Protein 2QV6 (pdb70)

InterPro domains:
  IPR007839 GTP cyclohydrolase III [MF_00608] (4-248)
  IPR007839 GTP cyclohydrolase III [PF05165] (5-250)
  IPR007839 GTP cyclohydrolase III [PIRSF009265] (1-251)
  IPR007839 GTP cyclohydrolase III [PTHR42202] (1-250)
  IPR029787 Nucleotide cyclase [G3DSA:3.30.70.1230] (1-128)
  IPR043128 Reverse transcriptase/Diguanylate cyclase domain [G3DSA:3.30.70.270] (129-250)

Nearest PDB structures (foldseek):
  2qv6-assembly1_B  TM=1.003E+00  e=2.745E-55  Methanocaldococcus jannaschii
  1ybt-assembly1_B  TM=7.458E-01  e=9.371E-05  Mycobacterium tuberculosis CDC1551
  4wp3-assembly1_A  TM=7.088E-01  e=7.006E-04  Mycobacterium avium
  3uvj-assembly2_C  TM=7.092E-01  e=9.393E-03  Homo sapiens
  6pwk-assembly1_B  TM=6.031E-01  e=1.218E-02  Vibrio cholerae O1 str. 2010EL-1786

B-factor: mean 32.41, std 8.49, range [12.43, 73.06]

CATH classification: 3.30.70.1230 (+1 more: 3.30.70.270)

Organism: Methanocaldococcus jannaschii (strain ATCC 43067 / DSM 2661 / JAL-1 / JCM 10045 / NBRC 100440) (NCBI:txid243232)

Radius of gyration: 28.52 Å; Cα contacts (8 Å, |Δi|>4): 2354; chains: 4; bounding box: 78×65×77 Å

Secondary structure (DSSP, 8-state):
-EEEEEEEETTHHHHHHSSS---HHHHHHHHHHHHHHHHHHHHTTT-EEE-TTSSEEEEE-TT--HHHHHHHHHHHHHHSSS-EEEEEEEESSHHHHHHHHHHHHHHH--TT-TT----EEESS---SS--EEEEEEEETTHIIIIITTS-HHHHHHHHHHHHHHHHHHHHTTT---EEEETTEEEEE-TT--HHHHHHHHHHHHHHH---EEEEEEEESSHHHHHHHHHHHHHHHHTT-SSSSEEEEE----/-EEEEEEEETTHHHHHHSSS---HHHHHHHHHHHHHHHHHHHHTTT-EEE-TTSSEEEEE-TT--HHHHHHHHHHHHHHSSS-EEEEEEEESSHHHHHHHHHHHHHHH--TT-TT----EEESS---SS--EEEEEEEETTHIIIIITTS-HHHHHHHHHHHHHHHHHHHHTTT---EEEETTEEEEE-TT--HHHHHHHHHHHHHHH---EEEEEEEESSHHHHHHHHHHHHHHHHTT-SSSSEEEEE-/-EEEEEEEETTHHHHTTSSS---HHHHHHHHHHHHHHHHHHHHTTT-EEE-TTSSEEEEE-TT--HHHHHHHHHHHHHHSSS-EEEEEEEESSHHHHHHHHHHHHHHH--TT-TT----EEESS---SS--EEEEEEEETTHIIIIITTS-HHHHHHHHHHHHHHHHHHHHTTT---EEEETTEEEEE-TT--HHHHHHHHHHHHHHH---EEEEEEEESSHHHHHHHHHHHHHHHHTTSSSSSEEEEETT-/-EEEEEEEETTHHHHTTSSS---HHHHHHHHHHHHHHHHHHHHTTT-EEE-TTSSEEEEE-TT--HHHHHHHHHHHHHHSSS-EEEEEEEESSHHHHHHHHHHHHHHH--TT-TT----EEESS---SS--EEEEEEEETTHIIIIITTS-HHHHHHHHHHHHHHHHHHHHTTT---EEEETTEEEEE-TT--HHHHHHHHHHHHHHHS--EEEEEEEESSHHHHHHHHHHHHHHHHTTSSSSSEEEEE----

Solvent-accessible surface area: 34282 Å² total; per-residue (Å²): 69,0,2,0,0,1,0,9,3,5,27,18,28,52,48,25,46,81,120,92,41,30,9,10,7,1,16,2,0,4,16,3,15,1,3,0,0,0,1,3,4,0,0,5,43,70,2,4,0,3,12,5,6,9,28,8,2,2,0,0,0,4,58,5,70,72,113,16,0,123,34,4,9,50,0,0,103,4,10,12,30,19,21,0,0,0,0,0,0,1,10,126,22,0,36,71,0,0,85,67,0,6,76,21,4,44,151,108,19,38,12,84,51,124,129,13,106,43,12,43,43,36,37,76,90,56,16,124,121,22,87,0,10,0,0,12,0,4,6,35,93,20,18,39,65,25,15,38,110,50,9,10,0,32,1,7,15,45,3,13,69,0,11,27,14,0,0,75,22,0,42,129,69,49,1,1,0,3,12,7,6,11,13,33,0,1,0,1,0,4,69,12,47,38,120,34,0,74,73,0,15,96,91,0,69,145,124,75,154,20,98,4,14,0,0,4,0,31,5,114,14,0,15,28,0,7,54,31,0,16,81,0,7,58,73,15,120,48,185,120,36,156,84,45,0,11,46,42,142,33,124,127,181,70,0,2,0,0,1,0,9,2,3,32,17,26,51,46,26,46,79,115,89,46,32,7,9,5,1,15,5,1,5,12,3,23,0,1,0,0,0,0,2,2,0,1,6,41,67,2,4,0,2,18,5,6,9,26,12,1,2,0,1,0,3,68,6,71,60,111,20,0,128,37,4,9,43,0,0,93,5,11,11,33,13,14,0,0,0,0,0,0,4,10,124,31,0,38,74,0,0,70,46,0,7,73,23,4,44,151,110,21,37,10,85,50,123,128,14,102,47,11,44,43,35,38,66,104,64,17,144,133,16,88,0,9,0,0,11,0,6,6,42,96,20,21,38,71,25,14,36,106,46,8,8,0,35,2,8,12,44,2,11,68,0,12,25,16,0,1,61,35,0,33,148,69,51,0,0,0,4,14,5,6,12,13,31,0,0,0,1,0,2,70,11,47,46,112,35,0,59,71,0,15,97,100,2,70,166,130,68,186,21,97,4,11,0,0,4,0,34,3,164,20,0,14,28,0,2,51,32,0,11,78,0,6,51,70,15,114,45,173,114,48,146,93,45,1,8,44,48,156,112,62,0,1,0,0,1,0,9,4,9,35,16,30,45,47,24,42,83,118,87,46,26,11,10,5,1,15,4,0,5,13,2,15,1,2,0,0,1,0,2,3,0,0,4,42,62,2,4,0,2,12,6,5,8,28,8,1,1,0,0,0,4,68,5,70,70,101,10,0,102,31,2,4,52,0,1,85,5,12,14,32,17,27,0,0,0,0,0,0,1,5,124,31,0,39,78,0,0,83,60,0,7,77,20,4,40,150,113,20,40,12,86,53,112,131,12,138,47,12,44,42,35,35,75,94,49,21,145,129,7,95,0,8,0,0,10,0,6,8,38,96,20,21,39,78,25,16,34,106,47,8,11,0,35,2,6,15,51,3,15,65,3,12,15,16,1,0,89,18,1,44,150,78,52,0,0,0,4,12,7,4,9,13,32,0,0,0,0,0,2,71,12,48,36,116,35,0,65,62,1,12,77,84,5,65,152,141,72,182,27,96,5,14,0,0,2,0,37,5,136,19,0,16,26,0,4,54,31,0,13,77,0,6,54,72,16,104,48,162,143,33,144,79,46,0,10,47,24,99,88,124,131,87,0,2,0,0,2,0,8,3,9,31,18,30,51,48,24,44,84,116,92,44,26,7,9,4,1,14,3,0,4,15,2,21,2,5,1,0,0,0,3,2,0,2,3,38,56,2,4,0,3,13,4,5,9,26,7,2,1,0,0,0,3,69,6,64,67,122,17,0,109,34,3,7,40,0,0,92,6,12,12,31,18,22,0,0,0,0,0,0,3,11,120,22,0,36,66,0,0,82,70,0,6,72,19,4,40,153,110,23,39,11,86,52,130,134,12,135,44,12,43,42,42,37,70,93,48,20,140,136,22,87,0,11,0,0,12,0,4,8,40,94,20,23,39,77,29,16,33,113,49,8,13,1,32,2,9,12,51,4,15,51,3,17,19,10,0,0,87,37,0,54,175,70,42,0,0,0,5,13,9,5,11,14,32,0,0,0,0,0,2,70,12,51,40,116,35,1,68,68,0,12,88,89,0,66,155,116,72,163,25,88,3,13,0,0,4,0,37,4,142,20,0,17,29,0,3,53,29,0,10,75,0,6,52,65,16,107,44,174,119,36,142,82,41,0,6,45,46,138,47,112,93,219

Structure (mmCIF, N/CA/C/O backbone):
data_2QV6
#
_entry.id   2QV6
#
_cell.length_a   100.203
_cell.length_b   129.578
_cell.length_c   90.876
_cell.angle_alpha   90.00
_cell.angle_beta   90.00
_cell.angle_gamma   90.00
#
_symmetry.space_group_name_H-M   'P 21 21 2'
#
loop_
_entity.id
_entity.type
_entity.pdbx_description
1 polymer 'GTP cyclohydrolase III'
2 non-polymer 'POTASSIUM ION'
3 non-polymer 'CALCIUM ION'
4 non-polymer 'SODIUM ION'
5 non-polymer "GUANOSINE-5'-TRIPHOSPHATE"
6 water water
#
loop_
_atom_site.group_PDB
_atom_site.id
_atom_site.type_symbol
_atom_site.label_atom_id
_atom_site.label_alt_id
_atom_site.label_comp_id
_atom_site.label_asym_id
_atom_site.label_entity_id
_atom_site.label_seq_id
_atom_site.pdbx_PDB_ins_code
_atom_site.Cartn_x
_atom_site.Cartn_y
_atom_site.Cartn_z
_atom_site.occupancy
_atom_site.B_iso_or_equiv
_atom_site.auth_seq_id
_atom_site.auth_comp_id
_atom_site.auth_asym_id
_atom_site.auth_atom_id
_atom_site.pdbx_PDB_model_num
ATOM 1 N N . MET A 1 1 ? 12.456 60.637 9.453 1.00 40.85 1 MET A N 1
ATOM 2 C CA . MET A 1 1 ? 13.335 59.442 9.512 1.00 40.31 1 MET A CA 1
ATOM 3 C C . MET A 1 1 ? 12.775 58.316 10.392 1.00 38.62 1 MET A C 1
ATOM 4 O O . MET A 1 1 ? 11.741 58.484 11.034 1.00 38.16 1 MET A O 1
ATOM 9 N N . ILE A 1 2 ? 13.471 57.176 10.392 1.00 36.55 2 ILE A N 1
ATOM 10 C CA . ILE A 1 2 ? 12.946 55.920 10.931 1.00 35.13 2 ILE A CA 1
ATOM 11 C C . ILE A 1 2 ? 13.506 55.616 12.326 1.00 34.07 2 ILE A C 1
ATOM 12 O O . ILE A 1 2 ? 14.711 55.690 12.559 1.00 34.13 2 ILE A O 1
ATOM 17 N N . GLN A 1 3 ? 12.599 55.290 13.244 1.00 32.79 3 GLN A N 1
ATOM 18 C CA . GLN A 1 3 ? 12.921 54.828 14.592 1.00 31.74 3 GLN A CA 1
ATOM 19 C C . GLN A 1 3 ? 12.802 53.303 14.633 1.00 30.53 3 GLN A C 1
ATOM 20 O O . GLN A 1 3 ? 11.829 52.749 14.151 1.00 30.91 3 GLN A O 1
ATOM 26 N N . ILE A 1 4 ? 13.796 52.649 15.220 1.00 29.71 4 ILE A N 1
ATOM 27 C CA . ILE A 1 4 ? 13.882 51.187 15.262 1.00 28.88 4 ILE A CA 1
ATOM 28 C C . ILE A 1 4 ? 14.199 50.770 16.685 1.00 28.11 4 ILE A C 1
ATOM 29 O O . ILE A 1 4 ? 14.945 51.463 17.353 1.00 27.83 4 ILE A O 1
ATOM 34 N N . THR A 1 5 ? 13.610 49.667 17.153 1.00 26.16 5 THR A N 1
ATOM 35 C CA . THR A 1 5 ? 13.836 49.168 18.504 1.00 25.35 5 THR A CA 1
ATOM 36 C C . THR A 1 5 ? 14.462 47.777 18.373 1.00 24.65 5 THR A C 1
ATOM 37 O O . THR A 1 5 ? 13.966 46.965 17.650 1.00 24.22 5 THR A O 1
ATOM 41 N N . VAL A 1 6 ? 15.558 47.526 19.062 1.00 24.12 6 VAL A N 1
ATOM 42 C CA . VAL A 1 6 ? 16.173 46.208 19.058 1.00 23.36 6 VAL A CA 1
ATOM 43 C C . VAL A 1 6 ? 15.783 45.594 20.385 1.00 23.91 6 VAL A C 1
ATOM 44 O O . VAL A 1 6 ? 15.818 46.293 21.418 1.00 23.47 6 VAL A O 1
ATOM 48 N N . ILE A 1 7 ? 15.366 44.319 20.348 1.00 22.81 7 ILE A N 1
ATOM 49 C CA . ILE A 1 7 ? 14.806 43.586 21.482 1.00 22.84 7 ILE A CA 1
ATOM 50 C C . ILE A 1 7 ? 15.586 42.272 21.668 1.00 22.39 7 ILE A C 1
ATOM 51 O O . ILE A 1 7 ? 15.807 41.572 20.716 1.00 20.83 7 ILE A O 1
ATOM 56 N N . GLN A 1 8 ? 16.042 41.989 22.879 1.00 22.26 8 GLN A N 1
ATOM 57 C CA . GLN A 1 8 ? 16.903 40.835 23.109 1.00 22.56 8 GLN A CA 1
ATOM 58 C C . GLN A 1 8 ? 16.430 40.107 24.361 1.00 22.78 8 GLN A C 1
ATOM 59 O O . GLN A 1 8 ? 16.079 40.743 25.357 1.00 23.41 8 GLN A O 1
ATOM 65 N N . ILE A 1 9 ? 16.401 38.784 24.336 1.00 23.20 9 ILE A N 1
ATOM 66 C CA . ILE A 1 9 ? 16.094 38.075 25.551 1.00 23.49 9 ILE A CA 1
ATOM 67 C C . ILE A 1 9 ? 17.369 38.066 26.386 1.00 24.31 9 ILE A C 1
ATOM 68 O O . ILE A 1 9 ? 18.450 37.653 25.899 1.00 24.49 9 ILE A O 1
ATOM 73 N N . ASP A 1 10 ? 17.235 38.509 27.641 1.00 25.47 10 ASP A N 1
ATOM 74 C CA . ASP A 1 10 ? 18.334 38.552 28.608 1.00 25.50 10 ASP A CA 1
ATOM 75 C C . ASP A 1 10 ? 18.843 37.130 28.987 1.00 26.37 10 ASP A C 1
ATOM 76 O O . ASP A 1 10 ? 18.064 36.237 29.321 1.00 27.27 10 ASP A O 1
ATOM 81 N N . ASN A 1 11 ? 20.153 36.934 28.933 1.00 26.72 11 ASN A N 1
ATOM 82 C CA . ASN A 1 11 ? 20.786 35.740 29.476 1.00 27.37 11 ASN A CA 1
ATOM 83 C C . ASN A 1 11 ? 20.051 34.434 29.133 1.00 27.13 11 ASN A C 1
ATOM 84 O O . ASN A 1 11 ? 20.003 33.493 29.935 1.00 27.67 11 ASN A O 1
ATOM 89 N N . TYR A 1 12 ? 19.574 34.365 27.899 1.00 27.15 12 TYR A N 1
ATOM 90 C CA . TYR A 1 12 ? 18.767 33.222 27.384 1.00 27.18 12 TYR A CA 1
ATOM 91 C C . TYR A 1 12 ? 19.500 31.901 27.202 1.00 27.27 12 TYR A C 1
ATOM 92 O O . TYR A 1 12 ? 18.941 30.828 27.474 1.00 28.06 12 TYR A O 1
ATOM 101 N N . GLY A 1 13 ? 20.731 31.940 26.702 1.00 27.79 13 GLY A N 1
ATOM 102 C CA . GLY A 1 13 ? 21.490 30.689 26.495 1.00 27.72 13 GLY A CA 1
ATOM 103 C C . GLY A 1 13 ? 21.686 29.801 27.722 1.00 28.01 13 GLY A C 1
ATOM 104 O O . GLY A 1 13 ? 21.466 28.582 27.657 1.00 28.13 13 GLY A O 1
ATOM 105 N N . PRO A 1 14 ? 22.187 30.361 28.834 1.00 27.95 14 PRO A N 1
ATOM 106 C CA . PRO A 1 14 ? 22.219 29.578 30.067 1.00 28.25 14 PRO A CA 1
ATOM 107 C C . PRO A 1 14 ? 20.867 29.037 30.526 1.00 29.05 14 PRO A C 1
ATOM 108 O O . PRO A 1 14 ? 20.799 27.893 30.972 1.00 28.84 14 PRO A O 1
ATOM 112 N N .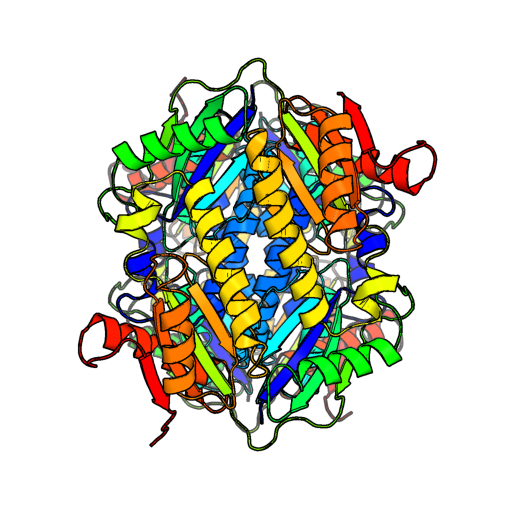 TRP A 1 15 ? 19.799 29.826 30.405 1.00 29.38 15 TRP A N 1
ATOM 113 C CA . TRP A 1 15 ? 18.450 29.349 30.754 1.00 29.25 15 TRP A CA 1
ATOM 114 C C . TRP A 1 15 ? 18.019 28.108 29.969 1.00 29.36 15 TRP A C 1
ATOM 115 O O . TRP A 1 15 ? 17.342 27.231 30.503 1.00 28.81 15 TRP A O 1
ATOM 126 N N . THR A 1 16 ? 18.393 28.022 28.701 1.00 29.69 16 THR A N 1
ATOM 127 C CA . THR A 1 16 ? 17.841 26.985 27.850 1.00 30.11 16 THR A CA 1
ATOM 128 C C . THR A 1 16 ? 18.464 25.629 28.173 1.00 30.18 16 THR A C 1
ATOM 129 O O . THR A 1 16 ? 17.872 24.585 27.906 1.00 30.06 16 THR A O 1
ATOM 133 N N . VAL A 1 17 ? 19.647 25.632 28.767 1.00 30.77 17 VAL A N 1
ATOM 134 C CA . VAL A 1 17 ? 20.343 24.363 29.063 1.00 31.58 17 VAL A CA 1
ATOM 135 C C . VAL A 1 17 ? 20.545 24.114 30.557 1.00 32.87 17 VAL A C 1
ATOM 136 O O . VAL A 1 17 ? 21.042 23.063 30.930 1.00 33.53 17 VAL A O 1
ATOM 140 N N . THR A 1 18 ? 20.115 25.059 31.397 1.00 34.17 18 THR A N 1
ATOM 141 C CA . THR A 1 18 ? 20.284 24.982 32.851 1.00 35.06 18 THR A CA 1
ATOM 142 C C . THR A 1 18 ? 18.936 24.852 33.576 1.00 35.24 18 THR A C 1
ATOM 143 O O . THR A 1 18 ? 18.030 25.678 33.358 1.00 35.20 18 THR A O 1
ATOM 147 N N . PRO A 1 19 ? 18.796 23.837 34.461 1.00 35.37 19 PRO A N 1
ATOM 148 C CA . PRO A 1 19 ? 19.698 22.737 34.861 1.00 35.59 19 PRO A CA 1
ATOM 149 C C . PRO A 1 19 ? 19.882 21.579 33.871 1.00 35.87 19 PRO A C 1
ATOM 150 O O . PRO A 1 19 ? 20.874 20.851 33.966 1.00 36.38 19 PRO A O 1
ATOM 154 N N . ASN A 1 20 ? 18.920 21.385 32.969 1.00 35.91 20 ASN A N 1
ATOM 155 C CA . ASN A 1 20 ? 19.082 20.510 31.816 1.00 35.88 20 ASN A CA 1
ATOM 156 C C . ASN A 1 20 ? 18.584 21.156 30.553 1.00 34.62 20 ASN A C 1
ATOM 157 O O . ASN A 1 20 ? 17.857 22.154 30.600 1.00 35.08 20 ASN A O 1
ATOM 162 N N . PRO A 1 21 ? 18.911 20.529 29.411 1.00 33.31 21 PRO A N 1
ATOM 163 C CA . PRO A 1 21 ? 18.228 20.862 28.170 1.00 32.27 21 PRO A CA 1
ATOM 164 C C . PRO A 1 21 ? 16.696 20.645 28.220 1.00 30.74 21 PRO A C 1
ATOM 165 O O . PRO A 1 21 ? 16.176 19.953 29.090 1.00 30.00 21 PRO A O 1
ATOM 169 N N . ARG A 1 22 ? 16.014 21.308 27.302 1.00 29.25 22 ARG A N 1
ATOM 170 C CA . ARG A 1 22 ? 14.562 21.402 27.265 1.00 28.28 22 ARG A CA 1
ATOM 171 C C . ARG A 1 22 ? 13.993 20.951 25.946 1.00 26.96 22 ARG A C 1
ATOM 172 O O . ARG A 1 22 ? 14.541 21.264 24.904 1.00 26.34 22 ARG A O 1
ATOM 180 N N . ARG A 1 23 ? 12.860 20.263 25.984 1.00 26.75 23 ARG A N 1
ATOM 181 C CA . ARG A 1 23 ? 12.193 19.829 24.757 1.00 26.41 23 ARG A CA 1
ATOM 182 C C . ARG A 1 23 ? 12.113 20.907 23.717 1.00 24.87 23 ARG A C 1
ATOM 183 O O . ARG A 1 23 ? 11.528 21.965 23.987 1.00 22.70 23 ARG A O 1
ATOM 191 N N . GLU A 1 24 ? 12.603 20.593 22.524 1.00 23.33 24 GLU A N 1
ATOM 192 C CA . GLU A 1 24 ? 12.649 21.555 21.435 1.00 23.75 24 GLU A CA 1
ATOM 193 C C . GLU A 1 24 ? 11.282 22.066 21.023 1.00 23.31 24 GLU A C 1
ATOM 194 O O . GLU A 1 24 ? 11.150 23.253 20.712 1.00 23.58 24 GLU A O 1
ATOM 200 N N . SER A 1 25 ? 10.281 21.188 21.052 1.00 23.42 25 SER A N 1
ATOM 201 C CA . SER A 1 25 ? 8.914 21.537 20.691 1.00 23.53 25 SER A CA 1
ATOM 202 C C . SER A 1 25 ? 8.321 22.564 21.629 1.00 23.38 25 SER A C 1
ATOM 203 O O . SER A 1 25 ? 7.611 23.441 21.163 1.00 24.87 25 SER A O 1
ATOM 206 N N . ASP A 1 26 ? 8.629 22.482 22.930 1.00 23.43 26 ASP A N 1
ATOM 207 C CA . ASP A 1 26 ? 8.297 23.571 23.908 1.00 22.64 26 ASP A CA 1
ATOM 208 C C . ASP A 1 26 ? 9.025 24.883 23.637 1.00 22.22 26 ASP A C 1
ATOM 209 O O . ASP A 1 26 ? 8.431 25.971 23.769 1.00 22.16 26 ASP A O 1
ATOM 214 N N . LEU A 1 27 ? 10.308 24.817 23.287 1.00 22.03 27 LEU A N 1
ATOM 215 C CA . LEU A 1 27 ? 11.044 26.089 22.973 1.00 22.22 27 LEU A CA 1
ATOM 216 C C . LEU A 1 27 ? 10.557 26.770 21.706 1.00 21.73 27 LEU A C 1
ATOM 217 O O . LEU A 1 27 ? 10.627 27.988 21.604 1.00 21.49 27 LEU A O 1
ATOM 222 N N . GLN A 1 28 ? 10.126 25.992 20.717 1.00 21.17 28 GLN A N 1
ATOM 223 C CA . GLN A 1 28 ? 9.506 26.565 19.521 1.00 21.16 28 GLN A CA 1
ATOM 224 C C . GLN A 1 28 ? 8.196 27.304 19.810 1.00 21.88 28 GLN A C 1
ATOM 225 O O . GLN A 1 28 ? 7.965 28.411 19.260 1.00 22.31 28 GLN A O 1
ATOM 231 N N . ALA A 1 29 ? 7.350 26.699 20.655 1.00 21.84 29 ALA A N 1
ATOM 232 C CA . ALA A 1 29 ? 6.099 27.285 21.104 1.00 21.69 29 ALA A CA 1
ATOM 233 C C . ALA A 1 29 ? 6.353 28.534 21.938 1.00 22.34 29 ALA A C 1
ATOM 234 O O . ALA A 1 29 ? 5.708 29.545 21.702 1.00 22.02 29 ALA A O 1
ATOM 236 N N . LEU A 1 30 ? 7.288 28.449 22.885 1.00 22.01 30 LEU A N 1
ATOM 237 C CA . LEU A 1 30 ? 7.653 29.572 23.724 1.00 22.71 30 LEU A CA 1
ATOM 238 C C . LEU A 1 30 ? 8.082 30.750 22.872 1.00 22.84 30 LEU A C 1
ATOM 239 O O . LEU A 1 30 ? 7.606 31.855 23.091 1.00 23.74 30 LEU A O 1
ATOM 244 N N . GLN A 1 31 ? 8.965 30.488 21.897 1.00 23.47 31 GLN A N 1
ATOM 245 C CA . GLN A 1 31 ? 9.535 31.513 20.991 1.00 23.58 31 GLN A CA 1
ATOM 246 C C . GLN A 1 31 ? 8.550 32.175 20.024 1.00 23.19 31 GLN A C 1
ATOM 247 O O . GLN A 1 31 ? 8.567 33.409 19.848 1.00 22.58 31 GLN A O 1
ATOM 253 N N . SER A 1 32 ? 7.674 31.378 19.430 1.00 23.20 32 SER A N 1
ATOM 254 C CA . SER A 1 32 ? 6.604 31.872 18.555 1.00 23.86 32 SER A CA 1
ATOM 255 C C . SER A 1 32 ? 5.561 32.657 19.317 1.00 24.33 32 SER A C 1
ATOM 256 O O . SER A 1 32 ? 5.040 33.651 18.828 1.00 24.55 32 SER A O 1
ATOM 259 N N . ARG A 1 33 ? 5.243 32.197 20.516 1.00 24.87 33 ARG A N 1
ATOM 260 C CA . ARG A 1 33 ? 4.305 32.903 21.389 1.00 26.31 33 ARG A CA 1
ATOM 261 C C . ARG A 1 33 ? 4.811 34.296 21.763 1.00 24.95 33 ARG A C 1
ATOM 262 O O . ARG A 1 33 ? 4.044 35.263 21.729 1.00 25.61 33 ARG A O 1
ATOM 270 N N . LEU A 1 34 ? 6.097 34.403 22.094 1.00 23.33 34 LEU A N 1
ATOM 271 C CA . LEU A 1 34 ? 6.732 35.720 22.346 1.00 22.29 34 LEU A CA 1
ATOM 272 C C . LEU A 1 34 ? 6.612 36.647 21.169 1.00 21.40 34 LEU A C 1
ATOM 273 O O . LEU A 1 34 ? 6.253 37.822 21.323 1.00 22.12 34 LEU A O 1
ATOM 278 N N . TYR A 1 35 ? 6.965 36.137 20.002 1.00 20.29 35 TYR A N 1
ATOM 279 C CA . TYR A 1 35 ? 6.855 36.871 18.737 1.00 19.99 35 TYR A CA 1
ATOM 280 C C . TYR A 1 35 ? 5.434 37.338 18.449 1.00 20.26 35 TYR A C 1
ATOM 281 O O . TYR A 1 35 ? 5.226 38.495 18.015 1.00 19.40 35 TYR A O 1
ATOM 290 N N . ALA A 1 36 ? 4.466 36.444 18.670 1.00 19.89 36 ALA A N 1
ATOM 291 C CA . ALA A 1 36 ? 3.044 36.735 18.413 1.00 19.99 36 ALA A CA 1
ATOM 292 C C . ALA A 1 36 ? 2.553 37.832 19.333 1.00 19.81 36 ALA A C 1
ATOM 293 O O . ALA A 1 36 ? 1.980 38.805 18.871 1.00 20.45 36 ALA A O 1
ATOM 295 N N . ASP A 1 37 ? 2.849 37.715 20.624 1.00 20.60 37 ASP A N 1
ATOM 296 C CA . ASP A 1 37 ? 2.539 38.763 21.620 1.00 20.86 37 ASP A CA 1
ATOM 297 C C . ASP A 1 37 ? 3.145 40.129 21.294 1.00 21.95 37 ASP A C 1
ATOM 298 O O . ASP A 1 37 ? 2.453 41.146 21.342 1.00 21.58 37 ASP A O 1
ATOM 303 N N . LEU A 1 38 ? 4.439 40.147 20.976 1.00 22.17 38 LEU A N 1
ATOM 304 C CA . LEU A 1 38 ? 5.127 41.395 20.600 1.00 21.86 38 LEU A CA 1
ATOM 305 C C . LEU A 1 38 ? 4.476 42.139 19.410 1.00 22.26 38 LEU A C 1
ATOM 306 O O . LEU A 1 38 ? 4.367 43.380 19.442 1.00 22.90 38 LEU A O 1
ATOM 311 N N . ASN A 1 39 ? 4.062 41.410 18.369 1.00 22.14 39 ASN A N 1
ATOM 312 C CA . ASN A 1 39 ? 3.269 41.998 17.278 1.00 22.42 39 ASN A CA 1
ATOM 313 C C . ASN A 1 39 ? 1.861 42.449 17.677 1.00 22.96 39 ASN A C 1
ATOM 314 O O . ASN A 1 39 ? 1.385 43.438 17.157 1.00 20.83 39 ASN A O 1
ATOM 319 N N . LEU A 1 40 ? 1.179 41.728 18.572 1.00 24.34 40 LEU A N 1
ATOM 320 C CA . LEU A 1 40 ? -0.114 42.230 19.045 1.00 25.48 40 LEU A CA 1
ATOM 321 C C . LEU A 1 40 ? 0.038 43.536 19.846 1.00 26.45 40 LEU A C 1
ATOM 322 O O . LEU A 1 40 ? -0.719 44.485 19.598 1.00 26.87 40 LEU A O 1
ATOM 327 N N . MET A 1 41 ? 1.014 43.582 20.771 1.00 26.86 41 MET A N 1
ATOM 328 C CA . MET A 1 41 ? 1.171 44.707 21.725 1.00 27.22 41 MET A CA 1
ATOM 329 C C . MET A 1 41 ? 1.807 45.943 21.096 1.00 27.08 41 MET A C 1
ATOM 330 O O . MET A 1 41 ? 1.330 47.070 21.316 1.00 26.90 41 MET A O 1
ATOM 335 N N . PHE A 1 42 ? 2.876 45.748 20.319 1.00 26.66 42 PHE A N 1
ATOM 336 C CA . PHE A 1 42 ? 3.399 46.832 19.450 1.00 26.52 42 PHE A CA 1
ATOM 337 C C . PHE A 1 42 ? 2.429 47.172 18.329 1.00 26.37 42 PHE A C 1
ATOM 338 O O . PHE A 1 42 ? 2.339 48.315 17.951 1.00 25.94 42 PHE A O 1
ATOM 346 N N . GLY A 1 43 ? 1.720 46.167 17.807 1.00 26.45 43 GLY A N 1
ATOM 347 C CA . GLY A 1 43 ? 0.688 46.368 16.812 1.00 26.73 43 GLY A CA 1
ATOM 348 C C . GLY A 1 43 ? -0.439 47.216 17.327 1.00 27.23 43 GLY A C 1
ATOM 349 O O . GLY A 1 43 ? -1.007 47.983 16.578 1.00 27.62 43 GLY A O 1
ATOM 350 N N . ALA A 1 44 ? -0.753 47.074 18.614 1.00 27.63 44 ALA A N 1
ATOM 351 C CA . ALA A 1 44 ? -1.741 47.914 19.284 1.00 28.58 44 ALA A CA 1
ATOM 352 C C . ALA A 1 44 ? -1.420 49.368 19.169 1.00 28.71 44 ALA A C 1
ATOM 353 O O . ALA A 1 44 ? -2.329 50.167 19.264 1.00 30.04 44 ALA A O 1
ATOM 355 N N . HIS A 1 45 ? -0.146 49.724 19.026 1.00 29.45 45 HIS A N 1
ATOM 356 C CA . HIS A 1 45 ? 0.247 51.136 18.893 1.00 29.93 45 HIS A CA 1
ATOM 357 C C . HIS A 1 45 ? 0.832 51.425 17.531 1.00 29.87 45 HIS A C 1
ATOM 358 O O . HIS A 1 45 ? 1.655 52.319 17.412 1.00 30.64 45 HIS A O 1
ATOM 365 N N . LYS A 1 46 ? 0.413 50.655 16.525 1.00 29.80 46 LYS A N 1
ATOM 366 C CA . LYS A 1 46 ? 0.807 50.829 15.123 1.00 29.60 46 LYS A CA 1
ATOM 367 C C . LYS A 1 46 ? 2.281 50.509 14.770 1.00 28.67 46 LYS A C 1
ATOM 368 O O . LYS A 1 46 ? 2.809 51.016 13.777 1.00 28.28 46 LYS A O 1
ATOM 374 N N . GLY A 1 47 ? 2.925 49.662 15.566 1.00 27.24 47 GLY A N 1
ATOM 375 C CA . GLY A 1 47 ? 4.216 49.105 15.203 1.00 25.89 47 GLY A CA 1
ATOM 376 C C . GLY A 1 47 ? 4.171 47.768 14.467 1.00 25.52 47 GLY A C 1
ATOM 377 O O . GLY A 1 47 ? 3.102 47.188 14.212 1.00 24.86 47 GLY A O 1
ATOM 378 N N . LEU A 1 48 ? 5.359 47.283 14.121 1.00 24.80 48 LEU A N 1
ATOM 379 C CA . LEU A 1 48 ? 5.512 45.996 13.448 1.00 24.57 48 LEU A CA 1
ATOM 380 C C . LEU A 1 48 ? 6.866 45.433 13.849 1.00 23.90 48 LEU A C 1
ATOM 381 O O . LEU A 1 48 ? 7.853 46.172 13.873 1.00 23.63 48 LEU A O 1
ATOM 386 N N . VAL A 1 49 ? 6.891 44.129 14.141 1.00 22.55 49 VAL A N 1
ATOM 387 C CA . VAL A 1 49 ? 8.046 43.406 14.653 1.00 21.19 49 VAL A CA 1
ATOM 388 C C . VAL A 1 49 ? 8.340 42.266 13.660 1.00 21.41 49 VAL A C 1
ATOM 389 O O . VAL A 1 49 ? 7.421 41.625 13.175 1.00 20.28 49 VAL A O 1
ATOM 393 N N . PHE A 1 50 ? 9.621 42.046 13.362 1.00 21.44 50 PHE A N 1
ATOM 394 C CA . PHE A 1 50 ? 10.085 40.907 12.544 1.00 21.49 50 PHE A CA 1
ATOM 395 C C . PHE A 1 50 ? 10.872 39.972 13.407 1.00 21.43 50 PHE A C 1
ATOM 396 O O . PHE A 1 50 ? 11.542 40.407 14.329 1.00 22.03 50 PHE A O 1
ATOM 404 N N . TYR A 1 51 ? 10.800 38.673 13.126 1.00 21.21 51 TYR A N 1
ATOM 405 C CA . TYR A 1 51 ? 11.281 37.700 14.086 1.00 20.73 51 TYR A CA 1
ATOM 406 C C . TYR A 1 51 ? 12.802 37.582 14.169 1.00 20.64 51 TYR A C 1
ATOM 407 O O . TYR A 1 51 ? 13.335 37.292 15.254 1.00 20.40 51 TYR A O 1
ATOM 416 N N . THR A 1 52 ? 13.480 37.755 13.028 1.00 20.33 52 THR A N 1
ATOM 417 C CA . THR A 1 52 ? 14.907 37.886 12.962 1.00 19.65 52 THR A CA 1
ATOM 418 C C . THR A 1 52 ? 15.561 36.555 13.380 1.00 21.42 52 THR A C 1
ATOM 419 O O . THR A 1 52 ? 15.470 35.593 12.617 1.00 20.30 52 THR A O 1
ATOM 423 N N . ARG A 1 53 ? 16.155 36.494 14.580 1.00 21.66 53 ARG A N 1
ATOM 424 C CA . ARG A 1 53 ? 16.749 35.272 15.112 1.00 22.14 53 ARG A CA 1
ATOM 425 C C . ARG A 1 53 ? 15.994 34.661 16.296 1.00 22.49 53 ARG A C 1
ATOM 426 O O . ARG A 1 53 ? 16.445 33.666 16.854 1.00 22.12 53 ARG A O 1
ATOM 434 N N . PHE A 1 54 ? 14.863 35.268 16.667 1.00 22.50 54 PHE A N 1
ATOM 435 C CA . PHE A 1 54 ? 14.004 34.830 17.791 1.00 22.79 54 PHE A CA 1
ATOM 436 C C . PHE A 1 54 ? 14.467 35.235 19.189 1.00 22.14 54 PHE A C 1
ATOM 437 O O . PHE A 1 54 ? 13.688 35.851 19.925 1.00 23.19 54 PHE A O 1
ATOM 445 N N . ASP A 1 55 ? 15.729 34.974 19.528 1.00 21.53 55 ASP A N 1
ATOM 446 C CA . ASP A 1 55 ? 16.302 35.487 20.751 1.00 21.01 55 ASP A CA 1
ATOM 447 C C . ASP A 1 55 ? 16.692 36.957 20.617 1.00 20.72 55 ASP A C 1
ATOM 448 O O . ASP A 1 55 ? 16.927 37.577 21.629 1.00 20.41 55 ASP A O 1
ATOM 453 N N . ASN A 1 56 ? 16.777 37.466 19.382 1.00 21.20 56 ASN A N 1
ATOM 454 C CA . ASN A 1 56 ? 16.965 38.920 19.070 1.00 21.60 56 ASN A CA 1
ATOM 455 C C . ASN A 1 56 ? 15.961 39.322 18.003 1.00 21.77 56 ASN A C 1
ATOM 456 O O . ASN A 1 56 ? 15.845 38.619 17.011 1.00 22.95 56 ASN A O 1
ATOM 461 N N . LEU A 1 57 ? 15.265 40.460 18.151 1.00 22.14 57 LEU A N 1
ATOM 462 C CA . LEU A 1 57 ? 14.246 40.893 17.204 1.00 21.31 57 LEU A CA 1
ATOM 463 C C . LEU A 1 57 ? 14.371 42.401 16.853 1.00 22.27 57 LEU A C 1
ATOM 464 O O . LEU A 1 57 ? 14.938 43.195 17.630 1.00 20.84 57 LEU A O 1
ATOM 469 N N . ILE A 1 58 ? 13.865 42.772 15.669 1.00 22.15 58 ILE A N 1
ATOM 470 C CA . ILE A 1 58 ? 13.870 44.176 15.199 1.00 21.88 58 ILE A CA 1
ATOM 471 C C . ILE A 1 58 ? 12.424 44.608 14.954 1.00 21.85 58 ILE A C 1
ATOM 472 O O . ILE A 1 58 ? 11.611 43.838 14.419 1.00 21.40 58 ILE A O 1
ATOM 477 N N . ALA A 1 59 ? 12.123 45.851 15.364 1.00 21.70 59 ALA A N 1
ATOM 478 C CA . ALA A 1 59 ? 10.792 46.406 15.373 1.00 21.31 59 ALA A CA 1
ATOM 479 C C . ALA A 1 59 ? 10.870 47.845 14.829 1.00 22.78 59 ALA A C 1
ATOM 480 O O . ALA A 1 59 ? 11.826 48.537 15.114 1.00 21.03 59 ALA A O 1
ATOM 482 N N . ILE A 1 60 ? 9.897 48.264 14.023 1.00 24.32 60 ILE A N 1
ATOM 483 C CA . ILE A 1 60 ? 9.797 49.671 13.592 1.00 26.15 60 ILE A CA 1
ATOM 484 C C . ILE A 1 60 ? 8.782 50.290 14.518 1.00 27.15 60 ILE A C 1
ATOM 485 O O . ILE A 1 60 ? 7.658 49.801 14.601 1.00 27.69 60 ILE A O 1
ATOM 490 N N . THR A 1 61 ? 9.174 51.353 15.221 1.00 28.96 61 THR A N 1
ATOM 491 C CA . THR A 1 61 ? 8.367 51.886 16.312 1.00 29.55 61 THR A CA 1
ATOM 492 C C . THR A 1 61 ? 8.122 53.398 16.207 1.00 30.96 61 THR A C 1
ATOM 493 O O . THR A 1 61 ? 7.894 54.069 17.208 1.00 31.12 61 THR A O 1
ATOM 497 N N . ASN A 1 62 ? 8.116 53.933 14.996 1.00 31.77 62 ASN A N 1
ATOM 498 C CA . ASN A 1 62 ? 7.823 55.343 14.823 1.00 32.30 62 ASN A CA 1
ATOM 499 C C . ASN A 1 62 ? 6.539 55.712 15.546 1.00 32.50 62 ASN A C 1
ATOM 500 O O . ASN A 1 62 ? 5.479 55.154 15.248 1.00 33.83 62 ASN A O 1
ATOM 505 N N . GLY A 1 63 ? 6.636 56.633 16.501 1.00 32.35 63 GLY A N 1
ATOM 506 C CA . GLY A 1 63 ? 5.471 57.147 17.206 1.00 32.14 63 GLY A CA 1
ATOM 507 C C . GLY A 1 63 ? 5.137 56.414 18.497 1.00 32.31 63 GLY A C 1
ATOM 508 O O . GLY A 1 63 ? 4.191 56.797 19.182 1.00 31.95 63 GLY A O 1
ATOM 509 N N . ILE A 1 64 ? 5.903 55.374 18.835 1.00 31.81 64 ILE A N 1
ATOM 510 C CA . ILE A 1 64 ? 5.750 54.684 20.110 1.00 31.57 64 ILE A CA 1
ATOM 511 C C . ILE A 1 64 ? 6.806 55.152 21.108 1.00 32.87 64 ILE A C 1
ATOM 512 O O . ILE A 1 64 ? 8.007 55.085 20.835 1.00 33.87 64 ILE A O 1
ATOM 517 N N . ASP A 1 65 ? 6.359 55.611 22.279 1.00 33.93 65 ASP A N 1
ATOM 518 C CA . ASP A 1 65 ? 7.237 56.303 23.226 1.00 34.65 65 ASP A CA 1
ATOM 519 C C . ASP A 1 65 ? 7.896 55.343 24.200 1.00 34.98 65 ASP A C 1
ATOM 520 O O . ASP A 1 65 ? 7.663 54.125 24.143 1.00 34.68 65 ASP A O 1
ATOM 525 N N . LEU A 1 66 ? 8.721 55.902 25.085 1.00 35.08 66 LEU A N 1
ATOM 526 C CA . LEU A 1 66 ? 9.506 55.125 26.043 1.00 35.41 66 LEU A CA 1
ATOM 527 C C . LEU A 1 66 ? 8.629 54.460 27.101 1.00 34.91 66 LEU A C 1
ATOM 528 O O . LEU A 1 66 ? 8.881 53.334 27.503 1.00 34.35 66 LEU A O 1
ATOM 533 N N . ILE A 1 67 ? 7.589 55.157 27.541 1.00 35.10 67 ILE A N 1
ATOM 534 C CA . ILE A 1 67 ? 6.693 54.618 28.565 1.00 35.24 67 ILE A CA 1
ATOM 535 C C . ILE A 1 67 ? 5.898 53.411 28.052 1.00 34.52 67 ILE A C 1
ATOM 536 O O . ILE A 1 67 ? 5.689 52.448 28.790 1.00 34.61 67 ILE A O 1
ATOM 541 N N . THR A 1 68 ? 5.454 53.469 26.804 1.00 33.24 68 THR A N 1
ATOM 542 C CA . THR A 1 68 ? 4.779 52.331 26.170 1.00 32.43 68 THR A CA 1
ATOM 543 C C . THR A 1 68 ? 5.704 51.107 26.027 1.00 31.85 68 THR A C 1
ATOM 544 O O . THR A 1 68 ? 5.277 49.962 26.241 1.00 32.10 68 THR A O 1
ATOM 548 N N . HIS A 1 69 ? 6.957 51.351 25.647 1.00 31.43 69 HIS A N 1
ATOM 549 C CA . HIS A 1 69 ? 7.988 50.300 25.599 1.00 30.74 69 HIS A CA 1
ATOM 550 C C . HIS A 1 69 ? 8.172 49.639 26.968 1.00 31.27 69 HIS A C 1
ATOM 551 O O . HIS A 1 69 ? 8.293 48.411 27.077 1.00 31.19 69 HIS A O 1
ATOM 558 N N . LYS A 1 70 ? 8.220 50.462 28.016 1.00 31.65 70 LYS A N 1
ATOM 559 C CA . LYS A 1 70 ? 8.346 49.970 29.390 1.00 32.10 70 LYS A CA 1
ATOM 560 C C . LYS A 1 70 ? 7.171 49.084 29.816 1.00 31.09 70 LYS A C 1
ATOM 561 O O . LYS A 1 70 ? 7.361 48.059 30.462 1.00 30.03 70 LYS A O 1
ATOM 567 N N . ARG A 1 71 ? 5.961 49.458 29.427 1.00 30.53 71 ARG A N 1
ATOM 568 C CA . ARG A 1 71 ? 4.792 48.659 29.784 1.00 31.03 71 ARG A CA 1
ATOM 569 C C . ARG A 1 71 ? 4.726 47.328 29.022 1.00 30.12 71 ARG A C 1
ATOM 570 O O . ARG A 1 71 ? 4.281 46.320 29.576 1.00 29.58 71 ARG A O 1
ATOM 578 N N . ILE A 1 72 ? 5.186 47.304 27.771 1.00 29.70 72 ILE A N 1
ATOM 579 C CA . ILE A 1 72 ? 5.334 46.031 27.033 1.00 28.32 72 ILE A CA 1
ATOM 580 C C . ILE A 1 72 ? 6.406 45.131 27.682 1.00 28.48 72 ILE A C 1
ATOM 581 O O . ILE A 1 72 ? 6.206 43.918 27.798 1.00 27.66 72 ILE A O 1
ATOM 586 N N . GLN A 1 73 ? 7.524 45.727 28.098 1.00 28.13 73 GLN A N 1
ATOM 587 C CA . GLN A 1 73 ? 8.575 45.014 28.816 1.00 28.43 73 GLN A CA 1
ATOM 588 C C . GLN A 1 73 ? 8.059 44.399 30.111 1.00 28.56 73 GLN A C 1
ATOM 589 O O . GLN A 1 73 ? 8.412 43.273 30.466 1.00 28.15 73 GLN A O 1
ATOM 595 N N . GLU A 1 74 ? 7.223 45.157 30.823 1.00 28.69 74 GLU A N 1
ATOM 596 C CA . GLU A 1 74 ? 6.640 44.702 32.079 1.00 28.72 74 GLU A CA 1
ATOM 597 C C . GLU A 1 74 ? 5.643 43.566 31.863 1.00 27.59 74 GLU A C 1
ATOM 598 O O . GLU A 1 74 ? 5.560 42.641 32.680 1.00 28.21 74 GLU A O 1
ATOM 604 N N . SER A 1 75 ? 4.892 43.621 30.771 1.00 26.75 75 SER A N 1
ATOM 605 C CA . SER A 1 75 ? 3.975 42.515 30.437 1.00 26.18 75 SER A CA 1
ATOM 606 C C . SER A 1 75 ? 4.730 41.214 30.191 1.00 25.71 75 SER A C 1
ATOM 607 O O . SER A 1 75 ? 4.308 40.176 30.680 1.00 26.10 75 SER A O 1
ATOM 610 N N . ILE A 1 76 ? 5.848 41.268 29.464 1.00 25.70 76 ILE A N 1
ATOM 611 C CA . ILE A 1 76 ? 6.682 40.051 29.215 1.00 25.37 76 ILE A CA 1
ATOM 612 C C . ILE A 1 76 ? 7.256 39.458 30.517 1.00 25.47 76 ILE A C 1
ATOM 613 O O . ILE A 1 76 ? 7.241 38.224 30.728 1.00 25.45 76 ILE A O 1
ATOM 618 N N . ARG A 1 77 ? 7.760 40.332 31.389 1.00 25.50 77 ARG A N 1
ATOM 619 C CA . ARG A 1 77 ? 8.275 39.914 32.701 1.00 25.59 77 ARG A CA 1
ATOM 620 C C . ARG A 1 77 ? 7.271 39.127 33.573 1.00 24.86 77 ARG A C 1
ATOM 621 O O . ARG A 1 77 ? 7.680 38.234 34.310 1.00 23.89 77 ARG A O 1
ATOM 629 N N . ASN A 1 78 ? 5.976 39.463 33.481 1.00 24.27 78 ASN A N 1
ATOM 630 C CA . ASN A 1 78 ? 4.923 38.877 34.321 1.00 23.34 78 ASN A CA 1
ATOM 631 C C . ASN A 1 78 ? 4.384 37.570 33.813 1.00 23.60 78 ASN A C 1
ATOM 632 O O . ASN A 1 78 ? 3.642 36.889 34.540 1.00 23.09 78 ASN A O 1
ATOM 637 N N . ARG A 1 79 ? 4.679 37.251 32.556 1.00 23.53 79 ARG A N 1
ATOM 638 C CA . ARG A 1 79 ? 4.057 36.076 31.924 1.00 23.95 79 ARG A CA 1
ATOM 639 C C . ARG A 1 79 ? 5.052 35.129 31.324 1.00 24.21 79 ARG A C 1
ATOM 640 O O . ARG A 1 79 ? 4.647 34.087 30.830 1.00 24.95 79 ARG A O 1
ATOM 648 N N . TYR A 1 80 ? 6.336 35.472 31.332 1.00 24.50 80 TYR A N 1
ATOM 649 C CA . TYR A 1 80 ? 7.363 34.597 30.707 1.00 24.87 80 TYR A CA 1
ATOM 650 C C . TYR A 1 80 ? 8.417 34.169 31.714 1.00 24.43 80 TYR A C 1
ATOM 651 O O . TYR A 1 80 ? 8.603 34.843 32.722 1.00 23.17 80 TYR A O 1
ATOM 660 N N . PRO A 1 81 ? 9.126 33.059 31.433 1.00 23.87 81 PRO A N 1
ATOM 661 C CA . PRO A 1 81 ? 10.231 32.674 32.273 1.00 24.04 81 PRO A CA 1
ATOM 662 C C . PRO A 1 81 ? 11.532 33.481 32.105 1.00 24.31 81 PRO A C 1
ATOM 663 O O . PRO A 1 81 ? 12.562 33.027 32.598 1.00 24.50 81 PRO A O 1
ATOM 667 N N . PHE A 1 82 ? 11.498 34.653 31.450 1.00 23.72 82 PHE A N 1
ATOM 668 C CA . PHE A 1 82 ? 12.707 35.417 31.189 1.00 23.08 82 PHE A CA 1
ATOM 669 C C . PHE A 1 82 ? 12.351 36.898 31.081 1.00 22.90 82 PHE A C 1
ATOM 670 O O . PHE A 1 82 ? 11.168 37.270 31.149 1.00 22.63 82 PHE A O 1
ATOM 678 N N . THR A 1 83 ? 13.361 37.746 30.971 1.00 22.21 83 THR A N 1
ATOM 679 C CA . THR A 1 83 ? 13.111 39.172 30.695 1.00 21.53 83 THR A CA 1
ATOM 680 C C . THR A 1 83 ? 13.660 39.587 29.348 1.00 20.94 83 THR A C 1
ATOM 681 O O . THR A 1 83 ? 14.433 38.851 28.759 1.00 18.30 83 THR A O 1
ATOM 685 N N . VAL A 1 84 ? 13.289 40.802 28.891 1.00 20.66 84 VAL A N 1
ATOM 686 C CA . VAL A 1 84 ? 13.799 41.352 27.644 1.00 20.71 84 VAL A CA 1
ATOM 687 C C . VAL A 1 84 ? 14.352 42.790 27.842 1.00 22.35 84 VAL A C 1
ATOM 688 O O . VAL A 1 84 ? 13.822 43.575 28.656 1.00 21.47 84 VAL A O 1
ATOM 692 N N . SER A 1 85 ? 15.426 43.106 27.110 1.00 23.38 85 SER A N 1
ATOM 693 C CA . SER A 1 85 ? 16.030 44.446 27.096 1.00 24.30 85 SER A CA 1
ATOM 694 C C . SER A 1 85 ? 15.669 45.094 25.791 1.00 24.75 85 SER A C 1
ATOM 695 O O . SER A 1 85 ? 15.538 44.423 24.801 1.00 23.84 85 SER A O 1
ATOM 698 N N . MET A 1 86 ? 15.516 46.414 25.771 1.00 26.18 86 MET A N 1
ATOM 699 C CA . MET A 1 86 ? 15.124 47.104 24.551 1.00 27.27 86 MET A CA 1
ATOM 700 C C . MET A 1 86 ? 15.865 48.452 24.430 1.00 27.94 86 MET A C 1
ATOM 701 O O . MET A 1 86 ? 15.825 49.247 25.374 1.00 27.10 86 MET A O 1
ATOM 706 N N . VAL A 1 87 ? 16.534 48.678 23.293 1.00 28.27 87 VAL A N 1
ATOM 707 C CA . VAL A 1 87 ? 17.159 49.981 22.991 1.00 29.04 87 VAL A CA 1
ATOM 708 C C . VAL A 1 87 ? 16.596 50.560 21.693 1.00 29.60 87 VAL A C 1
ATOM 709 O O . VAL A 1 87 ? 16.397 49.849 20.705 1.00 29.25 87 VAL A O 1
ATOM 713 N N . ILE A 1 88 ? 16.324 51.864 21.726 1.00 30.58 88 ILE A N 1
ATOM 714 C CA . ILE A 1 88 ? 15.677 52.591 20.637 1.00 30.88 88 ILE A CA 1
ATOM 715 C C . ILE A 1 88 ? 16.694 53.544 19.993 1.00 31.90 88 ILE A C 1
ATOM 716 O O . ILE A 1 88 ? 17.521 54.119 20.688 1.00 31.94 88 ILE A O 1
ATOM 721 N N . ALA A 1 89 ? 16.642 53.681 18.672 1.00 32.77 89 ALA A N 1
ATOM 722 C CA . ALA A 1 89 ? 17.517 54.593 17.945 1.00 33.33 89 ALA A CA 1
ATOM 723 C C . ALA A 1 89 ? 16.792 55.061 16.688 1.00 34.10 89 ALA A C 1
ATOM 724 O O . ALA A 1 89 ? 16.027 54.298 16.093 1.00 33.72 89 ALA A O 1
ATOM 726 N N . SER A 1 90 ? 17.016 56.322 16.317 1.00 34.23 90 SER A N 1
ATOM 727 C CA . SER A 1 90 ? 16.529 56.888 15.067 1.00 35.27 90 SER A CA 1
ATOM 728 C C . SER A 1 90 ? 17.689 57.205 14.154 1.00 35.75 90 SER A C 1
ATOM 729 O O . SER A 1 90 ? 18.798 57.431 14.626 1.00 36.04 90 SER A O 1
ATOM 732 N N . ALA A 1 91 ? 17.431 57.223 12.850 1.00 36.35 91 ALA A N 1
ATOM 733 C CA . ALA A 1 91 ? 18.457 57.506 11.845 1.00 36.31 91 ALA A CA 1
ATOM 734 C C . ALA A 1 91 ? 17.774 57.587 10.514 1.00 36.89 91 ALA A C 1
ATOM 735 O O . ALA A 1 91 ? 16.626 57.168 10.373 1.00 37.95 91 ALA A O 1
ATOM 737 N N . GLU A 1 92 ? 18.482 58.073 9.509 1.00 37.04 92 GLU A N 1
ATOM 738 C CA . GLU A 1 92 ? 17.867 58.251 8.193 1.00 37.38 92 GLU A CA 1
ATOM 739 C C . GLU A 1 92 ? 17.617 56.935 7.452 1.00 36.10 92 GLU A C 1
ATOM 740 O O . GLU A 1 92 ? 16.692 56.845 6.658 1.00 35.63 92 GLU A O 1
ATOM 746 N N . THR A 1 93 ? 18.441 55.930 7.710 1.00 34.74 93 THR A N 1
ATOM 747 C CA . THR A 1 93 ? 18.281 54.632 7.078 1.00 34.27 93 THR A CA 1
ATOM 748 C C . THR A 1 93 ? 18.029 53.564 8.168 1.00 33.78 93 THR A C 1
ATOM 749 O O . THR A 1 93 ? 18.489 53.707 9.307 1.00 33.20 93 THR A O 1
ATOM 753 N N . PRO A 1 94 ? 17.279 52.505 7.833 1.00 33.46 94 PRO A N 1
ATOM 754 C CA . PRO A 1 94 ? 17.124 51.406 8.773 1.00 33.77 94 PRO A CA 1
ATOM 755 C C . PRO A 1 94 ? 18.437 50.802 9.326 1.00 33.57 94 PRO A C 1
ATOM 756 O O . PRO A 1 94 ? 18.513 50.457 10.495 1.00 33.39 94 PRO A O 1
ATOM 760 N N . TYR A 1 95 ? 19.443 50.652 8.483 1.00 34.01 95 TYR A N 1
ATOM 761 C CA . TYR A 1 95 ? 20.668 49.981 8.889 1.00 34.02 95 TYR A CA 1
ATOM 762 C C . TYR A 1 95 ? 21.404 50.852 9.897 1.00 34.70 95 TYR A C 1
ATOM 763 O O . TYR A 1 95 ? 21.873 50.348 10.910 1.00 34.37 95 TYR A O 1
ATOM 772 N N . GLU A 1 96 ? 21.478 52.163 9.634 1.00 35.61 96 GLU A N 1
ATOM 773 C CA . GLU A 1 96 ? 22.052 53.128 10.597 1.00 36.73 96 GLU A CA 1
ATOM 774 C C . GLU A 1 96 ? 21.351 53.018 11.953 1.00 35.84 96 GLU A C 1
ATOM 775 O O . GLU A 1 96 ? 22.006 52.892 12.985 1.00 35.80 96 GLU A O 1
ATOM 781 N N . ALA A 1 97 ? 20.018 53.063 11.918 1.00 35.27 97 ALA A N 1
ATOM 782 C CA . ALA A 1 97 ? 19.167 52.996 13.115 1.00 34.80 97 ALA A CA 1
ATOM 783 C C . ALA A 1 97 ? 19.441 51.781 14.030 1.00 34.72 97 ALA A C 1
ATOM 784 O O . ALA A 1 97 ? 19.627 51.938 15.236 1.00 34.59 97 ALA A O 1
ATOM 786 N N . GLN A 1 98 ? 19.460 50.578 13.464 1.00 34.09 98 GLN A N 1
ATOM 787 C CA . GLN A 1 98 ? 19.663 49.372 14.285 1.00 34.10 98 GLN A CA 1
ATOM 788 C C . GLN A 1 98 ? 21.086 49.224 14.777 1.00 33.62 98 GLN A C 1
ATOM 789 O O . GLN A 1 98 ? 21.314 48.642 15.834 1.00 33.38 98 GLN A O 1
ATOM 795 N N . LYS A 1 99 ? 22.034 49.759 14.015 1.00 33.87 99 LYS A N 1
ATOM 796 C CA . LYS A 1 99 ? 23.452 49.715 14.379 1.00 33.81 99 LYS A CA 1
ATOM 797 C C . LYS A 1 99 ? 23.689 50.565 15.621 1.00 33.21 99 LYS A C 1
ATOM 798 O O . LYS A 1 99 ? 24.342 50.116 16.551 1.00 33.08 99 LYS A O 1
ATOM 804 N N . LEU A 1 100 ? 23.146 51.786 15.638 1.00 32.96 100 LEU A N 1
ATOM 805 C CA . LEU A 1 100 ? 23.199 52.630 16.832 1.00 32.47 100 LEU A CA 1
ATOM 806 C C . LEU A 1 100 ? 22.510 51.967 18.033 1.00 32.24 100 LEU A C 1
ATOM 807 O O . LEU A 1 100 ? 23.084 51.926 19.123 1.00 32.64 100 LEU A O 1
ATOM 812 N N . ALA A 1 101 ? 21.274 51.471 17.846 1.00 31.43 101 ALA A N 1
ATOM 813 C CA . ALA A 1 101 ? 20.539 50.776 18.929 1.00 30.68 101 ALA A CA 1
ATOM 814 C C . ALA A 1 101 ? 21.378 49.636 19.508 1.00 29.88 101 ALA A C 1
ATOM 815 O O . ALA A 1 101 ? 21.489 49.482 20.723 1.00 30.14 101 ALA A O 1
ATOM 817 N N . THR A 1 102 ? 21.984 48.841 18.645 1.00 30.02 102 THR A N 1
ATOM 818 C CA . THR A 1 102 ? 22.744 47.685 19.123 1.00 29.87 102 THR A CA 1
ATOM 819 C C . THR A 1 102 ? 23.987 48.161 19.882 1.00 31.02 102 THR A C 1
ATOM 820 O O . THR A 1 102 ? 24.425 47.519 20.840 1.00 31.80 102 THR A O 1
ATOM 824 N N . GLU A 1 103 ? 24.563 49.290 19.471 1.00 31.35 103 GLU A N 1
ATOM 825 C CA . GLU A 1 103 ? 25.807 49.757 20.106 1.00 31.62 103 GLU A CA 1
ATOM 826 C C . GLU A 1 103 ? 25.583 50.135 21.547 1.00 30.91 103 GLU A C 1
ATOM 827 O O . GLU A 1 103 ? 26.390 49.804 22.403 1.00 30.71 103 GLU A O 1
ATOM 833 N N . THR A 1 104 ? 24.484 50.836 21.807 1.00 30.25 104 THR A N 1
ATOM 834 C CA . THR A 1 104 ? 24.114 51.207 23.156 1.00 29.88 104 THR A CA 1
ATOM 835 C C . THR A 1 104 ? 23.780 49.976 24.012 1.00 29.98 104 THR A C 1
ATOM 836 O O . THR A 1 104 ? 24.124 49.896 25.193 1.00 29.71 104 THR A O 1
ATOM 840 N N . LEU A 1 105 ? 23.120 49.002 23.409 1.00 29.48 105 LEU A N 1
ATOM 841 C CA . LEU A 1 105 ? 22.791 47.784 24.148 1.00 29.76 105 LEU A CA 1
ATOM 842 C C . LEU A 1 105 ? 24.088 47.140 24.651 1.00 30.27 105 LEU A C 1
ATOM 843 O O . LEU A 1 105 ? 24.201 46.766 25.831 1.00 30.52 105 LEU A O 1
ATOM 848 N N . GLN A 1 106 ? 25.086 47.071 23.771 1.00 31.35 106 GLN A N 1
ATOM 849 C CA . GLN A 1 106 ? 26.324 46.335 24.064 1.00 32.38 106 GLN A CA 1
ATOM 850 C C . GLN A 1 106 ? 27.181 47.070 25.103 1.00 33.11 106 GLN A C 1
ATOM 851 O O . GLN A 1 106 ? 27.910 46.463 25.867 1.00 32.84 106 GLN A O 1
ATOM 857 N N . GLU A 1 107 ? 27.041 48.385 25.126 1.00 34.57 107 GLU A N 1
ATOM 858 C CA . GLU A 1 107 ? 27.651 49.247 26.117 1.00 35.93 107 GLU A CA 1
ATOM 859 C C . GLU A 1 107 ? 27.192 48.869 27.537 1.00 35.42 107 GLU A C 1
ATOM 860 O O . GLU A 1 107 ? 27.957 48.985 28.476 1.00 35.70 107 GLU A O 1
ATOM 866 N N . TYR A 1 108 ? 25.943 48.423 27.679 1.00 35.09 108 TYR A N 1
ATOM 867 C CA . TYR A 1 108 ? 25.388 47.972 28.966 1.00 34.27 108 TYR A CA 1
ATOM 868 C C . TYR A 1 108 ? 25.880 46.606 29.390 1.00 33.71 108 TYR A C 1
ATOM 869 O O . TYR A 1 108 ? 25.858 46.280 30.578 1.00 34.13 108 TYR A O 1
ATOM 878 N N . GLY A 1 109 ? 26.303 45.783 28.447 1.00 32.86 109 GLY A N 1
ATOM 879 C CA . GLY A 1 109 ? 26.818 44.469 28.822 1.00 31.81 109 GLY A CA 1
ATOM 880 C C . GLY A 1 109 ? 26.436 43.341 27.885 1.00 31.81 109 GLY A C 1
ATOM 881 O O . GLY A 1 109 ? 25.669 43.509 26.937 1.00 31.13 109 GLY A O 1
ATOM 882 N N . SER A 1 110 ? 26.996 42.171 28.183 1.00 31.27 110 SER A N 1
ATOM 883 C CA . SER A 1 110 ? 26.831 40.984 27.383 1.00 31.14 110 SER A CA 1
ATOM 884 C C . SER A 1 110 ? 25.398 40.435 27.385 1.00 30.75 110 SER A C 1
ATOM 885 O O . SER A 1 110 ? 24.731 40.410 28.403 1.00 30.62 110 SER A O 1
ATOM 888 N N . ALA A 1 111 ? 24.974 39.948 26.226 1.00 31.26 111 ALA A N 1
ATOM 889 C CA . ALA A 1 111 ? 23.734 39.193 26.062 1.00 31.23 111 ALA A CA 1
ATOM 890 C C . ALA A 1 111 ? 23.690 37.958 26.954 1.00 31.83 111 ALA A C 1
ATOM 891 O O . ALA A 1 111 ? 22.622 37.326 27.098 1.00 32.16 111 ALA A O 1
ATOM 893 N N . GLN A 1 112 ? 24.835 37.600 27.542 1.00 32.57 112 GLN A N 1
ATOM 894 C CA . GLN A 1 112 ? 24.874 36.561 28.568 1.00 33.53 112 GLN A CA 1
ATOM 895 C C . GLN A 1 112 ? 25.485 37.020 29.906 1.00 35.32 112 GLN A C 1
ATOM 896 O O . GLN A 1 112 ? 26.367 36.378 30.451 1.00 35.92 112 GLN A O 1
ATOM 902 N N . ASP A 1 113 ? 24.990 38.135 30.425 1.00 37.22 113 ASP A N 1
ATOM 903 C CA . ASP A 1 113 ? 25.366 38.636 31.745 1.00 38.62 113 ASP A CA 1
ATOM 904 C C . ASP A 1 113 ? 24.095 38.645 32.616 1.00 39.11 113 ASP A C 1
ATOM 905 O O . ASP A 1 113 ? 23.217 39.482 32.409 1.00 39.02 113 ASP A O 1
ATOM 910 N N . GLU A 1 114 ? 23.994 37.721 33.577 1.00 40.06 114 GLU A N 1
ATOM 911 C CA . GLU A 1 114 ? 22.812 37.647 34.472 1.00 41.18 114 GLU A CA 1
ATOM 912 C C . GLU A 1 114 ? 22.543 38.948 35.228 1.00 41.24 114 GLU A C 1
ATOM 913 O O . GLU A 1 114 ? 21.422 39.206 35.630 1.00 41.75 114 GLU A O 1
ATOM 919 N N . ASN A 1 115 ? 23.563 39.766 35.428 1.00 41.44 115 ASN A N 1
ATOM 920 C CA . ASN A 1 115 ? 23.353 41.072 36.051 1.00 41.80 115 ASN A CA 1
ATOM 921 C C . ASN A 1 115 ? 22.795 42.083 35.091 1.00 41.03 115 ASN A C 1
ATOM 922 O O . ASN A 1 115 ? 22.241 43.092 35.521 1.00 41.46 115 ASN A O 1
ATOM 927 N N . ARG A 1 116 ? 22.951 41.835 33.792 1.00 39.98 116 ARG A N 1
ATOM 928 C CA . ARG A 1 116 ? 22.395 42.730 32.783 1.00 38.97 116 ARG A CA 1
ATOM 929 C C . ARG A 1 116 ? 20.991 42.307 32.405 1.00 38.24 116 ARG A C 1
ATOM 930 O O . ARG A 1 116 ? 20.815 41.427 31.543 1.00 38.30 116 ARG A O 1
ATOM 938 N N . LYS A 1 117 ? 19.997 42.906 33.061 1.00 37.39 117 LYS A N 1
ATOM 939 C CA . LYS A 1 117 ? 18.621 42.677 32.669 1.00 37.21 117 LYS A CA 1
ATOM 940 C C . LYS A 1 117 ? 17.721 43.879 32.595 1.00 36.29 117 LYS A C 1
ATOM 941 O O . LYS A 1 117 ? 17.868 44.826 33.335 1.00 36.30 117 LYS A O 1
ATOM 947 N N . GLU A 1 118 ? 16.798 43.799 31.643 1.00 35.61 118 GLU A N 1
ATOM 948 C CA . GLU A 1 118 ? 15.817 44.813 31.348 1.00 34.84 118 GLU A CA 1
ATOM 949 C C . GLU A 1 118 ? 16.417 46.179 31.135 1.00 34.51 118 GLU A C 1
ATOM 950 O O . GLU A 1 118 ? 15.937 47.174 31.671 1.00 34.44 118 GLU A O 1
ATOM 956 N N . VAL A 1 119 ? 17.432 46.227 30.280 1.00 33.80 119 VAL A N 1
ATOM 957 C CA . VAL A 1 119 ? 17.887 47.498 29.730 1.00 33.68 119 VAL A CA 1
ATOM 958 C C . VAL A 1 119 ? 16.718 48.108 28.969 1.00 33.85 119 VAL A C 1
ATOM 959 O O . VAL A 1 119 ? 15.901 47.397 28.374 1.00 33.01 119 VAL A O 1
ATOM 963 N N . LEU A 1 120 ? 16.605 49.426 29.048 1.00 33.47 120 LEU A N 1
ATOM 964 C CA . LEU A 1 120 ? 15.646 50.151 28.262 1.00 33.97 120 LEU A CA 1
ATOM 965 C C . LEU A 1 120 ? 16.221 51.544 28.120 1.00 34.41 120 LEU A C 1
ATOM 966 O O . LEU A 1 120 ? 16.369 52.238 29.114 1.00 34.43 120 LEU A O 1
ATOM 971 N N . ASP A 1 121 ? 16.604 51.922 26.905 1.00 35.16 121 ASP A N 1
ATOM 972 C CA . ASP A 1 121 ? 17.292 53.202 26.681 1.00 36.42 121 ASP A CA 1
ATOM 973 C C . ASP A 1 121 ? 17.034 53.771 25.292 1.00 36.84 121 ASP A C 1
ATOM 974 O O . ASP A 1 121 ? 16.506 53.097 24.427 1.00 37.33 121 ASP A O 1
ATOM 979 N N . VAL A 1 122 ? 17.378 55.033 25.090 1.00 37.57 122 VAL A N 1
ATOM 980 C CA . VAL A 1 122 ? 17.337 55.626 23.770 1.00 38.14 122 VAL A CA 1
ATOM 981 C C . VAL A 1 122 ? 18.770 56.036 23.422 1.00 39.04 122 VAL A C 1
ATOM 982 O O . VAL A 1 122 ? 19.451 56.645 24.239 1.00 38.93 122 VAL A O 1
ATOM 986 N N . ALA A 1 123 ? 19.228 55.660 22.226 1.00 39.92 123 ALA A N 1
ATOM 987 C CA . ALA A 1 123 ? 20.611 55.871 21.823 1.00 40.47 123 ALA A CA 1
ATOM 988 C C . ALA A 1 123 ? 20.805 57.330 21.469 1.00 41.35 123 ALA A C 1
ATOM 989 O O . ALA A 1 123 ? 21.715 57.964 21.974 1.00 42.22 123 ALA A O 1
ATOM 991 N N . ASN A 1 124 ? 19.948 57.871 20.621 1.00 42.34 124 ASN A N 1
ATOM 992 C CA . ASN A 1 124 ? 20.014 59.286 20.283 1.00 43.18 124 ASN A CA 1
ATOM 993 C C 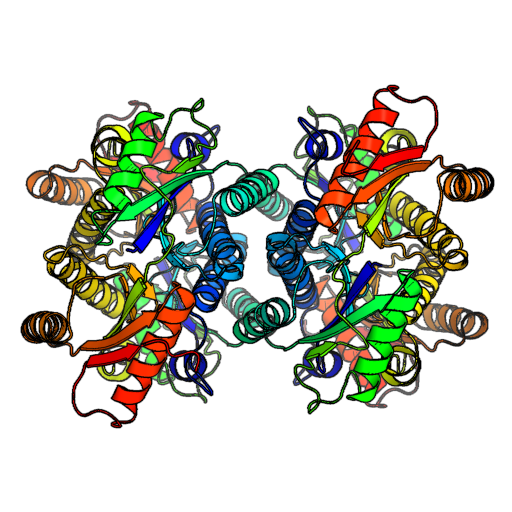. ASN A 1 124 ? 18.715 59.987 20.653 1.00 44.01 124 ASN A C 1
ATOM 994 O O . ASN A 1 124 ? 18.677 60.708 21.648 1.00 44.13 124 ASN A O 1
ATOM 999 N N . GLU A 1 125 ? 17.650 59.748 19.897 1.00 45.04 125 GLU A N 1
ATOM 1000 C CA . GLU A 1 125 ? 16.373 60.409 20.144 1.00 46.48 125 GLU A CA 1
ATOM 1001 C C . GLU A 1 125 ? 15.214 59.617 19.574 1.00 46.61 125 GLU A C 1
ATOM 1002 O O . GLU A 1 125 ? 15.404 58.756 18.729 1.00 46.25 125 GLU A O 1
ATOM 1008 N N . LEU A 1 126 ? 14.015 59.924 20.057 1.00 47.16 126 LEU A N 1
ATOM 1009 C CA . LEU A 1 126 ? 12.783 59.418 19.475 1.00 47.66 126 LEU A CA 1
ATOM 1010 C C . LEU A 1 126 ? 12.354 60.330 18.309 1.00 48.63 126 LEU A C 1
ATOM 1011 O O . LEU A 1 126 ? 12.412 61.549 18.425 1.00 49.23 126 LEU A O 1
ATOM 1016 N N . VAL A 1 127 ? 11.926 59.729 17.199 1.00 49.64 127 VAL A N 1
ATOM 1017 C CA . VAL A 1 127 ? 11.440 60.445 16.011 1.00 50.39 127 VAL A CA 1
ATOM 1018 C C . VAL A 1 127 ? 10.126 61.191 16.287 1.00 51.37 127 VAL A C 1
ATOM 1019 O O . VAL A 1 127 ? 9.070 60.559 16.398 1.00 51.77 127 VAL A O 1
ATOM 1023 N N . VAL A 1 128 ? 10.177 62.523 16.381 1.00 52.38 128 VAL A N 1
ATOM 1024 C CA . VAL A 1 128 ? 8.939 63.332 16.519 1.00 53.02 128 VAL A CA 1
ATOM 1025 C C . VAL A 1 128 ? 8.150 63.384 15.190 1.00 53.23 128 VAL A C 1
ATOM 1026 O O . VAL A 1 128 ? 6.992 62.960 15.136 1.00 53.81 128 VAL A O 1
ATOM 1030 N N . ASP A 1 129 ? 8.781 63.861 14.123 1.00 53.20 129 ASP A N 1
ATOM 1031 C CA . ASP A 1 129 ? 8.118 63.964 12.820 1.00 53.39 129 ASP A CA 1
ATOM 1032 C C . ASP A 1 129 ? 9.012 63.357 11.743 1.00 52.19 129 ASP A C 1
ATOM 1033 O O . ASP A 1 129 ? 9.897 64.040 11.196 1.00 52.75 129 ASP A O 1
ATOM 1038 N N . GLY A 1 130 ? 8.791 62.072 11.459 1.00 49.82 130 GLY A N 1
ATOM 1039 C CA . GLY A 1 130 ? 9.588 61.348 10.474 1.00 47.72 130 GLY A CA 1
ATOM 1040 C C . GLY A 1 130 ? 8.688 60.487 9.637 1.00 45.67 130 GLY A C 1
ATOM 1041 O O . GLY A 1 130 ? 7.507 60.780 9.509 1.00 45.06 130 GLY A O 1
ATOM 1042 N N . TYR A 1 131 ? 9.243 59.430 9.057 1.00 43.36 131 TYR A N 1
ATOM 1043 C CA . TYR A 1 131 ? 8.440 58.496 8.284 1.00 41.41 131 TYR A CA 1
ATOM 1044 C C . TYR A 1 131 ? 9.111 57.139 8.132 1.00 39.25 131 TYR A C 1
ATOM 1045 O O . TYR A 1 131 ? 10.310 56.998 8.346 1.00 38.16 131 TYR A O 1
ATOM 1054 N N . VAL A 1 132 ? 8.302 56.148 7.764 1.00 37.21 132 VAL A N 1
ATOM 1055 C CA . VAL A 1 132 ? 8.810 54.839 7.376 1.00 35.64 132 VAL A CA 1
ATOM 1056 C C . VAL A 1 132 ? 8.396 54.532 5.920 1.00 33.83 132 VAL A C 1
ATOM 1057 O O . VAL A 1 132 ? 7.308 54.883 5.484 1.00 32.87 132 VAL A O 1
ATOM 1061 N N . GLN A 1 133 ? 9.330 53.960 5.163 1.00 31.85 133 GLN A N 1
ATOM 1062 C CA . GLN A 1 133 ? 9.064 53.439 3.848 1.00 31.17 133 GLN A CA 1
ATOM 1063 C C . GLN A 1 133 ? 9.224 51.916 3.897 1.00 30.39 133 GLN A C 1
ATOM 1064 O O . GLN A 1 133 ? 10.264 51.418 4.308 1.00 29.72 133 GLN A O 1
ATOM 1070 N N . ILE A 1 134 ? 8.196 51.185 3.489 1.00 30.40 134 ILE A N 1
ATOM 1071 C CA . ILE A 1 134 ? 8.257 49.726 3.479 1.00 30.27 134 ILE A CA 1
ATOM 1072 C C . ILE A 1 134 ? 7.932 49.248 2.091 1.00 29.57 134 ILE A C 1
ATOM 1073 O O . ILE A 1 134 ? 6.945 49.696 1.526 1.00 31.12 134 ILE A O 1
ATOM 1078 N N . ALA A 1 135 ? 8.757 48.349 1.543 1.00 28.20 135 ALA A N 1
ATOM 1079 C CA . ALA A 1 135 ? 8.467 47.679 0.278 1.00 26.86 135 ALA A CA 1
ATOM 1080 C C . ALA A 1 135 ? 8.062 46.232 0.586 1.00 26.66 135 ALA A C 1
ATOM 1081 O O . ALA A 1 135 ? 8.765 45.532 1.282 1.00 27.17 135 ALA A O 1
ATOM 1083 N N . HIS A 1 136 ? 6.907 45.813 0.078 1.00 26.18 136 HIS A N 1
ATOM 1084 C CA . HIS A 1 136 ? 6.387 44.474 0.298 1.00 25.37 136 HIS A CA 1
ATOM 1085 C C . HIS A 1 136 ? 6.652 43.713 -1.004 1.00 24.72 136 HIS A C 1
ATOM 1086 O O . HIS A 1 136 ? 5.986 43.930 -2.007 1.00 24.34 136 HIS A O 1
ATOM 1093 N N . ILE A 1 137 ? 7.663 42.854 -0.980 1.00 24.45 137 ILE A N 1
ATOM 1094 C CA . ILE A 1 137 ? 8.152 42.150 -2.147 1.00 24.22 137 ILE A CA 1
ATOM 1095 C C . ILE A 1 137 ? 7.526 40.740 -2.150 1.00 25.72 137 ILE A C 1
ATOM 1096 O O . ILE A 1 137 ? 7.370 40.145 -1.076 1.00 25.41 137 ILE A O 1
ATOM 1101 N N . ASP A 1 138 ? 7.195 40.234 -3.349 1.00 26.29 138 ASP A N 1
ATOM 1102 C CA . ASP A 1 138 ? 6.435 39.005 -3.534 1.00 27.13 138 ASP A CA 1
ATOM 1103 C C . ASP A 1 138 ? 6.875 38.360 -4.869 1.00 27.35 138 ASP A C 1
ATOM 1104 O O . ASP A 1 138 ? 7.281 39.046 -5.781 1.00 28.45 138 ASP A O 1
ATOM 1109 N N . ILE A 1 139 ? 6.802 37.049 -4.971 1.00 28.16 139 ILE A N 1
ATOM 1110 C CA . ILE A 1 139 ? 7.120 36.335 -6.196 1.00 29.00 139 ILE A CA 1
ATOM 1111 C C . ILE A 1 139 ? 5.857 36.199 -7.087 1.00 30.19 139 ILE A C 1
ATOM 1112 O O . ILE A 1 139 ? 4.737 36.018 -6.584 1.00 31.92 139 ILE A O 1
ATOM 1117 N N . ASN A 1 140 ? 6.015 36.362 -8.400 1.00 30.70 140 ASN A N 1
ATOM 1118 C CA . ASN A 1 140 ? 4.893 36.254 -9.337 1.00 31.09 140 ASN A CA 1
ATOM 1119 C C . ASN A 1 140 ? 4.622 34.787 -9.572 1.00 30.68 140 ASN A C 1
ATOM 1120 O O . ASN A 1 140 ? 5.516 34.047 -9.912 1.00 31.14 140 ASN A O 1
ATOM 1125 N N . ASN A 1 141 ? 3.387 34.375 -9.353 1.00 30.85 141 ASN A N 1
ATOM 1126 C CA . ASN A 1 141 ? 2.959 33.009 -9.581 1.00 30.38 141 ASN A CA 1
ATOM 1127 C C . ASN A 1 141 ? 3.817 31.946 -8.909 1.00 30.08 141 ASN A C 1
ATOM 1128 O O . ASN A 1 141 ? 4.235 30.982 -9.558 1.00 31.04 141 ASN A O 1
ATOM 1133 N N . ILE A 1 142 ? 4.023 32.069 -7.600 1.00 29.34 142 ILE A N 1
ATOM 1134 C CA . ILE A 1 142 ? 4.675 30.989 -6.832 1.00 29.07 142 ILE A CA 1
ATOM 1135 C C . ILE A 1 142 ? 3.904 29.657 -6.900 1.00 28.38 142 ILE A C 1
ATOM 1136 O O . ILE A 1 142 ? 4.514 28.589 -6.890 1.00 28.50 142 ILE A O 1
ATOM 1141 N N . THR A 1 143 ? 2.581 29.712 -6.986 1.00 28.96 143 THR A N 1
ATOM 1142 C CA . THR A 1 143 ? 1.771 28.485 -6.848 1.00 29.47 143 THR A CA 1
ATOM 1143 C C . THR A 1 143 ? 1.894 27.617 -8.101 1.00 30.18 143 THR A C 1
ATOM 1144 O O . THR A 1 143 ? 2.069 26.379 -8.023 1.00 30.10 143 THR A O 1
ATOM 1148 N N . GLY A 1 144 ? 1.815 28.271 -9.257 1.00 31.28 144 GLY A N 1
ATOM 1149 C CA . GLY A 1 144 ? 1.888 27.569 -10.547 1.00 32.28 144 GLY A CA 1
ATOM 1150 C C . GLY A 1 144 ? 3.286 27.175 -10.969 1.00 32.49 144 GLY A C 1
ATOM 1151 O O . GLY A 1 144 ? 3.459 26.205 -11.693 1.00 33.18 144 GLY A O 1
ATOM 1152 N N . THR A 1 145 ? 4.280 27.939 -10.530 1.00 32.61 145 THR A N 1
ATOM 1153 C CA . THR A 1 145 ? 5.652 27.683 -10.902 1.00 32.76 145 THR A CA 1
ATOM 1154 C C . THR A 1 145 ? 6.433 26.824 -9.894 1.00 32.78 145 THR A C 1
ATOM 1155 O O . THR A 1 145 ? 7.378 26.151 -10.308 1.00 32.90 145 THR A O 1
ATOM 1159 N N . LEU A 1 146 ? 6.069 26.833 -8.598 1.00 32.60 146 LEU A N 1
ATOM 1160 C CA . LEU A 1 146 ? 6.799 26.015 -7.567 1.00 32.04 146 LEU A CA 1
ATOM 1161 C C . LEU A 1 146 ? 5.901 25.182 -6.619 1.00 31.97 146 LEU A C 1
ATOM 1162 O O . LEU A 1 146 ? 6.083 23.958 -6.527 1.00 31.59 146 LEU A O 1
ATOM 1167 N N . THR A 1 147 ? 4.946 25.821 -5.925 1.00 31.34 147 THR A N 1
ATOM 1168 C CA . THR A 1 147 ? 4.204 25.141 -4.837 1.00 30.86 147 THR A CA 1
ATOM 1169 C C . THR A 1 147 ? 3.488 23.908 -5.331 1.00 31.19 147 THR A C 1
ATOM 1170 O O . THR A 1 147 ? 3.502 22.870 -4.670 1.00 31.16 147 THR A O 1
ATOM 1174 N N . ASP A 1 148 ? 2.830 24.037 -6.477 1.00 31.36 148 ASP A N 1
ATOM 1175 C CA . ASP A 1 148 ? 2.040 22.923 -7.029 1.00 32.31 148 ASP A CA 1
ATOM 1176 C C . ASP A 1 148 ? 2.872 21.954 -7.903 1.00 32.50 148 ASP A C 1
ATOM 1177 O O . ASP A 1 148 ? 2.334 20.949 -8.325 1.00 32.94 148 ASP A O 1
ATOM 1182 N N . ILE A 1 149 ? 4.144 22.250 -8.191 1.00 32.81 149 ILE A N 1
ATOM 1183 C CA . ILE A 1 149 ? 4.917 21.419 -9.131 1.00 32.97 149 ILE A CA 1
ATOM 1184 C C . ILE A 1 149 ? 6.166 20.715 -8.529 1.00 32.18 149 ILE A C 1
ATOM 1185 O O . ILE A 1 149 ? 6.400 19.530 -8.828 1.00 31.92 149 ILE A O 1
ATOM 1190 N N . VAL A 1 150 ? 6.932 21.391 -7.663 1.00 31.05 150 VAL A N 1
ATOM 1191 C CA . VAL A 1 150 ? 8.086 20.748 -6.970 1.00 30.29 150 VAL A CA 1
ATOM 1192 C C . VAL A 1 150 ? 7.820 20.466 -5.476 1.00 30.08 150 VAL A C 1
ATOM 1193 O O . VAL A 1 150 ? 6.802 20.892 -4.944 1.00 30.30 150 VAL A O 1
ATOM 1197 N N . SER A 1 151 ? 8.726 19.737 -4.808 1.00 29.68 151 SER A N 1
ATOM 1198 C CA . SER A 1 151 ? 8.505 19.301 -3.409 1.00 29.05 151 SER A CA 1
ATOM 1199 C C . SER A 1 151 ? 8.443 20.477 -2.434 1.00 28.35 151 SER A C 1
ATOM 1200 O O . SER A 1 151 ? 8.991 21.549 -2.700 1.00 28.57 151 SER A O 1
ATOM 1203 N N . ALA A 1 152 ? 7.752 20.266 -1.323 1.00 27.47 152 ALA A N 1
ATOM 1204 C CA . ALA A 1 152 ? 7.747 21.198 -0.201 1.00 26.79 152 ALA A CA 1
ATOM 1205 C C . ALA A 1 152 ? 9.128 21.774 0.160 1.00 26.54 152 ALA A C 1
ATOM 1206 O O . ALA A 1 152 ? 9.297 23.011 0.337 1.00 26.17 152 ALA A O 1
ATOM 1208 N N . TYR A 1 153 ? 10.120 20.898 0.259 1.00 26.01 153 TYR A N 1
ATOM 1209 C CA . TYR A 1 153 ? 11.486 21.310 0.592 1.00 25.50 153 TYR A CA 1
ATOM 1210 C C . TYR A 1 153 ? 12.214 22.075 -0.528 1.00 25.35 153 TYR A C 1
ATOM 1211 O O . TYR A 1 153 ? 13.021 22.963 -0.242 1.00 24.86 153 TYR A O 1
ATOM 1220 N N . ASP A 1 154 ? 11.949 21.745 -1.791 1.00 25.13 154 ASP A N 1
ATOM 1221 C CA . ASP A 1 154 ? 12.583 22.456 -2.895 1.00 24.96 154 ASP A CA 1
ATOM 1222 C C . ASP A 1 154 ? 12.037 23.896 -3.010 1.00 25.11 154 ASP A C 1
ATOM 1223 O O . ASP A 1 154 ? 12.802 24.841 -3.262 1.00 24.14 154 ASP A O 1
ATOM 1228 N N . THR A 1 155 ? 10.737 24.073 -2.795 1.00 25.26 155 THR A N 1
ATOM 1229 C CA . THR A 1 155 ? 10.180 25.453 -2.791 1.00 25.21 155 THR A CA 1
ATOM 1230 C C . THR A 1 155 ? 10.826 26.220 -1.654 1.00 25.48 155 THR A C 1
ATOM 1231 O O . THR A 1 155 ? 11.255 27.340 -1.840 1.00 26.04 155 THR A O 1
ATOM 1235 N N . TYR A 1 156 ? 10.936 25.602 -0.483 1.00 25.94 156 TYR A N 1
ATOM 1236 C CA . TYR A 1 156 ? 11.559 26.259 0.695 1.00 26.02 156 TYR A CA 1
ATOM 1237 C C . TYR A 1 156 ? 13.035 26.627 0.451 1.00 26.76 156 TYR A C 1
ATOM 1238 O O . TYR A 1 156 ? 13.510 27.710 0.809 1.00 25.49 156 TYR A O 1
ATOM 1247 N N . LEU A 1 157 ? 13.761 25.728 -0.195 1.00 27.87 157 LEU A N 1
ATOM 1248 C CA . LEU A 1 157 ? 15.137 26.013 -0.609 1.00 29.19 157 LEU A CA 1
ATOM 1249 C C . LEU A 1 157 ? 15.239 27.208 -1.545 1.00 28.99 157 LEU A C 1
ATOM 1250 O O . LEU A 1 157 ? 16.033 28.140 -1.327 1.00 29.09 157 LEU A O 1
ATOM 1255 N N . ASN A 1 158 ? 14.427 27.182 -2.587 1.00 29.63 158 ASN A N 1
ATOM 1256 C CA . ASN A 1 158 ? 14.403 28.254 -3.571 1.00 30.51 158 ASN A CA 1
ATOM 1257 C C . ASN A 1 158 ? 14.067 29.596 -2.970 1.00 30.10 158 ASN A C 1
ATOM 1258 O O . ASN A 1 158 ? 14.692 30.582 -3.322 1.00 31.14 158 ASN A O 1
ATOM 1263 N N . VAL A 1 159 ? 13.095 29.641 -2.062 1.00 29.71 159 VAL A N 1
ATOM 1264 C CA . VAL A 1 159 ? 12.693 30.909 -1.424 1.00 29.46 159 VAL A CA 1
ATOM 1265 C C . VAL A 1 159 ? 13.800 31.431 -0.501 1.00 29.21 159 VAL A C 1
ATOM 1266 O O . VAL A 1 159 ? 14.019 32.628 -0.399 1.00 28.87 159 VAL A O 1
ATOM 1270 N N . ASN A 1 160 ? 14.511 30.527 0.166 1.00 29.47 160 ASN A N 1
ATOM 1271 C CA . ASN A 1 160 ? 15.683 30.930 0.957 1.00 29.84 160 ASN A CA 1
ATOM 1272 C C . ASN A 1 160 ? 16.892 31.471 0.151 1.00 30.08 160 ASN A C 1
ATOM 1273 O O . ASN A 1 160 ? 17.581 32.402 0.612 1.00 29.17 160 ASN A O 1
ATOM 1278 N N . LYS A 1 161 ? 17.126 30.925 -1.050 1.00 30.47 161 LYS A N 1
ATOM 1279 C CA . LYS A 1 161 ? 18.079 31.520 -2.008 1.00 30.71 161 LYS A CA 1
ATOM 1280 C C . LYS A 1 161 ? 17.723 32.951 -2.426 1.00 30.41 161 LYS A C 1
ATOM 1281 O O . LYS A 1 161 ? 18.594 33.831 -2.423 1.00 30.42 161 LYS A O 1
ATOM 1287 N N . VAL A 1 162 ? 16.476 33.193 -2.808 1.00 29.67 162 VAL A N 1
ATOM 1288 C CA . VAL A 1 162 ? 16.066 34.576 -3.189 1.00 29.75 162 VAL A CA 1
ATOM 1289 C C . VAL A 1 162 ? 16.216 35.531 -1.995 1.00 29.69 162 VAL A C 1
ATOM 1290 O O . VAL A 1 162 ? 16.627 36.709 -2.137 1.00 29.73 162 VAL A O 1
ATOM 1294 N N . LYS A 1 163 ? 15.867 35.026 -0.813 1.00 29.27 163 LYS A N 1
ATOM 1295 C CA . LYS A 1 163 ? 15.935 35.809 0.426 1.00 29.22 163 LYS A CA 1
ATOM 1296 C C . LYS A 1 163 ? 17.313 36.350 0.726 1.00 28.89 163 LYS A C 1
ATOM 1297 O O . LYS A 1 163 ? 17.467 37.508 1.111 1.00 27.21 163 LYS A O 1
ATOM 1303 N N . LEU A 1 164 ? 18.314 35.487 0.597 1.00 28.85 164 LEU A N 1
ATOM 1304 C CA . LEU A 1 164 ? 19.685 35.884 0.871 1.00 29.12 164 LEU A CA 1
ATOM 1305 C C . LEU A 1 164 ? 20.241 36.808 -0.201 1.00 28.81 164 LEU A C 1
ATOM 1306 O O . LEU A 1 164 ? 20.945 37.762 0.116 1.00 29.31 164 LEU A O 1
ATOM 1311 N N . ALA A 1 165 ? 19.923 36.540 -1.462 1.00 28.41 165 ALA A N 1
ATOM 1312 C CA . ALA A 1 165 ? 20.298 37.425 -2.574 1.00 28.18 165 ALA A CA 1
ATOM 1313 C C . ALA A 1 165 ? 19.743 38.848 -2.369 1.00 28.19 165 ALA A C 1
ATOM 1314 O O . ALA A 1 165 ? 20.461 39.837 -2.504 1.00 28.54 165 ALA A O 1
ATOM 1316 N N . LEU A 1 166 ? 18.481 38.933 -1.973 1.00 28.47 166 LEU A N 1
ATOM 1317 C CA . LEU A 1 166 ? 17.845 40.216 -1.664 1.00 29.23 166 LEU A CA 1
ATOM 1318 C C . LEU A 1 166 ? 18.482 40.939 -0.474 1.00 29.60 166 LEU A C 1
ATOM 1319 O O . LEU A 1 166 ? 18.575 42.169 -0.490 1.00 30.46 166 LEU A O 1
ATOM 1324 N N . MET A 1 167 ? 18.913 40.194 0.547 1.00 30.65 167 MET A N 1
ATOM 1325 C CA . MET A 1 167 ? 19.576 40.770 1.736 1.00 31.42 167 MET A CA 1
ATOM 1326 C C . MET A 1 167 ? 20.900 41.423 1.390 1.00 31.87 167 MET A C 1
ATOM 1327 O O . MET A 1 167 ? 21.165 42.552 1.818 1.00 30.72 167 MET A O 1
ATOM 1332 N N . GLU A 1 168 ? 21.725 40.705 0.629 1.00 32.58 168 GLU A N 1
ATOM 1333 C CA . GLU A 1 168 ? 23.008 41.240 0.146 1.00 33.54 168 GLU A CA 1
ATOM 1334 C C . GLU A 1 168 ? 22.831 42.456 -0.772 1.00 33.36 168 GLU A C 1
ATOM 1335 O O . GLU A 1 168 ? 23.471 43.479 -0.551 1.00 33.62 168 GLU A O 1
ATOM 1341 N N . GLU A 1 169 ? 21.936 42.365 -1.757 1.00 33.41 169 GLU A N 1
ATOM 1342 C CA . GLU A 1 169 ? 21.578 43.521 -2.613 1.00 33.60 169 GLU A CA 1
ATOM 1343 C C . GLU A 1 169 ? 21.104 44.765 -1.870 1.00 33.55 169 GLU A C 1
ATOM 1344 O O . GLU A 1 169 ? 21.492 45.890 -2.204 1.00 33.56 169 GLU A O 1
ATOM 1350 N N . LEU A 1 170 ? 20.200 44.578 -0.921 1.00 33.16 170 LEU A N 1
ATOM 1351 C CA . LEU A 1 170 ? 19.565 45.709 -0.264 1.00 33.26 170 LEU A CA 1
ATOM 1352 C C . LEU A 1 170 ? 20.499 46.377 0.730 1.00 33.60 170 LEU A C 1
ATOM 1353 O O . LEU A 1 170 ? 20.390 47.580 0.984 1.00 33.14 170 LEU A O 1
ATOM 1358 N N . LEU A 1 171 ? 21.423 45.608 1.288 1.00 34.14 171 LEU A N 1
ATOM 1359 C CA . LEU A 1 171 ? 22.369 46.137 2.276 1.00 35.22 171 LEU A CA 1
ATOM 1360 C C . LEU A 1 171 ? 23.245 47.264 1.723 1.00 35.76 171 LEU A C 1
ATOM 1361 O O . LEU A 1 171 ? 23.702 48.111 2.470 1.00 36.31 171 LEU A O 1
ATOM 1366 N N . LYS A 1 172 ? 23.469 47.257 0.411 1.00 36.67 172 LYS A N 1
ATOM 1367 C CA . LYS A 1 172 ? 24.178 48.332 -0.306 1.00 37.37 172 LYS A CA 1
ATOM 1368 C C . LYS A 1 172 ? 23.462 49.679 -0.233 1.00 36.98 172 LYS A C 1
ATOM 1369 O O . LYS A 1 172 ? 24.093 50.722 -0.404 1.00 36.57 172 LYS A O 1
ATOM 1375 N N . TYR A 1 173 ? 22.150 49.642 0.017 1.00 36.22 173 TYR A N 1
ATOM 1376 C CA . TYR A 1 173 ? 21.344 50.842 0.187 1.00 35.89 173 TYR A CA 1
ATOM 1377 C C . TYR A 1 173 ? 20.988 51.143 1.642 1.00 35.43 173 TYR A C 1
ATOM 1378 O O . TYR A 1 173 ? 20.170 52.026 1.907 1.00 35.51 173 TYR A O 1
ATOM 1387 N N . ASN A 1 174 ? 21.632 50.439 2.577 1.00 34.86 174 ASN A N 1
ATOM 1388 C CA . ASN A 1 174 ? 21.300 50.494 4.008 1.00 34.21 174 ASN A CA 1
ATOM 1389 C C . ASN A 1 174 ? 19.845 50.094 4.331 1.00 32.58 174 ASN A C 1
ATOM 1390 O O . ASN A 1 174 ? 19.242 50.589 5.285 1.00 31.84 174 ASN A O 1
ATOM 1395 N N . ALA A 1 175 ? 19.310 49.177 3.527 1.00 30.57 175 ALA A N 1
ATOM 1396 C CA . ALA A 1 175 ? 17.941 48.715 3.663 1.00 29.18 175 ALA A CA 1
ATOM 1397 C C . ALA A 1 175 ? 17.978 47.292 4.254 1.00 28.86 175 ALA A C 1
ATOM 1398 O O . ALA A 1 175 ? 18.924 46.549 4.002 1.00 28.16 175 ALA A O 1
ATOM 1400 N N . LEU A 1 176 ? 16.952 46.932 5.034 1.00 28.03 176 LEU A N 1
ATOM 1401 C CA . LEU A 1 176 ? 16.875 45.647 5.744 1.00 27.05 176 LEU A CA 1
ATOM 1402 C C . LEU A 1 176 ? 15.898 44.773 4.988 1.00 27.10 176 LEU A C 1
ATOM 1403 O O . LEU A 1 176 ? 15.140 45.271 4.152 1.00 28.00 176 LEU A O 1
ATOM 1408 N N . LEU A 1 177 ? 15.920 43.472 5.262 1.00 26.14 177 LEU A N 1
ATOM 1409 C CA . LEU A 1 177 ? 15.097 42.504 4.525 1.00 25.66 177 LEU A CA 1
ATOM 1410 C C . LEU A 1 177 ? 14.687 41.355 5.456 1.00 24.64 177 LEU A C 1
ATOM 1411 O O . LEU A 1 177 ? 15.552 40.773 6.129 1.00 24.46 177 LEU A O 1
ATOM 1416 N N . PHE A 1 178 ? 13.380 41.063 5.504 1.00 24.20 178 PHE A N 1
ATOM 1417 C CA . PHE A 1 178 ? 12.810 40.060 6.430 1.00 23.12 178 PHE A CA 1
ATOM 1418 C C . PHE A 1 178 ? 11.777 39.156 5.754 1.00 22.64 178 PHE A C 1
ATOM 1419 O O . PHE A 1 178 ? 10.903 39.630 5.052 1.00 23.11 178 PHE A O 1
ATOM 1427 N N . PHE A 1 179 ? 11.854 37.847 5.984 1.00 21.97 179 PHE A N 1
ATOM 1428 C CA . PHE A 1 179 ? 10.814 36.934 5.498 1.00 21.45 179 PHE A CA 1
ATOM 1429 C C . PHE A 1 179 ? 9.532 37.064 6.333 1.00 21.19 179 PHE A C 1
ATOM 1430 O O . PHE A 1 179 ? 9.607 37.151 7.552 1.00 22.23 179 PHE A O 1
ATOM 1438 N N . ILE A 1 180 ? 8.360 37.089 5.697 1.00 21.07 180 ILE A N 1
ATOM 1439 C CA . ILE A 1 180 ? 7.086 37.157 6.436 1.00 21.14 180 ILE A CA 1
ATOM 1440 C C . ILE A 1 180 ? 6.108 36.004 6.141 1.00 22.20 180 ILE A C 1
ATOM 1441 O O . ILE A 1 180 ? 4.992 35.962 6.655 1.00 22.19 180 ILE A O 1
ATOM 1446 N N . GLY A 1 181 ? 6.591 34.996 5.417 1.00 22.91 181 GLY A N 1
ATOM 1447 C CA . GLY A 1 181 ? 5.834 33.797 5.133 1.00 23.18 181 GLY A CA 1
ATOM 1448 C C . GLY A 1 181 ? 5.491 33.748 3.665 1.00 24.18 181 GLY A C 1
ATOM 1449 O O . GLY A 1 181 ? 5.405 34.803 2.974 1.00 24.82 181 GLY A O 1
ATOM 1450 N N . GLY A 1 182 ? 5.290 32.536 3.184 1.00 23.51 182 GLY A N 1
ATOM 1451 C CA . GLY A 1 182 ? 4.893 32.295 1.825 1.00 23.76 182 GLY A CA 1
ATOM 1452 C C . GLY A 1 182 ? 6.020 32.514 0.843 1.00 23.26 182 GLY A C 1
ATOM 1453 O O . GLY A 1 182 ? 7.029 31.829 0.872 1.00 22.54 182 GLY A O 1
ATOM 1454 N N . ASP A 1 183 ? 5.810 33.469 -0.058 1.00 23.04 183 ASP A N 1
ATOM 1455 C CA . ASP A 1 183 ? 6.835 33.942 -0.952 1.00 22.43 183 ASP A CA 1
ATOM 1456 C C . ASP A 1 183 ? 6.976 35.446 -0.701 1.00 22.99 183 ASP A C 1
ATOM 1457 O O . ASP A 1 183 ? 7.249 36.188 -1.620 1.00 24.53 183 ASP A O 1
ATOM 1462 N N . ASN A 1 184 ? 6.792 35.869 0.549 1.00 23.43 184 ASN A N 1
ATOM 1463 C CA . ASN A 1 184 ? 6.671 37.281 0.909 1.00 23.00 184 ASN A CA 1
ATOM 1464 C C . ASN A 1 184 ? 7.829 37.756 1.760 1.00 23.18 184 ASN A C 1
ATOM 1465 O O . ASN A 1 184 ? 8.312 37.040 2.617 1.00 22.79 184 ASN A O 1
ATOM 1470 N N . PHE A 1 185 ? 8.251 38.999 1.531 1.00 23.82 185 PHE A N 1
ATOM 1471 C CA . PHE A 1 185 ? 9.412 39.598 2.165 1.00 24.49 185 PHE A CA 1
ATOM 1472 C C . PHE A 1 185 ? 9.027 41.042 2.427 1.00 25.33 185 PHE A C 1
ATOM 1473 O O . PHE A 1 185 ? 8.290 41.612 1.644 1.00 26.05 185 PHE A O 1
ATOM 1481 N N . MET A 1 186 ? 9.496 41.637 3.520 1.00 26.19 186 MET A N 1
ATOM 1482 C CA . MET A 1 186 ? 9.339 43.093 3.693 1.00 27.18 186 MET A CA 1
ATOM 1483 C C . MET A 1 186 ? 10.700 43.748 3.881 1.00 27.40 186 MET A C 1
ATOM 1484 O O . MET A 1 186 ? 11.562 43.220 4.572 1.00 27.43 186 MET A O 1
ATOM 1489 N N . ALA A 1 187 ? 10.866 44.926 3.276 1.00 28.11 187 ALA A N 1
ATOM 1490 C CA . ALA A 1 187 ? 12.115 45.660 3.310 1.00 28.38 187 ALA A CA 1
ATOM 1491 C C . ALA A 1 187 ? 11.856 47.078 3.777 1.00 29.70 187 ALA A C 1
ATOM 1492 O O . ALA A 1 187 ? 11.380 47.898 2.969 1.00 29.23 187 ALA A O 1
ATOM 1494 N N . PRO A 1 188 ? 12.168 47.376 5.065 1.00 30.56 188 PRO A N 1
ATOM 1495 C CA . PRO A 1 188 ? 12.319 48.762 5.477 1.00 31.14 188 PRO A CA 1
ATOM 1496 C C . PRO A 1 188 ? 13.458 49.348 4.635 1.00 31.42 188 PRO A C 1
ATOM 1497 O O . PRO A 1 188 ? 14.539 48.736 4.555 1.00 30.97 188 PRO A O 1
ATOM 1501 N N . SER A 1 189 ? 13.184 50.472 3.965 1.00 31.84 189 SER A N 1
ATOM 1502 C CA . SER A 1 189 ? 14.018 50.944 2.854 1.00 31.88 189 SER A CA 1
ATOM 1503 C C . SER A 1 189 ? 13.977 52.453 2.594 1.00 32.77 189 SER A C 1
ATOM 1504 O O . SER A 1 189 ? 14.117 52.877 1.439 1.00 32.54 189 SER A O 1
ATOM 1507 N N . ASN A 1 190 ? 13.832 53.256 3.656 1.00 33.58 190 ASN A N 1
ATOM 1508 C CA . ASN A 1 190 ? 13.877 54.720 3.536 1.00 33.99 190 ASN A CA 1
ATOM 1509 C C . ASN A 1 190 ? 15.075 55.118 2.682 1.00 34.64 190 ASN A C 1
ATOM 1510 O O . ASN A 1 190 ? 16.213 54.708 2.972 1.00 34.17 190 ASN A O 1
ATOM 1515 N N . GLY A 1 191 ? 14.804 55.906 1.639 1.00 35.50 191 GLY A N 1
ATOM 1516 C CA . GLY A 1 191 ? 15.834 56.400 0.729 1.00 35.85 191 GLY A CA 1
ATOM 1517 C C . GLY A 1 191 ? 15.906 55.712 -0.631 1.00 36.26 191 GLY A C 1
ATOM 1518 O O . GLY A 1 191 ? 16.457 56.266 -1.563 1.00 37.11 191 GLY A O 1
ATOM 1519 N N . MET A 1 192 ? 15.384 54.500 -0.767 1.00 36.35 192 MET A N 1
ATOM 1520 C CA . MET A 1 192 ? 15.450 53.830 -2.047 1.00 35.92 192 MET A CA 1
ATOM 1521 C C . MET A 1 192 ? 14.334 54.364 -2.922 1.00 36.34 192 MET A C 1
ATOM 1522 O O . MET A 1 192 ? 13.333 54.860 -2.417 1.00 36.64 192 MET A O 1
ATOM 1527 N N . SER A 1 193 ? 14.529 54.270 -4.234 1.00 36.66 193 SER A N 1
ATOM 1528 C CA . SER A 1 193 ? 13.550 54.702 -5.226 1.00 36.78 193 SER A CA 1
ATOM 1529 C C . SER A 1 193 ? 13.092 53.475 -5.985 1.00 36.56 193 SER A C 1
ATOM 1530 O O . SER A 1 193 ? 13.741 52.444 -5.902 1.00 36.57 193 SER A O 1
ATOM 1533 N N . GLU A 1 194 ? 12.012 53.596 -6.755 1.00 36.60 194 GLU A N 1
ATOM 1534 C CA . GLU A 1 194 ? 11.484 52.483 -7.566 1.00 37.04 194 GLU A CA 1
ATOM 1535 C C . GLU A 1 194 ? 12.483 51.915 -8.564 1.00 36.86 194 GLU A C 1
ATOM 1536 O O . GLU A 1 194 ? 12.436 50.743 -8.908 1.00 36.35 194 GLU A O 1
ATOM 1542 N N . GLU A 1 195 ? 13.349 52.786 -9.072 1.00 37.05 195 GLU A N 1
ATOM 1543 C CA . GLU A 1 195 ? 14.331 52.417 -10.076 1.00 37.18 195 GLU A CA 1
ATOM 1544 C C . GLU A 1 195 ? 15.405 51.531 -9.431 1.00 35.92 195 GLU A C 1
ATOM 1545 O O . GLU A 1 195 ? 15.904 50.610 -10.075 1.00 35.79 195 GLU A O 1
ATOM 1551 N N . ASP A 1 196 ? 15.705 51.785 -8.147 1.00 34.75 196 ASP A N 1
ATOM 1552 C CA . ASP A 1 196 ? 16.597 50.924 -7.340 1.00 33.78 196 ASP A CA 1
ATOM 1553 C C . ASP A 1 196 ? 16.110 49.472 -7.236 1.00 33.37 196 ASP A C 1
ATOM 1554 O O . ASP A 1 196 ? 16.898 48.543 -7.395 1.00 31.86 196 ASP A O 1
ATOM 1559 N N . PHE A 1 197 ? 14.820 49.286 -6.979 1.00 33.17 197 PHE A N 1
ATOM 1560 C CA . PHE A 1 197 ? 14.252 47.933 -6.899 1.00 33.12 197 PHE A CA 1
ATOM 1561 C C . PHE A 1 197 ? 14.229 47.232 -8.257 1.00 33.33 197 PHE A C 1
ATOM 1562 O O . PHE A 1 197 ? 14.500 46.022 -8.353 1.00 33.19 197 PHE A O 1
ATOM 1570 N N . LEU A 1 198 ? 13.874 47.978 -9.301 1.00 33.39 198 LEU A N 1
ATOM 1571 C CA . LEU A 1 198 ? 13.823 47.440 -10.679 1.00 33.76 198 LEU A CA 1
ATOM 1572 C C . LEU A 1 198 ? 15.193 46.915 -11.146 1.00 34.39 198 LEU A C 1
ATOM 1573 O O . LEU A 1 198 ? 15.276 45.877 -11.817 1.00 34.16 198 LEU A O 1
ATOM 1578 N N . ASP A 1 199 ? 16.252 47.637 -10.787 1.00 34.82 199 ASP A N 1
ATOM 1579 C CA . ASP A 1 199 ? 17.622 47.125 -10.888 1.00 35.59 199 ASP A CA 1
ATOM 1580 C C . ASP A 1 199 ? 17.882 45.809 -10.154 1.00 34.81 199 ASP A C 1
ATOM 1581 O O . ASP A 1 199 ? 18.392 44.861 -10.743 1.00 34.45 199 ASP A O 1
ATOM 1586 N N . ILE A 1 200 ? 17.583 45.778 -8.855 1.00 34.17 200 ILE A N 1
ATOM 1587 C CA . ILE A 1 200 ? 17.792 44.568 -8.045 1.00 33.09 200 ILE A CA 1
ATOM 1588 C C . ILE A 1 200 ? 17.028 43.398 -8.643 1.00 32.70 200 ILE A C 1
ATOM 1589 O O . ILE A 1 200 ? 17.591 42.318 -8.771 1.00 31.40 200 ILE A O 1
ATOM 1594 N N . PHE A 1 201 ? 15.783 43.631 -9.062 1.00 32.44 201 PHE A N 1
ATOM 1595 C CA . PHE A 1 201 ? 14.918 42.553 -9.609 1.00 32.80 201 PHE A CA 1
ATOM 1596 C C . PHE A 1 201 ? 15.392 41.977 -10.967 1.00 32.55 201 PHE A C 1
ATOM 1597 O O . PHE A 1 201 ? 15.199 40.777 -11.284 1.00 31.43 201 PHE A O 1
ATOM 1605 N N . ASN A 1 202 ? 15.982 42.846 -11.787 1.00 32.25 202 ASN A N 1
ATOM 1606 C CA . ASN A 1 202 ? 16.621 42.405 -13.014 1.00 32.78 202 ASN A CA 1
ATOM 1607 C C . ASN A 1 202 ? 17.729 41.383 -12.693 1.00 32.42 202 ASN A C 1
ATOM 1608 O O . ASN A 1 202 ? 17.755 40.269 -13.243 1.00 32.06 202 ASN A O 1
ATOM 1613 N N . ARG A 1 203 ? 18.618 41.749 -11.775 1.00 32.28 203 ARG A N 1
ATOM 1614 C CA . ARG A 1 203 ? 19.681 40.828 -11.327 1.00 32.59 203 ARG A CA 1
ATOM 1615 C C . ARG A 1 203 ? 19.188 39.518 -10.709 1.00 32.39 203 ARG A C 1
ATOM 1616 O O . ARG A 1 203 ? 19.843 38.494 -10.881 1.00 32.37 203 ARG A O 1
ATOM 1624 N N . ILE A 1 204 ? 18.057 39.545 -9.997 1.00 32.00 204 ILE A N 1
ATOM 1625 C CA . ILE A 1 204 ? 17.527 38.345 -9.337 1.00 31.54 204 ILE A CA 1
ATOM 1626 C C . ILE A 1 204 ? 16.897 37.450 -10.379 1.00 31.55 204 ILE A C 1
ATOM 1627 O O . ILE A 1 204 ? 17.042 36.233 -10.349 1.00 31.31 204 ILE A O 1
ATOM 1632 N N . ASN A 1 205 ? 16.201 38.061 -11.325 1.00 31.58 205 ASN A N 1
ATOM 1633 C CA . ASN A 1 205 ? 15.622 37.322 -12.434 1.00 32.29 205 ASN A CA 1
ATOM 1634 C C . ASN A 1 205 ? 16.668 36.640 -13.343 1.00 32.48 205 ASN A C 1
ATOM 1635 O O . ASN A 1 205 ? 16.484 35.478 -13.740 1.00 32.64 205 ASN A O 1
ATOM 1640 N N . LYS A 1 206 ? 17.759 37.350 -13.655 1.00 32.35 206 LYS A N 1
ATOM 1641 C CA . LYS A 1 206 ? 18.847 36.783 -14.456 1.00 33.22 206 LYS A CA 1
ATOM 1642 C C . LYS A 1 206 ? 19.507 35.580 -13.770 1.00 33.86 206 LYS A C 1
ATOM 1643 O O . LYS A 1 206 ? 19.752 34.555 -14.416 1.00 34.16 206 LYS A O 1
ATOM 1649 N N . LYS A 1 207 ? 19.786 35.710 -12.474 1.00 34.72 207 LYS A N 1
ATOM 1650 C CA . LYS A 1 207 ? 20.387 34.621 -11.697 1.00 35.34 207 LYS A CA 1
ATOM 1651 C C . LYS A 1 207 ? 19.441 33.445 -11.447 1.00 35.72 207 LYS A C 1
ATOM 1652 O O . LYS A 1 207 ? 19.805 32.279 -11.682 1.00 34.91 207 LYS A O 1
ATOM 1658 N N . TYR A 1 208 ? 18.232 33.733 -10.957 1.00 36.07 208 TYR A N 1
ATOM 1659 C CA . TYR A 1 208 ? 17.355 32.659 -10.455 1.00 36.52 208 TYR A CA 1
ATOM 1660 C C . TYR A 1 208 ? 16.124 32.384 -11.288 1.00 36.77 208 TYR A C 1
ATOM 1661 O O . TYR A 1 208 ? 15.409 31.442 -10.995 1.00 36.80 208 TYR A O 1
ATOM 1670 N N . LYS A 1 209 ? 15.875 33.194 -12.312 1.00 36.62 209 LYS A N 1
ATOM 1671 C CA . LYS A 1 209 ? 14.701 33.028 -13.177 1.00 36.99 209 LYS A CA 1
ATOM 1672 C C . LYS A 1 209 ? 13.372 33.102 -12.390 1.00 36.56 209 LYS A C 1
ATOM 1673 O O . LYS A 1 209 ? 12.403 32.430 -12.729 1.00 37.01 209 LYS A O 1
ATOM 1679 N N . ILE A 1 210 ? 13.351 33.959 -11.368 1.00 35.97 210 ILE A N 1
ATOM 1680 C CA . ILE A 1 210 ? 12.192 34.235 -10.525 1.00 35.46 210 ILE A CA 1
ATOM 1681 C C . ILE A 1 210 ? 11.775 35.681 -10.715 1.00 35.30 210 ILE A C 1
ATOM 1682 O O . ILE A 1 210 ? 12.608 36.572 -10.637 1.00 35.45 210 ILE A O 1
ATOM 1687 N N . GLU A 1 211 ? 10.490 35.918 -10.960 1.00 34.89 211 GLU A N 1
ATOM 1688 C CA . GLU A 1 211 ? 9.975 37.278 -11.179 1.00 34.62 211 GLU A CA 1
ATOM 1689 C C . GLU A 1 211 ? 9.370 37.925 -9.911 1.00 33.02 211 GLU A C 1
ATOM 1690 O O . GLU A 1 211 ? 8.519 37.343 -9.265 1.00 32.46 211 GLU A O 1
ATOM 1696 N N . LEU A 1 212 ? 9.805 39.140 -9.579 1.00 31.55 212 LEU A N 1
ATOM 1697 C CA . LEU A 1 212 ? 9.428 39.787 -8.318 1.00 30.62 212 LEU A CA 1
ATOM 1698 C C . LEU A 1 212 ? 8.597 41.050 -8.581 1.00 30.85 212 LEU A C 1
ATOM 1699 O O . LEU A 1 212 ? 8.764 41.705 -9.602 1.00 30.62 212 LEU A O 1
ATOM 1704 N N . LYS A 1 213 ? 7.700 41.377 -7.652 1.00 30.83 213 LYS A N 1
ATOM 1705 C CA . LYS A 1 213 ? 6.975 42.647 -7.695 1.00 30.93 213 LYS A CA 1
ATOM 1706 C C . LYS A 1 213 ? 6.965 43.259 -6.301 1.00 30.03 213 LYS A C 1
ATOM 1707 O O . LYS A 1 213 ? 7.254 42.587 -5.324 1.00 29.48 213 LYS A O 1
ATOM 1713 N N . ALA A 1 214 ? 6.677 44.552 -6.199 1.00 29.84 214 ALA A N 1
ATOM 1714 C CA . ALA A 1 214 ? 6.664 45.181 -4.907 1.00 29.39 214 ALA A CA 1
ATOM 1715 C C . ALA A 1 214 ? 5.727 46.371 -4.864 1.00 29.75 214 ALA A C 1
ATOM 1716 O O . ALA A 1 214 ? 5.651 47.125 -5.821 1.00 29.59 214 ALA A O 1
ATOM 1718 N N . GLY A 1 215 ? 4.986 46.490 -3.760 1.00 29.49 215 GLY A N 1
ATOM 1719 C CA . GLY A 1 215 ? 4.281 47.703 -3.398 1.00 29.32 215 GLY A CA 1
ATOM 1720 C C . GLY A 1 215 ? 5.158 48.468 -2.428 1.00 29.64 215 GLY A C 1
ATOM 1721 O O . GLY A 1 215 ? 5.754 47.886 -1.526 1.00 29.11 215 GLY A O 1
ATOM 1722 N N . ILE A 1 216 ? 5.246 49.783 -2.615 1.00 29.94 216 ILE A N 1
ATOM 1723 C CA . ILE A 1 216 ? 6.041 50.613 -1.740 1.00 29.94 216 ILE A CA 1
ATOM 1724 C C . ILE A 1 216 ? 5.070 51.579 -1.074 1.00 30.64 216 ILE A C 1
ATOM 1725 O O . ILE A 1 216 ? 4.407 52.382 -1.739 1.00 30.84 216 ILE A O 1
ATOM 1730 N N . GLY A 1 217 ? 4.946 51.474 0.242 1.00 30.94 217 GLY A N 1
ATOM 1731 C CA . GLY A 1 217 ? 4.130 52.424 0.999 1.00 30.38 217 GLY A CA 1
ATOM 1732 C C . GLY A 1 217 ? 5.022 53.285 1.834 1.00 30.25 217 GLY A C 1
ATOM 1733 O O . GLY A 1 217 ? 6.009 52.800 2.354 1.00 30.00 217 GLY A O 1
ATOM 1734 N N . ILE A 1 218 ? 4.669 54.573 1.925 1.00 30.89 218 ILE A N 1
ATOM 1735 C CA . ILE A 1 218 ? 5.350 55.586 2.735 1.00 31.17 218 ILE A CA 1
ATOM 1736 C C . ILE A 1 218 ? 4.309 56.197 3.681 1.00 31.53 218 ILE A C 1
ATOM 1737 O O . ILE A 1 218 ? 3.278 56.692 3.237 1.00 31.01 218 ILE A O 1
ATOM 1742 N N . GLY A 1 219 ? 4.549 56.118 4.981 1.00 32.13 219 GLY A N 1
ATOM 1743 C CA . GLY A 1 219 ? 3.629 56.707 5.950 1.00 33.16 219 GLY A CA 1
ATOM 1744 C C . GLY A 1 219 ? 4.285 57.126 7.255 1.00 33.77 219 GLY A C 1
ATOM 1745 O O . GLY A 1 219 ? 5.484 56.930 7.452 1.00 34.40 219 GLY A O 1
ATOM 1746 N N . ARG A 1 220 ? 3.484 57.669 8.165 1.00 34.30 220 ARG A N 1
ATOM 1747 C CA . ARG A 1 220 ? 3.980 58.110 9.457 1.00 34.93 220 ARG A CA 1
ATOM 1748 C C . ARG A 1 220 ? 4.382 56.973 10.427 1.00 33.88 220 ARG A C 1
ATOM 1749 O O . ARG A 1 220 ? 5.276 57.166 11.276 1.00 33.63 220 ARG A O 1
ATOM 1757 N N . THR A 1 221 ? 3.723 55.816 10.313 1.00 32.39 221 THR A N 1
ATOM 1758 C CA . THR A 1 221 ? 3.971 54.660 11.191 1.00 30.68 221 THR A CA 1
ATOM 1759 C C . THR A 1 221 ? 4.217 53.401 10.340 1.00 30.02 221 THR A C 1
ATOM 1760 O O . THR A 1 221 ? 3.874 53.361 9.163 1.00 29.21 221 THR A O 1
ATOM 1764 N N . ALA A 1 222 ? 4.845 52.388 10.934 1.00 29.64 222 ALA A N 1
ATOM 1765 C CA . ALA A 1 222 ? 4.972 51.070 10.285 1.00 29.37 222 ALA A CA 1
ATOM 1766 C C . ALA A 1 222 ? 3.629 50.556 9.753 1.00 29.01 222 ALA A C 1
ATOM 1767 O O . ALA A 1 222 ? 3.553 50.116 8.620 1.00 29.49 222 ALA A O 1
ATOM 1769 N N . GLU A 1 223 ? 2.565 50.651 10.551 1.00 29.73 223 GLU A N 1
ATOM 1770 C CA . GLU A 1 223 ? 1.219 50.192 10.142 1.00 29.49 223 GLU A CA 1
ATOM 1771 C C . GLU A 1 223 ? 0.712 50.868 8.871 1.00 29.39 223 GLU A C 1
ATOM 1772 O O . GLU A 1 223 ? 0.223 50.212 7.968 1.00 28.53 223 GLU A O 1
ATOM 1778 N N . ASP A 1 224 ? 0.837 52.195 8.814 1.00 29.84 224 ASP A N 1
ATOM 1779 C CA . ASP A 1 224 ? 0.387 52.983 7.669 1.00 29.63 224 ASP A CA 1
ATOM 1780 C C . ASP A 1 224 ? 1.188 52.610 6.436 1.00 29.27 224 ASP A C 1
ATOM 1781 O O . ASP A 1 224 ? 0.618 52.395 5.361 1.00 29.16 224 ASP A O 1
ATOM 1786 N N . ALA A 1 225 ? 2.513 52.540 6.609 1.00 28.95 225 ALA A N 1
ATOM 1787 C CA . ALA A 1 225 ? 3.447 52.184 5.522 1.00 28.84 225 ALA A CA 1
ATOM 1788 C C . ALA A 1 225 ? 3.119 50.833 4.909 1.00 28.96 225 ALA A C 1
ATOM 1789 O O . ALA A 1 225 ? 3.086 50.712 3.689 1.00 29.33 225 ALA A O 1
ATOM 1791 N N . SER A 1 226 ? 2.878 49.820 5.752 1.00 28.42 226 SER A N 1
ATOM 1792 C CA . SER A 1 226 ? 2.701 48.450 5.259 1.00 28.98 226 SER A CA 1
ATOM 1793 C C . SER A 1 226 ? 1.315 48.219 4.669 1.00 28.64 226 SER A C 1
ATOM 1794 O O . SER A 1 226 ? 1.130 47.360 3.814 1.00 28.36 226 SER A O 1
ATOM 1797 N N . ASN A 1 227 ? 0.333 48.969 5.163 1.00 29.62 227 ASN A N 1
ATOM 1798 C CA . ASN A 1 227 ? -1.006 48.949 4.600 1.00 29.75 227 ASN A CA 1
ATOM 1799 C C . ASN A 1 227 ? -1.018 49.521 3.186 1.00 29.60 227 ASN A C 1
ATOM 1800 O O . ASN A 1 227 ? -1.655 48.962 2.301 1.00 29.36 227 ASN A O 1
ATOM 1805 N N . LEU A 1 228 ? -0.336 50.650 2.994 1.00 29.76 228 LEU A N 1
ATOM 1806 C CA . LEU A 1 228 ? -0.172 51.254 1.668 1.00 29.91 228 LEU A CA 1
ATOM 1807 C C . LEU A 1 228 ? 0.630 50.342 0.718 1.00 29.97 228 LEU A C 1
ATOM 1808 O O . LEU A 1 228 ? 0.326 50.243 -0.467 1.00 30.27 228 LEU A O 1
ATOM 1813 N N . ALA A 1 229 ? 1.631 49.648 1.248 1.00 30.37 229 ALA A N 1
ATOM 1814 C CA . ALA A 1 229 ? 2.395 48.671 0.466 1.00 29.89 229 ALA A CA 1
ATOM 1815 C C . ALA A 1 229 ? 1.521 47.525 0.005 1.00 30.00 229 ALA A C 1
ATOM 1816 O O . ALA A 1 229 ? 1.738 46.993 -1.065 1.00 30.53 229 ALA A O 1
ATOM 1818 N N . ASP A 1 230 ? 0.544 47.121 0.809 1.00 30.71 230 ASP A N 1
ATOM 1819 C CA . ASP A 1 230 ? -0.387 46.040 0.428 1.00 31.52 230 ASP A CA 1
ATOM 1820 C C . ASP A 1 230 ? -1.323 46.447 -0.716 1.00 31.82 230 ASP A C 1
ATOM 1821 O O . ASP A 1 230 ? -1.608 45.663 -1.622 1.00 32.05 230 ASP A O 1
ATOM 1826 N N . ILE A 1 231 ? -1.826 47.669 -0.655 1.00 32.49 231 ILE A N 1
ATOM 1827 C CA . ILE A 1 231 ? -2.639 48.194 -1.752 1.00 32.92 231 ILE A CA 1
ATOM 1828 C C . ILE A 1 231 ? -1.865 48.219 -3.071 1.00 32.85 231 ILE A C 1
ATOM 1829 O O . ILE A 1 231 ? -2.413 47.858 -4.096 1.00 32.92 231 ILE A O 1
ATOM 1834 N N . GLY A 1 232 ? -0.598 48.632 -3.038 1.00 33.42 232 GLY A N 1
ATOM 1835 C CA . GLY A 1 232 ? 0.264 48.637 -4.231 1.00 33.44 232 GLY A CA 1
ATOM 1836 C C . GLY A 1 232 ? 0.367 47.280 -4.897 1.00 34.21 232 GLY A C 1
ATOM 1837 O O . GLY A 1 232 ? 0.298 47.141 -6.121 1.00 34.29 232 GLY A O 1
ATOM 1838 N N . LEU A 1 233 ? 0.511 46.259 -4.076 1.00 34.44 233 LEU A N 1
ATOM 1839 C CA . LEU A 1 233 ? 0.597 44.898 -4.578 1.00 34.83 233 LEU A CA 1
ATOM 1840 C C . LEU A 1 233 ? -0.709 44.496 -5.251 1.00 35.62 233 LEU A C 1
ATOM 1841 O O . LEU A 1 233 ? -0.684 43.772 -6.230 1.00 36.14 233 LEU A O 1
ATOM 1846 N N . GLU A 1 234 ? -1.849 44.984 -4.754 1.00 37.71 234 GLU A N 1
ATOM 1847 C CA . GLU A 1 234 ? -3.172 44.681 -5.375 1.00 39.06 234 GLU A CA 1
ATOM 1848 C C . GLU A 1 234 ? -3.366 45.412 -6.697 1.00 39.45 234 GLU A C 1
ATOM 1849 O O . GLU A 1 234 ? -3.905 44.846 -7.637 1.00 39.89 234 GLU A O 1
ATOM 1855 N N . LYS A 1 235 ? -2.942 46.669 -6.743 1.00 40.24 235 LYS A N 1
ATOM 1856 C CA . LYS A 1 235 ? -2.910 47.459 -7.968 1.00 41.23 235 LYS A CA 1
ATOM 1857 C C . LYS A 1 235 ? -2.116 46.790 -9.070 1.00 41.64 235 LYS A C 1
ATOM 1858 O O . LYS A 1 235 ? -2.526 46.812 -10.234 1.00 41.85 235 LYS A O 1
ATOM 1864 N N . ILE A 1 236 ? -0.971 46.219 -8.710 1.00 41.96 236 ILE A N 1
ATOM 1865 C CA . ILE A 1 236 ? -0.140 45.530 -9.678 1.00 42.33 236 ILE A CA 1
ATOM 1866 C C . ILE A 1 236 ? -0.901 44.308 -10.131 1.00 43.55 236 ILE A C 1
ATOM 1867 O O . ILE A 1 236 ? -1.017 44.074 -11.317 1.00 43.15 236 ILE A O 1
ATOM 1872 N N . ARG A 1 237 ? -1.466 43.560 -9.195 1.00 45.33 237 ARG A N 1
ATOM 1873 C CA . ARG A 1 237 ? -2.259 42.390 -9.556 1.00 47.05 237 ARG A CA 1
ATOM 1874 C C . ARG A 1 237 ? -3.439 42.705 -10.476 1.00 48.78 237 ARG A C 1
ATOM 1875 O O . ARG A 1 237 ? -3.732 41.927 -11.386 1.00 49.38 237 ARG A O 1
ATOM 1883 N N . GLY A 1 238 ? -4.116 43.829 -10.244 1.00 50.40 238 GLY A N 1
ATOM 1884 C CA . GLY A 1 238 ? -5.316 44.191 -11.025 1.00 51.53 238 GLY A CA 1
ATOM 1885 C C . GLY A 1 238 ? -4.987 44.980 -12.275 1.00 52.62 238 GLY A C 1
ATOM 1886 O O . GLY A 1 238 ? -5.810 45.740 -12.786 1.00 52.88 238 GLY A O 1
ATOM 1887 N N . LYS A 1 239 ? -3.755 44.796 -12.735 1.00 53.93 239 LYS A N 1
ATOM 1888 C CA . LYS A 1 239 ? -3.176 45.467 -13.892 1.00 54.98 239 LYS A CA 1
ATOM 1889 C C . LYS A 1 239 ? -3.629 46.910 -14.122 1.00 55.18 239 LYS A C 1
ATOM 1890 O O . LYS A 1 239 ? -3.791 47.334 -15.260 1.00 55.28 239 LYS A O 1
ATOM 1896 N N . LEU A 1 240 ? -3.796 47.669 -13.040 1.00 55.68 240 LEU A N 1
ATOM 1897 C CA . LEU A 1 240 ? -4.026 49.117 -13.161 1.00 55.86 240 LEU A CA 1
ATOM 1898 C C . LEU A 1 240 ? -2.748 49.947 -12.918 1.00 55.79 240 LEU A C 1
ATOM 1899 O O . LEU A 1 240 ? -2.814 51.166 -12.752 1.00 55.45 240 LEU A O 1
ATOM 1904 N N . VAL A 1 241 ? -1.598 49.261 -12.902 1.00 55.90 241 VAL A N 1
ATOM 1905 C CA . VAL A 1 241 ? -0.268 49.869 -13.115 1.00 55.70 241 VAL A CA 1
ATOM 1906 C C . VAL A 1 241 ? 0.546 49.007 -14.124 1.00 55.66 241 VAL A C 1
ATOM 1907 O O . VAL A 1 241 ? 0.397 47.771 -14.190 1.00 55.39 241 VAL A O 1
ATOM 1911 N N . ASP A 1 242 ? 1.389 49.678 -14.908 1.00 55.58 242 ASP A N 1
ATOM 1912 C CA . ASP A 1 242 ? 2.161 49.048 -15.998 1.00 55.67 242 ASP A CA 1
ATOM 1913 C C . ASP A 1 242 ? 3.285 48.116 -15.549 1.00 54.62 242 ASP A C 1
ATOM 1914 O O . ASP A 1 242 ? 3.585 47.124 -16.220 1.00 54.99 242 ASP A O 1
ATOM 1919 N N . LYS A 1 243 ? 3.897 48.452 -14.418 1.00 53.13 243 LYS A N 1
ATOM 1920 C CA . LYS A 1 243 ? 5.170 47.868 -14.006 1.00 51.90 243 LYS A CA 1
ATOM 1921 C C . LYS A 1 243 ? 5.031 46.991 -12.752 1.00 49.97 243 LYS A C 1
ATOM 1922 O O . LYS A 1 243 ? 3.965 46.899 -12.145 1.00 49.61 243 LYS A O 1
ATOM 1928 N N . ASN A 1 244 ? 6.129 46.351 -12.382 1.00 47.82 244 ASN A N 1
ATOM 1929 C CA . ASN A 1 244 ? 6.155 45.481 -11.234 1.00 46.33 244 ASN A CA 1
ATOM 1930 C C . ASN A 1 244 ? 6.508 46.172 -9.920 1.00 44.72 244 ASN A C 1
ATOM 1931 O O . ASN A 1 244 ? 6.755 45.496 -8.933 1.00 43.57 244 ASN A O 1
ATOM 1936 N N . VAL A 1 245 ? 6.508 47.507 -9.910 1.00 43.14 245 VAL A N 1
ATOM 1937 C CA . VAL A 1 245 ? 6.617 48.289 -8.683 1.00 42.50 245 VAL A CA 1
ATOM 1938 C C . VAL A 1 245 ? 5.586 49.403 -8.672 1.00 42.38 245 VAL A C 1
ATOM 1939 O O . VAL A 1 245 ? 5.216 49.927 -9.709 1.00 42.21 245 VAL A O 1
ATOM 1943 N N . CYS A 1 246 ? 5.151 49.781 -7.483 1.00 42.37 246 CYS A N 1
ATOM 1944 C CA . CYS A 1 246 ? 4.114 50.781 -7.323 1.00 42.67 246 CYS A CA 1
ATOM 1945 C C . CYS A 1 246 ? 4.325 51.447 -5.979 1.00 42.66 246 CYS A C 1
ATOM 1946 O O . CYS A 1 246 ? 4.460 50.749 -4.995 1.00 42.94 246 CYS A O 1
ATOM 1949 N N . THR A 1 247 ? 4.377 52.779 -5.938 1.00 42.91 247 THR A N 1
ATOM 1950 C CA . THR A 1 247 ? 4.543 53.525 -4.687 1.00 43.25 247 THR A CA 1
ATOM 1951 C C . THR A 1 247 ? 3.277 54.265 -4.284 1.00 43.86 247 THR A C 1
ATOM 1952 O O . THR A 1 247 ? 2.695 54.950 -5.101 1.00 43.87 247 THR A O 1
ATOM 1956 N N . LEU A 1 248 ? 2.875 54.138 -3.019 1.00 44.98 248 LEU A N 1
ATOM 1957 C CA . LEU A 1 248 ? 1.756 54.911 -2.451 1.00 45.74 248 LEU A CA 1
ATOM 1958 C C . LEU A 1 248 ? 2.184 55.675 -1.193 1.00 46.99 248 LEU A C 1
ATOM 1959 O O . LEU A 1 248 ? 2.859 55.130 -0.322 1.00 46.66 248 LEU A O 1
ATOM 1964 N N . LYS A 1 249 ? 1.785 56.944 -1.134 1.00 48.81 249 LYS A N 1
ATOM 1965 C CA . LYS A 1 249 ? 2.081 57.840 -0.024 1.00 50.75 249 LYS A CA 1
ATOM 1966 C C . LYS A 1 249 ? 0.830 58.108 0.778 1.00 51.93 249 LYS A C 1
ATOM 1967 O O . LYS A 1 249 ? -0.263 58.191 0.232 1.00 51.73 249 LYS A O 1
ATOM 1973 N N . GLN A 1 250 ? 1.004 58.278 2.078 1.00 53.90 250 GLN A N 1
ATOM 1974 C CA . GLN A 1 250 ? -0.097 58.637 2.957 1.00 55.61 250 GLN A CA 1
ATOM 1975 C C . GLN A 1 250 ? -0.449 60.115 2.772 1.00 57.41 250 GLN A C 1
ATOM 1976 O O . GLN A 1 250 ? 0.430 60.969 2.829 1.00 57.15 250 GLN A O 1
ATOM 1982 N N . ASP A 1 251 ? -1.722 60.423 2.531 1.00 60.02 251 ASP A N 1
ATOM 1983 C CA . ASP A 1 251 ? -2.150 61.831 2.539 1.00 62.28 251 ASP A CA 1
ATOM 1984 C C . ASP A 1 251 ? -3.555 62.084 3.128 1.00 63.81 251 ASP A C 1
ATOM 1985 O O . ASP A 1 251 ? -4.154 63.154 2.923 1.00 64.31 251 ASP A O 1
ATOM 1990 N N . ASP A 1 252 ? -4.042 61.125 3.913 1.00 65.62 252 ASP A N 1
ATOM 1991 C CA . ASP A 1 252 ? -5.279 61.290 4.685 1.00 67.02 252 ASP A CA 1
ATOM 1992 C C . ASP A 1 252 ? -5.070 62.254 5.873 1.00 67.95 252 ASP A C 1
ATOM 1993 O O . ASP A 1 252 ? -5.507 61.990 7.001 1.00 68.24 252 ASP A O 1
ATOM 1998 N N . PHE A 1 253 ? -4.419 63.384 5.614 1.00 68.85 253 PHE A N 1
ATOM 1999 C CA . PHE A 1 253 ? -4.019 64.280 6.694 1.00 69.63 253 PHE A CA 1
ATOM 2000 C C . PHE A 1 253 ? -4.986 65.463 6.824 1.00 69.79 253 PHE A C 1
ATOM 2001 O O . PHE A 1 253 ? -5.482 65.748 7.920 1.00 70.00 253 PHE A O 1
ATOM 2009 N N . MET B 1 1 ? -16.715 59.611 36.776 1.00 38.07 1 MET B N 1
ATOM 2010 C CA . MET B 1 1 ? -17.372 59.015 35.582 1.00 38.03 1 MET B CA 1
ATOM 2011 C C . MET B 1 1 ? -16.580 57.812 35.118 1.00 36.66 1 MET B C 1
ATOM 2012 O O . MET B 1 1 ? -15.408 57.944 34.786 1.00 36.58 1 MET B O 1
ATOM 2017 N N . ILE B 1 2 ? -17.227 56.644 35.133 1.00 35.27 2 ILE B N 1
ATOM 2018 C CA . ILE B 1 2 ? -16.657 55.398 34.594 1.00 33.42 2 ILE B CA 1
ATOM 2019 C C . ILE B 1 2 ? -17.180 55.173 33.162 1.00 32.22 2 ILE B C 1
ATOM 2020 O O . ILE B 1 2 ? -18.333 55.460 32.863 1.00 32.31 2 ILE B O 1
ATOM 2025 N N . GLN B 1 3 ? -16.287 54.726 32.277 1.00 30.94 3 GLN B N 1
ATOM 2026 C CA . GLN B 1 3 ? -16.598 54.365 30.887 1.00 29.65 3 GLN B CA 1
ATOM 2027 C C . GLN B 1 3 ? -16.471 52.855 30.759 1.00 28.80 3 GLN B C 1
ATOM 2028 O O . GLN B 1 3 ? -15.435 52.316 31.109 1.00 27.87 3 GLN B O 1
ATOM 2034 N N . ILE B 1 4 ? -17.521 52.212 30.254 1.00 27.76 4 ILE B N 1
ATOM 2035 C CA . ILE B 1 4 ? -17.602 50.750 30.142 1.00 27.99 4 ILE B CA 1
ATOM 2036 C C . ILE B 1 4 ? -17.856 50.378 28.686 1.00 27.18 4 ILE B C 1
ATOM 2037 O O . ILE B 1 4 ? -18.571 51.092 27.987 1.00 27.88 4 ILE B O 1
ATOM 2042 N N . THR B 1 5 ? -17.266 49.271 28.240 1.00 26.42 5 THR B N 1
ATOM 2043 C CA . THR B 1 5 ? -17.460 48.753 26.914 1.00 25.25 5 THR B CA 1
ATOM 2044 C C . THR B 1 5 ? -18.032 47.330 27.068 1.00 25.34 5 THR B C 1
ATOM 2045 O O . THR B 1 5 ? -17.427 46.491 27.701 1.00 23.68 5 THR B O 1
ATOM 2049 N N . VAL B 1 6 ? -19.188 47.071 26.475 1.00 25.21 6 VAL B N 1
ATOM 2050 C CA . VAL B 1 6 ? -19.737 45.713 26.426 1.00 25.33 6 VAL B CA 1
ATOM 2051 C C . VAL B 1 6 ? -19.252 45.121 25.110 1.00 25.65 6 VAL B C 1
ATOM 2052 O O . VAL B 1 6 ? -19.323 45.802 24.097 1.00 25.08 6 VAL B O 1
ATOM 2056 N N . ILE B 1 7 ? -18.754 43.864 25.130 1.00 25.75 7 ILE B N 1
ATOM 2057 C CA . ILE B 1 7 ? -18.262 43.154 23.941 1.00 25.56 7 ILE B CA 1
ATOM 2058 C C . ILE B 1 7 ? -19.090 41.867 23.749 1.00 25.55 7 ILE B C 1
ATOM 2059 O O . ILE B 1 7 ? -19.290 41.141 24.710 1.00 24.89 7 ILE B O 1
ATOM 2064 N N . GLN B 1 8 ? -19.575 41.603 22.532 1.00 24.80 8 GLN B N 1
ATOM 2065 C CA . GLN B 1 8 ? -20.370 40.391 22.257 1.00 24.67 8 GLN B CA 1
ATOM 2066 C C . GLN B 1 8 ? -19.880 39.641 21.001 1.00 24.33 8 GLN B C 1
ATOM 2067 O O . GLN B 1 8 ? -19.668 40.234 19.946 1.00 24.86 8 GLN B O 1
ATOM 2073 N N . ILE B 1 9 ? -19.709 38.327 21.094 1.00 23.68 9 ILE B N 1
ATOM 2074 C CA . ILE B 1 9 ? -19.430 37.563 19.882 1.00 22.72 9 ILE B CA 1
ATOM 2075 C C . ILE B 1 9 ? -20.727 37.534 19.062 1.00 23.35 9 ILE B C 1
ATOM 2076 O O . ILE B 1 9 ? -21.764 37.012 19.542 1.00 25.17 9 ILE B O 1
ATOM 2081 N N . ASP B 1 10 ? -20.674 38.088 17.841 1.00 23.97 10 ASP B N 1
ATOM 2082 C CA . ASP B 1 10 ? -21.820 38.158 16.902 1.00 23.53 10 ASP B CA 1
ATOM 2083 C C . ASP B 1 10 ? -22.293 36.759 16.499 1.00 24.37 10 ASP B C 1
ATOM 2084 O O . ASP B 1 10 ? -21.473 35.903 16.188 1.00 24.23 10 ASP B O 1
ATOM 2089 N N . ASN B 1 11 ? -23.596 36.535 16.518 1.00 24.72 11 ASN B N 1
ATOM 2090 C CA . ASN B 1 11 ? -24.182 35.315 15.978 1.00 26.25 11 ASN B CA 1
ATOM 2091 C C . ASN B 1 11 ? -23.381 34.051 16.360 1.00 25.63 11 ASN B C 1
ATOM 2092 O O . ASN B 1 11 ? -23.179 33.165 15.538 1.00 26.97 11 ASN B O 1
ATOM 2097 N N . TYR B 1 12 ? -22.973 33.965 17.621 1.00 25.69 12 TYR B N 1
ATOM 2098 C CA . TYR B 1 12 ? -22.102 32.888 18.116 1.00 25.54 12 TYR B CA 1
ATOM 2099 C C . TYR B 1 12 ? -22.791 31.538 18.224 1.00 25.41 12 TYR B C 1
ATOM 2100 O O . TYR B 1 12 ? -22.195 30.468 17.941 1.00 25.73 12 TYR B O 1
ATOM 2109 N N . GLY B 1 13 ? -24.047 31.580 18.650 1.00 25.98 13 GLY B N 1
ATOM 2110 C CA . GLY B 1 13 ? -24.867 30.379 18.871 1.00 26.06 13 GLY B CA 1
ATOM 2111 C C . GLY B 1 13 ? -25.040 29.469 17.662 1.00 26.42 13 GLY B C 1
ATOM 2112 O O . GLY B 1 13 ? -24.796 28.261 17.738 1.00 27.03 13 GLY B O 1
ATOM 2113 N N . PRO B 1 14 ? -25.495 30.027 16.538 1.00 26.46 14 PRO B N 1
ATOM 2114 C CA . PRO B 1 14 ? -25.489 29.294 15.297 1.00 26.48 14 PRO B CA 1
ATOM 2115 C C . PRO B 1 14 ? -24.113 28.786 14.832 1.00 27.12 14 PRO B C 1
ATOM 2116 O O . PRO B 1 14 ? -24.044 27.698 14.270 1.00 26.88 14 PRO B O 1
ATOM 2120 N N . TRP B 1 15 ? -23.031 29.542 15.058 1.00 27.08 15 TRP B N 1
ATOM 2121 C CA . TRP B 1 15 ? -21.708 29.088 14.647 1.00 27.39 15 TRP B CA 1
ATOM 2122 C C . TRP B 1 15 ? -21.242 27.849 15.440 1.00 27.84 15 TRP B C 1
ATOM 2123 O O . TRP B 1 15 ? -20.592 26.983 14.874 1.00 28.32 15 TRP B O 1
ATOM 2134 N N . THR B 1 16 ? -21.579 27.741 16.727 1.00 28.26 16 THR B N 1
ATOM 2135 C CA . THR B 1 16 ? -21.039 26.653 17.554 1.00 28.25 16 THR B CA 1
ATOM 2136 C C . THR B 1 16 ? -21.629 25.296 17.184 1.00 28.58 16 THR B C 1
ATOM 2137 O O . THR B 1 16 ? -20.994 24.270 17.434 1.00 29.09 16 THR B O 1
ATOM 2141 N N . VAL B 1 17 ? -22.828 25.296 16.599 1.00 28.78 17 VAL B N 1
ATOM 2142 C CA . VAL B 1 17 ? -23.537 24.042 16.264 1.00 29.81 17 VAL B CA 1
ATOM 2143 C C . VAL B 1 17 ? -23.807 23.800 14.763 1.00 31.02 17 VAL B C 1
ATOM 2144 O O . VAL B 1 17 ? -24.424 22.778 14.415 1.00 31.65 17 VAL B O 1
ATOM 2148 N N . THR B 1 18 ? -23.336 24.709 13.899 1.00 31.97 18 THR B N 1
ATOM 2149 C CA . THR B 1 18 ? -23.435 24.555 12.443 1.00 33.12 18 THR B CA 1
ATOM 2150 C C . THR B 1 18 ? -22.084 24.454 11.725 1.00 33.48 18 THR B C 1
ATOM 2151 O O . THR B 1 18 ? -21.161 25.242 11.992 1.00 33.33 18 THR B O 1
ATOM 2155 N N . PRO B 1 19 ? -21.970 23.499 10.781 1.00 33.96 19 PRO B N 1
ATOM 2156 C CA . PRO B 1 19 ? -22.943 22.462 10.404 1.00 34.01 19 PRO B CA 1
ATOM 2157 C C . PRO B 1 19 ? -23.069 21.328 11.404 1.00 34.51 19 PRO B C 1
ATOM 2158 O O . PRO B 1 19 ? -24.032 20.541 11.304 1.00 34.50 19 PRO B O 1
ATOM 2162 N N . ASN B 1 20 ? -22.088 21.221 12.316 1.00 34.42 20 ASN B N 1
ATOM 2163 C CA . ASN B 1 20 ? -22.121 20.272 13.438 1.00 34.37 20 ASN B CA 1
ATOM 2164 C C . ASN B 1 20 ? -21.709 20.912 14.757 1.00 33.18 20 ASN B C 1
ATOM 2165 O O . ASN B 1 20 ? -20.973 21.897 14.787 1.00 32.32 20 ASN B O 1
ATOM 2170 N N . PRO B 1 21 ? -22.120 20.280 15.864 1.00 32.26 21 PRO B N 1
ATOM 2171 C CA . PRO B 1 21 ? -21.516 20.561 17.165 1.00 31.71 21 PRO B CA 1
ATOM 2172 C C . PRO B 1 21 ? -19.985 20.408 17.135 1.00 30.53 21 PRO B C 1
ATOM 2173 O O . PRO B 1 21 ? -19.461 19.555 16.411 1.00 30.87 21 PRO B O 1
ATOM 2177 N N . ARG B 1 22 ? -19.300 21.242 17.908 1.00 28.89 22 ARG B N 1
ATOM 2178 C CA . ARG B 1 22 ? -17.844 21.285 17.955 1.00 27.87 22 ARG B CA 1
ATOM 2179 C C . ARG B 1 22 ? -17.262 20.763 19.269 1.00 27.08 22 ARG B C 1
ATOM 2180 O O . ARG B 1 22 ? -17.827 20.951 20.333 1.00 27.06 22 ARG B O 1
ATOM 2188 N N . ARG B 1 23 ? -16.101 20.138 19.187 1.00 26.85 23 ARG B N 1
ATOM 2189 C CA . ARG B 1 23 ? -15.439 19.557 20.345 1.00 26.50 23 ARG B CA 1
ATOM 2190 C C . ARG B 1 23 ? -15.242 20.556 21.493 1.00 25.11 23 ARG B C 1
ATOM 2191 O O . ARG B 1 23 ? -14.696 21.644 21.269 1.00 25.32 23 ARG B O 1
ATOM 2199 N N . GLU B 1 24 ? -15.648 20.192 22.703 1.00 22.87 24 GLU B N 1
ATOM 2200 C CA . GLU B 1 24 ? -15.718 21.164 23.799 1.00 22.79 24 GLU B CA 1
ATOM 2201 C C . GLU B 1 24 ? -14.347 21.723 24.249 1.00 22.44 24 GLU B C 1
ATOM 2202 O O . GLU B 1 24 ? -14.221 22.922 24.511 1.00 21.25 24 GLU B O 1
ATOM 2208 N N . SER B 1 25 ? -13.324 20.866 24.309 1.00 22.65 25 SER B N 1
ATOM 2209 C CA . SER B 1 25 ? -11.952 21.297 24.643 1.00 21.94 25 SER B CA 1
ATOM 2210 C C . SER B 1 25 ? -11.459 22.400 23.719 1.00 22.53 25 SER B C 1
ATOM 2211 O O . SER B 1 25 ? -10.822 23.368 24.179 1.00 22.17 25 SER B O 1
ATOM 2214 N N . ASP B 1 26 ? -11.808 22.310 22.431 1.00 22.39 26 ASP B N 1
ATOM 2215 C CA . ASP B 1 26 ? -11.486 23.383 21.466 1.00 21.26 26 ASP B CA 1
ATOM 2216 C C . ASP B 1 26 ? -12.203 24.713 21.749 1.00 21.29 26 ASP B C 1
ATOM 2217 O O . ASP B 1 26 ? -11.609 25.792 21.627 1.00 21.87 26 ASP B O 1
ATOM 2222 N N . LEU B 1 27 ? -13.474 24.645 22.117 1.00 21.49 27 LEU B N 1
ATOM 2223 C CA . LEU B 1 27 ? -14.246 25.860 22.437 1.00 21.44 27 LEU B CA 1
ATOM 2224 C C . LEU B 1 27 ? -13.779 26.557 23.704 1.00 21.70 27 LEU B C 1
ATOM 2225 O O . LEU B 1 27 ? -13.832 27.791 23.790 1.00 22.00 27 LEU B O 1
ATOM 2230 N N . GLN B 1 28 ? -13.370 25.773 24.697 1.00 20.94 28 GLN B N 1
ATOM 2231 C CA . GLN B 1 28 ? -12.728 26.302 25.871 1.00 21.21 28 GLN B CA 1
ATOM 2232 C C . GLN B 1 28 ? -11.415 27.007 25.528 1.00 22.02 28 GLN B C 1
ATOM 2233 O O . GLN B 1 28 ? -11.191 28.099 26.020 1.00 22.06 28 GLN B O 1
ATOM 2239 N N . ALA B 1 29 ? -10.549 26.415 24.695 1.00 22.27 29 ALA B N 1
ATOM 2240 C CA . ALA B 1 29 ? -9.297 27.100 24.274 1.00 22.34 29 ALA B CA 1
ATOM 2241 C C . ALA B 1 29 ? -9.552 28.387 23.493 1.00 23.12 29 ALA B C 1
ATOM 2242 O O . ALA B 1 29 ? -8.865 29.439 23.702 1.00 22.99 29 ALA B O 1
ATOM 2244 N N . LEU B 1 30 ? -10.544 28.326 22.609 1.00 22.83 30 LEU B N 1
ATOM 2245 C CA . LEU B 1 30 ? -10.903 29.466 21.762 1.00 22.59 30 LEU B CA 1
ATOM 2246 C C . LEU B 1 30 ? -11.383 30.665 22.580 1.00 22.48 30 LEU B C 1
ATOM 2247 O O . LEU B 1 30 ? -10.969 31.794 22.348 1.00 21.98 30 LEU B O 1
ATOM 2252 N N . GLN B 1 31 ? -12.249 30.393 23.541 1.00 22.85 31 GLN B N 1
ATOM 2253 C CA . GLN B 1 31 ? -12.852 31.431 24.347 1.00 22.73 31 GLN B CA 1
ATOM 2254 C C . GLN B 1 31 ? -11.848 32.045 25.329 1.00 22.80 31 GLN B C 1
ATOM 2255 O O . GLN B 1 31 ? -11.869 33.281 25.582 1.00 22.51 31 GLN B O 1
ATOM 2261 N N . SER B 1 32 ? -10.960 31.208 25.866 1.00 22.19 32 SER B N 1
ATOM 2262 C CA . SER B 1 32 ? -9.928 31.671 26.787 1.00 22.29 32 SER B CA 1
ATOM 2263 C C . SER B 1 32 ? -8.858 32.474 26.081 1.00 21.87 32 SER B C 1
ATOM 2264 O O . SER B 1 32 ? -8.387 33.481 26.618 1.00 21.42 32 SER B O 1
ATOM 2267 N N . ARG B 1 33 ? -8.502 32.053 24.876 1.00 21.32 33 ARG B N 1
ATOM 2268 C CA . ARG B 1 33 ? -7.558 32.790 24.040 1.00 22.47 33 ARG B CA 1
ATOM 2269 C C . ARG B 1 33 ? -8.095 34.179 23.692 1.00 21.26 33 ARG B C 1
ATOM 2270 O O . ARG B 1 33 ? -7.353 35.134 23.705 1.00 20.85 33 ARG B O 1
ATOM 2278 N N . LEU B 1 34 ? -9.383 34.256 23.387 1.00 20.70 34 LEU B N 1
ATOM 2279 C CA . LEU B 1 34 ? -10.022 35.538 23.081 1.00 20.77 34 LEU B CA 1
ATOM 2280 C C . LEU B 1 34 ? -10.008 36.447 24.273 1.00 20.46 34 LEU B C 1
ATOM 2281 O O . LEU B 1 34 ? -9.714 37.648 24.134 1.00 22.18 34 LEU B O 1
ATOM 2286 N N . TYR B 1 35 ? -10.355 35.909 25.436 1.00 20.16 35 TYR B N 1
ATOM 2287 C CA . TYR B 1 35 ? -10.301 36.653 26.704 1.00 20.31 35 TYR B CA 1
ATOM 2288 C C . TYR B 1 35 ? -8.886 37.193 26.963 1.00 20.41 35 TYR B C 1
ATOM 2289 O O . TYR B 1 35 ? -8.703 38.372 27.270 1.00 19.55 35 TYR B O 1
ATOM 2298 N N . ALA B 1 36 ? -7.895 36.308 26.842 1.00 19.94 36 ALA B N 1
ATOM 2299 C CA . ALA B 1 36 ? -6.476 36.654 26.995 1.00 20.47 36 ALA B CA 1
ATOM 2300 C C . ALA B 1 36 ? -6.031 37.741 26.031 1.00 20.68 36 ALA B C 1
ATOM 2301 O O . ALA B 1 36 ? -5.459 38.734 26.472 1.00 21.80 36 ALA B O 1
ATOM 2303 N N . ASP B 1 37 ? -6.327 37.602 24.733 1.00 21.22 37 ASP B N 1
ATOM 2304 C CA . ASP B 1 37 ? -5.938 38.633 23.756 1.00 21.79 37 ASP B CA 1
ATOM 2305 C C . ASP B 1 37 ? -6.536 39.991 24.127 1.00 21.95 37 ASP B C 1
ATOM 2306 O O . ASP B 1 37 ? -5.848 40.992 24.071 1.00 23.00 37 ASP B O 1
ATOM 2311 N N . LEU B 1 38 ? -7.811 40.001 24.486 1.00 22.04 38 LEU B N 1
ATOM 2312 C CA . LEU B 1 38 ? -8.529 41.239 24.807 1.00 22.79 38 LEU B CA 1
ATOM 2313 C C . LEU B 1 38 ? -7.904 41.994 25.982 1.00 23.23 38 LEU B C 1
ATOM 2314 O O . LEU B 1 38 ? -7.848 43.223 25.970 1.00 24.09 38 LEU B O 1
ATOM 2319 N N . ASN B 1 39 ? -7.466 41.265 27.009 1.00 24.15 39 ASN B N 1
ATOM 2320 C CA . ASN B 1 39 ? -6.709 41.855 28.140 1.00 24.59 39 ASN B CA 1
ATOM 2321 C C . ASN B 1 39 ? -5.320 42.378 27.765 1.00 24.77 39 ASN B C 1
ATOM 2322 O O . ASN B 1 39 ? -4.938 43.415 28.266 1.00 23.76 39 ASN B O 1
ATOM 2327 N N . LEU B 1 40 ? -4.562 41.667 26.920 1.00 25.24 40 LEU B N 1
ATOM 2328 C CA . LEU B 1 40 ? -3.282 42.201 26.400 1.00 25.34 40 LEU B CA 1
ATOM 2329 C C . LEU B 1 40 ? -3.479 43.468 25.558 1.00 25.95 40 LEU B C 1
ATOM 2330 O O . LEU B 1 40 ? -2.733 44.461 25.726 1.00 25.53 40 LEU B O 1
ATOM 2335 N N . MET B 1 41 ? -4.463 43.432 24.662 1.00 26.29 41 MET B N 1
ATOM 2336 C CA . MET B 1 41 ? -4.700 44.554 23.726 1.00 27.66 41 MET B CA 1
ATOM 2337 C C . MET B 1 41 ? -5.336 45.792 24.350 1.00 27.77 41 MET B C 1
ATOM 2338 O O . MET B 1 41 ? -4.865 46.910 24.104 1.00 28.35 41 MET B O 1
ATOM 2343 N N . PHE B 1 42 ? -6.399 45.615 25.142 1.00 28.27 42 PHE B N 1
ATOM 2344 C CA . PHE B 1 42 ? -6.958 46.732 25.944 1.00 28.05 42 PHE B CA 1
ATOM 2345 C C . PHE B 1 42 ? -5.996 47.101 27.066 1.00 27.93 42 PHE B C 1
ATOM 2346 O O . PHE B 1 42 ? -5.905 48.256 27.448 1.00 27.14 42 PHE B O 1
ATOM 2354 N N . GLY B 1 43 ? -5.273 46.109 27.585 1.00 27.65 43 GLY B N 1
ATOM 2355 C CA . GLY B 1 43 ? -4.256 46.323 28.613 1.00 27.90 43 GLY B CA 1
ATOM 2356 C C . GLY B 1 43 ? -3.127 47.211 28.147 1.00 28.28 43 GLY B C 1
ATOM 2357 O O . GLY B 1 43 ? -2.611 47.994 28.920 1.00 27.84 43 GLY B O 1
ATOM 2358 N N . ALA B 1 44 ? -2.763 47.079 26.870 1.00 29.01 44 ALA B N 1
ATOM 2359 C CA . ALA B 1 44 ? -1.750 47.902 26.232 1.00 29.82 44 ALA B CA 1
ATOM 2360 C C . ALA B 1 44 ? -2.135 49.375 26.230 1.00 30.22 44 ALA B C 1
ATOM 2361 O O . ALA B 1 44 ? -1.271 50.229 25.977 1.00 30.76 44 ALA B O 1
ATOM 2363 N N . HIS B 1 45 ? -3.417 49.662 26.473 1.00 30.65 45 HIS B N 1
ATOM 2364 C CA . HIS B 1 45 ? -3.942 51.027 26.550 1.00 30.79 45 HIS B CA 1
ATOM 2365 C C . HIS B 1 45 ? -4.475 51.347 27.958 1.00 31.06 45 HIS B C 1
ATOM 2366 O O . HIS B 1 45 ? -5.218 52.289 28.136 1.00 31.09 45 HIS B O 1
ATOM 2373 N N . LYS B 1 46 ? -4.087 50.550 28.950 1.00 31.10 46 LYS B N 1
ATOM 2374 C CA . LYS B 1 46 ? -4.484 50.738 30.350 1.00 31.18 46 LYS B CA 1
ATOM 2375 C C . LYS B 1 46 ? -5.958 50.456 30.705 1.00 30.57 46 LYS B C 1
ATOM 2376 O O . LYS B 1 46 ? -6.473 50.995 31.692 1.00 31.35 46 LYS B O 1
ATOM 2382 N N . GLY B 1 47 ? -6.616 49.589 29.933 1.00 29.26 47 GLY B N 1
ATOM 2383 C CA . GLY B 1 47 ? -7.916 49.049 30.286 1.00 27.51 47 GLY B CA 1
ATOM 2384 C C . GLY B 1 47 ? -7.820 47.705 30.979 1.00 26.74 47 GLY B C 1
ATOM 2385 O O . GLY B 1 47 ? -6.729 47.192 31.221 1.00 26.74 47 GLY B O 1
ATOM 2386 N N . LEU B 1 48 ? -8.978 47.131 31.309 1.00 25.88 48 LEU B N 1
ATOM 2387 C CA . LEU B 1 48 ? -9.046 45.798 31.947 1.00 25.19 48 LEU B CA 1
ATOM 2388 C C . LEU B 1 48 ? -10.329 45.122 31.511 1.00 24.14 48 LEU B C 1
ATOM 2389 O O . LEU B 1 48 ? -11.324 45.782 31.368 1.00 23.26 48 LEU B O 1
ATOM 2394 N N . VAL B 1 49 ? -10.301 43.803 31.310 1.00 23.30 49 VAL B N 1
ATOM 2395 C CA . VAL B 1 49 ? -11.469 43.070 30.828 1.00 22.02 49 VAL B CA 1
ATOM 2396 C C . VAL B 1 49 ? -11.743 41.892 31.778 1.00 23.01 49 VAL B C 1
ATOM 2397 O O . VAL B 1 49 ? -10.796 41.228 32.287 1.00 22.38 49 VAL B O 1
ATOM 2401 N N . PHE B 1 50 ? -13.042 41.643 32.005 1.00 23.10 50 PHE B N 1
ATOM 2402 C CA . PHE B 1 50 ? -13.530 40.553 32.849 1.00 22.99 50 PHE B CA 1
ATOM 2403 C C . PHE B 1 50 ? -14.279 39.545 31.994 1.00 23.49 50 PHE B C 1
ATOM 2404 O O . PHE B 1 50 ? -14.999 39.931 31.108 1.00 23.86 50 PHE B O 1
ATOM 2412 N N . TYR B 1 51 ? -14.101 38.246 32.236 1.00 23.94 51 TYR B N 1
ATOM 2413 C CA . TYR B 1 51 ? -14.621 37.252 31.302 1.00 24.70 51 TYR B CA 1
ATOM 2414 C C . TYR B 1 51 ? -16.158 37.180 31.240 1.00 25.16 51 TYR B C 1
ATOM 2415 O O . TYR B 1 51 ? -16.707 36.926 30.170 1.00 26.03 51 TYR B O 1
ATOM 2424 N N . THR B 1 52 ? -16.837 37.397 32.377 1.00 25.83 52 THR B N 1
ATOM 2425 C CA . THR B 1 52 ? -18.293 37.499 32.445 1.00 24.94 52 THR B CA 1
ATOM 2426 C C . THR B 1 52 ? -18.989 36.208 32.017 1.00 25.69 52 THR B C 1
ATOM 2427 O O . THR B 1 52 ? -19.045 35.278 32.829 1.00 25.33 52 THR B O 1
ATOM 2431 N N . ARG B 1 53 ? -19.484 36.117 30.773 1.00 25.17 53 ARG B N 1
ATOM 2432 C CA . ARG B 1 53 ? -20.061 34.849 30.262 1.00 25.49 53 ARG B CA 1
ATOM 2433 C C . ARG B 1 53 ? -19.326 34.267 29.062 1.00 25.17 53 ARG B C 1
ATOM 2434 O O . ARG B 1 53 ? -19.828 33.304 28.460 1.00 26.49 53 ARG B O 1
ATOM 2442 N N . PHE B 1 54 ? -18.174 34.860 28.717 1.00 25.49 54 PHE B N 1
ATOM 2443 C CA . PHE B 1 54 ? -17.281 34.428 27.631 1.00 25.33 54 PHE B CA 1
ATOM 2444 C C . PHE B 1 54 ? -17.762 34.834 26.214 1.00 25.15 54 PHE B C 1
ATOM 2445 O O . PHE B 1 54 ? -16.986 35.393 25.455 1.00 25.82 54 PHE B O 1
ATOM 2453 N N . ASP B 1 55 ? -19.017 34.541 25.870 1.00 24.39 55 ASP B N 1
ATOM 2454 C CA . ASP B 1 55 ? -19.632 35.041 24.656 1.00 24.00 55 ASP B CA 1
ATOM 2455 C C . ASP B 1 55 ? -20.050 36.498 24.800 1.00 23.73 55 ASP B C 1
ATOM 2456 O O . ASP B 1 55 ? -20.457 37.091 23.829 1.00 23.14 55 ASP B O 1
ATOM 2461 N N . ASN B 1 56 ? -19.982 37.024 26.024 1.00 24.14 56 ASN B N 1
ATOM 2462 C CA . ASN B 1 56 ? -20.359 38.393 26.388 1.00 24.20 56 ASN B CA 1
ATOM 2463 C C . ASN B 1 56 ? -19.405 38.900 27.462 1.00 24.14 56 ASN B C 1
ATOM 2464 O O . ASN B 1 56 ? -19.402 38.377 28.537 1.00 24.66 56 ASN B O 1
ATOM 2469 N N . LEU B 1 57 ? -18.626 39.938 27.204 1.00 24.86 57 LEU B N 1
ATOM 2470 C CA . LEU B 1 57 ? -17.609 40.407 28.153 1.00 24.41 57 LEU B CA 1
ATOM 2471 C C . LEU B 1 57 ? -17.842 41.881 28.500 1.00 25.43 57 LEU B C 1
ATOM 2472 O O . LEU B 1 57 ? -18.457 42.622 27.722 1.00 26.23 57 LEU B O 1
ATOM 2477 N N . ILE B 1 58 ? -17.362 42.292 29.677 1.00 26.44 58 ILE B N 1
ATOM 2478 C CA . ILE B 1 58 ? -17.453 43.683 30.159 1.00 25.95 58 ILE B CA 1
ATOM 2479 C C . ILE B 1 58 ? -16.043 44.236 30.440 1.00 26.05 58 ILE B C 1
ATOM 2480 O O . ILE B 1 58 ? -15.274 43.578 31.099 1.00 26.29 58 ILE B O 1
ATOM 2485 N N . ALA B 1 59 ? -15.740 45.449 29.944 1.00 25.30 59 ALA B N 1
ATOM 2486 C CA . ALA B 1 59 ? -14.409 46.077 30.018 1.00 25.13 59 ALA B CA 1
ATOM 2487 C C . ALA B 1 59 ? -14.523 47.507 30.600 1.00 25.73 59 ALA B C 1
ATOM 2488 O O . ALA B 1 59 ? -15.526 48.159 30.359 1.00 23.99 59 ALA B O 1
ATOM 2490 N N . ILE B 1 60 ? -13.515 47.956 31.362 1.00 26.68 60 ILE B N 1
ATOM 2491 C CA . ILE B 1 60 ? -13.423 49.346 31.838 1.00 27.67 60 ILE B CA 1
ATOM 2492 C C . ILE B 1 60 ? -12.417 50.069 30.952 1.00 28.73 60 ILE B C 1
ATOM 2493 O O . ILE B 1 60 ? -11.243 49.714 30.926 1.00 29.09 60 ILE B O 1
ATOM 2498 N N . THR B 1 61 ? -12.862 51.093 30.235 1.00 30.15 61 THR B N 1
ATOM 2499 C CA . THR B 1 61 ? -12.050 51.636 29.153 1.00 31.07 61 THR B CA 1
ATOM 2500 C C . THR B 1 61 ? -11.802 53.149 29.228 1.00 31.72 61 THR B C 1
ATOM 2501 O O . THR B 1 61 ? -11.538 53.768 28.211 1.00 32.39 61 THR B O 1
ATOM 2505 N N . ASN B 1 62 ? -11.855 53.735 30.427 1.00 32.61 62 ASN B N 1
ATOM 2506 C CA . ASN B 1 62 ? -11.500 55.146 30.604 1.00 33.01 62 ASN B CA 1
ATOM 2507 C C . ASN B 1 62 ? -10.201 55.466 29.882 1.00 33.48 62 ASN B C 1
ATOM 2508 O O . ASN B 1 62 ? -9.161 54.814 30.102 1.00 33.19 62 ASN B O 1
ATOM 2513 N N . GLY B 1 63 ? -10.281 56.472 29.026 1.00 33.69 63 GLY B N 1
ATOM 2514 C CA . GLY B 1 63 ? -9.147 56.946 28.274 1.00 34.38 63 GLY B CA 1
ATOM 2515 C C . GLY B 1 63 ? -8.912 56.255 26.945 1.00 34.87 63 GLY B C 1
ATOM 2516 O O . GLY B 1 63 ? -8.001 56.640 26.230 1.00 35.72 63 GLY B O 1
ATOM 2517 N N . ILE B 1 64 ? -9.706 55.236 26.604 1.00 35.37 64 ILE B N 1
ATOM 2518 C CA . ILE B 1 64 ? -9.518 54.499 25.337 1.00 34.87 64 ILE B CA 1
ATOM 2519 C C . ILE B 1 64 ? -10.563 54.943 24.321 1.00 35.55 64 ILE B C 1
ATOM 2520 O O . ILE B 1 64 ? -11.748 54.635 24.456 1.00 35.25 64 ILE B O 1
ATOM 2525 N N . ASP B 1 65 ? -10.099 55.654 23.288 1.00 36.40 65 ASP B N 1
ATOM 2526 C CA . ASP B 1 65 ? -10.987 56.305 22.323 1.00 36.45 65 ASP B CA 1
ATOM 2527 C C . ASP B 1 65 ? -11.553 55.304 21.305 1.00 36.62 65 ASP B C 1
ATOM 2528 O O . ASP B 1 65 ? -11.308 54.093 21.388 1.00 37.02 65 ASP B O 1
ATOM 2533 N N . LEU B 1 66 ? -12.340 55.814 20.370 1.00 36.30 66 LEU B N 1
ATOM 2534 C CA . LEU B 1 66 ? -13.152 54.965 19.511 1.00 36.19 66 LEU B CA 1
ATOM 2535 C C . LEU B 1 66 ? -12.300 54.317 18.446 1.00 35.40 66 LEU B C 1
ATOM 2536 O O . LEU B 1 66 ? -12.576 53.193 18.019 1.00 34.92 66 LEU B O 1
ATOM 2541 N N . ILE B 1 67 ? -11.275 55.042 18.010 1.00 34.80 67 ILE B N 1
ATOM 2542 C CA . ILE B 1 67 ? -10.394 54.546 16.971 1.00 34.69 67 ILE B CA 1
ATOM 2543 C C . ILE B 1 67 ? -9.614 53.350 17.496 1.00 33.69 67 ILE B C 1
ATOM 2544 O O . ILE B 1 67 ? -9.447 52.373 16.787 1.00 33.38 67 ILE B O 1
ATOM 2549 N N . THR B 1 68 ? -9.119 53.434 18.722 1.00 32.76 68 THR B N 1
ATOM 2550 C CA . THR B 1 68 ? -8.411 52.308 19.335 1.00 32.37 68 THR B CA 1
ATOM 2551 C C . THR B 1 68 ? -9.323 51.084 19.487 1.00 31.82 68 THR B C 1
ATOM 2552 O O . THR B 1 68 ? -8.879 49.957 19.288 1.00 32.03 68 THR B O 1
ATOM 2556 N N . HIS B 1 69 ? -10.595 51.312 19.816 1.00 31.44 69 HIS B N 1
ATOM 2557 C CA . HIS B 1 69 ? -11.604 50.241 19.868 1.00 30.71 69 HIS B CA 1
ATOM 2558 C C . HIS B 1 69 ? -11.761 49.592 18.500 1.00 30.97 69 HIS B C 1
ATOM 2559 O O . HIS B 1 69 ? -11.760 48.362 18.376 1.00 30.15 69 HIS B O 1
ATOM 2566 N N . LYS B 1 70 ? -11.903 50.419 17.462 1.00 31.53 70 LYS B N 1
ATOM 2567 C CA . LYS B 1 70 ? -12.084 49.894 16.100 1.00 32.10 70 LYS B CA 1
ATOM 2568 C C . LYS B 1 70 ? -10.922 48.978 15.668 1.00 31.27 70 LYS B C 1
ATOM 2569 O O . LYS B 1 70 ? -11.149 47.945 15.052 1.00 30.81 70 LYS B O 1
ATOM 2575 N N . ARG B 1 71 ? -9.689 49.359 16.014 1.00 30.52 71 ARG B N 1
ATOM 2576 C CA . ARG B 1 71 ? -8.508 48.596 15.610 1.00 30.65 71 ARG B CA 1
ATOM 2577 C C . ARG B 1 71 ? -8.362 47.248 16.337 1.00 29.83 71 ARG B C 1
ATOM 2578 O O . ARG B 1 71 ? -7.800 46.298 15.781 1.00 28.97 71 ARG B O 1
ATOM 2586 N N . ILE B 1 72 ? -8.850 47.185 17.577 1.00 29.30 72 ILE B N 1
ATOM 2587 C CA . ILE B 1 72 ? -8.906 45.946 18.361 1.00 28.46 72 ILE B CA 1
ATOM 2588 C C . ILE B 1 72 ? -9.946 45.006 17.745 1.00 28.23 72 ILE B C 1
ATOM 2589 O O . ILE B 1 72 ? -9.691 43.829 17.579 1.00 28.30 72 ILE B O 1
ATOM 2594 N N . GLN B 1 73 ? -11.100 45.552 17.376 1.00 27.72 73 GLN B N 1
ATOM 2595 C CA . GLN B 1 73 ? -12.138 44.804 16.680 1.00 27.72 73 GLN B CA 1
ATOM 2596 C C . GLN B 1 73 ? -11.646 44.166 15.366 1.00 27.50 73 GLN B C 1
ATOM 2597 O O . GLN B 1 73 ? -11.964 43.027 15.027 1.00 26.18 73 GLN B O 1
ATOM 2603 N N . GLU B 1 74 ? -10.876 44.943 14.624 1.00 28.23 74 GLU B N 1
ATOM 2604 C CA . GLU B 1 74 ? -10.223 44.521 13.390 1.00 28.32 74 GLU B CA 1
ATOM 2605 C C . GLU B 1 74 ? -9.206 43.428 13.597 1.00 27.32 74 GLU B C 1
ATOM 2606 O O . GLU B 1 74 ? -9.064 42.556 12.749 1.00 27.58 74 GLU B O 1
ATOM 2612 N N . SER B 1 75 ? -8.471 43.483 14.701 1.00 26.48 75 SER B N 1
ATOM 2613 C CA . SER B 1 75 ? -7.499 42.449 15.014 1.00 25.70 75 SER B CA 1
ATOM 2614 C C . SER B 1 75 ? -8.200 41.136 15.275 1.00 25.76 75 SER B C 1
ATOM 2615 O O . SER B 1 75 ? -7.734 40.100 14.842 1.00 25.04 75 SER B O 1
ATOM 2618 N N . ILE B 1 76 ? -9.334 41.177 15.974 1.00 25.74 76 ILE B N 1
ATOM 2619 C CA . ILE B 1 76 ? -10.100 39.941 16.228 1.00 25.31 76 ILE B CA 1
ATOM 2620 C C . ILE B 1 76 ? -10.640 39.355 14.926 1.00 25.86 76 ILE B C 1
ATOM 2621 O O . ILE B 1 76 ? -10.504 38.175 14.685 1.00 26.59 76 ILE B O 1
ATOM 2626 N N . ARG B 1 77 ? -11.253 40.184 14.080 1.00 26.74 77 ARG B N 1
ATOM 2627 C CA . ARG B 1 77 ? -11.750 39.739 12.767 1.00 26.92 77 ARG B CA 1
ATOM 2628 C C . ARG B 1 77 ? -10.701 39.053 11.887 1.00 26.49 77 ARG B C 1
ATOM 2629 O O . ARG B 1 77 ? -11.011 38.065 11.192 1.00 26.59 77 ARG B O 1
ATOM 2637 N N . ASN B 1 78 ? -9.468 39.568 11.922 1.00 25.82 78 ASN B N 1
ATOM 2638 C CA . ASN B 1 78 ? -8.357 38.990 11.160 1.00 25.74 78 ASN B CA 1
ATOM 2639 C C . ASN B 1 78 ? -7.841 37.655 11.694 1.00 25.47 78 ASN B C 1
ATOM 2640 O O . ASN B 1 78 ? -7.127 36.971 10.962 1.00 25.24 78 ASN B O 1
ATOM 2645 N N . ARG B 1 79 ? -8.170 37.285 12.942 1.00 25.27 79 ARG B N 1
ATOM 2646 C CA . ARG B 1 79 ? -7.552 36.083 13.573 1.00 24.35 79 ARG B CA 1
ATOM 2647 C C . ARG B 1 79 ? -8.480 34.991 14.128 1.00 24.78 79 ARG B C 1
ATOM 2648 O O . ARG B 1 79 ? -7.992 33.929 14.521 1.00 24.41 79 ARG B O 1
ATOM 2656 N N . TYR B 1 80 ? -9.794 35.243 14.137 1.00 25.14 80 TYR B N 1
ATOM 2657 C CA . TYR B 1 80 ? -10.791 34.336 14.729 1.00 25.02 80 TYR B CA 1
ATOM 2658 C C . TYR B 1 80 ? -11.834 33.900 13.675 1.00 24.30 80 TYR B C 1
ATOM 2659 O O . TYR B 1 80 ? -11.981 34.571 12.658 1.00 24.31 80 TYR B O 1
ATOM 2668 N N . PRO B 1 81 ? -12.568 32.791 13.924 1.00 23.10 81 PRO B N 1
ATOM 2669 C CA . PRO B 1 81 ? -13.641 32.404 13.035 1.00 22.90 81 PRO B CA 1
ATOM 2670 C C . PRO B 1 81 ? -14.919 33.238 13.209 1.00 23.02 81 PRO B C 1
ATOM 2671 O O . PRO B 1 81 ? -15.972 32.847 12.712 1.00 22.39 81 PRO B O 1
ATOM 2675 N N . PHE B 1 82 ? -14.834 34.391 13.876 1.00 22.55 82 PHE B N 1
ATOM 2676 C CA . PHE B 1 82 ? -16.018 35.183 14.184 1.00 21.75 82 PHE B CA 1
ATOM 2677 C C . PHE B 1 82 ? -15.647 36.642 14.364 1.00 22.11 82 PHE B C 1
ATOM 2678 O O . PHE B 1 82 ? -14.489 37.000 14.250 1.00 21.76 82 PHE B O 1
ATOM 2686 N N . THR B 1 83 ? -16.658 37.475 14.554 1.00 22.34 83 THR B N 1
ATOM 2687 C CA . THR B 1 83 ? -16.448 38.913 14.760 1.00 22.62 83 THR B CA 1
ATOM 2688 C C . THR B 1 83 ? -17.058 39.339 16.097 1.00 22.02 83 THR B C 1
ATOM 2689 O O . THR B 1 83 ? -17.871 38.612 16.670 1.00 20.60 83 THR B O 1
ATOM 2693 N N . VAL B 1 84 ? -16.682 40.542 16.573 1.00 21.52 84 VAL B N 1
ATOM 2694 C CA . VAL B 1 84 ? -17.221 41.062 17.815 1.00 21.12 84 VAL B CA 1
ATOM 2695 C C . VAL B 1 84 ? -17.814 42.465 17.629 1.00 21.81 84 VAL B C 1
ATOM 2696 O O . VAL B 1 84 ? -17.326 43.270 16.825 1.00 20.14 84 VAL B O 1
ATOM 2700 N N . SER B 1 85 ? -18.916 42.710 18.321 1.00 22.97 85 SER B N 1
ATOM 2701 C CA . SER B 1 85 ? -19.517 44.051 18.386 1.00 24.10 85 SER B CA 1
ATOM 2702 C C . SER B 1 85 ? -19.145 44.656 19.727 1.00 25.55 85 SER B C 1
ATOM 2703 O O . SER B 1 85 ? -18.912 43.944 20.711 1.00 24.94 85 SER B O 1
ATOM 2706 N N . MET B 1 86 ? -19.080 45.984 19.770 1.00 27.32 86 MET B N 1
ATOM 2707 C CA . MET B 1 86 ? -18.672 46.685 20.956 1.00 28.37 86 MET B CA 1
ATOM 2708 C C . MET B 1 86 ? -19.470 47.985 21.047 1.00 29.03 86 MET B C 1
ATOM 2709 O O . MET B 1 86 ? -19.586 48.692 20.066 1.00 28.72 86 MET B O 1
ATOM 2714 N N . VAL B 1 87 ? -20.029 48.277 22.215 1.00 29.86 87 VAL B N 1
ATOM 2715 C CA . VAL B 1 87 ? -20.665 49.585 22.496 1.00 29.80 87 VAL B CA 1
ATOM 2716 C C . VAL B 1 87 ? -20.121 50.163 23.815 1.00 30.78 87 VAL B C 1
ATOM 2717 O O . VAL B 1 87 ? -19.945 49.433 24.800 1.00 30.59 87 VAL B O 1
ATOM 2721 N N . ILE B 1 88 ? -19.873 51.478 23.819 1.00 31.32 88 ILE B N 1
ATOM 2722 C CA . ILE B 1 88 ? -19.242 52.190 24.925 1.00 32.03 88 ILE B CA 1
ATOM 2723 C C . ILE B 1 88 ? -20.267 53.152 25.552 1.00 32.86 88 ILE B C 1
ATOM 2724 O O . ILE B 1 88 ? -21.066 53.753 24.831 1.00 32.32 88 ILE B O 1
ATOM 2729 N N . ALA B 1 89 ? -20.261 53.277 26.880 1.00 33.85 89 ALA B N 1
ATOM 2730 C CA . ALA B 1 89 ? -21.104 54.270 27.578 1.00 34.70 89 ALA B CA 1
ATOM 2731 C C . ALA B 1 89 ? -20.414 54.740 28.853 1.00 35.42 89 ALA B C 1
ATOM 2732 O O . ALA B 1 89 ? -19.575 54.040 29.402 1.00 34.92 89 ALA B O 1
ATOM 2734 N N . SER B 1 90 ? -20.768 55.944 29.305 1.00 36.47 90 SER B N 1
ATOM 2735 C CA . SER B 1 90 ? -20.328 56.433 30.602 1.00 37.41 90 SER B CA 1
ATOM 2736 C C . SER B 1 90 ? -21.485 56.834 31.512 1.00 38.07 90 SER B C 1
ATOM 2737 O O . SER B 1 90 ? -22.616 57.080 31.066 1.00 38.33 90 SER B O 1
ATOM 2740 N N . ALA B 1 91 ? -21.181 56.860 32.806 1.00 38.46 91 ALA B N 1
ATOM 2741 C CA . ALA B 1 91 ? -22.164 57.118 33.853 1.00 38.71 91 ALA B CA 1
ATOM 2742 C C . ALA B 1 91 ? -21.403 57.203 35.171 1.00 39.29 91 ALA B C 1
ATOM 2743 O O . ALA B 1 91 ? -20.171 57.024 35.201 1.00 39.83 91 ALA B O 1
ATOM 2745 N N . GLU B 1 92 ? -22.124 57.464 36.257 1.00 39.65 92 GLU B N 1
ATOM 2746 C CA . GLU B 1 92 ? -21.508 57.658 37.578 1.00 39.93 92 GLU B CA 1
ATOM 2747 C C . GLU B 1 92 ? -21.208 56.323 38.238 1.00 38.91 92 GLU B C 1
ATOM 2748 O O . GLU B 1 92 ? -20.237 56.186 38.982 1.00 38.44 92 GLU B O 1
ATOM 2754 N N . THR B 1 93 ? -22.084 55.358 37.961 1.00 37.88 93 THR B N 1
ATOM 2755 C CA . THR B 1 93 ? -22.032 54.030 38.535 1.00 37.20 93 THR B CA 1
ATOM 2756 C C . THR B 1 93 ? -21.730 52.990 37.427 1.00 36.58 93 THR B C 1
ATOM 2757 O O . THR B 1 93 ? -22.165 53.135 36.288 1.00 35.56 93 THR B O 1
ATOM 2761 N N . PRO B 1 94 ? -20.931 51.967 37.757 1.00 36.29 94 PRO B N 1
ATOM 2762 C CA . PRO B 1 94 ? -20.674 50.885 36.825 1.00 35.98 94 PRO B CA 1
ATOM 2763 C C . PRO B 1 94 ? -21.947 50.253 36.255 1.00 35.71 94 PRO B C 1
ATOM 2764 O O . PRO B 1 94 ? -22.005 49.938 35.069 1.00 34.74 94 PRO B O 1
ATOM 2768 N N . TYR B 1 95 ? -22.948 50.073 37.111 1.00 35.94 95 TYR B N 1
ATOM 2769 C CA . TYR B 1 95 ? -24.150 49.357 36.724 1.00 36.13 95 TYR B CA 1
ATOM 2770 C C . TYR B 1 95 ? -24.906 50.109 35.640 1.00 36.42 95 TYR B C 1
ATOM 2771 O O . TYR B 1 95 ? -25.415 49.505 34.703 1.00 36.71 95 TYR B O 1
ATOM 2780 N N . GLU B 1 96 ? -24.970 51.425 35.754 1.00 37.01 96 GLU B N 1
ATOM 2781 C CA . GLU B 1 96 ? -25.753 52.188 34.809 1.00 37.52 96 GLU B CA 1
ATOM 2782 C C . GLU B 1 96 ? -25.042 52.320 33.477 1.00 36.58 96 GLU B C 1
ATOM 2783 O O . GLU B 1 96 ? -25.695 52.316 32.447 1.00 36.30 96 GLU B O 1
ATOM 2789 N N . ALA B 1 97 ? -23.716 52.459 33.511 1.00 35.69 97 ALA B N 1
ATOM 2790 C CA . ALA B 1 97 ? -22.896 52.507 32.298 1.00 35.18 97 ALA B CA 1
ATOM 2791 C C . ALA B 1 97 ? -23.072 51.259 31.421 1.00 34.42 97 ALA B C 1
ATOM 2792 O O . ALA B 1 97 ? -23.229 51.374 30.217 1.00 34.20 97 ALA B O 1
ATOM 2794 N N . GLN B 1 98 ? -23.046 50.075 32.021 1.00 34.23 98 GLN B N 1
ATOM 2795 C CA . GLN B 1 98 ? -23.207 48.831 31.246 1.00 34.34 98 GLN B CA 1
ATOM 2796 C C . GLN B 1 98 ? -24.623 48.662 30.729 1.00 34.15 98 GLN B C 1
ATOM 2797 O O . GLN B 1 98 ? -24.827 48.085 29.658 1.00 33.69 98 GLN B O 1
ATOM 2803 N N . LYS B 1 99 ? -25.589 49.160 31.506 1.00 34.56 99 LYS B N 1
ATOM 2804 C CA . LYS B 1 99 ? -27.007 49.116 31.145 1.00 34.09 99 LYS B CA 1
ATOM 2805 C C . LYS B 1 99 ? -27.273 49.943 29.893 1.00 33.06 99 LYS B C 1
ATOM 2806 O O . LYS B 1 99 ? -27.888 49.459 28.954 1.00 32.50 99 LYS B O 1
ATOM 2812 N N . LEU B 1 100 ? -26.799 51.183 29.875 1.00 32.63 100 LEU B N 1
ATOM 2813 C CA . LEU B 1 100 ? -26.941 52.046 28.704 1.00 32.86 100 LEU B CA 1
ATOM 2814 C C . LEU B 1 100 ? -26.239 51.492 27.472 1.00 33.04 100 LEU B C 1
ATOM 2815 O O . LEU B 1 100 ? -26.761 51.616 26.367 1.00 33.46 100 LEU B O 1
ATOM 2820 N N . ALA B 1 101 ? -25.041 50.914 27.639 1.00 33.02 101 ALA B N 1
ATOM 2821 C CA . ALA B 1 101 ? -24.311 50.329 26.498 1.00 32.54 101 ALA B CA 1
ATOM 2822 C C . ALA B 1 101 ? -25.099 49.146 25.902 1.00 32.65 101 ALA B C 1
ATOM 2823 O O . ALA B 1 101 ? -25.200 48.979 24.685 1.00 32.39 101 ALA B O 1
ATOM 2825 N N . THR B 1 102 ? -25.674 48.331 26.774 1.00 32.82 102 THR B N 1
ATOM 2826 C CA . THR B 1 102 ? -26.402 47.150 26.319 1.00 33.25 102 THR B CA 1
ATOM 2827 C C . THR B 1 102 ? -27.653 47.511 25.511 1.00 33.99 102 THR B C 1
ATOM 2828 O O . THR B 1 102 ? -27.937 46.893 24.482 1.00 34.30 102 THR B O 1
ATOM 2832 N N . GLU B 1 103 ? -28.395 48.508 25.988 1.00 34.76 103 GLU B N 1
ATOM 2833 C CA . GLU B 1 103 ? -29.639 48.936 25.349 1.00 35.46 103 GLU B CA 1
ATOM 2834 C C . GLU B 1 103 ? -29.392 49.407 23.946 1.00 34.76 103 GLU B C 1
ATOM 2835 O O . GLU B 1 103 ? -30.156 49.084 23.053 1.00 35.53 103 GLU B O 1
ATOM 2841 N N . THR B 1 104 ? -28.328 50.186 23.773 1.00 33.87 104 THR B N 1
ATOM 2842 C CA . THR B 1 104 ? -27.871 50.624 22.464 1.00 33.41 104 THR B CA 1
ATOM 2843 C C . THR B 1 104 ? -27.426 49.491 21.548 1.00 33.10 104 THR B C 1
ATOM 2844 O O . THR B 1 104 ? -27.759 49.491 20.374 1.00 33.21 104 THR B O 1
ATOM 2848 N N . LEU B 1 105 ? -26.658 48.544 22.080 1.00 32.42 105 LEU B N 1
ATOM 2849 C CA . LEU B 1 105 ? -26.337 47.328 21.329 1.00 32.27 105 LEU B CA 1
ATOM 2850 C C . LEU B 1 105 ? -27.622 46.613 20.896 1.00 32.25 105 LEU B C 1
ATOM 2851 O O . LEU B 1 105 ? -27.742 46.157 19.760 1.00 31.68 105 LEU B O 1
ATOM 2856 N N . GLN B 1 106 ? -28.601 46.558 21.787 1.00 33.02 106 GLN B N 1
ATOM 2857 C CA . GLN B 1 106 ? -29.855 45.844 21.494 1.00 33.91 106 GLN B CA 1
ATOM 2858 C C . GLN B 1 106 ? -30.698 46.548 20.428 1.00 34.12 106 GLN B C 1
ATOM 2859 O O . GLN B 1 106 ? -31.473 45.917 19.711 1.00 33.99 106 GLN B O 1
ATOM 2865 N N . GLU B 1 107 ? -30.521 47.855 20.328 1.00 34.75 107 GLU B N 1
ATOM 2866 C CA . GLU B 1 107 ? -31.173 48.644 19.312 1.00 35.51 107 GLU B CA 1
ATOM 2867 C C . GLU B 1 107 ? -30.703 48.292 17.920 1.00 34.55 107 GLU B C 1
ATOM 2868 O O . GLU B 1 107 ? -31.464 48.410 16.972 1.00 34.55 107 GLU B O 1
ATOM 2874 N N . TYR B 1 108 ? -29.452 47.875 17.804 1.00 33.85 108 TYR B N 1
ATOM 2875 C CA . TYR B 1 108 ? -28.907 47.402 16.549 1.00 33.47 108 TYR B CA 1
ATOM 2876 C C . TYR B 1 108 ? -29.404 45.996 16.153 1.00 33.09 108 TYR B C 1
ATOM 2877 O O . TYR B 1 108 ? -29.379 45.633 14.977 1.00 33.52 108 TYR B O 1
ATOM 2886 N N . GLY B 1 109 ? -29.825 45.190 17.113 1.00 32.20 109 GLY B N 1
ATOM 2887 C CA . GLY B 1 109 ? -30.394 43.893 16.768 1.00 31.69 109 GLY B CA 1
ATOM 2888 C C . GLY B 1 109 ? -29.981 42.750 17.665 1.00 31.37 109 GLY B C 1
ATOM 2889 O O . GLY B 1 109 ? -29.276 42.920 18.655 1.00 31.26 109 GLY B O 1
ATOM 2890 N N . SER B 1 110 ? -30.440 41.567 17.293 1.00 30.85 110 SER B N 1
ATOM 2891 C CA . SER B 1 110 ? -30.270 40.389 18.112 1.00 30.68 110 SER B CA 1
ATOM 2892 C C . SER B 1 110 ? -28.819 39.897 18.153 1.00 30.34 110 SER B C 1
ATOM 2893 O O . SER B 1 110 ? -28.077 40.004 17.193 1.00 30.02 110 SER B O 1
ATOM 2896 N N . ALA B 1 111 ? -28.445 39.307 19.273 1.00 30.83 111 ALA B N 1
ATOM 2897 C CA . ALA B 1 111 ? -27.184 38.584 19.390 1.00 30.84 111 ALA B CA 1
ATOM 2898 C C . ALA B 1 111 ? -27.121 37.351 18.486 1.00 31.52 111 ALA B C 1
ATOM 2899 O O . ALA B 1 111 ? -26.065 36.715 18.365 1.00 31.32 111 ALA B O 1
ATOM 2901 N N . GLN B 1 112 ? -28.248 36.978 17.886 1.00 32.32 112 GLN B N 1
ATOM 2902 C CA . GLN B 1 112 ? -28.259 35.907 16.901 1.00 33.21 112 GLN B CA 1
ATOM 2903 C C . GLN B 1 112 ? -28.896 36.334 15.564 1.00 35.06 112 GLN B C 1
ATOM 2904 O O . GLN B 1 112 ? -29.701 35.612 14.986 1.00 36.19 112 GLN B O 1
ATOM 2910 N N . ASP B 1 113 ? -28.497 37.505 15.077 1.00 36.32 113 ASP B N 1
ATOM 2911 C CA . ASP B 1 113 ? -28.843 37.998 13.739 1.00 37.67 113 ASP B CA 1
ATOM 2912 C C . ASP B 1 113 ? -27.568 38.119 12.859 1.00 38.58 113 ASP B C 1
ATOM 2913 O O . ASP B 1 113 ? -26.663 38.911 13.164 1.00 38.26 113 ASP B O 1
ATOM 2918 N N . GLU B 1 114 ? -27.494 37.343 11.773 1.00 39.80 114 GLU B N 1
ATOM 2919 C CA . GLU B 1 114 ? -26.285 37.339 10.911 1.00 41.19 114 GLU B CA 1
ATOM 2920 C C . GLU B 1 114 ? -25.974 38.693 10.241 1.00 41.20 114 GLU B C 1
ATOM 2921 O O . GLU B 1 114 ? -24.831 38.968 9.920 1.00 41.32 114 GLU B O 1
ATOM 2927 N N . ASN B 1 115 ? -26.968 39.539 10.036 1.00 41.73 115 ASN B N 1
ATOM 2928 C CA . ASN B 1 115 ? -26.714 40.808 9.365 1.00 42.52 115 ASN B CA 1
ATOM 2929 C C . ASN B 1 115 ? -26.200 41.849 10.334 1.00 42.21 115 ASN B C 1
ATOM 2930 O O . ASN B 1 115 ? -25.850 42.961 9.915 1.00 43.16 115 ASN B O 1
ATOM 2935 N N . ARG B 1 116 ? -26.162 41.528 11.623 1.00 41.47 116 ARG B N 1
ATOM 2936 C CA . ARG B 1 116 ? -25.743 42.524 12.603 1.00 41.18 116 ARG B CA 1
ATOM 2937 C C . ARG B 1 116 ? -24.317 42.214 13.111 1.00 40.32 116 ARG B C 1
ATOM 2938 O O . ARG B 1 116 ? -24.103 41.631 14.164 1.00 40.34 116 ARG B O 1
ATOM 2946 N N . LYS B 1 117 ? -23.348 42.590 12.281 1.00 39.56 117 LYS B N 1
ATOM 2947 C CA . LYS B 1 117 ? -21.938 42.280 12.473 1.00 38.73 117 LYS B CA 1
ATOM 2948 C C . LYS B 1 117 ? -21.168 43.531 12.809 1.00 37.40 117 LYS B C 1
ATOM 2949 O O . LYS B 1 117 ? -21.375 44.558 12.201 1.00 37.08 117 LYS B O 1
ATOM 2955 N N . GLU B 1 118 ? -20.284 43.416 13.793 1.00 36.51 118 GLU B N 1
ATOM 2956 C CA . GLU B 1 118 ? -19.325 44.445 14.140 1.00 35.51 118 GLU B CA 1
ATOM 2957 C C . GLU B 1 118 ? -19.920 45.807 14.398 1.00 34.95 118 GLU B C 1
ATOM 2958 O O . GLU B 1 118 ? -19.448 46.806 13.852 1.00 35.16 118 GLU B O 1
ATOM 2964 N N . VAL B 1 119 ? -20.924 45.864 15.266 1.00 34.23 119 VAL B N 1
ATOM 2965 C CA . VAL B 1 119 ? -21.417 47.152 15.743 1.00 33.54 119 VAL B CA 1
ATOM 2966 C C . VAL B 1 119 ? -20.282 47.835 16.509 1.00 33.66 119 VAL B C 1
ATOM 2967 O O . VAL B 1 119 ? -19.538 47.203 17.249 1.00 33.11 119 VAL B O 1
ATOM 2971 N N . LEU B 1 120 ? -20.145 49.132 16.314 1.00 33.86 120 LEU B N 1
ATOM 2972 C CA . LEU B 1 120 ? -19.261 49.926 17.110 1.00 34.21 120 LEU B CA 1
ATOM 2973 C C . LEU B 1 120 ? -19.929 51.280 17.287 1.00 34.78 120 LEU B C 1
ATOM 2974 O O . LEU B 1 120 ? -20.086 52.016 16.325 1.00 35.17 120 LEU B O 1
ATOM 2979 N N . ASP B 1 121 ? -20.334 51.600 18.510 1.00 35.38 121 ASP B N 1
ATOM 2980 C CA . ASP B 1 121 ? -21.010 52.871 18.786 1.00 36.18 121 ASP B CA 1
ATOM 2981 C C . ASP B 1 121 ? -20.697 53.356 20.192 1.00 37.12 121 ASP B C 1
ATOM 2982 O O . ASP B 1 121 ? -20.162 52.606 21.014 1.00 36.89 121 ASP B O 1
ATOM 2987 N N . VAL B 1 122 ? -21.014 54.625 20.446 1.00 38.50 122 VAL B N 1
ATOM 2988 C CA . VAL B 1 122 ? -21.040 55.191 21.794 1.00 39.88 122 VAL B CA 1
ATOM 2989 C C . VAL B 1 122 ? -22.484 55.531 22.137 1.00 40.49 122 VAL B C 1
ATOM 2990 O O . VAL B 1 122 ? -23.186 56.109 21.316 1.00 41.04 122 VAL B O 1
ATOM 2994 N N . ALA B 1 123 ? -22.925 55.151 23.335 1.00 41.33 123 ALA B N 1
ATOM 2995 C CA . ALA B 1 123 ? -24.306 55.406 23.780 1.00 41.94 123 ALA B CA 1
ATOM 2996 C C . ALA B 1 123 ? -24.516 56.875 24.170 1.00 42.61 123 ALA B C 1
ATOM 2997 O O . ALA B 1 123 ? -25.518 57.465 23.803 1.00 43.19 123 ALA B O 1
ATOM 2999 N N . ASN B 1 124 ? -23.572 57.468 24.891 1.00 43.40 124 ASN B N 1
ATOM 3000 C CA . ASN B 1 124 ? -23.655 58.881 25.243 1.00 44.13 124 ASN B CA 1
ATOM 3001 C C . ASN B 1 124 ? -22.369 59.658 24.920 1.00 45.18 124 ASN B C 1
ATOM 3002 O O . ASN B 1 124 ? -22.358 60.447 23.979 1.00 45.66 124 ASN B O 1
ATOM 3007 N N . GLU B 1 125 ? -21.297 59.429 25.681 1.00 46.12 125 GLU B N 1
ATOM 3008 C CA . GLU B 1 125 ? -20.043 60.179 25.542 1.00 46.81 125 GLU B CA 1
ATOM 3009 C C . GLU B 1 125 ? -18.852 59.342 25.953 1.00 46.57 125 GLU B C 1
ATOM 3010 O O . GLU B 1 125 ? -18.982 58.432 26.751 1.00 46.25 125 GLU B O 1
ATOM 3016 N N . LEU B 1 126 ? -17.678 59.695 25.453 1.00 46.72 126 LEU B N 1
ATOM 3017 C CA . LEU B 1 126 ? -16.441 59.171 26.010 1.00 46.89 126 LEU B CA 1
ATOM 3018 C C . LEU B 1 126 ? -16.066 60.075 27.188 1.00 47.49 126 LEU B C 1
ATOM 3019 O O . LEU B 1 126 ? -16.254 61.286 27.099 1.00 47.61 126 LEU B O 1
ATOM 3024 N N . VAL B 1 127 ? -15.568 59.502 28.290 1.00 47.96 127 VAL B N 1
ATOM 3025 C CA . VAL B 1 127 ? -15.195 60.301 29.478 1.00 48.41 127 VAL B CA 1
ATOM 3026 C C . VAL B 1 127 ? -13.858 61.016 29.308 1.00 48.96 127 VAL B C 1
ATOM 3027 O O . VAL B 1 127 ? -12.831 60.371 29.103 1.00 49.56 127 VAL B O 1
ATOM 3031 N N . VAL B 1 128 ? -13.873 62.344 29.422 1.00 49.44 128 VAL B N 1
ATOM 3032 C CA . VAL B 1 128 ? -12.645 63.161 29.425 1.00 49.62 128 VAL B CA 1
ATOM 3033 C C . VAL B 1 128 ? -12.004 63.239 30.841 1.00 49.54 128 VAL B C 1
ATOM 3034 O O . VAL B 1 128 ? -10.877 62.798 31.050 1.00 49.39 128 VAL B O 1
ATOM 3038 N N . ASP B 1 129 ? -12.737 63.794 31.805 1.00 49.86 129 ASP B N 1
ATOM 3039 C CA . ASP B 1 129 ? -12.306 63.842 33.206 1.00 49.89 129 ASP B CA 1
ATOM 3040 C C . ASP B 1 129 ? -13.181 62.874 34.000 1.00 48.58 129 ASP B C 1
ATOM 3041 O O . ASP B 1 129 ? -14.307 63.203 34.398 1.00 49.03 129 ASP B O 1
ATOM 3046 N N . GLY B 1 130 ? -12.686 61.666 34.203 1.00 46.64 130 GLY B N 1
ATOM 3047 C CA . GLY B 1 130 ? -13.443 60.675 34.925 1.00 44.86 130 GLY B CA 1
ATOM 3048 C C . GLY B 1 130 ? -12.511 60.059 35.901 1.00 43.50 130 GLY B C 1
ATOM 3049 O O . GLY B 1 130 ? -11.359 60.461 36.000 1.00 43.24 130 GLY B O 1
ATOM 3050 N N . TYR B 1 131 ? -13.020 59.082 36.627 1.00 42.28 131 TYR B N 1
ATOM 3051 C CA . TYR B 1 131 ? -12.185 58.214 37.423 1.00 41.26 131 TYR B CA 1
ATOM 3052 C C . TYR B 1 131 ? -12.810 56.831 37.458 1.00 39.86 131 TYR B C 1
ATOM 3053 O O . TYR B 1 131 ? -13.986 56.660 37.129 1.00 39.10 131 TYR B O 1
ATOM 3062 N N . VAL B 1 132 ? -11.980 55.860 37.826 1.00 38.67 132 VAL B N 1
ATOM 3063 C CA . VAL B 1 132 ? -12.405 54.509 38.122 1.00 37.64 132 VAL B CA 1
ATOM 3064 C C . VAL B 1 132 ? -12.073 54.234 39.600 1.00 36.67 132 VAL B C 1
ATOM 3065 O O . VAL B 1 132 ? -11.026 54.650 40.102 1.00 36.08 132 VAL B O 1
ATOM 3069 N N . GLN B 1 133 ? -12.979 53.536 40.281 1.00 35.32 133 GLN B N 1
ATOM 3070 C CA . GLN B 1 133 ? -12.704 52.971 41.581 1.00 34.71 133 GLN B CA 1
ATOM 3071 C C . GLN B 1 133 ? -12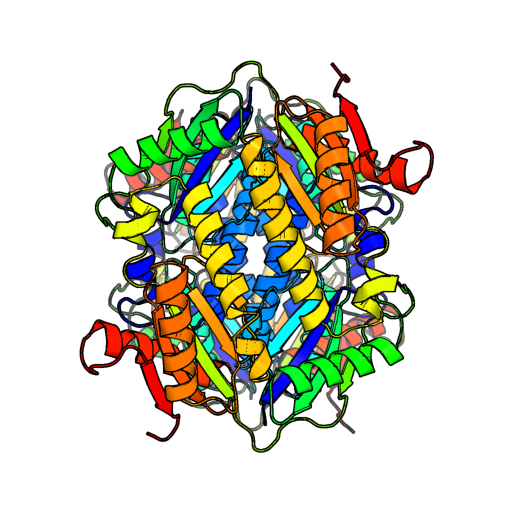.866 51.455 41.519 1.00 34.17 133 GLN B C 1
ATOM 3072 O O . GLN B 1 133 ? -13.913 50.942 41.109 1.00 33.05 133 GLN B O 1
ATOM 3078 N N . ILE B 1 134 ? -11.834 50.741 41.945 1.00 33.84 134 ILE B N 1
ATOM 3079 C CA . ILE B 1 134 ? -11.881 49.297 41.964 1.00 33.57 134 ILE B CA 1
ATOM 3080 C C . ILE B 1 134 ? -11.505 48.871 43.345 1.00 33.09 134 ILE B C 1
ATOM 3081 O O . ILE B 1 134 ? -10.490 49.325 43.862 1.00 33.33 134 ILE B O 1
ATOM 3086 N N . ALA B 1 135 ? -12.333 48.006 43.943 1.00 32.53 135 ALA B N 1
ATOM 3087 C CA . ALA B 1 135 ? -12.002 47.324 45.192 1.00 31.31 135 ALA B CA 1
ATOM 3088 C C . ALA B 1 135 ? -11.581 45.901 44.827 1.00 31.27 135 ALA B C 1
ATOM 3089 O O . ALA B 1 135 ? -12.275 45.216 44.091 1.00 30.16 135 ALA B O 1
ATOM 3091 N N . HIS B 1 136 ? -10.418 45.496 45.333 1.00 31.66 136 HIS B N 1
ATOM 3092 C CA . HIS B 1 136 ? -9.870 44.173 45.129 1.00 31.80 136 HIS B CA 1
ATOM 3093 C C . HIS B 1 136 ? -10.088 43.420 46.434 1.00 31.73 136 HIS B C 1
ATOM 3094 O O . HIS B 1 136 ? -9.389 43.647 47.411 1.00 32.41 136 HIS B O 1
ATOM 3101 N N . ILE B 1 137 ? -11.048 42.500 46.414 1.00 31.59 137 ILE B N 1
ATOM 3102 C CA . ILE B 1 137 ? -11.502 41.774 47.585 1.00 30.91 137 ILE B CA 1
ATOM 3103 C C . ILE B 1 137 ? -10.847 40.399 47.606 1.00 30.93 137 ILE B C 1
ATOM 3104 O O . ILE B 1 137 ? -10.717 39.753 46.569 1.00 30.88 137 ILE B O 1
ATOM 3109 N N . ASP B 1 138 ? -10.456 39.959 48.797 1.00 31.07 138 ASP B N 1
ATOM 3110 C CA . ASP B 1 138 ? -9.687 38.724 49.012 1.00 31.13 138 ASP B CA 1
ATOM 3111 C C . ASP B 1 138 ? -10.190 38.079 50.308 1.00 31.33 138 ASP B C 1
ATOM 3112 O O . ASP B 1 138 ? -10.629 38.777 51.213 1.00 31.78 138 ASP B O 1
ATOM 3117 N N . ILE B 1 139 ? -10.134 36.759 50.393 1.00 31.58 139 ILE B N 1
ATOM 3118 C CA . ILE B 1 139 ? -10.483 36.021 51.604 1.00 32.28 139 ILE B CA 1
ATOM 3119 C C . ILE B 1 139 ? -9.236 35.788 52.476 1.00 33.41 139 ILE B C 1
ATOM 3120 O O . ILE B 1 139 ? -8.213 35.277 51.990 1.00 34.10 139 ILE B O 1
ATOM 3125 N N . ASN B 1 140 ? -9.315 36.155 53.758 1.00 34.35 140 ASN B N 1
ATOM 3126 C CA . ASN B 1 140 ? -8.218 35.926 54.703 1.00 34.67 140 ASN B CA 1
ATOM 3127 C C . ASN B 1 140 ? -7.952 34.454 54.946 1.00 34.68 140 ASN B C 1
ATOM 3128 O O . ASN B 1 140 ? -8.826 33.739 55.367 1.00 34.70 140 ASN B O 1
ATOM 3133 N N . ASN B 1 141 ? -6.733 34.033 54.652 1.00 34.90 141 ASN B N 1
ATOM 3134 C CA . ASN B 1 141 ? -6.240 32.692 54.919 1.00 35.42 141 ASN B CA 1
ATOM 3135 C C . ASN B 1 141 ? -7.033 31.524 54.290 1.00 35.00 141 ASN B C 1
ATOM 3136 O O . ASN B 1 141 ? -7.380 30.548 54.980 1.00 36.11 141 ASN B O 1
ATOM 3141 N N . ILE B 1 142 ? -7.236 31.584 52.974 1.00 34.29 142 ILE B N 1
ATOM 3142 C CA . ILE B 1 142 ? -7.914 30.504 52.225 1.00 33.48 142 ILE B CA 1
ATOM 3143 C C . ILE B 1 142 ? -7.105 29.211 52.283 1.00 33.20 142 ILE B C 1
ATOM 3144 O O . ILE B 1 142 ? -7.671 28.118 52.308 1.00 32.51 142 ILE B O 1
ATOM 3149 N N . THR B 1 143 ? -5.785 29.337 52.349 1.00 33.42 143 THR B N 1
ATOM 3150 C CA . THR B 1 143 ? -4.906 28.173 52.223 1.00 33.83 143 THR B CA 1
ATOM 3151 C C . THR B 1 143 ? -5.016 27.278 53.453 1.00 34.02 143 THR B C 1
ATOM 3152 O O . THR B 1 143 ? -5.168 26.056 53.332 1.00 33.69 143 THR B O 1
ATOM 3156 N N . GLY B 1 144 ? -4.951 27.899 54.630 1.00 34.69 144 GLY B N 1
ATOM 3157 C CA . GLY B 1 144 ? -4.971 27.180 55.906 1.00 35.40 144 GLY B CA 1
ATOM 3158 C C . GLY B 1 144 ? -6.349 26.707 56.309 1.00 36.14 144 GLY B C 1
ATOM 3159 O O . GLY B 1 144 ? -6.492 25.634 56.919 1.00 36.85 144 GLY B O 1
ATOM 3160 N N . THR B 1 145 ? -7.362 27.491 55.944 1.00 35.92 145 THR B N 1
ATOM 3161 C CA . THR B 1 145 ? -8.748 27.160 56.245 1.00 36.31 145 THR B CA 1
ATOM 3162 C C . THR B 1 145 ? -9.458 26.242 55.208 1.00 36.55 145 THR B C 1
ATOM 3163 O O . THR B 1 145 ? -10.213 25.357 55.607 1.00 37.84 145 THR B O 1
ATOM 3167 N N . LEU B 1 146 ? -9.235 26.432 53.900 1.00 36.09 146 LEU B N 1
ATOM 3168 C CA . LEU B 1 146 ? -9.945 25.641 52.879 1.00 35.28 146 LEU B CA 1
ATOM 3169 C C . LEU B 1 146 ? -9.013 24.834 51.965 1.00 34.79 146 LEU B C 1
ATOM 3170 O O . LEU B 1 146 ? -9.187 23.623 51.864 1.00 34.73 146 LEU B O 1
ATOM 3175 N N . THR B 1 147 ? -8.027 25.470 51.322 1.00 34.15 147 THR B N 1
ATOM 3176 C CA . THR B 1 147 ? -7.307 24.828 50.188 1.00 33.10 147 THR B CA 1
ATOM 3177 C C . THR B 1 147 ? -6.596 23.556 50.639 1.00 33.13 147 THR B C 1
ATOM 3178 O O . THR B 1 147 ? -6.699 22.506 49.989 1.00 32.11 147 THR B O 1
ATOM 3182 N N . ASP B 1 148 ? -5.900 23.638 51.771 1.00 33.52 148 ASP B N 1
ATOM 3183 C CA . ASP B 1 148 ? -5.180 22.463 52.336 1.00 34.44 148 ASP B CA 1
ATOM 3184 C C . ASP B 1 148 ? -6.038 21.517 53.216 1.00 34.36 148 ASP B C 1
ATOM 3185 O O . ASP B 1 148 ? -5.549 20.492 53.637 1.00 34.80 148 ASP B O 1
ATOM 3190 N N . ILE B 1 149 ? -7.302 21.860 53.478 1.00 34.68 149 ILE B N 1
ATOM 3191 C CA . ILE B 1 149 ? -8.179 21.146 54.445 1.00 34.20 149 ILE B CA 1
ATOM 3192 C C . ILE B 1 149 ? -9.287 20.303 53.782 1.00 34.01 149 ILE B C 1
ATOM 3193 O O . ILE B 1 149 ? -9.459 19.119 54.102 1.00 33.50 149 ILE B O 1
ATOM 3198 N N . VAL B 1 150 ? -10.043 20.929 52.877 1.00 33.08 150 VAL B N 1
ATOM 3199 C CA . VAL B 1 150 ? -11.152 20.261 52.162 1.00 32.66 150 VAL B CA 1
ATOM 3200 C C . VAL B 1 150 ? -10.816 19.947 50.679 1.00 32.04 150 VAL B C 1
ATOM 3201 O O . VAL B 1 150 ? -9.778 20.364 50.159 1.00 31.26 150 VAL B O 1
ATOM 3205 N N . SER B 1 151 ? -11.703 19.194 50.026 1.00 31.39 151 SER B N 1
ATOM 3206 C CA . SER B 1 151 ? -11.517 18.773 48.638 1.00 30.67 151 SER B CA 1
ATOM 3207 C C . SER B 1 151 ? -11.493 19.975 47.709 1.00 30.11 151 SER B C 1
ATOM 3208 O O . SER B 1 151 ? -12.006 21.058 48.046 1.00 29.70 151 SER B O 1
ATOM 3211 N N . ALA B 1 152 ? -10.893 19.750 46.541 1.00 29.48 152 ALA B N 1
ATOM 3212 C CA . ALA B 1 152 ? -10.832 20.720 45.452 1.00 29.13 152 ALA B CA 1
ATOM 3213 C C . ALA B 1 152 ? -12.199 21.359 45.161 1.00 29.01 152 ALA B C 1
ATOM 3214 O O . ALA B 1 152 ? -12.353 22.595 45.111 1.00 27.18 152 ALA B O 1
ATOM 3216 N N . TYR B 1 153 ? -13.194 20.498 44.980 1.00 29.01 153 TYR B N 1
ATOM 3217 C CA . TYR B 1 153 ? -14.549 20.918 44.644 1.00 29.11 153 TYR B CA 1
ATOM 3218 C C . TYR B 1 153 ? -15.289 21.575 45.794 1.00 28.89 153 TYR B C 1
ATOM 3219 O O . TYR B 1 153 ? -16.157 22.420 45.572 1.00 29.41 153 TYR B O 1
ATOM 3228 N N . ASP B 1 154 ? -14.955 21.185 47.022 1.00 28.61 154 ASP B N 1
ATOM 3229 C CA . ASP B 1 154 ? -15.559 21.812 48.205 1.00 28.82 154 ASP B CA 1
ATOM 3230 C C . ASP B 1 154 ? -15.116 23.279 48.347 1.00 27.96 154 ASP B C 1
ATOM 3231 O O . ASP B 1 154 ? -15.923 24.159 48.600 1.00 27.61 154 ASP B O 1
ATOM 3236 N N . THR B 1 155 ? -13.843 23.546 48.113 1.00 28.51 155 THR B N 1
ATOM 3237 C CA . THR B 1 155 ? -13.343 24.937 48.147 1.00 27.86 155 THR B CA 1
ATOM 3238 C C . THR B 1 155 ? -13.972 25.765 47.014 1.00 28.36 155 THR B C 1
ATOM 3239 O O . THR B 1 155 ? -14.400 26.888 47.224 1.00 28.52 155 THR B O 1
ATOM 3243 N N . TYR B 1 156 ? -13.983 25.211 45.805 1.00 29.02 156 TYR B N 1
ATOM 3244 C CA . TYR B 1 156 ? -14.666 25.816 44.638 1.00 29.35 156 TYR B CA 1
ATOM 3245 C C . TYR B 1 156 ? -16.113 26.159 44.973 1.00 29.86 156 TYR B C 1
ATOM 3246 O O . TYR B 1 156 ? -16.565 27.276 44.698 1.00 29.57 156 TYR B O 1
ATOM 3255 N N . LEU B 1 157 ? -16.827 25.213 45.588 1.00 30.57 157 LEU B N 1
ATOM 3256 C CA . LEU B 1 157 ? -18.214 25.472 46.029 1.00 31.42 157 LEU B CA 1
ATOM 3257 C C . LEU B 1 157 ? -18.338 26.701 46.962 1.00 31.33 157 LEU B C 1
ATOM 3258 O O . LEU B 1 157 ? -19.145 27.597 46.723 1.00 31.14 157 LEU B O 1
ATOM 3263 N N . ASN B 1 158 ? -17.521 26.763 48.003 1.00 31.80 158 ASN B N 1
ATOM 3264 C CA . ASN B 1 158 ? -17.643 27.844 48.985 1.00 32.01 158 ASN B CA 1
ATOM 3265 C C . ASN B 1 158 ? -17.296 29.190 48.403 1.00 31.40 158 ASN B C 1
ATOM 3266 O O . ASN B 1 158 ? -17.924 30.184 48.754 1.00 31.54 158 ASN B O 1
ATOM 3271 N N . VAL B 1 159 ? -16.300 29.215 47.516 1.00 30.88 159 VAL B N 1
ATOM 3272 C CA . VAL B 1 159 ? -15.861 30.458 46.857 1.00 30.13 159 VAL B CA 1
ATOM 3273 C C . VAL B 1 159 ? -16.961 30.980 45.951 1.00 29.64 159 VAL B C 1
ATOM 3274 O O . VAL B 1 159 ? -17.202 32.179 45.897 1.00 29.15 159 VAL B O 1
ATOM 3278 N N . ASN B 1 160 ? -17.652 30.083 45.252 1.00 29.65 160 ASN B N 1
ATOM 3279 C CA . ASN B 1 160 ? -18.843 30.477 44.475 1.00 29.94 160 ASN B CA 1
ATOM 3280 C C . ASN B 1 160 ? -20.064 30.924 45.290 1.00 30.30 160 ASN B C 1
ATOM 3281 O O . ASN B 1 160 ? -20.777 31.829 44.841 1.00 29.55 160 ASN B O 1
ATOM 3286 N N . LYS B 1 161 ? -20.311 30.335 46.476 1.00 30.23 161 LYS B N 1
ATOM 3287 C CA . LYS B 1 161 ? -21.315 30.916 47.389 1.00 30.55 161 LYS B CA 1
ATOM 3288 C C . LYS B 1 161 ? -20.944 32.344 47.786 1.00 30.05 161 LYS B C 1
ATOM 3289 O O . LYS B 1 161 ? -21.786 33.245 47.716 1.00 30.63 161 LYS B O 1
ATOM 3295 N N . VAL B 1 162 ? -19.705 32.571 48.206 1.00 29.55 162 VAL B N 1
ATOM 3296 C CA . VAL B 1 162 ? -19.306 33.953 48.580 1.00 29.02 162 VAL B CA 1
ATOM 3297 C C . VAL B 1 162 ? -19.533 34.874 47.382 1.00 29.28 162 VAL B C 1
ATOM 3298 O O . VAL B 1 162 ? -20.066 35.972 47.557 1.00 29.48 162 VAL B O 1
ATOM 3302 N N . LYS B 1 163 ? -19.140 34.432 46.183 1.00 29.16 163 LYS B N 1
ATOM 3303 C CA . LYS B 1 163 ? -19.295 35.230 44.953 1.00 29.23 163 LYS B CA 1
ATOM 3304 C C . LYS B 1 163 ? -20.724 35.690 44.687 1.00 29.67 163 LYS B C 1
ATOM 3305 O O . LYS B 1 163 ? -20.943 36.874 44.349 1.00 28.66 163 LYS B O 1
ATOM 3311 N N . LEU B 1 164 ? -21.696 34.767 44.782 1.00 29.57 164 LEU B N 1
ATOM 3312 C CA . LEU B 1 164 ? -23.091 35.151 44.553 1.00 30.01 164 LEU B CA 1
ATOM 3313 C C . LEU B 1 164 ? -23.605 36.092 45.638 1.00 30.01 164 LEU B C 1
ATOM 3314 O O . LEU B 1 164 ? -24.279 37.086 45.332 1.00 31.02 164 LEU B O 1
ATOM 3319 N N . ALA B 1 165 ? -23.283 35.796 46.891 1.00 30.15 165 ALA B N 1
ATOM 3320 C CA . ALA B 1 165 ? -23.602 36.695 48.024 1.00 31.06 165 ALA B CA 1
ATOM 3321 C C . ALA B 1 165 ? -23.071 38.128 47.843 1.00 31.27 165 ALA B C 1
ATOM 3322 O O . ALA B 1 165 ? -23.770 39.090 48.113 1.00 31.98 165 ALA B O 1
ATOM 3324 N N . LEU B 1 166 ? -21.840 38.274 47.367 1.00 32.29 166 LEU B N 1
ATOM 3325 C CA . LEU B 1 166 ? -21.258 39.603 47.110 1.00 32.76 166 LEU B CA 1
ATOM 3326 C C . LEU B 1 166 ? -21.893 40.329 45.931 1.00 33.37 166 LEU B C 1
ATOM 3327 O O . LEU B 1 166 ? -22.109 41.540 45.988 1.00 33.66 166 LEU B O 1
ATOM 3332 N N . MET B 1 167 ? -22.162 39.609 44.844 1.00 34.24 167 MET B N 1
ATOM 3333 C CA . MET B 1 167 ? -22.864 40.193 43.694 1.00 34.75 167 MET B CA 1
ATOM 3334 C C . MET B 1 167 ? -24.176 40.862 44.094 1.00 35.24 167 MET B C 1
ATOM 3335 O O . MET B 1 167 ? -24.469 41.983 43.674 1.00 34.39 167 MET B O 1
ATOM 3340 N N . GLU B 1 168 ? -24.976 40.146 44.880 1.00 35.97 168 GLU B N 1
ATOM 3341 C CA . GLU B 1 168 ? -26.298 40.637 45.301 1.00 37.03 168 GLU B CA 1
ATOM 3342 C C . GLU B 1 168 ? -26.206 41.832 46.242 1.00 36.65 168 GLU B C 1
ATOM 3343 O O . GLU B 1 168 ? -26.882 42.842 46.035 1.00 37.16 168 GLU B O 1
ATOM 3349 N N . GLU B 1 169 ? -25.334 41.731 47.244 1.00 36.86 169 GLU B N 1
ATOM 3350 C CA . GLU B 1 169 ? -24.972 42.869 48.114 1.00 36.64 169 GLU B CA 1
ATOM 3351 C C . GLU B 1 169 ? -24.522 44.126 47.386 1.00 36.58 169 GLU B C 1
ATOM 3352 O O . GLU B 1 169 ? -25.026 45.218 47.652 1.00 37.04 169 GLU B O 1
ATOM 3358 N N . LEU B 1 170 ? -23.544 43.983 46.495 1.00 36.36 170 LEU B N 1
ATOM 3359 C CA . LEU B 1 170 ? -22.930 45.130 45.827 1.00 35.98 170 LEU B CA 1
ATOM 3360 C C . LEU B 1 170 ? -23.887 45.831 44.881 1.00 35.95 170 LEU B C 1
ATOM 3361 O O . LEU B 1 170 ? -23.771 47.032 44.621 1.00 34.95 170 LEU B O 1
ATOM 3366 N N . LEU B 1 171 ? -24.836 45.074 44.352 1.00 36.77 171 LEU B N 1
ATOM 3367 C CA . LEU B 1 171 ? -25.807 45.619 43.396 1.00 37.74 171 LEU B CA 1
ATOM 3368 C C . LEU B 1 171 ? -26.714 46.712 44.016 1.00 38.53 171 LEU B C 1
ATOM 3369 O O . LEU B 1 171 ? -27.223 47.590 43.316 1.00 37.95 171 LEU B O 1
ATOM 3374 N N . LYS B 1 172 ? -26.870 46.682 45.338 1.00 39.78 172 LYS B N 1
ATOM 3375 C CA . LYS B 1 172 ? -27.607 47.718 46.063 1.00 40.86 172 LYS B CA 1
ATOM 3376 C C . LYS B 1 172 ? -26.944 49.086 45.870 1.00 41.07 172 LYS B C 1
ATOM 3377 O O . LYS B 1 172 ? -27.629 50.112 45.857 1.00 41.25 172 LYS B O 1
ATOM 3383 N N . TYR B 1 173 ? -25.624 49.088 45.666 1.00 40.91 173 TYR B N 1
ATOM 3384 C CA . TYR B 1 173 ? -24.874 50.316 45.451 1.00 40.64 173 TYR B CA 1
ATOM 3385 C C . TYR B 1 173 ? -24.579 50.560 43.964 1.00 40.27 173 TYR B C 1
ATOM 3386 O O . TYR B 1 173 ? -23.830 51.486 43.628 1.00 40.27 173 TYR B O 1
ATOM 3395 N N . ASN B 1 174 ? -25.184 49.756 43.084 1.00 39.42 174 ASN B N 1
ATOM 3396 C CA . ASN B 1 174 ? -24.881 49.765 41.645 1.00 38.67 174 ASN B CA 1
ATOM 3397 C C . ASN B 1 174 ? -23.433 49.386 41.254 1.00 37.33 174 ASN B C 1
ATOM 3398 O O . ASN B 1 174 ? -22.896 49.890 40.268 1.00 37.51 174 ASN B O 1
ATOM 3403 N N . ALA B 1 175 ? -22.843 48.470 42.018 1.00 35.89 175 ALA B N 1
ATOM 3404 C CA . ALA B 1 175 ? -21.472 48.042 41.843 1.00 34.26 175 ALA B CA 1
ATOM 3405 C C . ALA B 1 175 ? -21.462 46.633 41.232 1.00 33.59 175 ALA B C 1
ATOM 3406 O O . ALA B 1 175 ? -22.430 45.867 41.406 1.00 33.03 175 ALA B O 1
ATOM 3408 N N . LEU B 1 176 ? -20.387 46.301 40.503 1.00 32.05 176 LEU B N 1
ATOM 3409 C CA . LEU B 1 176 ? -20.313 45.024 39.775 1.00 30.68 176 LEU B CA 1
ATOM 3410 C C . LEU B 1 176 ? -19.340 44.127 40.498 1.00 29.85 176 LEU B C 1
ATOM 3411 O O . LEU B 1 176 ? -18.572 44.609 41.309 1.00 30.20 176 LEU B O 1
ATOM 3416 N N . LEU B 1 177 ? -19.395 42.818 40.238 1.00 29.09 177 LEU B N 1
ATOM 3417 C CA . LEU B 1 177 ? -18.520 41.863 40.922 1.00 28.18 177 LEU B CA 1
ATOM 3418 C C . LEU B 1 177 ? -18.087 40.725 39.981 1.00 27.29 177 LEU B C 1
ATOM 3419 O O . LEU B 1 177 ? -18.920 40.074 39.341 1.00 26.47 177 LEU B O 1
ATOM 3424 N N . PHE B 1 178 ? -16.774 40.516 39.905 1.00 26.82 178 PHE B N 1
ATOM 3425 C CA . PHE B 1 178 ? -16.174 39.546 38.995 1.00 26.26 178 PHE B CA 1
ATOM 3426 C C . PHE B 1 178 ? -15.142 38.666 39.698 1.00 25.82 178 PHE B C 1
ATOM 3427 O O . PHE B 1 178 ? -14.304 39.157 40.421 1.00 26.18 178 PHE B O 1
ATOM 3435 N N . PHE B 1 179 ? -15.203 37.358 39.473 1.00 25.51 179 PHE B N 1
ATOM 3436 C CA . PHE B 1 179 ? -14.158 36.453 39.923 1.00 25.00 179 PHE B CA 1
ATOM 3437 C C . PHE B 1 179 ? -12.907 36.622 39.039 1.00 25.82 179 PHE B C 1
ATOM 3438 O O . PHE B 1 179 ? -13.010 36.763 37.812 1.00 26.20 179 PHE B O 1
ATOM 3446 N N . ILE B 1 180 ? -11.727 36.613 39.658 1.00 26.00 180 ILE B N 1
ATOM 3447 C CA . ILE B 1 180 ? -10.482 36.697 38.908 1.00 26.17 180 ILE B CA 1
ATOM 3448 C C . ILE B 1 180 ? -9.481 35.604 39.259 1.00 25.63 180 ILE B C 1
ATOM 3449 O O . ILE B 1 180 ? -8.343 35.644 38.808 1.00 24.59 180 ILE B O 1
ATOM 3454 N N . GLY B 1 181 ? -9.943 34.595 39.991 1.00 25.86 181 GLY B N 1
ATOM 3455 C CA . GLY B 1 181 ? -9.123 33.476 40.374 1.00 26.37 181 GLY B CA 1
ATOM 3456 C C . GLY B 1 181 ? -8.791 33.377 41.850 1.00 26.98 181 GLY B C 1
ATOM 3457 O O . GLY B 1 181 ? -8.757 34.360 42.582 1.00 27.28 181 GLY B O 1
ATOM 3458 N N . GLY B 1 182 ? -8.510 32.157 42.273 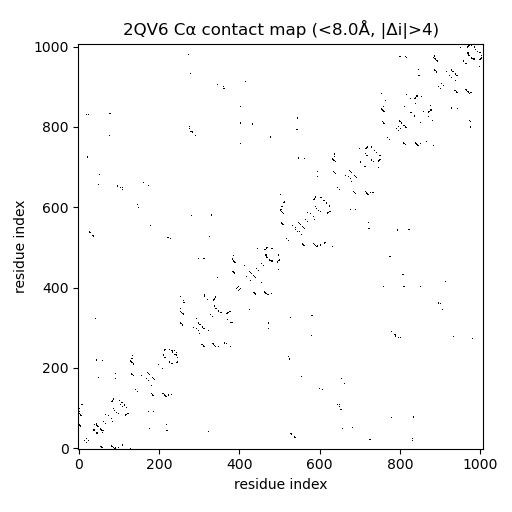1.00 27.30 182 GLY B N 1
ATOM 3459 C CA . GLY B 1 182 ? -8.176 31.877 43.642 1.00 28.12 182 GLY B CA 1
ATOM 3460 C C . GLY B 1 182 ? -9.330 32.125 44.591 1.00 28.41 182 GLY B C 1
ATOM 3461 O O . GLY B 1 182 ? -10.282 31.335 44.641 1.00 28.58 182 GLY B O 1
ATOM 3462 N N . ASP B 1 183 ? -9.176 33.194 45.381 1.00 27.76 183 ASP B N 1
ATOM 3463 C CA . ASP B 1 183 ? -10.166 33.651 46.344 1.00 27.67 183 ASP B CA 1
ATOM 3464 C C . ASP B 1 183 ? -10.329 35.163 46.175 1.00 26.91 183 ASP B C 1
ATOM 3465 O O . ASP B 1 183 ? -10.590 35.873 47.125 1.00 27.04 183 ASP B O 1
ATOM 3470 N N . ASN B 1 184 ? -10.198 35.611 44.927 1.00 27.16 184 ASN B N 1
ATOM 3471 C CA . ASN B 1 184 ? -10.082 37.010 44.555 1.00 26.19 184 ASN B CA 1
ATOM 3472 C C . ASN B 1 184 ? -11.227 37.480 43.679 1.00 26.20 184 ASN B C 1
ATOM 3473 O O . ASN B 1 184 ? -11.699 36.757 42.805 1.00 25.50 184 ASN B O 1
ATOM 3478 N N . PHE B 1 185 ? -11.639 38.722 43.911 1.00 26.21 185 PHE B N 1
ATOM 3479 C CA . PHE B 1 185 ? -12.766 39.346 43.230 1.00 26.99 185 PHE B CA 1
ATOM 3480 C C . PHE B 1 185 ? -12.417 40.798 42.984 1.00 27.44 185 PHE B C 1
ATOM 3481 O O . PHE B 1 185 ? -11.678 41.356 43.763 1.00 27.73 185 PHE B O 1
ATOM 3489 N N . MET B 1 186 ? -12.925 41.386 41.897 1.00 28.12 186 MET B N 1
ATOM 3490 C CA . MET B 1 186 ? -12.816 42.829 41.678 1.00 28.94 186 MET B CA 1
ATOM 3491 C C . MET B 1 186 ? -14.198 43.431 41.501 1.00 28.99 186 MET B C 1
ATOM 3492 O O . MET B 1 186 ? -15.041 42.869 40.817 1.00 28.97 186 MET B O 1
ATOM 3497 N N . ALA B 1 187 ? -14.400 44.609 42.091 1.00 30.37 187 ALA B N 1
ATOM 3498 C CA . ALA B 1 187 ? -15.660 45.340 42.033 1.00 30.37 187 ALA B CA 1
ATOM 3499 C C . ALA B 1 187 ? -15.429 46.802 41.635 1.00 31.65 187 ALA B C 1
ATOM 3500 O O . ALA B 1 187 ? -15.035 47.619 42.495 1.00 31.30 187 ALA B O 1
ATOM 3502 N N . PRO B 1 188 ? -15.686 47.144 40.349 1.00 32.44 188 PRO B N 1
ATOM 3503 C CA . PRO B 1 188 ? -15.787 48.541 39.968 1.00 33.29 188 PRO B CA 1
ATOM 3504 C C . PRO B 1 188 ? -16.915 49.096 40.811 1.00 33.65 188 PRO B C 1
ATOM 3505 O O . PRO B 1 188 ? -18.028 48.579 40.737 1.00 33.53 188 PRO B O 1
ATOM 3509 N N . SER B 1 189 ? -16.612 50.085 41.650 1.00 34.50 189 SER B N 1
ATOM 3510 C CA . SER B 1 189 ? -17.505 50.471 42.741 1.00 34.83 189 SER B CA 1
ATOM 3511 C C . SER B 1 189 ? -17.572 51.966 42.956 1.00 35.44 189 SER B C 1
ATOM 3512 O O . SER B 1 189 ? -17.670 52.405 44.084 1.00 36.18 189 SER B O 1
ATOM 3515 N N . ASN B 1 190 ? -17.541 52.744 41.875 1.00 36.38 190 ASN B N 1
ATOM 3516 C CA . ASN B 1 190 ? -17.613 54.209 41.977 1.00 36.35 190 ASN B CA 1
ATOM 3517 C C . ASN B 1 190 ? -18.820 54.573 42.845 1.00 37.05 190 ASN B C 1
ATOM 3518 O O . ASN B 1 190 ? -19.931 54.155 42.541 1.00 36.75 190 ASN B O 1
ATOM 3523 N N . GLY B 1 191 ? -18.589 55.330 43.919 1.00 37.84 191 GLY B N 1
ATOM 3524 C CA . GLY B 1 191 ? -19.654 55.739 44.845 1.00 38.46 191 GLY B CA 1
ATOM 3525 C C . GLY B 1 191 ? -19.471 55.201 46.255 1.00 39.04 191 GLY B C 1
ATOM 3526 O O . GLY B 1 191 ? -19.623 55.924 47.234 1.00 40.35 191 GLY B O 1
ATOM 3527 N N . MET B 1 192 ? -19.113 53.932 46.374 1.00 38.95 192 MET B N 1
ATOM 3528 C CA . MET B 1 192 ? -19.073 53.289 47.669 1.00 38.30 192 MET B CA 1
ATOM 3529 C C . MET B 1 192 ? -17.920 53.786 48.533 1.00 39.02 192 MET B C 1
ATOM 3530 O O . MET B 1 192 ? -16.878 54.171 48.015 1.00 39.30 192 MET B O 1
ATOM 3535 N N . SER B 1 193 ? -18.118 53.754 49.851 1.00 39.49 193 SER B N 1
ATOM 3536 C CA . SER B 1 193 ? -17.108 54.152 50.823 1.00 40.09 193 SER B CA 1
ATOM 3537 C C . SER B 1 193 ? -16.581 52.931 51.537 1.00 40.44 193 SER B C 1
ATOM 3538 O O . SER B 1 193 ? -17.118 51.840 51.397 1.00 40.51 193 SER B O 1
ATOM 3541 N N . GLU B 1 194 ? -15.532 53.131 52.323 1.00 41.37 194 GLU B N 1
ATOM 3542 C CA . GLU B 1 194 ? -14.934 52.053 53.096 1.00 42.14 194 GLU B CA 1
ATOM 3543 C C . GLU B 1 194 ? -15.931 51.407 54.044 1.00 42.74 194 GLU B C 1
ATOM 3544 O O . GLU B 1 194 ? -15.889 50.202 54.282 1.00 43.15 194 GLU B O 1
ATOM 3550 N N . GLU B 1 195 ? -16.816 52.225 54.605 1.00 43.71 195 GLU B N 1
ATOM 3551 C CA . GLU B 1 195 ? -17.766 51.772 55.616 1.00 43.87 195 GLU B CA 1
ATOM 3552 C C . GLU B 1 195 ? -18.844 50.914 54.979 1.00 42.98 195 GLU B C 1
ATOM 3553 O O . GLU B 1 195 ? -19.339 49.971 55.602 1.00 42.74 195 GLU B O 1
ATOM 3559 N N . ASP B 1 196 ? -19.176 51.240 53.729 1.00 42.32 196 ASP B N 1
ATOM 3560 C CA . ASP B 1 196 ? -20.071 50.418 52.894 1.00 41.68 196 ASP B CA 1
ATOM 3561 C C . ASP B 1 196 ? -19.590 48.987 52.756 1.00 41.01 196 ASP B C 1
ATOM 3562 O O . ASP B 1 196 ? -20.342 48.057 53.019 1.00 41.08 196 ASP B O 1
ATOM 3567 N N . PHE B 1 197 ? -18.333 48.810 52.367 1.00 40.25 197 PHE B N 1
ATOM 3568 C CA . PHE B 1 197 ? -17.743 47.482 52.333 1.00 39.42 197 PHE B CA 1
ATOM 3569 C C . PHE B 1 197 ? -17.699 46.854 53.720 1.00 39.35 197 PHE B C 1
ATOM 3570 O O . PHE B 1 197 ? -17.897 45.650 53.843 1.00 38.60 197 PHE B O 1
ATOM 3578 N N . LEU B 1 198 ? -17.420 47.646 54.765 1.00 39.57 198 LEU B N 1
ATOM 3579 C CA . LEU B 1 198 ? -17.341 47.088 56.147 1.00 39.69 198 LEU B CA 1
ATOM 3580 C C . LEU B 1 198 ? -18.691 46.475 56.593 1.00 39.87 198 LEU B C 1
ATOM 3581 O O . LEU B 1 198 ? -18.714 45.393 57.191 1.00 39.56 198 LEU B O 1
ATOM 3586 N N . ASP B 1 199 ? -19.802 47.138 56.261 1.00 40.32 199 ASP B N 1
ATOM 3587 C CA . ASP B 1 199 ? -21.149 46.549 56.440 1.00 40.95 199 ASP B CA 1
ATOM 3588 C C . ASP B 1 199 ? -21.402 45.241 55.647 1.00 40.41 199 ASP B C 1
ATOM 3589 O O . ASP B 1 199 ? -21.806 44.219 56.231 1.00 40.15 199 ASP B O 1
ATOM 3594 N N . ILE B 1 200 ? -21.157 45.277 54.330 1.00 39.61 200 ILE B N 1
ATOM 3595 C CA . ILE B 1 200 ? -21.233 44.077 53.489 1.00 38.44 200 ILE B CA 1
ATOM 3596 C C . ILE B 1 200 ? -20.404 42.980 54.098 1.00 37.59 200 ILE B C 1
ATOM 3597 O O . ILE B 1 200 ? -20.886 41.871 54.248 1.00 36.59 200 ILE B O 1
ATOM 3602 N N . PHE B 1 201 ? -19.173 43.295 54.489 1.00 37.20 201 PHE B N 1
ATOM 3603 C CA . PHE B 1 201 ? -18.246 42.262 54.986 1.00 37.39 201 PHE B CA 1
ATOM 3604 C C . PHE B 1 201 ? -18.694 41.591 56.301 1.00 37.14 201 PHE B C 1
ATOM 3605 O O . PHE B 1 201 ? -18.373 40.401 56.569 1.00 36.63 201 PHE B O 1
ATOM 3613 N N . ASN B 1 202 ? -19.412 42.359 57.117 1.00 36.84 202 ASN B N 1
ATOM 3614 C CA . ASN B 1 202 ? -19.978 41.871 58.378 1.00 36.87 202 ASN B CA 1
ATOM 3615 C C . ASN B 1 202 ? -21.068 40.810 58.159 1.00 36.19 202 ASN B C 1
ATOM 3616 O O . ASN B 1 202 ? -21.065 39.727 58.776 1.00 35.43 202 ASN B O 1
ATOM 3621 N N . ARG B 1 203 ? -21.974 41.121 57.242 1.00 36.19 203 ARG B N 1
ATOM 3622 C CA . ARG B 1 203 ? -23.013 40.186 56.809 1.00 36.29 203 ARG B CA 1
ATOM 3623 C C . ARG B 1 203 ? -22.475 38.865 56.245 1.00 36.39 203 ARG B C 1
ATOM 3624 O O . ARG B 1 203 ? -23.004 37.807 56.585 1.00 35.84 203 ARG B O 1
ATOM 3632 N N . ILE B 1 204 ? -21.442 38.934 55.393 1.00 36.38 204 ILE B N 1
ATOM 3633 C CA . ILE B 1 204 ? -20.838 37.734 54.771 1.00 36.16 204 ILE B CA 1
ATOM 3634 C C . ILE B 1 204 ? -20.178 36.852 55.815 1.00 36.05 204 ILE B C 1
ATOM 3635 O O . ILE B 1 204 ? -20.270 35.631 55.742 1.00 35.31 204 ILE B O 1
ATOM 3640 N N . ASN B 1 205 ? -19.490 37.480 56.771 1.00 36.32 205 ASN B N 1
ATOM 3641 C CA . ASN B 1 205 ? -18.906 36.765 57.917 1.00 36.90 205 ASN B CA 1
ATOM 3642 C C . ASN B 1 205 ? -19.966 36.109 58.821 1.00 36.79 205 ASN B C 1
ATOM 3643 O O . ASN B 1 205 ? -19.828 34.936 59.197 1.00 35.53 205 ASN B O 1
ATOM 3648 N N . LYS B 1 206 ? -21.026 36.847 59.151 1.00 37.07 206 LYS B N 1
ATOM 3649 C CA . LYS B 1 206 ? -22.102 36.271 59.970 1.00 37.88 206 LYS B CA 1
ATOM 3650 C C . LYS B 1 206 ? -22.776 35.068 59.313 1.00 38.33 206 LYS B C 1
ATOM 3651 O O . LYS B 1 206 ? -23.015 34.048 59.986 1.00 38.57 206 LYS B O 1
ATOM 3657 N N . LYS B 1 207 ? -23.054 35.173 58.010 1.00 38.97 207 LYS B N 1
ATOM 3658 C CA . LYS B 1 207 ? -23.675 34.067 57.242 1.00 39.64 207 LYS B CA 1
ATOM 3659 C C . LYS B 1 207 ? -22.725 32.906 56.923 1.00 39.63 207 LYS B C 1
ATOM 3660 O O . LYS B 1 207 ? -23.099 31.752 57.102 1.00 39.32 207 LYS B O 1
ATOM 3666 N N . TYR B 1 208 ? -21.498 33.194 56.474 1.00 39.78 208 TYR B N 1
ATOM 3667 C CA . TYR B 1 208 ? -20.592 32.124 55.986 1.00 39.67 208 TYR B CA 1
ATOM 3668 C C . TYR B 1 208 ? -19.334 31.841 56.798 1.00 39.90 208 TYR B C 1
ATOM 3669 O O . TYR B 1 208 ? -18.645 30.859 56.518 1.00 39.64 208 TYR B O 1
ATOM 3678 N N A LYS B 1 209 ? -19.032 32.677 57.790 0.40 39.63 209 LYS B N 1
ATOM 3679 N N B LYS B 1 209 ? -19.040 32.685 57.786 0.60 39.79 209 LYS B N 1
ATOM 3680 C CA A LYS B 1 209 ? -17.801 32.535 58.578 0.40 39.59 209 LYS B CA 1
ATOM 3681 C CA B LYS B 1 209 ? -17.818 32.561 58.585 0.60 39.90 209 LYS B CA 1
ATOM 3682 C C A LYS B 1 209 ? -16.547 32.682 57.700 0.40 39.45 209 LYS B C 1
ATOM 3683 C C B LYS B 1 209 ? -16.555 32.697 57.711 0.60 39.59 209 LYS B C 1
ATOM 3684 O O A LYS B 1 209 ? -15.506 32.097 57.989 0.40 39.40 209 LYS B O 1
ATOM 3685 O O B LYS B 1 209 ? -15.518 32.117 58.015 0.60 39.49 209 LYS B O 1
ATOM 3696 N N . ILE B 1 210 ? -16.662 33.470 56.630 1.00 39.52 210 ILE B N 1
ATOM 3697 C CA . ILE B 1 210 ? -15.522 33.822 55.768 1.00 39.35 210 ILE B CA 1
ATOM 3698 C C . ILE B 1 210 ? -15.197 35.260 56.082 1.00 39.50 210 ILE B C 1
ATOM 3699 O O . ILE B 1 210 ? -16.084 36.117 56.066 1.00 39.30 210 ILE B O 1
ATOM 3704 N N . GLU B 1 211 ? -13.920 35.525 56.342 1.00 39.50 211 GLU B N 1
ATOM 3705 C CA . GLU B 1 211 ? -13.452 36.871 56.626 1.00 39.54 211 GLU B CA 1
ATOM 3706 C C . GLU B 1 211 ? -12.791 37.512 55.404 1.00 37.90 211 GLU B C 1
ATOM 3707 O O . GLU B 1 211 ? -11.862 36.955 54.861 1.00 37.45 211 GLU B O 1
ATOM 3713 N N . LEU B 1 212 ? -13.253 38.690 55.001 1.00 36.36 212 LEU B N 1
ATOM 3714 C CA . LEU B 1 212 ? -12.797 39.324 53.771 1.00 35.67 212 LEU B CA 1
ATOM 3715 C C . LEU B 1 212 ? -11.995 40.595 54.062 1.00 35.48 212 LEU B C 1
ATOM 3716 O O . LEU B 1 212 ? -12.199 41.248 55.090 1.00 35.16 212 LEU B O 1
ATOM 3721 N N . LYS B 1 213 ? -11.099 40.939 53.137 1.00 34.92 213 LYS B N 1
ATOM 3722 C CA . LYS B 1 213 ? -10.395 42.233 53.146 1.00 34.71 213 LYS B CA 1
ATOM 3723 C C . LYS B 1 213 ? -10.377 42.792 51.746 1.00 34.19 213 LYS B C 1
ATOM 3724 O O . LYS B 1 213 ? -10.539 42.057 50.780 1.00 33.97 213 LYS B O 1
ATOM 3730 N N . ALA B 1 214 ? -10.168 44.092 51.630 1.00 33.73 214 ALA B N 1
ATOM 3731 C CA . ALA B 1 214 ? -10.195 44.733 50.342 1.00 33.61 214 ALA B CA 1
ATOM 3732 C C . ALA B 1 214 ? -9.281 45.959 50.289 1.00 33.67 214 ALA B C 1
ATOM 3733 O O . ALA B 1 214 ? -9.299 46.803 51.180 1.00 34.22 214 ALA B O 1
ATOM 3735 N N . GLY B 1 215 ? -8.476 46.038 49.237 1.00 33.61 215 GLY B N 1
ATOM 3736 C CA . GLY B 1 215 ? -7.766 47.263 48.888 1.00 33.64 215 GLY B CA 1
ATOM 3737 C C . GLY B 1 215 ? -8.625 47.971 47.873 1.00 33.80 215 GLY B C 1
ATOM 3738 O O . GLY B 1 215 ? -9.133 47.340 46.952 1.00 34.13 215 GLY B O 1
ATOM 3739 N N . ILE B 1 216 ? -8.799 49.271 48.054 1.00 34.01 216 ILE B N 1
ATOM 3740 C CA . ILE B 1 216 ? -9.621 50.092 47.186 1.00 34.32 216 ILE B CA 1
ATOM 3741 C C . ILE B 1 216 ? -8.724 51.143 46.530 1.00 34.79 216 ILE B C 1
ATOM 3742 O O . ILE B 1 216 ? -7.947 51.812 47.212 1.00 35.03 216 ILE B O 1
ATOM 3747 N N . GLY B 1 217 ? -8.834 51.287 45.212 1.00 34.84 217 GLY B N 1
ATOM 3748 C CA . GLY B 1 217 ? -7.960 52.162 44.458 1.00 34.84 217 GLY B CA 1
ATOM 3749 C C . GLY B 1 217 ? -8.773 53.091 43.601 1.00 35.19 217 GLY B C 1
ATOM 3750 O O . GLY B 1 217 ? -9.699 52.651 42.935 1.00 34.77 217 GLY B O 1
ATOM 3751 N N . ILE B 1 218 ? -8.410 54.374 43.618 1.00 35.74 218 ILE B N 1
ATOM 3752 C CA . ILE B 1 218 ? -9.055 55.396 42.805 1.00 36.24 218 ILE B CA 1
ATOM 3753 C C . ILE B 1 218 ? -8.061 56.073 41.869 1.00 36.83 218 ILE B C 1
ATOM 3754 O O . ILE B 1 218 ? -7.129 56.740 42.302 1.00 36.45 218 ILE B O 1
ATOM 3759 N N . GLY B 1 219 ? -8.281 55.911 40.572 1.00 37.74 219 GLY B N 1
ATOM 3760 C CA . GLY B 1 219 ? -7.383 56.463 39.561 1.00 38.00 219 GLY B CA 1
ATOM 3761 C C . GLY B 1 219 ? -8.103 56.825 38.277 1.00 38.35 219 GLY B C 1
ATOM 3762 O O . GLY B 1 219 ? -9.317 56.631 38.165 1.00 38.94 219 GLY B O 1
ATOM 3763 N N . ARG B 1 220 ? -7.350 57.316 37.294 1.00 38.63 220 ARG B N 1
ATOM 3764 C CA . ARG B 1 220 ? -7.946 57.832 36.068 1.00 39.50 220 ARG B CA 1
ATOM 3765 C C . ARG B 1 220 ? -8.189 56.758 35.006 1.00 38.38 220 ARG B C 1
ATOM 3766 O O . ARG B 1 220 ? -9.039 56.957 34.130 1.00 37.99 220 ARG B O 1
ATOM 3774 N N . THR B 1 221 ? -7.468 55.630 35.112 1.00 37.23 221 THR B N 1
ATOM 3775 C CA . THR B 1 221 ? -7.680 54.448 34.266 1.00 36.41 221 THR B CA 1
ATOM 3776 C C . THR B 1 221 ? -7.851 53.165 35.117 1.00 36.33 221 THR B C 1
ATOM 3777 O O . THR B 1 221 ? -7.504 53.127 36.309 1.00 36.46 221 THR B O 1
ATOM 3781 N N . ALA B 1 222 ? -8.386 52.117 34.494 1.00 35.73 222 ALA B N 1
ATOM 3782 C CA . ALA B 1 222 ? -8.558 50.823 35.159 1.00 35.35 222 ALA B CA 1
ATOM 3783 C C . ALA B 1 222 ? -7.222 50.327 35.685 1.00 34.81 222 ALA B C 1
ATOM 3784 O O . ALA B 1 222 ? -7.151 49.806 36.792 1.00 34.85 222 ALA B O 1
ATOM 3786 N N . GLU B 1 223 ? -6.161 50.518 34.904 1.00 34.92 223 GLU B N 1
ATOM 3787 C CA . GLU B 1 223 ? -4.830 50.060 35.309 1.00 34.99 223 GLU B CA 1
ATOM 3788 C C . GLU B 1 223 ? -4.322 50.775 36.561 1.00 34.82 223 GLU B C 1
ATOM 3789 O O . GLU B 1 223 ? -3.794 50.131 37.473 1.00 34.39 223 GLU B O 1
ATOM 3795 N N . ASP B 1 224 ? -4.484 52.097 36.601 1.00 34.58 224 ASP B N 1
ATOM 3796 C CA . ASP B 1 224 ? -4.081 52.882 37.769 1.00 34.32 224 ASP B CA 1
ATOM 3797 C C . ASP B 1 224 ? -4.845 52.433 39.021 1.00 34.08 224 ASP B C 1
ATOM 3798 O O . ASP B 1 224 ? -4.235 52.085 40.051 1.00 33.94 224 ASP B O 1
ATOM 3803 N N . ALA B 1 225 ? -6.180 52.418 38.897 1.00 33.63 225 ALA B N 1
ATOM 3804 C CA . ALA B 1 225 ? -7.114 51.976 39.956 1.00 32.51 225 ALA B CA 1
ATOM 3805 C C . ALA B 1 225 ? -6.776 50.604 40.535 1.00 32.04 225 ALA B C 1
ATOM 3806 O O . ALA B 1 225 ? -6.769 50.441 41.760 1.00 31.68 225 ALA B O 1
ATOM 3808 N N . SER B 1 226 ? -6.505 49.612 39.675 1.00 31.52 226 SER B N 1
ATOM 3809 C CA . SER B 1 226 ? -6.258 48.241 40.179 1.00 31.16 226 SER B CA 1
ATOM 3810 C C . SER B 1 226 ? -4.828 48.060 40.728 1.00 31.01 226 SER B C 1
ATOM 3811 O O . SER B 1 226 ? -4.603 47.240 41.621 1.00 30.68 226 SER B O 1
ATOM 3814 N N . ASN B 1 227 ? -3.865 48.821 40.213 1.00 31.32 227 ASN B N 1
ATOM 3815 C CA . ASN B 1 227 ? -2.535 48.814 40.797 1.00 32.06 227 ASN B CA 1
ATOM 3816 C C . ASN B 1 227 ? -2.539 49.405 42.208 1.00 32.39 227 ASN B C 1
ATOM 3817 O O . ASN B 1 227 ? -1.903 48.869 43.115 1.00 32.14 227 ASN B O 1
ATOM 3822 N N . LEU B 1 228 ? -3.259 50.504 42.406 1.00 33.09 228 LEU B N 1
ATOM 3823 C CA . LEU B 1 228 ? -3.406 51.059 43.760 1.00 33.42 228 LEU B CA 1
ATOM 3824 C C . LEU B 1 228 ? -4.195 50.109 44.694 1.00 33.61 228 LEU B C 1
ATOM 3825 O O . LEU B 1 228 ? -3.832 49.946 45.864 1.00 33.47 228 LEU B O 1
ATOM 3830 N N . ALA B 1 229 ? -5.230 49.444 44.176 1.00 33.41 229 ALA B N 1
ATOM 3831 C CA . ALA B 1 229 ? -5.968 48.461 44.976 1.00 33.81 229 ALA B CA 1
ATOM 3832 C C . ALA B 1 229 ? -5.053 47.332 45.448 1.00 34.07 229 ALA B C 1
ATOM 3833 O O . ALA B 1 229 ? -5.231 46.812 46.536 1.00 33.91 229 ALA B O 1
ATOM 3835 N N . ASP B 1 230 ? -4.088 46.949 44.611 1.00 35.13 230 ASP B N 1
ATOM 3836 C CA . ASP B 1 230 ? -3.087 45.907 44.942 1.00 35.68 230 ASP B CA 1
ATOM 3837 C C . ASP B 1 230 ? -2.128 46.340 46.054 1.00 36.05 230 ASP B C 1
ATOM 3838 O O . ASP B 1 230 ? -1.742 45.541 46.907 1.00 35.73 230 ASP B O 1
ATOM 3843 N N . ILE B 1 231 ? -1.712 47.600 46.018 1.00 36.43 231 ILE B N 1
ATOM 3844 C CA . ILE B 1 231 ? -0.894 48.155 47.092 1.00 37.29 231 ILE B CA 1
ATOM 3845 C C . ILE B 1 231 ? -1.691 48.160 48.395 1.00 37.68 231 ILE B C 1
ATOM 3846 O O . ILE B 1 231 ? -1.165 47.811 49.443 1.00 37.66 231 ILE B O 1
ATOM 3851 N N . GLY B 1 232 ? -2.971 48.524 48.305 1.00 38.74 232 GLY B N 1
ATOM 3852 C CA . GLY B 1 232 ? -3.889 48.489 49.441 1.00 39.27 232 GLY B CA 1
ATOM 3853 C C . GLY B 1 232 ? -3.920 47.133 50.115 1.00 39.79 232 GLY B C 1
ATOM 3854 O O . GLY B 1 232 ? -3.727 47.025 51.317 1.00 40.30 232 GLY B O 1
ATOM 3855 N N . LEU B 1 233 ? -4.146 46.081 49.348 1.00 40.60 233 LEU B N 1
ATOM 3856 C CA . LEU B 1 233 ? -4.140 44.739 49.931 1.00 41.50 233 LEU B CA 1
ATOM 3857 C C . LEU B 1 233 ? -2.838 44.452 50.678 1.00 42.63 233 LEU B C 1
ATOM 3858 O O . LEU B 1 233 ? -2.867 43.754 51.688 1.00 42.87 233 LEU B O 1
ATOM 3863 N N . GLU B 1 234 ? -1.707 44.978 50.191 1.00 44.43 234 GLU B N 1
ATOM 3864 C CA . GLU B 1 234 ? -0.387 44.677 50.797 1.00 45.69 234 GLU B CA 1
ATOM 3865 C C . GLU B 1 234 ? -0.151 45.423 52.089 1.00 46.08 234 GLU B C 1
ATOM 3866 O O . GLU B 1 234 ? 0.498 44.904 52.987 1.00 46.50 234 GLU B O 1
ATOM 3872 N N . LYS B 1 235 ? -0.667 46.640 52.181 1.00 46.66 235 LYS B N 1
ATOM 3873 C CA . LYS B 1 235 ? -0.674 47.346 53.444 1.00 47.45 235 LYS B CA 1
ATOM 3874 C C . LYS B 1 235 ? -1.388 46.536 54.528 1.00 47.66 235 LYS B C 1
ATOM 3875 O O . LYS B 1 235 ? -0.870 46.390 55.638 1.00 47.57 235 LYS B O 1
ATOM 3881 N N . ILE B 1 236 ? -2.555 45.990 54.195 1.00 47.70 236 ILE B N 1
ATOM 3882 C CA . ILE B 1 236 ? -3.320 45.192 55.142 1.00 48.02 236 ILE B CA 1
ATOM 3883 C C . ILE B 1 236 ? -2.521 43.960 55.550 1.00 48.87 236 ILE B C 1
ATOM 3884 O O . ILE B 1 236 ? -2.457 43.623 56.719 1.00 48.78 236 ILE B O 1
ATOM 3889 N N . ARG B 1 237 ? -1.891 43.295 54.595 1.00 50.17 237 ARG B N 1
ATOM 3890 C CA . ARG B 1 237 ? -1.139 42.097 54.911 1.00 51.57 237 ARG B CA 1
ATOM 3891 C C . ARG B 1 237 ? 0.058 42.427 55.773 1.00 52.98 237 ARG B C 1
ATOM 3892 O O . ARG B 1 237 ? 0.418 41.659 56.667 1.00 53.37 237 ARG B O 1
ATOM 3900 N N . GLY B 1 238 ? 0.680 43.570 55.498 1.00 54.65 238 GLY B N 1
ATOM 3901 C CA . GLY B 1 238 ? 1.863 44.004 56.238 1.00 55.95 238 GLY B CA 1
ATOM 3902 C C . GLY B 1 238 ? 1.551 44.640 57.582 1.00 57.21 238 GLY B C 1
ATOM 3903 O O . GLY B 1 238 ? 2.430 45.234 58.212 1.00 57.46 238 GLY B O 1
ATOM 3904 N N . LYS B 1 239 ? 0.285 44.559 57.993 1.00 58.62 239 LYS B N 1
ATOM 3905 C CA . LYS B 1 239 ? -0.171 44.992 59.312 1.00 59.50 239 LYS B CA 1
ATOM 3906 C C . LYS B 1 239 ? 0.123 46.469 59.575 1.00 60.03 239 LYS B C 1
ATOM 3907 O O . LYS B 1 239 ? 0.050 46.934 60.713 1.00 60.42 239 LYS B O 1
ATOM 3913 N N . LEU B 1 240 ? 0.412 47.216 58.513 1.00 60.64 240 LEU B N 1
ATOM 3914 C CA . LEU B 1 240 ? 0.698 48.644 58.629 1.00 60.99 240 LEU B CA 1
ATOM 3915 C C . LEU B 1 240 ? -0.543 49.503 58.314 1.00 61.21 240 LEU B C 1
ATOM 3916 O O . LEU B 1 240 ? -0.425 50.696 58.027 1.00 61.10 240 LEU B O 1
ATOM 3921 N N . VAL B 1 241 ? -1.722 48.872 58.372 1.00 61.51 241 VAL B N 1
ATOM 3922 C CA . VAL B 1 241 ? -3.014 49.566 58.551 1.00 61.41 241 VAL B CA 1
ATOM 3923 C C . VAL B 1 241 ? -3.868 48.777 59.568 1.00 61.64 241 VAL B C 1
ATOM 3924 O O . VAL B 1 241 ? -3.677 47.559 59.766 1.00 61.44 241 VAL B O 1
ATOM 3928 N N . ASP B 1 242 ? -4.799 49.485 60.208 1.00 61.74 242 ASP B N 1
ATOM 3929 C CA . ASP B 1 242 ? -5.548 48.953 61.356 1.00 61.89 242 ASP B CA 1
ATOM 3930 C C . ASP B 1 242 ? -6.603 47.934 60.975 1.00 60.99 242 ASP B C 1
ATOM 3931 O O . ASP B 1 242 ? -6.685 46.872 61.603 1.00 61.41 242 ASP B O 1
ATOM 3936 N N . LYS B 1 243 ? -7.411 48.269 59.962 1.00 59.66 243 LYS B N 1
ATOM 3937 C CA . LYS B 1 243 ? -8.603 47.490 59.631 1.00 58.55 243 LYS B CA 1
ATOM 3938 C C . LYS B 1 243 ? -8.438 46.619 58.367 1.00 56.95 243 LYS B C 1
ATOM 3939 O O . LYS B 1 243 ? -7.322 46.390 57.892 1.00 56.97 243 LYS B O 1
ATOM 3945 N N . ASN B 1 244 ? -9.551 46.106 57.853 1.00 54.94 244 ASN B N 1
ATOM 3946 C CA . ASN B 1 244 ? -9.530 45.211 56.707 1.00 53.29 244 ASN B CA 1
ATOM 3947 C C . ASN B 1 244 ? -9.888 45.885 55.377 1.00 51.67 244 ASN B C 1
ATOM 3948 O O . ASN B 1 244 ? -10.040 45.203 54.373 1.00 50.97 244 ASN B O 1
ATOM 3953 N N . VAL B 1 245 ? -10.027 47.208 55.383 1.00 49.94 245 VAL B N 1
ATOM 3954 C CA . VAL B 1 245 ? -10.186 47.989 54.163 1.00 49.29 245 VAL B CA 1
ATOM 3955 C C . VAL B 1 245 ? -9.195 49.134 54.186 1.00 48.72 245 VAL B C 1
ATOM 3956 O O . VAL B 1 245 ? -8.696 49.505 55.236 1.00 48.57 245 VAL B O 1
ATOM 3960 N N . CYS B 1 246 ? -8.924 49.699 53.017 1.00 48.38 246 CYS B N 1
ATOM 3961 C CA . CYS B 1 246 ? -7.747 50.538 52.825 1.00 48.00 246 CYS B CA 1
ATOM 3962 C C . CYS B 1 246 ? -7.817 51.188 51.452 1.00 47.08 246 CYS B C 1
ATOM 3963 O O . CYS B 1 246 ? -7.780 50.484 50.452 1.00 46.49 246 CYS B O 1
ATOM 3966 N N . THR B 1 247 ? -7.929 52.519 51.415 1.00 46.30 247 THR B N 1
ATOM 3967 C CA . THR B 1 247 ? -8.034 53.275 50.168 1.00 46.24 247 THR B CA 1
ATOM 3968 C C . THR B 1 247 ? -6.760 54.032 49.818 1.00 46.49 247 THR B C 1
ATOM 3969 O O . THR B 1 247 ? -6.182 54.690 50.666 1.00 46.21 247 THR B O 1
ATOM 3973 N N . LEU B 1 248 ? -6.339 53.936 48.558 1.00 47.06 248 LEU B N 1
ATOM 3974 C CA . LEU B 1 248 ? -5.275 54.778 48.003 1.00 47.48 248 LEU B CA 1
ATOM 3975 C C . LEU B 1 248 ? -5.776 55.477 46.740 1.00 47.94 248 LEU B C 1
ATOM 3976 O O . LEU B 1 248 ? -6.473 54.877 45.923 1.00 47.34 248 LEU B O 1
ATOM 3981 N N . LYS B 1 249 ? -5.437 56.756 46.611 1.00 48.81 249 LYS B N 1
ATOM 3982 C CA . LYS B 1 249 ? -5.843 57.576 45.477 1.00 49.94 249 LYS B CA 1
ATOM 3983 C C . LYS B 1 249 ? -4.611 57.982 44.676 1.00 50.74 249 LYS B C 1
ATOM 3984 O O . LYS B 1 249 ? -3.487 57.990 45.197 1.00 51.11 249 LYS B O 1
ATOM 3990 N N . GLN B 1 250 ? -4.821 58.351 43.419 1.00 51.26 250 GLN B N 1
ATOM 3991 C CA . GLN B 1 250 ? -3.707 58.612 42.507 1.00 51.69 250 GLN B CA 1
ATOM 3992 C C . GLN B 1 250 ? -3.004 59.937 42.820 1.00 51.69 250 GLN B C 1
ATOM 3993 O O . GLN B 1 250 ? -3.662 60.943 43.089 1.00 52.27 250 GLN B O 1
ATOM 3999 N N . MET C 1 1 ? 13.540 3.998 9.050 1.00 37.42 1 MET C N 1
ATOM 4000 C CA . MET C 1 1 ? 12.500 4.633 8.214 1.00 36.69 1 MET C CA 1
ATOM 4001 C C . MET C 1 1 ? 11.948 5.797 8.992 1.00 35.16 1 MET C C 1
ATOM 4002 O O . MET C 1 1 ? 11.567 5.644 10.156 1.00 35.05 1 MET C O 1
ATOM 4007 N N . ILE C 1 2 ? 11.943 6.961 8.347 1.00 32.90 2 ILE C N 1
ATOM 4008 C CA . ILE C 1 2 ? 11.441 8.179 8.928 1.00 31.12 2 ILE C CA 1
ATOM 4009 C C . ILE C 1 2 ? 10.067 8.444 8.290 1.00 30.13 2 ILE C C 1
ATOM 4010 O O . ILE C 1 2 ? 9.836 8.107 7.128 1.00 29.73 2 ILE C O 1
ATOM 4015 N N . GLN C 1 3 ? 9.157 9.004 9.089 1.00 28.91 3 GLN C N 1
ATOM 4016 C CA . GLN C 1 3 ? 7.819 9.387 8.691 1.00 28.00 3 GLN C CA 1
ATOM 4017 C C . GLN C 1 3 ? 7.726 10.903 8.747 1.00 27.67 3 GLN C C 1
ATOM 4018 O O . GLN C 1 3 ? 8.062 11.510 9.782 1.00 26.84 3 GLN C O 1
ATOM 4024 N N . ILE C 1 4 ? 7.299 11.492 7.631 1.00 26.73 4 ILE C N 1
ATOM 4025 C CA . ILE C 1 4 ? 7.174 12.940 7.505 1.00 27.00 4 ILE C CA 1
ATOM 4026 C C . ILE C 1 4 ? 5.734 13.254 7.127 1.00 26.28 4 ILE C C 1
ATOM 4027 O O . ILE C 1 4 ? 5.106 12.524 6.351 1.00 26.48 4 ILE C O 1
ATOM 4032 N N . THR C 1 5 ? 5.202 14.308 7.741 1.00 25.76 5 THR C N 1
ATOM 4033 C CA . THR C 1 5 ? 3.888 14.835 7.451 1.00 24.86 5 THR C CA 1
ATOM 4034 C C . THR C 1 5 ? 4.077 16.234 6.891 1.00 24.95 5 THR C C 1
ATOM 4035 O O . THR C 1 5 ? 4.746 17.033 7.496 1.00 25.69 5 THR C O 1
ATOM 4039 N N . VAL C 1 6 ? 3.502 16.525 5.728 1.00 25.13 6 VAL C N 1
ATOM 4040 C CA . VAL C 1 6 ? 3.564 17.874 5.128 1.00 24.63 6 VAL C CA 1
ATOM 4041 C C . VAL C 1 6 ? 2.234 18.521 5.448 1.00 23.92 6 VAL C C 1
ATOM 4042 O O . VAL C 1 6 ? 1.201 17.870 5.302 1.00 24.43 6 VAL C O 1
ATOM 4046 N N . ILE C 1 7 ? 2.244 19.797 5.886 1.00 23.67 7 ILE C N 1
ATOM 4047 C CA . ILE C 1 7 ? 1.034 20.490 6.322 1.00 22.54 7 ILE C CA 1
ATOM 4048 C C . ILE C 1 7 ? 0.826 21.757 5.473 1.00 23.65 7 ILE C C 1
ATOM 4049 O O . ILE C 1 7 ? 1.737 22.577 5.354 1.00 22.66 7 ILE C O 1
ATOM 4054 N N . GLN C 1 8 ? -0.348 21.923 4.870 1.00 23.64 8 GLN C N 1
ATOM 4055 C CA . GLN C 1 8 ? -0.575 23.123 4.070 1.00 24.13 8 GLN C CA 1
ATOM 4056 C C . GLN C 1 8 ? -1.851 23.843 4.464 1.00 23.47 8 GLN C C 1
ATOM 4057 O O . GLN C 1 8 ? -2.864 23.208 4.658 1.00 24.37 8 GLN C O 1
ATOM 4063 N N . ILE C 1 9 ? -1.811 25.171 4.574 1.00 23.11 9 ILE C N 1
ATOM 4064 C CA . ILE C 1 9 ? -3.033 25.953 4.745 1.00 22.55 9 ILE C CA 1
ATOM 4065 C C . ILE C 1 9 ? -3.793 25.995 3.414 1.00 23.40 9 ILE C C 1
ATOM 4066 O O . ILE C 1 9 ? -3.258 26.455 2.397 1.00 24.08 9 ILE C O 1
ATOM 4071 N N . ASP C 1 10 ? -5.037 25.502 3.420 1.00 24.40 10 ASP C N 1
ATOM 4072 C CA . ASP C 1 10 ? -5.894 25.482 2.224 1.00 24.34 10 ASP C CA 1
ATOM 4073 C C . ASP C 1 10 ? -6.246 26.911 1.768 1.00 25.16 10 ASP C C 1
ATOM 4074 O O . ASP C 1 10 ? -6.745 27.699 2.561 1.00 25.16 10 ASP C O 1
ATOM 4079 N N . ASN C 1 11 ? -5.998 27.220 0.497 1.00 25.96 11 ASN C N 1
ATOM 4080 C CA . ASN C 1 11 ? -6.466 28.458 -0.148 1.00 26.73 11 ASN C CA 1
ATOM 4081 C C . ASN C 1 11 ? -6.112 29.734 0.609 1.00 26.88 11 ASN C C 1
ATOM 4082 O O . ASN C 1 11 ? -6.912 30.689 0.681 1.00 28.42 11 ASN C O 1
ATOM 4087 N N . TYR C 1 12 ? -4.883 29.761 1.113 1.00 26.61 12 TYR C N 1
ATOM 4088 C CA . TYR C 1 12 ? -4.449 30.752 2.076 1.00 26.44 12 TYR C CA 1
ATOM 4089 C C . TYR C 1 12 ? -4.274 32.087 1.383 1.00 26.37 12 TYR C C 1
ATOM 4090 O O . TYR C 1 12 ? -4.783 33.081 1.849 1.00 27.39 12 TYR C O 1
ATOM 4099 N N . GLY C 1 13 ? -3.597 32.104 0.248 1.00 27.01 13 GLY C N 1
ATOM 4100 C CA . GLY C 1 13 ? -3.340 33.354 -0.503 1.00 26.95 13 GLY C CA 1
ATOM 4101 C C . GLY C 1 13 ? -4.538 34.255 -0.787 1.00 27.13 13 GLY C C 1
ATOM 4102 O O . GLY C 1 13 ? -4.465 35.466 -0.547 1.00 26.79 13 GLY C O 1
ATOM 4103 N N . PRO C 1 14 ? -5.628 33.700 -1.364 1.00 26.86 14 PRO C N 1
ATOM 4104 C CA . PRO C 1 14 ? -6.883 34.458 -1.512 1.00 26.99 14 PRO C CA 1
ATOM 4105 C C . PRO C 1 14 ? -7.547 34.948 -0.222 1.00 27.30 14 PRO C C 1
ATOM 4106 O O . PRO C 1 14 ? -8.170 36.007 -0.229 1.00 27.00 14 PRO C O 1
ATOM 4110 N N . TRP C 1 15 ? -7.411 34.218 0.876 1.00 27.48 15 TRP C N 1
ATOM 4111 C CA . TRP C 1 15 ? -8.021 34.630 2.137 1.00 27.35 15 TRP C CA 1
ATOM 4112 C C . TRP C 1 15 ? -7.362 35.892 2.712 1.00 27.93 15 TRP C C 1
ATOM 4113 O O . TRP C 1 15 ? -8.042 36.706 3.313 1.00 26.37 15 TRP C O 1
ATOM 4124 N N . THR C 1 16 ? -6.049 36.040 2.522 1.00 28.64 16 THR C N 1
ATOM 4125 C CA . THR C 1 16 ? -5.278 37.167 3.071 1.00 29.09 16 THR C CA 1
ATOM 4126 C C . THR C 1 16 ? -5.613 38.503 2.415 1.00 30.17 16 THR C C 1
ATOM 4127 O O . THR C 1 16 ? -5.220 39.549 2.935 1.00 30.94 16 THR C O 1
ATOM 4131 N N . VAL C 1 17 ? -6.298 38.468 1.270 1.00 31.37 17 VAL C N 1
ATOM 4132 C CA . VAL C 1 17 ? -6.667 39.683 0.506 1.00 31.90 17 VAL C CA 1
ATOM 4133 C C . VAL C 1 17 ? -8.173 39.814 0.184 1.00 33.38 17 VAL C C 1
ATOM 4134 O O . VAL C 1 17 ? -8.601 40.795 -0.438 1.00 33.49 17 VAL C O 1
ATOM 4138 N N . THR C 1 18 ? -8.968 38.832 0.610 1.00 34.27 18 THR C N 1
ATOM 4139 C CA . THR C 1 18 ? -10.429 38.815 0.386 1.00 35.19 18 THR C CA 1
ATOM 4140 C C . THR C 1 18 ? -11.213 38.947 1.695 1.00 35.74 18 THR C C 1
ATOM 4141 O O . THR C 1 18 ? -11.063 38.109 2.590 1.00 36.45 18 THR C O 1
ATOM 4145 N N . PRO C 1 19 ? -12.083 39.974 1.808 1.00 36.65 19 PRO C N 1
ATOM 4146 C CA . PRO C 1 19 ? -12.413 40.983 0.797 1.00 36.80 19 PRO C CA 1
ATOM 4147 C C . PRO C 1 19 ? -11.329 42.033 0.582 1.00 36.59 19 PRO C C 1
ATOM 4148 O O . PRO C 1 19 ? -11.314 42.653 -0.475 1.00 37.30 19 PRO C O 1
ATOM 4152 N N . ASN C 1 20 ? -10.462 42.250 1.575 1.00 36.40 20 ASN C N 1
ATOM 4153 C CA . ASN C 1 20 ? -9.319 43.183 1.460 1.00 36.09 20 ASN C CA 1
ATOM 4154 C C . ASN C 1 20 ? -8.051 42.630 2.110 1.00 34.65 20 ASN C C 1
ATOM 4155 O O . ASN C 1 20 ? -8.110 41.654 2.860 1.00 33.51 20 ASN C O 1
ATOM 4160 N N . PRO C 1 21 ? -6.907 43.288 1.853 1.00 33.33 21 PRO C N 1
ATOM 4161 C CA . PRO C 1 21 ? -5.671 42.963 2.594 1.00 32.59 21 PRO C CA 1
ATOM 4162 C C . PRO C 1 21 ? -5.799 43.211 4.106 1.00 31.28 21 PRO C C 1
ATOM 4163 O O . PRO C 1 21 ? -6.600 44.046 4.536 1.00 30.70 21 PRO C O 1
ATOM 4167 N N . ARG C 1 22 ? -4.997 42.488 4.885 1.00 30.03 22 ARG C N 1
ATOM 4168 C CA . ARG C 1 22 ? -5.089 42.476 6.339 1.00 28.63 22 ARG C CA 1
ATOM 4169 C C . ARG C 1 22 ? -3.820 43.016 6.967 1.00 27.88 22 ARG C C 1
ATOM 4170 O O . ARG C 1 22 ? -2.748 42.719 6.494 1.00 27.25 22 ARG C O 1
ATOM 4178 N N . ARG C 1 23 ? -3.943 43.787 8.047 1.00 27.40 23 ARG C N 1
ATOM 4179 C CA . ARG C 1 23 ? -2.786 44.279 8.804 1.00 27.48 23 ARG C CA 1
ATOM 4180 C C . ARG C 1 23 ? -1.756 43.168 8.998 1.00 26.56 23 ARG C C 1
ATOM 4181 O O . ARG C 1 23 ? -2.103 42.090 9.499 1.00 25.78 23 ARG C O 1
ATOM 4189 N N . GLU C 1 24 ? -0.505 43.448 8.637 1.00 24.70 24 GLU C N 1
ATOM 4190 C CA . GLU C 1 24 ? 0.560 42.446 8.679 1.00 23.98 24 GLU C CA 1
ATOM 4191 C C . GLU C 1 24 ? 0.908 41.954 10.089 1.00 22.77 24 GLU C C 1
ATOM 4192 O O . GLU C 1 24 ? 1.159 40.758 10.259 1.00 22.27 24 GLU C O 1
ATOM 4198 N N . SER C 1 25 ? 0.904 42.857 11.078 1.00 20.95 25 SER C N 1
ATOM 4199 C CA . SER C 1 25 ? 1.092 42.512 12.500 1.00 20.77 25 SER C CA 1
ATOM 4200 C C . SER C 1 25 ? 0.105 41.446 12.960 1.00 21.06 25 SER C C 1
ATOM 4201 O O . SER C 1 25 ? 0.494 40.519 13.687 1.00 21.99 25 SER C O 1
ATOM 4204 N N . ASP C 1 26 ? -1.147 41.534 12.502 1.00 20.81 26 ASP C N 1
ATOM 4205 C CA . ASP C 1 26 ? -2.137 40.415 12.713 1.00 20.14 26 ASP C CA 1
ATOM 4206 C C . ASP C 1 26 ? -1.772 39.082 12.054 1.00 20.85 26 ASP C C 1
ATOM 4207 O O . ASP C 1 26 ? -1.983 38.008 12.642 1.00 19.77 26 ASP C O 1
ATOM 4212 N N . LEU C 1 27 ? -1.274 39.151 10.826 1.00 21.33 27 LEU C N 1
ATOM 4213 C CA . LEU C 1 27 ? -0.910 37.958 10.065 1.00 21.52 27 LEU C CA 1
ATOM 4214 C C . LEU C 1 27 ? 0.290 37.262 10.673 1.00 20.93 27 LEU C C 1
ATOM 4215 O O . LEU C 1 27 ? 0.365 36.028 10.667 1.00 18.84 27 LEU C O 1
ATOM 4220 N N . GLN C 1 28 ? 1.210 38.044 11.240 1.00 19.71 28 GLN C N 1
ATOM 4221 C CA . GLN C 1 28 ? 2.364 37.485 11.945 1.00 20.40 28 GLN C CA 1
ATOM 4222 C C . GLN C 1 28 ? 1.993 36.761 13.231 1.00 21.43 28 GLN C C 1
ATOM 4223 O O . GLN C 1 28 ? 2.479 35.637 13.482 1.00 21.73 28 GLN C O 1
ATOM 4229 N N . ALA C 1 29 ? 1.099 37.369 14.008 1.00 21.30 29 ALA C N 1
ATOM 4230 C CA . ALA C 1 29 ? 0.547 36.757 15.238 1.00 21.80 29 ALA C CA 1
ATOM 4231 C C . ALA C 1 29 ? -0.263 35.480 14.910 1.00 22.47 29 ALA C C 1
ATOM 4232 O O . ALA C 1 29 ? -0.052 34.421 15.530 1.00 22.22 29 ALA C O 1
ATOM 4234 N N . LEU C 1 30 ? -1.119 35.547 13.892 1.00 22.34 30 LEU C N 1
ATOM 4235 C CA . LEU C 1 30 ? -1.848 34.364 13.445 1.00 22.72 30 LEU C CA 1
ATOM 4236 C C . LEU C 1 30 ? -0.933 33.204 13.015 1.00 22.37 30 LEU C C 1
ATOM 4237 O O . LEU C 1 30 ? -1.123 32.056 13.425 1.00 21.70 30 LEU C O 1
ATOM 4242 N N . GLN C 1 31 ? 0.051 33.503 12.181 1.00 22.25 31 GLN C N 1
ATOM 4243 C CA . GLN C 1 31 ? 0.952 32.449 11.648 1.00 22.52 31 GLN C CA 1
ATOM 4244 C C . GLN C 1 31 ? 1.807 31.768 12.713 1.00 22.61 31 GLN C C 1
ATOM 4245 O O . GLN C 1 31 ? 1.992 30.516 12.688 1.00 22.43 31 GLN C O 1
ATOM 4251 N N . SER C 1 32 ? 2.290 32.581 13.657 1.00 22.47 32 SER C N 1
ATOM 4252 C CA . SER C 1 32 ? 3.112 32.156 14.777 1.00 22.91 32 SER C CA 1
ATOM 4253 C C . SER C 1 32 ? 2.312 31.331 15.763 1.00 22.97 32 SER C C 1
ATOM 4254 O O . SER C 1 32 ? 2.802 30.288 16.223 1.00 21.79 32 SER C O 1
ATOM 4257 N N . ARG C 1 33 ? 1.084 31.751 16.050 1.00 22.63 33 ARG C N 1
ATOM 4258 C CA . ARG C 1 33 ? 0.203 30.939 16.908 1.00 23.90 33 ARG C CA 1
ATOM 4259 C C . ARG C 1 33 ? -0.126 29.599 16.318 1.00 22.57 33 ARG C C 1
ATOM 4260 O O . ARG C 1 33 ? -0.167 28.618 17.055 1.00 22.82 33 ARG C O 1
ATOM 4268 N N . LEU C 1 34 ? -0.428 29.541 15.026 1.00 21.81 34 LEU C N 1
ATOM 4269 C CA . LEU C 1 34 ? -0.646 28.227 14.368 1.00 21.45 34 LEU C CA 1
ATOM 4270 C C . LEU C 1 34 ? 0.583 27.354 14.548 1.00 21.27 34 LEU C C 1
ATOM 4271 O O . LEU C 1 34 ? 0.458 26.152 14.819 1.00 20.38 34 LEU C O 1
ATOM 4276 N N . TYR C 1 35 ? 1.774 27.946 14.397 1.00 20.55 35 TYR C N 1
ATOM 4277 C CA . TYR C 1 35 ? 3.024 27.180 14.491 1.00 21.21 35 TYR C CA 1
ATOM 4278 C C . TYR C 1 35 ? 3.243 26.650 15.902 1.00 21.06 35 TYR C C 1
ATOM 4279 O O . TYR C 1 35 ? 3.666 25.514 16.075 1.00 21.72 35 TYR C O 1
ATOM 4288 N N . ALA C 1 36 ? 2.989 27.493 16.894 1.00 20.87 36 ALA C N 1
ATOM 4289 C CA . ALA C 1 36 ? 3.087 27.116 18.305 1.00 20.62 36 ALA C CA 1
ATOM 4290 C C . ALA C 1 36 ? 2.095 26.006 18.674 1.00 21.46 36 ALA C C 1
ATOM 4291 O O . ALA C 1 36 ? 2.493 24.995 19.287 1.00 21.89 36 ALA C O 1
ATOM 4293 N N . ASP C 1 37 ? 0.821 26.151 18.273 1.00 21.48 37 ASP C N 1
ATOM 4294 C CA . ASP C 1 37 ? -0.195 25.092 18.510 1.00 21.59 37 ASP C CA 1
ATOM 4295 C C . ASP C 1 37 ? 0.133 23.740 17.888 1.00 21.61 37 ASP C C 1
ATOM 4296 O O . ASP C 1 37 ? -0.198 22.685 18.450 1.00 22.22 37 ASP C O 1
ATOM 4301 N N . LEU C 1 38 ? 0.700 23.749 16.697 1.00 21.53 38 LEU C N 1
ATOM 4302 C CA . LEU C 1 38 ? 1.085 22.493 16.023 1.00 21.62 38 LEU C CA 1
ATOM 4303 C C . LEU C 1 38 ? 2.194 21.732 16.790 1.00 21.57 38 LEU C C 1
ATOM 4304 O O . LEU C 1 38 ? 2.164 20.477 16.902 1.00 20.93 38 LEU C O 1
ATOM 4309 N N . ASN C 1 39 ? 3.158 22.471 17.330 1.00 20.84 39 ASN C N 1
ATOM 4310 C CA . ASN C 1 39 ? 4.198 21.882 18.183 1.00 21.44 39 ASN C CA 1
ATOM 4311 C C . ASN C 1 39 ? 3.700 21.346 19.527 1.00 21.59 39 ASN C C 1
ATOM 4312 O O . ASN C 1 39 ? 4.235 20.355 20.004 1.00 21.31 39 ASN C O 1
ATOM 4317 N N . LEU C 1 40 ? 2.696 21.983 20.136 1.00 22.29 40 LEU C N 1
ATOM 4318 C CA . LEU C 1 40 ? 2.126 21.508 21.403 1.00 22.91 40 LEU C CA 1
ATOM 4319 C C . LEU C 1 40 ? 1.347 20.232 21.167 1.00 24.00 40 LEU C C 1
ATOM 4320 O O . LEU C 1 40 ? 1.455 19.244 21.926 1.00 24.67 40 LEU C O 1
ATOM 4325 N N . MET C 1 41 ? 0.584 20.247 20.089 1.00 24.98 41 MET C N 1
ATOM 4326 C CA . MET C 1 41 ? -0.340 19.161 19.779 1.00 25.75 41 MET C CA 1
ATOM 4327 C C . MET C 1 41 ? 0.368 17.965 19.202 1.00 25.65 41 MET C C 1
ATOM 4328 O O . MET C 1 41 ? 0.176 16.872 19.706 1.00 26.31 41 MET C O 1
ATOM 4333 N N . PHE C 1 42 ? 1.165 18.149 18.153 1.00 25.20 42 PHE C N 1
ATOM 4334 C CA . PHE C 1 42 ? 2.100 17.085 17.719 1.00 25.63 42 PHE C CA 1
ATOM 4335 C C . PHE C 1 42 ? 3.142 16.750 18.837 1.00 25.08 42 PHE C C 1
ATOM 4336 O O . PHE C 1 42 ? 3.429 15.603 19.078 1.00 24.80 42 PHE C O 1
ATOM 4344 N N . GLY C 1 43 ? 3.649 17.747 19.566 1.00 24.75 43 GLY C N 1
ATOM 4345 C CA . GLY C 1 43 ? 4.549 17.494 20.694 1.00 24.42 43 GLY C CA 1
ATOM 4346 C C . GLY C 1 43 ? 3.968 16.634 21.800 1.00 24.44 43 GLY C C 1
ATOM 4347 O O . GLY C 1 43 ? 4.686 15.804 22.393 1.00 24.18 43 GLY C O 1
ATOM 4348 N N . ALA C 1 44 ? 2.679 16.808 22.063 1.00 23.50 44 ALA C N 1
ATOM 4349 C CA . ALA C 1 44 ? 1.959 15.980 23.016 1.00 24.12 44 ALA C CA 1
ATOM 4350 C C . ALA C 1 44 ? 2.023 14.519 22.651 1.00 24.49 44 ALA C C 1
ATOM 4351 O O . ALA C 1 44 ? 1.820 13.672 23.511 1.00 25.36 44 ALA C O 1
ATOM 4353 N N . HIS C 1 45 ? 2.281 14.214 21.389 1.00 25.47 45 HIS C N 1
ATOM 4354 C CA . HIS C 1 45 ? 2.434 12.821 20.923 1.00 25.46 45 HIS C CA 1
ATOM 4355 C C . HIS C 1 45 ? 3.832 12.487 20.447 1.00 25.87 45 HIS C C 1
ATOM 4356 O O . HIS C 1 45 ? 4.008 11.507 19.715 1.00 26.70 45 HIS C O 1
ATOM 4363 N N . LYS C 1 46 ? 4.810 13.304 20.860 1.00 25.57 46 LYS C N 1
ATOM 4364 C CA . LYS C 1 46 ? 6.241 13.131 20.580 1.00 25.54 46 LYS C CA 1
ATOM 4365 C C . LYS C 1 46 ? 6.675 13.403 19.146 1.00 24.98 46 LYS C C 1
ATOM 4366 O O . LYS C 1 46 ? 7.603 12.764 18.645 1.00 25.32 46 LYS C O 1
ATOM 4372 N N . GLY C 1 47 ? 6.022 14.365 18.494 1.00 23.37 47 GLY C N 1
ATOM 4373 C CA . GLY C 1 47 ? 6.424 14.831 17.180 1.00 22.06 47 GLY C CA 1
ATOM 4374 C C . GLY C 1 47 ? 7.096 16.190 17.294 1.00 21.66 47 GLY C C 1
ATOM 4375 O O . GLY C 1 47 ? 7.211 16.735 18.395 1.00 20.41 47 GLY C O 1
ATOM 4376 N N . LEU C 1 48 ? 7.533 16.712 16.154 1.00 21.38 48 LEU C N 1
ATOM 4377 C CA . LEU C 1 48 ? 8.223 18.014 16.080 1.00 21.67 48 LEU C CA 1
ATOM 4378 C C . LEU C 1 48 ? 7.893 18.680 14.756 1.00 21.15 48 LEU C C 1
ATOM 4379 O O . LEU C 1 48 ? 7.884 18.007 13.748 1.00 21.30 48 LEU C O 1
ATOM 4384 N N . VAL C 1 49 ? 7.761 20.019 14.748 1.00 20.23 49 VAL C N 1
ATOM 4385 C CA . VAL C 1 49 ? 7.291 20.779 13.586 1.00 18.21 49 VAL C CA 1
ATOM 4386 C C . VAL C 1 49 ? 8.256 21.983 13.338 1.00 18.58 49 VAL C C 1
ATOM 4387 O O . VAL C 1 49 ? 8.721 22.643 14.281 1.00 16.94 49 VAL C O 1
ATOM 4391 N N . PHE C 1 50 ? 8.587 22.206 12.067 1.00 17.96 50 PHE C N 1
ATOM 4392 C CA . PHE C 1 50 ? 9.489 23.265 11.676 1.00 18.48 50 PHE C CA 1
ATOM 4393 C C . PHE C 1 50 ? 8.701 24.291 10.929 1.00 18.74 50 PHE C C 1
ATOM 4394 O O . PHE C 1 50 ? 7.874 23.954 10.126 1.00 18.65 50 PHE C O 1
ATOM 4402 N N . TYR C 1 51 ? 8.948 25.568 11.179 1.00 19.82 51 TYR C N 1
ATOM 4403 C CA . TYR C 1 51 ? 8.064 26.565 10.588 1.00 20.27 51 TYR C CA 1
ATOM 4404 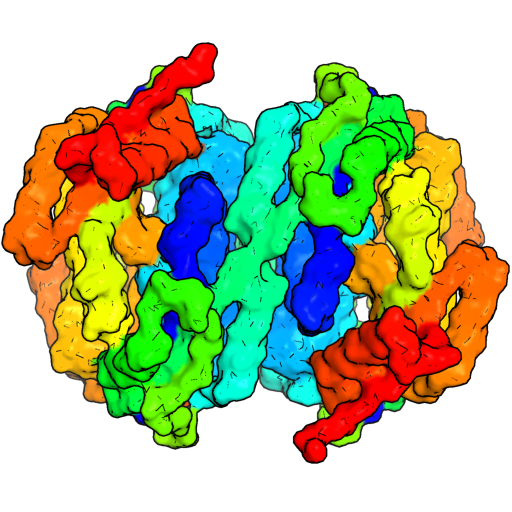C C . TYR C 1 51 ? 8.086 26.576 9.049 1.00 20.38 51 TYR C C 1
ATOM 4405 O O . TYR C 1 51 ? 7.030 26.809 8.418 1.00 20.30 51 TYR C O 1
ATOM 4414 N N . THR C 1 52 ? 9.264 26.310 8.455 1.00 20.83 52 THR C N 1
ATOM 4415 C CA . THR C 1 52 ? 9.435 26.183 6.993 1.00 20.98 52 THR C CA 1
ATOM 4416 C C . THR C 1 52 ? 9.037 27.485 6.248 1.00 22.43 52 THR C C 1
ATOM 4417 O O . THR C 1 52 ? 9.827 28.449 6.283 1.00 23.00 52 THR C O 1
ATOM 4421 N N . ARG C 1 53 ? 7.857 27.537 5.608 1.00 22.23 53 ARG C N 1
ATOM 4422 C CA . ARG C 1 53 ? 7.348 28.799 5.000 1.00 22.47 53 ARG C CA 1
ATOM 4423 C C . ARG C 1 53 ? 6.104 29.402 5.665 1.00 22.52 53 ARG C C 1
ATOM 4424 O O . ARG C 1 53 ? 5.536 30.398 5.156 1.00 22.70 53 ARG C O 1
ATOM 4432 N N . PHE C 1 54 ? 5.700 28.829 6.800 1.00 23.18 54 PHE C N 1
ATOM 4433 C CA . PHE C 1 54 ? 4.526 29.252 7.580 1.00 23.67 54 PHE C CA 1
ATOM 4434 C C . PHE C 1 54 ? 3.166 28.905 6.968 1.00 23.44 54 PHE C C 1
ATOM 4435 O O . PHE C 1 54 ? 2.321 28.413 7.681 1.00 24.31 54 PHE C O 1
ATOM 4443 N N . ASP C 1 55 ? 2.943 29.160 5.680 1.00 22.63 55 ASP C N 1
ATOM 4444 C CA . ASP C 1 55 ? 1.794 28.566 4.970 1.00 22.76 55 ASP C CA 1
ATOM 4445 C C . ASP C 1 55 ? 1.990 27.087 4.569 1.00 22.20 55 ASP C C 1
ATOM 4446 O O . ASP C 1 55 ? 1.016 26.438 4.208 1.00 22.78 55 ASP C O 1
ATOM 4451 N N . ASN C 1 56 ? 3.235 26.600 4.598 1.00 22.63 56 ASN C N 1
ATOM 4452 C CA . ASN C 1 56 ? 3.586 25.161 4.400 1.00 22.27 56 ASN C CA 1
ATOM 4453 C C . ASN C 1 56 ? 4.570 24.725 5.486 1.00 22.49 56 ASN C C 1
ATOM 4454 O O . ASN C 1 56 ? 5.585 25.377 5.665 1.00 21.72 56 ASN C O 1
ATOM 4459 N N . LEU C 1 57 ? 4.331 23.586 6.152 1.00 23.28 57 LEU C N 1
ATOM 4460 C CA . LEU C 1 57 ? 5.153 23.125 7.280 1.00 23.00 57 LEU C CA 1
ATOM 4461 C C . LEU C 1 57 ? 5.497 21.649 7.134 1.00 23.79 57 LEU C C 1
ATOM 4462 O O . LEU C 1 57 ? 4.730 20.890 6.531 1.00 23.58 57 LEU C O 1
ATOM 4467 N N . ILE C 1 58 ? 6.667 21.262 7.649 1.00 24.08 58 ILE C N 1
ATOM 4468 C CA . ILE C 1 58 ? 7.154 19.879 7.643 1.00 23.72 58 ILE C CA 1
ATOM 4469 C C . ILE C 1 58 ? 7.268 19.406 9.111 1.00 23.90 58 ILE C C 1
ATOM 4470 O O . ILE C 1 58 ? 7.823 20.107 9.950 1.00 24.27 58 ILE C O 1
ATOM 4475 N N . ALA C 1 59 ? 6.690 18.241 9.422 1.00 22.77 59 ALA C N 1
ATOM 4476 C CA . ALA C 1 59 ? 6.747 17.664 10.739 1.00 22.00 59 ALA C CA 1
ATOM 4477 C C . ALA C 1 59 ? 7.318 16.237 10.642 1.00 22.18 59 ALA C C 1
ATOM 4478 O O . ALA C 1 59 ? 7.074 15.551 9.659 1.00 21.08 59 ALA C O 1
ATOM 4480 N N . ILE C 1 60 ? 8.075 15.818 11.661 1.00 22.06 60 ILE C N 1
ATOM 4481 C CA . ILE C 1 60 ? 8.500 14.408 11.829 1.00 22.05 60 ILE C CA 1
ATOM 4482 C C . ILE C 1 60 ? 7.480 13.682 12.721 1.00 21.45 60 ILE C C 1
ATOM 4483 O O . ILE C 1 60 ? 7.250 14.085 13.856 1.00 20.05 60 ILE C O 1
ATOM 4488 N N . THR C 1 61 ? 6.866 12.605 12.225 1.00 22.07 61 THR C N 1
ATOM 4489 C CA . THR C 1 61 ? 5.673 12.065 12.895 1.00 22.51 61 THR C CA 1
ATOM 4490 C C . THR C 1 61 ? 5.648 10.571 13.174 1.00 23.81 61 THR C C 1
ATOM 4491 O O . THR C 1 61 ? 4.584 10.013 13.410 1.00 24.10 61 THR C O 1
ATOM 4495 N N . ASN C 1 62 ? 6.824 9.946 13.164 1.00 25.23 62 ASN C N 1
ATOM 4496 C CA . ASN C 1 62 ? 7.019 8.555 13.600 1.00 26.06 62 ASN C CA 1
ATOM 4497 C C . ASN C 1 62 ? 6.209 8.259 14.836 1.00 26.64 62 ASN C C 1
ATOM 4498 O O . ASN C 1 62 ? 6.377 8.908 15.859 1.00 26.55 62 ASN C O 1
ATOM 4503 N N . GLY C 1 63 ? 5.348 7.254 14.750 1.00 27.29 63 GLY C N 1
ATOM 4504 C CA . GLY C 1 63 ? 4.553 6.850 15.884 1.00 27.91 63 GLY C CA 1
ATOM 4505 C C . GLY C 1 63 ? 3.213 7.547 15.993 1.00 28.30 63 GLY C C 1
ATOM 4506 O O . GLY C 1 63 ? 2.438 7.205 16.865 1.00 29.20 63 GLY C O 1
ATOM 4507 N N . ILE C 1 64 ? 2.939 8.539 15.149 1.00 28.64 64 ILE C N 1
ATOM 4508 C CA . ILE C 1 64 ? 1.668 9.271 15.245 1.00 28.42 64 ILE C CA 1
ATOM 4509 C C . ILE C 1 64 ? 0.772 8.774 14.102 1.00 29.53 64 ILE C C 1
ATOM 4510 O O . ILE C 1 64 ? 1.112 8.935 12.919 1.00 29.29 64 ILE C O 1
ATOM 4515 N N . ASP C 1 65 ? -0.367 8.171 14.465 1.00 30.67 65 ASP C N 1
ATOM 4516 C CA . ASP C 1 65 ? -1.232 7.488 13.515 1.00 31.56 65 ASP C CA 1
ATOM 4517 C C . ASP C 1 65 ? -2.245 8.416 12.854 1.00 32.09 65 ASP C C 1
ATOM 4518 O O . ASP C 1 65 ? -2.223 9.628 13.069 1.00 31.99 65 ASP C O 1
ATOM 4523 N N . LEU C 1 66 ? -3.100 7.848 12.008 1.00 32.39 66 LEU C N 1
ATOM 4524 C CA . LEU C 1 66 ? -3.920 8.653 11.122 1.00 32.71 66 LEU C CA 1
ATOM 4525 C C . LEU C 1 66 ? -5.038 9.378 11.868 1.00 32.52 66 LEU C C 1
ATOM 4526 O O . LEU C 1 66 ? -5.295 10.540 11.613 1.00 32.55 66 LEU C O 1
ATOM 4531 N N . ILE C 1 67 ? -5.689 8.689 12.793 1.00 32.53 67 ILE C N 1
ATOM 4532 C CA . ILE C 1 67 ? -6.759 9.289 13.579 1.00 31.97 67 ILE C CA 1
ATOM 4533 C C . ILE C 1 67 ? -6.285 10.426 14.486 1.00 30.75 67 ILE C C 1
ATOM 4534 O O . ILE C 1 67 ? -7.033 11.353 14.702 1.00 30.53 67 ILE C O 1
ATOM 4539 N N . THR C 1 68 ? -5.066 10.366 15.015 1.00 29.82 68 THR C N 1
ATOM 4540 C CA . THR C 1 68 ? -4.501 11.516 15.771 1.00 28.91 68 THR C CA 1
ATOM 4541 C C . THR C 1 68 ? -4.287 12.736 14.875 1.00 28.36 68 THR C C 1
ATOM 4542 O O . THR C 1 68 ? -4.600 13.869 15.279 1.00 28.55 68 THR C O 1
ATOM 4546 N N . HIS C 1 69 ? -3.754 12.500 13.675 1.00 27.78 69 HIS C N 1
ATOM 4547 C CA . HIS C 1 69 ? -3.626 13.543 12.632 1.00 27.57 69 HIS C CA 1
ATOM 4548 C C . HIS C 1 69 ? -4.976 14.196 12.358 1.00 27.83 69 HIS C C 1
ATOM 4549 O O . HIS C 1 69 ? -5.077 15.419 12.253 1.00 27.62 69 HIS C O 1
ATOM 4556 N N . LYS C 1 70 ? -6.011 13.369 12.248 1.00 28.08 70 LYS C N 1
ATOM 4557 C CA . LYS C 1 70 ? -7.352 13.860 11.988 1.00 29.12 70 LYS C CA 1
ATOM 4558 C C . LYS C 1 70 ? -7.885 14.720 13.106 1.00 28.58 70 LYS C C 1
ATOM 4559 O O . LYS C 1 70 ? -8.554 15.728 12.859 1.00 29.07 70 LYS C O 1
ATOM 4565 N N A ARG C 1 71 ? -7.600 14.302 14.335 0.50 28.35 71 ARG C N 1
ATOM 4566 N N B ARG C 1 71 ? -7.597 14.328 14.337 0.50 28.09 71 ARG C N 1
ATOM 4567 C CA A ARG C 1 71 ? -7.995 15.022 15.546 0.50 28.42 71 ARG C CA 1
ATOM 4568 C CA B ARG C 1 71 ? -8.072 15.064 15.500 0.50 27.91 71 ARG C CA 1
ATOM 4569 C C A ARG C 1 71 ? -7.352 16.409 15.592 0.50 28.04 71 ARG C C 1
ATOM 4570 C C B ARG C 1 71 ? -7.334 16.407 15.674 0.50 27.80 71 ARG C C 1
ATOM 4571 O O A ARG C 1 71 ? -8.007 17.401 15.894 0.50 28.21 71 ARG C O 1
ATOM 4572 O O B ARG C 1 71 ? -7.920 17.379 16.143 0.50 28.03 71 ARG C O 1
ATOM 4587 N N . ILE C 1 72 ? -6.062 16.464 15.287 1.00 27.75 72 ILE C N 1
ATOM 4588 C CA . ILE C 1 72 ? -5.317 17.742 15.226 1.00 27.52 72 ILE C CA 1
ATOM 4589 C C . ILE C 1 72 ? -5.875 18.685 14.138 1.00 26.96 72 ILE C C 1
ATOM 4590 O O . ILE C 1 72 ? -6.003 19.909 14.346 1.00 27.02 72 ILE C O 1
ATOM 4595 N N . GLN C 1 73 ? -6.212 18.112 12.987 1.00 26.67 73 GLN C N 1
ATOM 4596 C CA . GLN C 1 73 ? -6.816 18.853 11.884 1.00 26.36 73 GLN C CA 1
ATOM 4597 C C . GLN C 1 73 ? -8.180 19.455 12.242 1.00 26.13 73 GLN C C 1
ATOM 4598 O O . GLN C 1 73 ? -8.500 20.583 11.860 1.00 25.29 73 GLN C O 1
ATOM 4604 N N . GLU C 1 74 ? -8.984 18.673 12.957 1.00 26.18 74 GLU C N 1
ATOM 4605 C CA . GLU C 1 74 ? -10.266 19.101 13.510 1.00 26.01 74 GLU C CA 1
ATOM 4606 C C . GLU C 1 74 ? -10.117 20.273 14.480 1.00 24.93 74 GLU C C 1
ATOM 4607 O O . GLU C 1 74 ? -10.844 21.273 14.400 1.00 23.05 74 GLU C O 1
ATOM 4613 N N . SER C 1 75 ? -9.136 20.187 15.374 1.00 24.66 75 SER C N 1
ATOM 4614 C CA . SER C 1 75 ? -8.882 21.278 16.339 1.00 24.00 75 SER C CA 1
ATOM 4615 C C . SER C 1 75 ? -8.571 22.635 15.682 1.00 24.01 75 SER C C 1
ATOM 4616 O O . SER C 1 75 ? -9.063 23.655 16.130 1.00 23.53 75 SER C O 1
ATOM 4619 N N . ILE C 1 76 ? -7.796 22.636 14.605 1.00 24.64 76 ILE C N 1
ATOM 4620 C CA . ILE C 1 76 ? -7.484 23.862 13.838 1.00 24.90 76 ILE C CA 1
ATOM 4621 C C . ILE C 1 76 ? -8.721 24.451 13.151 1.00 25.14 76 ILE C C 1
ATOM 4622 O O . ILE C 1 76 ? -8.926 25.647 13.160 1.00 25.45 76 ILE C O 1
ATOM 4627 N N . ARG C 1 77 ? -9.524 23.593 12.540 1.00 25.79 77 ARG C N 1
ATOM 4628 C CA . ARG C 1 77 ? -10.782 23.983 11.933 1.00 26.24 77 ARG C CA 1
ATOM 4629 C C . ARG C 1 77 ? -11.732 24.622 12.913 1.00 25.50 77 ARG C C 1
ATOM 4630 O O . ARG C 1 77 ? -12.402 25.606 12.583 1.00 25.73 77 ARG C O 1
ATOM 4638 N N . ASN C 1 78 ? -11.813 24.053 14.115 1.00 24.41 78 ASN C N 1
ATOM 4639 C CA . ASN C 1 78 ? -12.670 24.613 15.150 1.00 23.73 78 ASN C CA 1
ATOM 4640 C C . ASN C 1 78 ? -12.200 25.987 15.665 1.00 23.54 78 ASN C C 1
ATOM 4641 O O . ASN C 1 78 ? -12.989 26.681 16.291 1.00 24.61 78 ASN C O 1
ATOM 4646 N N . ARG C 1 79 ? -10.957 26.393 15.425 1.00 23.39 79 ARG C N 1
ATOM 4647 C CA . ARG C 1 79 ? -10.364 27.596 16.125 1.00 22.79 79 ARG C CA 1
ATOM 4648 C C . ARG C 1 79 ? -9.684 28.679 15.262 1.00 22.66 79 ARG C C 1
ATOM 4649 O O . ARG C 1 79 ? -9.288 29.739 15.777 1.00 22.09 79 ARG C O 1
ATOM 4657 N N . TYR C 1 80 ? -9.549 28.437 13.962 1.00 22.61 80 TYR C N 1
ATOM 4658 C CA . TYR C 1 80 ? -8.837 29.356 13.048 1.00 21.92 80 TYR C CA 1
ATOM 4659 C C . TYR C 1 80 ? -9.772 29.748 11.919 1.00 22.32 80 TYR C C 1
ATOM 4660 O O . TYR C 1 80 ? -10.717 29.013 11.641 1.00 20.84 80 TYR C O 1
ATOM 4669 N N . PRO C 1 81 ? -9.485 30.879 11.228 1.00 22.19 81 PRO C N 1
ATOM 4670 C CA . PRO C 1 81 ? -10.268 31.322 10.075 1.00 22.57 81 PRO C CA 1
ATOM 4671 C C . PRO C 1 81 ? -10.015 30.537 8.784 1.00 23.12 81 PRO C C 1
ATOM 4672 O O . PRO C 1 81 ? -10.498 30.961 7.732 1.00 22.73 81 PRO C O 1
ATOM 4676 N N . PHE C 1 82 ? -9.294 29.402 8.867 1.00 22.43 82 PHE C N 1
ATOM 4677 C CA . PHE C 1 82 ? -8.934 28.607 7.711 1.00 22.32 82 PHE C CA 1
ATOM 4678 C C . PHE C 1 82 ? -8.843 27.101 8.076 1.00 21.86 82 PHE C C 1
ATOM 4679 O O . PHE C 1 82 ? -9.016 26.726 9.235 1.00 21.20 82 PHE C O 1
ATOM 4687 N N . THR C 1 83 ? -8.606 26.262 7.081 1.00 21.88 83 THR C N 1
ATOM 4688 C CA . THR C 1 83 ? -8.386 24.818 7.309 1.00 21.69 83 THR C CA 1
ATOM 4689 C C . THR C 1 83 ? -6.979 24.433 6.836 1.00 21.74 83 THR C C 1
ATOM 4690 O O . THR C 1 83 ? -6.305 25.228 6.197 1.00 21.01 83 THR C O 1
ATOM 4694 N N . VAL C 1 84 ? -6.526 23.216 7.168 1.00 20.78 84 VAL C N 1
ATOM 4695 C CA . VAL C 1 84 ? -5.223 22.712 6.716 1.00 20.77 84 VAL C CA 1
ATOM 4696 C C . VAL C 1 84 ? -5.380 21.282 6.129 1.00 21.46 84 VAL C C 1
ATOM 4697 O O . VAL C 1 84 ? -6.244 20.536 6.535 1.00 19.62 84 VAL C O 1
ATOM 4701 N N . SER C 1 85 ? -4.541 20.962 5.151 1.00 22.79 85 SER C N 1
ATOM 4702 C CA . SER C 1 85 ? -4.436 19.621 4.591 1.00 24.03 85 SER C CA 1
ATOM 4703 C C . SER C 1 85 ? -3.133 19.039 5.083 1.00 24.54 85 SER C C 1
ATOM 4704 O O . SER C 1 85 ? -2.171 19.777 5.312 1.00 24.98 85 SER C O 1
ATOM 4707 N N . MET C 1 86 ? -3.107 17.723 5.293 1.00 24.70 86 MET C N 1
ATOM 4708 C CA . MET C 1 86 ? -1.900 17.031 5.728 1.00 25.75 86 MET C CA 1
ATOM 4709 C C . MET C 1 86 ? -1.757 15.702 4.966 1.00 25.83 86 MET C C 1
ATOM 4710 O O . MET C 1 86 ? -2.721 14.964 4.854 1.00 25.79 86 MET C O 1
ATOM 4715 N N . VAL C 1 87 ? -0.570 15.425 4.432 1.00 26.55 87 VAL C N 1
ATOM 4716 C CA . VAL C 1 87 ? -0.262 14.100 3.844 1.00 26.81 87 VAL C CA 1
ATOM 4717 C C . VAL C 1 87 ? 0.988 13.510 4.497 1.00 27.60 87 VAL C C 1
ATOM 4718 O O . VAL C 1 87 ? 1.987 14.204 4.676 1.00 27.73 87 VAL C O 1
ATOM 4722 N N . ILE C 1 88 ? 0.917 12.215 4.818 1.00 28.43 88 ILE C N 1
ATOM 4723 C CA . ILE C 1 88 ? 1.987 11.454 5.455 1.00 29.14 88 ILE C CA 1
ATOM 4724 C C . ILE C 1 88 ? 2.711 10.479 4.486 1.00 30.28 88 ILE C C 1
ATOM 4725 O O . ILE C 1 88 ? 2.071 9.820 3.668 1.00 30.28 88 ILE C O 1
ATOM 4730 N N . ALA C 1 89 ? 4.037 10.403 4.573 1.00 31.37 89 ALA C N 1
ATOM 4731 C CA . ALA C 1 89 ? 4.829 9.433 3.800 1.00 32.18 89 ALA C CA 1
ATOM 4732 C C . ALA C 1 89 ? 6.025 8.954 4.614 1.00 33.13 89 ALA C C 1
ATOM 4733 O O . ALA C 1 89 ? 6.563 9.704 5.437 1.00 33.71 89 ALA C O 1
ATOM 4735 N N . SER C 1 90 ? 6.440 7.710 4.373 1.00 33.93 90 SER C N 1
ATOM 4736 C CA . SER C 1 90 ? 7.682 7.148 4.921 1.00 34.66 90 SER C CA 1
ATOM 4737 C C . SER C 1 90 ? 8.728 6.922 3.834 1.00 34.68 90 SER C C 1
ATOM 4738 O O . SER C 1 90 ? 8.401 6.799 2.660 1.00 34.97 90 SER C O 1
ATOM 4741 N N . ALA C 1 91 ? 9.990 6.860 4.238 1.00 34.90 91 ALA C N 1
ATOM 4742 C CA . ALA C 1 91 ? 11.099 6.590 3.319 1.00 34.97 91 ALA C CA 1
ATOM 4743 C C . ALA C 1 91 ? 12.368 6.421 4.119 1.00 35.28 91 ALA C C 1
ATOM 4744 O O . ALA C 1 91 ? 12.386 6.674 5.314 1.00 34.60 91 ALA C O 1
ATOM 4746 N N . GLU C 1 92 ? 13.423 5.981 3.437 1.00 35.95 92 GLU C N 1
ATOM 4747 C CA . GLU C 1 92 ? 14.729 5.758 4.056 1.00 36.50 92 GLU C CA 1
ATOM 4748 C C . GLU C 1 92 ? 15.364 7.069 4.459 1.00 35.28 92 GLU C C 1
ATOM 4749 O O . GLU C 1 92 ? 16.030 7.119 5.489 1.00 34.58 92 GLU C O 1
ATOM 4755 N N . THR C 1 93 ? 15.196 8.098 3.618 1.00 34.72 93 THR C N 1
ATOM 4756 C CA . THR C 1 93 ? 15.748 9.433 3.884 1.00 34.02 93 THR C CA 1
ATOM 4757 C C . THR C 1 93 ? 14.645 10.499 4.028 1.00 33.91 93 THR C C 1
ATOM 4758 O O . THR C 1 93 ? 13.573 10.368 3.441 1.00 34.20 93 THR C O 1
ATOM 4762 N N . PRO C 1 94 ? 14.915 11.554 4.828 1.00 33.40 94 PRO C N 1
ATOM 4763 C CA . PRO C 1 94 ? 14.009 12.684 4.972 1.00 33.03 94 PRO C CA 1
ATOM 4764 C C . PRO C 1 94 ? 13.579 13.307 3.653 1.00 32.77 94 PRO C C 1
ATOM 4765 O O . PRO C 1 94 ? 12.408 13.598 3.484 1.00 32.98 94 PRO C O 1
ATOM 4769 N N . TYR C 1 95 ? 14.521 13.554 2.744 1.00 33.43 95 TYR C N 1
ATOM 4770 C CA . TYR C 1 95 ? 14.193 14.238 1.489 1.00 33.46 95 TYR C CA 1
ATOM 4771 C C . TYR C 1 95 ? 13.184 13.462 0.708 1.00 34.01 95 TYR C C 1
ATOM 4772 O O . TYR C 1 95 ? 12.237 14.031 0.195 1.00 33.73 95 TYR C O 1
ATOM 4781 N N . GLU C 1 96 ? 13.403 12.158 0.599 1.00 34.75 96 GLU C N 1
ATOM 4782 C CA . GLU C 1 96 ? 12.504 11.300 -0.165 1.00 35.69 96 GLU C CA 1
ATOM 4783 C C . GLU C 1 96 ? 11.103 11.280 0.454 1.00 34.79 96 GLU C C 1
ATOM 4784 O O . GLU C 1 96 ? 10.101 11.343 -0.269 1.00 35.65 96 GLU C O 1
ATOM 4790 N N . ALA C 1 97 ? 11.039 11.212 1.784 1.00 33.60 97 ALA C N 1
ATOM 4791 C CA . ALA C 1 97 ? 9.766 11.146 2.491 1.00 32.70 97 ALA C CA 1
ATOM 4792 C C . ALA C 1 97 ? 8.891 12.355 2.197 1.00 32.09 97 ALA C C 1
ATOM 4793 O O . ALA C 1 97 ? 7.730 12.192 1.895 1.00 32.40 97 ALA C O 1
ATOM 4795 N N . GLN C 1 98 ? 9.436 13.563 2.284 1.00 31.39 98 GLN C N 1
ATOM 4796 C CA . GLN C 1 98 ? 8.626 14.767 2.041 1.00 31.64 98 GLN C CA 1
ATOM 4797 C C . GLN C 1 98 ? 8.276 14.955 0.566 1.00 31.58 98 GLN C C 1
ATOM 4798 O O . GLN C 1 98 ? 7.263 15.574 0.235 1.00 31.80 98 GLN C O 1
ATOM 4804 N N . LYS C 1 99 ? 9.137 14.460 -0.314 1.00 31.68 99 LYS C N 1
ATOM 4805 C CA . LYS C 1 99 ? 8.870 14.448 -1.744 1.00 31.91 99 LYS C CA 1
ATOM 4806 C C . LYS C 1 99 ? 7.635 13.592 -2.024 1.00 31.80 99 LYS C C 1
ATOM 4807 O O . LYS C 1 99 ? 6.709 14.046 -2.676 1.00 32.02 99 LYS C O 1
ATOM 4813 N N . LEU C 1 100 ? 7.620 12.357 -1.526 1.00 31.85 100 LEU C N 1
ATOM 4814 C CA . LEU C 1 100 ? 6.457 11.470 -1.678 1.00 31.76 100 LEU C CA 1
ATOM 4815 C C . LEU C 1 100 ? 5.175 12.077 -1.110 1.00 31.86 100 LEU C C 1
ATOM 4816 O O . LEU C 1 100 ? 4.090 11.919 -1.693 1.00 31.57 100 LEU C O 1
ATOM 4821 N N . ALA C 1 101 ? 5.303 12.770 0.027 1.00 31.32 101 ALA C N 1
ATOM 4822 C CA . ALA C 1 101 ? 4.164 13.388 0.693 1.00 31.13 101 ALA C CA 1
ATOM 4823 C C . ALA C 1 101 ? 3.627 14.569 -0.128 1.00 31.41 101 ALA C C 1
ATOM 4824 O O . ALA C 1 101 ? 2.423 14.661 -0.329 1.00 32.11 101 ALA C O 1
ATOM 4826 N N . THR C 1 102 ? 4.504 15.468 -0.591 1.00 31.81 102 THR C N 1
ATOM 4827 C CA . THR C 1 102 ? 4.077 16.593 -1.446 1.00 31.80 102 THR C CA 1
ATOM 4828 C C . THR C 1 102 ? 3.366 16.071 -2.726 1.00 32.52 102 THR C C 1
ATOM 4829 O O . THR C 1 102 ? 2.277 16.509 -3.056 1.00 33.42 102 THR C O 1
ATOM 4833 N N . GLU C 1 103 ? 3.956 15.093 -3.412 1.00 33.20 103 GLU C N 1
ATOM 4834 C CA . GLU C 1 103 ? 3.381 14.546 -4.664 1.00 33.45 103 GLU C CA 1
ATOM 4835 C C . GLU C 1 103 ? 1.923 14.057 -4.567 1.00 32.61 103 GLU C C 1
ATOM 4836 O O . GLU C 1 103 ? 1.093 14.383 -5.424 1.00 32.19 103 GLU C O 1
ATOM 4842 N N . THR C 1 104 ? 1.617 13.301 -3.521 1.00 32.08 104 THR C N 1
ATOM 4843 C CA . THR C 1 104 ? 0.236 12.910 -3.210 1.00 31.66 104 THR C CA 1
ATOM 4844 C C . THR C 1 104 ? -0.661 14.122 -2.916 1.00 31.62 104 THR C C 1
ATOM 4845 O O . THR C 1 104 ? -1.806 14.160 -3.363 1.00 31.53 104 THR C O 1
ATOM 4849 N N . LEU C 1 105 ? -0.161 15.109 -2.174 1.00 30.86 105 LEU C N 1
ATOM 4850 C CA . LEU C 1 105 ? -0.970 16.303 -1.898 1.00 30.76 105 LEU C CA 1
ATOM 4851 C C . LEU C 1 105 ? -1.350 16.937 -3.237 1.00 31.22 105 LEU C C 1
ATOM 4852 O O . LEU C 1 105 ? -2.500 17.319 -3.466 1.00 32.00 105 LEU C O 1
ATOM 4857 N N . GLN C 1 106 ? -0.365 17.032 -4.117 1.00 31.72 106 GLN C N 1
ATOM 4858 C CA . GLN C 1 106 ? -0.520 17.694 -5.403 1.00 32.26 106 GLN C CA 1
ATOM 4859 C C . GLN C 1 106 ? -1.532 16.955 -6.309 1.00 33.16 106 GLN C C 1
ATOM 4860 O O . GLN C 1 106 ? -2.280 17.594 -7.038 1.00 31.71 106 GLN C O 1
ATOM 4866 N N . GLU C 1 107 ? -1.586 15.623 -6.230 1.00 34.28 107 GLU C N 1
ATOM 4867 C CA . GLU C 1 107 ? -2.630 14.869 -6.952 1.00 36.08 107 GLU C CA 1
ATOM 4868 C C . GLU C 1 107 ? -4.032 15.327 -6.583 1.00 36.06 107 GLU C C 1
ATOM 4869 O O . GLU C 1 107 ? -4.945 15.227 -7.395 1.00 36.98 107 GLU C O 1
ATOM 4875 N N . TYR C 1 108 ? -4.223 15.774 -5.347 1.00 35.77 108 TYR C N 1
ATOM 4876 C CA . TYR C 1 108 ? -5.551 16.127 -4.887 1.00 35.11 108 TYR C CA 1
ATOM 4877 C C . TYR C 1 108 ? -5.965 17.491 -5.383 1.00 34.99 108 TYR C C 1
ATOM 4878 O O . TYR C 1 108 ? -7.147 17.765 -5.460 1.00 35.56 108 TYR C O 1
ATOM 4887 N N . GLY C 1 109 ? -5.020 18.357 -5.722 1.00 34.66 109 GLY C N 1
ATOM 4888 C CA . GLY C 1 109 ? -5.399 19.675 -6.243 1.00 34.07 109 GLY C CA 1
ATOM 4889 C C . GLY C 1 109 ? -4.463 20.775 -5.820 1.00 33.99 109 GLY C C 1
ATOM 4890 O O . GLY C 1 109 ? -3.527 20.542 -5.062 1.00 34.13 109 GLY C O 1
ATOM 4891 N N . SER C 1 110 ? -4.745 21.980 -6.317 1.00 33.96 110 SER C N 1
ATOM 4892 C CA . SER C 1 110 ? -3.903 23.156 -6.136 1.00 33.71 110 SER C CA 1
ATOM 4893 C C . SER C 1 110 ? -3.932 23.708 -4.714 1.00 33.87 110 SER C C 1
ATOM 4894 O O . SER C 1 110 ? -4.924 23.577 -4.012 1.00 34.43 110 SER C O 1
ATOM 4897 N N . ALA C 1 111 ? -2.828 24.329 -4.302 1.00 34.15 111 ALA C N 1
ATOM 4898 C CA . ALA C 1 111 ? -2.756 25.084 -3.056 1.00 34.35 111 ALA C CA 1
ATOM 4899 C C . ALA C 1 111 ? -3.781 26.223 -3.005 1.00 34.72 111 ALA C C 1
ATOM 4900 O O . ALA C 1 111 ? -4.105 26.719 -1.932 1.00 34.84 111 ALA C O 1
ATOM 4902 N N . GLN C 1 112 ? -4.274 26.658 -4.163 1.00 35.84 112 GLN C N 1
ATOM 4903 C CA . GLN C 1 112 ? -5.266 27.743 -4.222 1.00 36.24 112 GLN C CA 1
ATOM 4904 C C . GLN C 1 112 ? -6.516 27.301 -4.976 1.00 37.11 112 GLN C C 1
ATOM 4905 O O . GLN C 1 112 ? -6.988 27.970 -5.884 1.00 37.11 112 GLN C O 1
ATOM 4911 N N . ASP C 1 113 ? -7.023 26.142 -4.566 1.00 38.33 113 ASP C N 1
ATOM 4912 C CA . ASP C 1 113 ? -8.280 25.576 -5.028 1.00 38.88 113 ASP C CA 1
ATOM 4913 C C . ASP C 1 113 ? -9.222 25.497 -3.836 1.00 39.24 113 ASP C C 1
ATOM 4914 O O . ASP C 1 113 ? -9.056 24.648 -2.959 1.00 38.62 113 ASP C O 1
ATOM 4919 N N . GLU C 1 114 ? -10.227 26.365 -3.816 1.00 39.89 114 GLU C N 1
ATOM 4920 C CA . GLU C 1 114 ? -11.124 26.452 -2.659 1.00 40.96 114 GLU C CA 1
ATOM 4921 C C . GLU C 1 114 ? -11.969 25.190 -2.413 1.00 40.07 114 GLU C C 1
ATOM 4922 O O . GLU C 1 114 ? -12.505 25.017 -1.326 1.00 39.52 114 GLU C O 1
ATOM 4928 N N . ASN C 1 115 ? -12.061 24.305 -3.401 1.00 39.79 115 ASN C N 1
ATOM 4929 C CA . ASN C 1 115 ? -12.734 23.030 -3.215 1.00 39.92 115 ASN C CA 1
ATOM 4930 C C . ASN C 1 115 ? -11.804 21.941 -2.736 1.00 39.32 115 ASN C C 1
ATOM 4931 O O . ASN C 1 115 ? -12.246 20.807 -2.560 1.00 39.98 115 ASN C O 1
ATOM 4936 N N . ARG C 1 116 ? -10.520 22.242 -2.551 1.00 38.29 116 ARG C N 1
ATOM 4937 C CA . ARG C 1 116 ? -9.598 21.245 -1.974 1.00 37.38 116 ARG C CA 1
ATOM 4938 C C . ARG C 1 116 ? -9.355 21.566 -0.499 1.00 36.41 116 ARG C C 1
ATOM 4939 O O . ARG C 1 116 ? -8.351 22.155 -0.142 1.00 36.39 116 ARG C O 1
ATOM 4947 N N . LYS C 1 117 ? -10.315 21.212 0.342 1.00 35.86 117 LYS C N 1
ATOM 4948 C CA . LYS C 1 117 ? -10.259 21.514 1.769 1.00 35.69 117 LYS C CA 1
ATOM 4949 C C . LYS C 1 117 ? -9.957 20.212 2.511 1.00 34.36 117 LYS C C 1
ATOM 4950 O O . LYS C 1 117 ? -10.578 19.194 2.248 1.00 33.54 117 LYS C O 1
ATOM 4956 N N . GLU C 1 118 ? -9.005 20.263 3.438 1.00 33.40 118 GLU C N 1
ATOM 4957 C CA . GLU C 1 118 ? -8.783 19.195 4.419 1.00 32.34 118 GLU C CA 1
ATOM 4958 C C . GLU C 1 118 ? -8.449 17.832 3.835 1.00 31.99 118 GLU C C 1
ATOM 4959 O O . GLU C 1 118 ? -9.048 16.830 4.203 1.00 31.98 118 GLU C O 1
ATOM 4965 N N . VAL C 1 119 ? -7.453 17.771 2.965 1.00 31.59 119 VAL C N 1
ATOM 4966 C CA . VAL C 1 119 ? -6.949 16.471 2.511 1.00 31.43 119 VAL C CA 1
ATOM 4967 C C . VAL C 1 119 ? -6.344 15.758 3.721 1.00 30.96 119 VAL C C 1
ATOM 4968 O O . VAL C 1 119 ? -5.771 16.383 4.587 1.00 30.00 119 VAL C O 1
ATOM 4972 N N . LEU C 1 120 ? -6.505 14.449 3.811 1.00 31.37 120 LEU C N 1
ATOM 4973 C CA . LEU C 1 120 ? -5.822 13.686 4.846 1.00 31.75 120 LEU C CA 1
ATOM 4974 C C . LEU C 1 120 ? -5.559 12.305 4.294 1.00 32.44 120 LEU C C 1
ATOM 4975 O O . LEU C 1 120 ? -6.485 11.503 4.159 1.00 32.76 120 LEU C O 1
ATOM 4980 N N . ASP C 1 121 ? -4.301 12.047 3.954 1.00 33.53 121 ASP C N 1
ATOM 4981 C CA . ASP C 1 121 ? -3.921 10.795 3.298 1.00 34.46 121 ASP C CA 1
ATOM 4982 C C . ASP C 1 121 ? -2.508 10.342 3.618 1.00 34.24 121 ASP C C 1
ATOM 4983 O O . ASP C 1 121 ? -1.695 11.111 4.062 1.00 33.59 121 ASP C O 1
ATOM 4988 N N . VAL C 1 122 ? -2.253 9.062 3.366 1.00 34.73 122 VAL C N 1
ATOM 4989 C CA . VAL C 1 122 ? -0.936 8.455 3.469 1.00 35.15 122 VAL C CA 1
ATOM 4990 C C . VAL C 1 122 ? -0.470 8.093 2.070 1.00 36.02 122 VAL C C 1
ATOM 4991 O O . VAL C 1 122 ? -1.170 7.383 1.352 1.00 36.17 122 VAL C O 1
ATOM 4995 N N . ALA C 1 123 ? 0.683 8.620 1.666 1.00 37.00 123 ALA C N 1
ATOM 4996 C CA . ALA C 1 123 ? 1.225 8.377 0.331 1.00 37.61 123 ALA C CA 1
ATOM 4997 C C . ALA C 1 123 ? 1.582 6.914 0.133 1.00 38.20 123 ALA C C 1
ATOM 4998 O O . ALA C 1 123 ? 1.311 6.351 -0.909 1.00 38.64 123 ALA C O 1
ATOM 5000 N N . ASN C 1 124 ? 2.190 6.302 1.139 1.00 39.09 124 ASN C N 1
ATOM 5001 C CA . ASN C 1 124 ? 2.581 4.906 1.050 1.00 39.38 124 ASN C CA 1
ATOM 5002 C C . ASN C 1 124 ? 2.178 4.130 2.279 1.00 39.95 124 ASN C C 1
ATOM 5003 O O . ASN C 1 124 ? 1.256 3.335 2.209 1.00 39.73 124 ASN C O 1
ATOM 5008 N N . GLU C 1 125 ? 2.838 4.374 3.402 1.00 40.87 125 GLU C N 1
ATOM 5009 C CA . GLU C 1 125 ? 2.588 3.614 4.622 1.00 41.99 125 GLU C CA 1
ATOM 5010 C C . GLU C 1 125 ? 3.070 4.387 5.841 1.00 41.74 125 GLU C C 1
ATOM 5011 O O . GLU C 1 125 ? 3.954 5.239 5.727 1.00 41.40 125 GLU C O 1
ATOM 5017 N N . LEU C 1 126 ? 2.476 4.087 6.996 1.00 42.10 126 LEU C N 1
ATOM 5018 C CA . LEU C 1 126 ? 2.953 4.623 8.277 1.00 42.38 126 LEU C CA 1
ATOM 5019 C C . LEU C 1 126 ? 4.059 3.712 8.811 1.00 42.82 126 LEU C C 1
ATOM 5020 O O . LEU C 1 126 ? 3.994 2.499 8.671 1.00 42.76 126 LEU C O 1
ATOM 5025 N N . VAL C 1 127 ? 5.079 4.317 9.405 1.00 43.73 127 VAL C N 1
ATOM 5026 C CA . VAL C 1 127 ? 6.228 3.595 9.944 1.00 44.78 127 VAL C CA 1
ATOM 5027 C C . VAL C 1 127 ? 5.823 2.788 11.168 1.00 45.64 127 VAL C C 1
ATOM 5028 O O . VAL C 1 127 ? 5.284 3.342 12.135 1.00 45.49 127 VAL C O 1
ATOM 5032 N N . VAL C 1 128 ? 6.097 1.485 11.129 1.00 46.78 128 VAL C N 1
ATOM 5033 C CA . VAL C 1 128 ? 5.833 0.591 12.263 1.00 47.52 128 VAL C CA 1
ATOM 5034 C C . VAL C 1 128 ? 7.136 0.186 12.983 1.00 47.96 128 VAL C C 1
ATOM 5035 O O . VAL C 1 128 ? 7.136 0.030 14.211 1.00 49.29 128 VAL C O 1
ATOM 5039 N N . ASP C 1 129 ? 8.238 0.034 12.248 1.00 47.58 129 ASP C N 1
ATOM 5040 C CA . ASP C 1 129 ? 9.533 -0.209 12.880 1.00 47.34 129 ASP C CA 1
ATOM 5041 C C . ASP C 1 129 ? 10.610 0.687 12.295 1.00 45.82 129 ASP C C 1
ATOM 5042 O O . ASP C 1 129 ? 11.396 0.261 11.443 1.00 46.47 129 ASP C O 1
ATOM 5047 N N . GLY C 1 130 ? 10.649 1.936 12.745 1.00 43.50 130 GLY C N 1
ATOM 5048 C CA . GLY C 1 130 ? 11.579 2.905 12.167 1.00 41.54 130 GLY C CA 1
ATOM 5049 C C . GLY C 1 130 ? 12.335 3.694 13.217 1.00 39.81 130 GLY C C 1
ATOM 5050 O O . GLY C 1 130 ? 12.201 3.442 14.411 1.00 39.24 130 GLY C O 1
ATOM 5051 N N . TYR C 1 131 ? 13.128 4.657 12.758 1.00 37.92 131 TYR C N 1
ATOM 5052 C CA . TYR C 1 131 ? 13.861 5.542 13.654 1.00 36.43 131 TYR C CA 1
ATOM 5053 C C . TYR C 1 131 ? 14.037 6.926 13.042 1.00 34.81 131 TYR C C 1
ATOM 5054 O O . TYR C 1 131 ? 13.807 7.141 11.842 1.00 34.47 131 TYR C O 1
ATOM 5063 N N . VAL C 1 132 ? 14.415 7.860 13.907 1.00 32.72 132 VAL C N 1
ATOM 5064 C CA . VAL C 1 132 ? 14.671 9.225 13.525 1.00 31.70 132 VAL C CA 1
ATOM 5065 C C . VAL C 1 132 ? 16.087 9.532 13.950 1.00 30.53 132 VAL C C 1
ATOM 5066 O O . VAL C 1 132 ? 16.463 9.234 15.074 1.00 30.17 132 VAL C O 1
ATOM 5070 N N . GLN C 1 133 ? 16.880 10.100 13.052 1.00 29.27 133 GLN C N 1
ATOM 5071 C CA . GLN C 1 133 ? 18.149 10.671 13.447 1.00 29.03 133 GLN C CA 1
ATOM 5072 C C . GLN C 1 133 ? 18.023 12.176 13.281 1.00 28.16 133 GLN C C 1
ATOM 5073 O O . GLN C 1 133 ? 17.611 12.656 12.242 1.00 28.43 133 GLN C O 1
ATOM 5079 N N . ILE C 1 134 ? 18.349 12.905 14.334 1.00 27.72 134 ILE C N 1
ATOM 5080 C CA . ILE C 1 134 ? 18.379 14.360 14.299 1.00 26.70 134 ILE C CA 1
ATOM 5081 C C . ILE C 1 134 ? 19.750 14.808 14.769 1.00 26.23 134 ILE C C 1
ATOM 5082 O O . ILE C 1 134 ? 20.242 14.314 15.765 1.00 27.06 134 ILE C O 1
ATOM 5087 N N . ALA C 1 135 ? 20.379 15.687 13.995 1.00 24.99 135 ALA C N 1
ATOM 5088 C CA . ALA C 1 135 ? 21.624 16.317 14.339 1.00 24.70 135 ALA C CA 1
ATOM 5089 C C . ALA C 1 135 ? 21.252 17.740 14.753 1.00 24.61 135 ALA C C 1
ATOM 5090 O O . ALA C 1 135 ? 20.564 18.418 14.009 1.00 24.34 135 ALA C O 1
ATOM 5092 N N . HIS C 1 136 ? 21.680 18.166 15.939 1.00 24.82 136 HIS C N 1
ATOM 5093 C CA . HIS C 1 136 ? 21.398 19.512 16.438 1.00 24.73 136 HIS C CA 1
ATOM 5094 C C . HIS C 1 136 ? 22.710 20.256 16.343 1.00 24.92 136 HIS C C 1
ATOM 5095 O O . HIS C 1 136 ? 23.659 19.902 17.043 1.00 25.43 136 HIS C O 1
ATOM 5102 N N . ILE C 1 137 ? 22.756 21.291 15.490 1.00 24.82 137 ILE C N 1
ATOM 5103 C CA . ILE C 1 137 ? 23.971 21.999 15.120 1.00 23.54 137 ILE C CA 1
ATOM 5104 C C . ILE C 1 137 ? 23.955 23.404 15.725 1.00 24.65 137 ILE C C 1
ATOM 5105 O O . ILE C 1 137 ? 22.903 24.030 15.782 1.00 24.11 137 ILE C O 1
ATOM 5110 N N . ASP C 1 138 ? 25.131 23.882 16.142 1.00 25.10 138 ASP C N 1
ATOM 5111 C CA . ASP C 1 138 ? 25.310 25.111 16.957 1.00 25.42 138 ASP C CA 1
ATOM 5112 C C . ASP C 1 138 ? 26.673 25.750 16.543 1.00 25.87 138 ASP C C 1
ATOM 5113 O O . ASP C 1 138 ? 27.606 25.061 16.145 1.00 25.20 138 ASP C O 1
ATOM 5118 N N . ILE C 1 139 ? 26.763 27.076 16.572 1.00 26.23 139 ILE C N 1
ATOM 5119 C CA . ILE C 1 139 ? 28.021 27.770 16.341 1.00 26.43 139 ILE C CA 1
ATOM 5120 C C . ILE C 1 139 ? 28.727 27.958 17.693 1.00 27.19 139 ILE C C 1
ATOM 5121 O O . ILE C 1 139 ? 28.074 28.191 18.714 1.00 27.59 139 ILE C O 1
ATOM 5126 N N . ASN C 1 140 ? 30.056 27.833 17.705 1.00 27.74 140 ASN C N 1
ATOM 5127 C CA . ASN C 1 140 ? 30.836 27.999 18.903 1.00 27.49 140 ASN C CA 1
ATOM 5128 C C . ASN C 1 140 ? 30.995 29.483 19.210 1.00 28.17 140 ASN C C 1
ATOM 5129 O O . ASN C 1 140 ? 31.422 30.265 18.351 1.00 28.03 140 ASN C O 1
ATOM 5134 N N . ASN C 1 141 ? 30.631 29.853 20.427 1.00 27.54 141 ASN C N 1
ATOM 5135 C CA . ASN C 1 141 ? 30.855 31.197 20.934 1.00 27.65 141 ASN C CA 1
ATOM 5136 C C . ASN C 1 141 ? 30.281 32.269 20.018 1.00 27.19 141 ASN C C 1
ATOM 5137 O O . ASN C 1 141 ? 31.006 33.157 19.568 1.00 28.35 141 ASN C O 1
ATOM 5142 N N . ILE C 1 142 ? 28.979 32.212 19.764 1.00 26.68 142 ILE C N 1
ATOM 5143 C CA . ILE C 1 142 ? 28.349 33.234 18.938 1.00 27.24 142 ILE C CA 1
ATOM 5144 C C . ILE C 1 142 ? 28.361 34.582 19.684 1.00 27.14 142 ILE C C 1
ATOM 5145 O O . ILE C 1 142 ? 28.425 35.622 19.040 1.00 28.78 142 ILE C O 1
ATOM 5150 N N . THR C 1 143 ? 28.320 34.542 21.020 1.00 27.24 143 THR C N 1
ATOM 5151 C CA . THR C 1 143 ? 28.138 35.732 21.887 1.00 27.91 143 THR C CA 1
ATOM 5152 C C . THR C 1 143 ? 29.380 36.614 21.818 1.00 28.80 143 THR C C 1
ATOM 5153 O O . THR C 1 143 ? 29.293 37.834 21.575 1.00 28.12 143 THR C O 1
ATOM 5157 N N . GLY C 1 144 ? 30.537 35.964 21.995 1.00 29.89 144 GLY C N 1
ATOM 5158 C CA . GLY C 1 144 ? 31.845 36.636 22.016 1.00 31.36 144 GLY C CA 1
ATOM 5159 C C . GLY C 1 144 ? 32.373 37.118 20.678 1.00 32.17 144 GLY C C 1
ATOM 5160 O O . GLY C 1 144 ? 33.076 38.127 20.633 1.00 33.31 144 GLY C O 1
ATOM 5161 N N . THR C 1 145 ? 32.000 36.420 19.598 1.00 32.85 145 THR C N 1
ATOM 5162 C CA . THR C 1 145 ? 32.445 36.735 18.240 1.00 32.71 145 THR C CA 1
ATOM 5163 C C . THR C 1 145 ? 31.463 37.655 17.472 1.00 32.89 145 THR C C 1
ATOM 5164 O O . THR C 1 145 ? 31.904 38.541 16.728 1.00 32.57 145 THR C O 1
ATOM 5168 N N . LEU C 1 146 ? 30.145 37.477 17.644 1.00 32.28 146 LEU C N 1
ATOM 5169 C CA . LEU C 1 146 ? 29.176 38.244 16.841 1.00 32.06 146 LEU C CA 1
ATOM 5170 C C . LEU C 1 146 ? 28.153 39.031 17.661 1.00 32.06 146 LEU C C 1
ATOM 5171 O O . LEU C 1 146 ? 28.037 40.249 17.515 1.00 31.71 146 LEU C O 1
ATOM 5176 N N . THR C 1 147 ? 27.423 38.347 18.534 1.00 32.26 147 THR C N 1
ATOM 5177 C CA . THR C 1 147 ? 26.309 38.984 19.235 1.00 32.03 147 THR C CA 1
ATOM 5178 C C . THR C 1 147 ? 26.743 40.190 20.042 1.00 32.09 147 THR C C 1
ATOM 5179 O O . THR C 1 147 ? 26.047 41.216 20.040 1.00 31.85 147 THR C O 1
ATOM 5183 N N . ASP C 1 148 ? 27.865 40.086 20.759 1.00 31.89 148 ASP C N 1
ATOM 5184 C CA . ASP C 1 148 ? 28.293 41.234 21.586 1.00 31.30 148 ASP C CA 1
ATOM 5185 C C . ASP C 1 148 ? 29.198 42.214 20.824 1.00 31.32 148 ASP C C 1
ATOM 5186 O O . ASP C 1 148 ? 29.587 43.221 21.399 1.00 31.08 148 ASP C O 1
ATOM 5191 N N . ILE C 1 149 ? 29.495 41.949 19.542 1.00 30.98 149 ILE C N 1
ATOM 5192 C CA . ILE C 1 149 ? 30.519 42.699 18.779 1.00 30.99 149 ILE C CA 1
ATOM 5193 C C . ILE C 1 149 ? 30.006 43.522 17.580 1.00 30.56 149 ILE C C 1
ATOM 5194 O O . ILE C 1 149 ? 30.411 44.686 17.407 1.00 31.56 149 ILE C O 1
ATOM 5199 N N . VAL C 1 150 ? 29.162 42.910 16.745 1.00 29.62 150 VAL C N 1
ATOM 5200 C CA . VAL C 1 150 ? 28.605 43.548 15.543 1.00 28.76 150 VAL C CA 1
ATOM 5201 C C . VAL C 1 150 ? 27.116 43.850 15.741 1.00 27.71 150 VAL C C 1
ATOM 5202 O O . VAL C 1 150 ? 26.550 43.513 16.779 1.00 27.83 150 VAL C O 1
ATOM 5206 N N . SER C 1 151 ? 26.490 44.516 14.773 1.00 26.48 151 SER C N 1
ATOM 5207 C CA . SER C 1 151 ? 25.105 44.960 14.938 1.00 25.86 151 SER C CA 1
ATOM 5208 C C . SER C 1 151 ? 24.180 43.754 14.871 1.00 26.12 151 SER C C 1
ATOM 5209 O O . SER C 1 151 ? 24.586 42.680 14.419 1.00 26.68 151 SER C O 1
ATOM 5212 N N . ALA C 1 152 ? 22.956 43.938 15.344 1.00 26.40 152 ALA C N 1
ATOM 5213 C CA . ALA C 1 152 ? 21.945 42.874 15.330 1.00 26.70 152 ALA C CA 1
ATOM 5214 C C . ALA C 1 152 ? 21.735 42.341 13.920 1.00 26.64 152 ALA C C 1
ATOM 5215 O O . ALA C 1 152 ? 21.695 41.104 13.705 1.00 27.29 152 ALA C O 1
ATOM 5217 N N . TYR C 1 153 ? 21.656 43.253 12.947 1.00 26.34 153 TYR C N 1
ATOM 5218 C CA . TYR C 1 153 ? 21.383 42.870 11.575 1.00 26.93 153 TYR C CA 1
ATOM 5219 C C . TYR C 1 153 ? 22.576 42.137 10.968 1.00 27.52 153 TYR C C 1
ATOM 5220 O O . TYR C 1 153 ? 22.373 41.222 10.180 1.00 27.15 153 TYR C O 1
ATOM 5229 N N . ASP C 1 154 ? 23.801 42.526 11.349 1.00 27.97 154 ASP C N 1
ATOM 5230 C CA . ASP C 1 154 ? 25.002 41.848 10.873 1.00 28.14 154 ASP C CA 1
ATOM 5231 C C . ASP C 1 154 ? 25.092 40.409 11.372 1.00 27.38 154 ASP C C 1
ATOM 5232 O O . ASP C 1 154 ? 25.494 39.529 10.632 1.00 28.12 154 ASP C O 1
ATOM 5237 N N . THR C 1 155 ? 24.738 40.152 12.621 1.00 26.88 155 THR C N 1
ATOM 5238 C CA . THR C 1 155 ? 24.733 38.754 13.109 1.00 26.07 155 THR C CA 1
ATOM 5239 C C . THR C 1 155 ? 23.661 37.932 12.388 1.00 26.28 155 THR C C 1
ATOM 5240 O O . THR C 1 155 ? 23.856 36.769 12.039 1.00 25.91 155 THR C O 1
ATOM 5244 N N . TYR C 1 156 ? 22.525 38.553 12.144 1.00 26.30 156 TYR C N 1
ATOM 5245 C CA . TYR C 1 156 ? 21.429 37.950 11.372 1.00 27.08 156 TYR C CA 1
ATOM 5246 C C . TYR C 1 156 ? 21.800 37.561 9.931 1.00 27.59 156 TYR C C 1
ATOM 5247 O O . TYR C 1 156 ? 21.406 36.508 9.448 1.00 27.01 156 TYR C O 1
ATOM 5256 N N . LEU C 1 157 ? 22.525 38.440 9.249 1.00 28.59 157 LEU C N 1
ATOM 5257 C CA . LEU C 1 157 ? 22.973 38.163 7.904 1.00 29.21 157 LEU C CA 1
ATOM 5258 C C . LEU C 1 157 ? 23.960 37.005 7.908 1.00 28.85 157 LEU C C 1
ATOM 5259 O O . LEU C 1 157 ? 23.861 36.128 7.062 1.00 28.12 157 LEU C O 1
ATOM 5264 N N . ASN C 1 158 ? 24.895 36.995 8.861 1.00 28.91 158 ASN C N 1
ATOM 5265 C CA . ASN C 1 158 ? 25.920 35.930 8.928 1.00 28.43 158 ASN C CA 1
ATOM 5266 C C . ASN C 1 158 ? 25.351 34.567 9.242 1.00 27.71 158 ASN C C 1
ATOM 5267 O O . ASN C 1 158 ? 25.835 33.586 8.721 1.00 26.94 158 ASN C O 1
ATOM 5272 N N . VAL C 1 159 ? 24.391 34.511 10.160 1.00 27.25 159 VAL C N 1
ATOM 5273 C CA . VAL C 1 159 ? 23.706 33.254 10.498 1.00 27.91 159 VAL C CA 1
ATOM 5274 C C . VAL C 1 159 ? 22.904 32.699 9.310 1.00 27.72 159 VAL C C 1
ATOM 5275 O O . VAL C 1 159 ? 22.826 31.475 9.129 1.00 27.95 159 VAL C O 1
ATOM 5279 N N . ASN C 1 160 ? 22.329 33.591 8.495 1.00 27.58 160 ASN C N 1
ATOM 5280 C CA . ASN C 1 160 ? 21.597 33.186 7.305 1.00 27.59 160 ASN C CA 1
ATOM 5281 C C . ASN C 1 160 ? 22.535 32.709 6.206 1.00 28.02 160 ASN C C 1
ATOM 5282 O O . ASN C 1 160 ? 22.189 31.797 5.480 1.00 27.00 160 ASN C O 1
ATOM 5287 N N . LYS C 1 161 ? 23.723 33.307 6.082 1.00 27.77 161 LYS C N 1
ATOM 5288 C CA . LYS C 1 161 ? 24.733 32.772 5.154 1.00 28.53 161 LYS C CA 1
ATOM 5289 C C . LYS C 1 161 ? 25.153 31.366 5.537 1.00 27.94 161 LYS C C 1
ATOM 5290 O O . LYS C 1 161 ? 25.228 30.493 4.673 1.00 28.27 161 LYS C O 1
ATOM 5296 N N . VAL C 1 162 ? 25.387 31.128 6.824 1.00 27.28 162 VAL C N 1
ATOM 5297 C CA . VAL C 1 162 ? 25.714 29.744 7.291 1.00 27.38 162 VAL C CA 1
ATOM 5298 C C . VAL C 1 162 ? 24.562 28.739 7.056 1.00 27.50 162 VAL C C 1
ATOM 5299 O O . VAL C 1 162 ? 24.788 27.587 6.616 1.00 27.11 162 VAL C O 1
ATOM 5303 N N . LYS C 1 163 ? 23.339 29.174 7.348 1.00 27.43 163 LYS C N 1
ATOM 5304 C CA . LYS C 1 163 ? 22.129 28.400 7.076 1.00 28.13 163 LYS C CA 1
ATOM 5305 C C . LYS C 1 163 ? 22.008 27.867 5.647 1.00 28.48 163 LYS C C 1
ATOM 5306 O O . LYS C 1 163 ? 21.707 26.689 5.440 1.00 27.72 163 LYS C O 1
ATOM 5312 N N . LEU C 1 164 ? 22.191 28.729 4.656 1.00 28.78 164 LEU C N 1
ATOM 5313 C CA . LEU C 1 164 ? 22.037 28.294 3.276 1.00 29.97 164 LEU C CA 1
ATOM 5314 C C . LEU C 1 164 ? 23.216 27.374 2.845 1.00 30.25 164 LEU C C 1
ATOM 5315 O O . LEU C 1 164 ? 23.007 26.393 2.139 1.00 30.63 164 LEU C O 1
ATOM 5320 N N . ALA C 1 165 ? 24.436 27.679 3.292 1.00 30.09 165 ALA C N 1
ATOM 5321 C CA . ALA C 1 165 ? 25.591 26.807 3.059 1.00 29.79 165 ALA C CA 1
ATOM 5322 C C . ALA C 1 165 ? 25.313 25.395 3.574 1.00 29.65 165 ALA C C 1
ATOM 5323 O O . ALA C 1 165 ? 25.551 24.432 2.870 1.00 29.79 165 ALA C O 1
ATOM 5325 N N . LEU C 1 166 ? 24.799 25.289 4.794 1.00 29.61 166 LEU C N 1
ATOM 5326 C CA . LEU C 1 166 ? 24.402 24.013 5.366 1.00 29.71 166 LEU C CA 1
ATOM 5327 C C . LEU C 1 166 ? 23.231 23.346 4.619 1.00 30.79 166 LEU C C 1
ATOM 5328 O O . LEU C 1 166 ? 23.208 22.122 4.497 1.00 30.79 166 LEU C O 1
ATOM 5333 N N . MET C 1 167 ? 22.257 24.115 4.121 1.00 31.23 167 MET C N 1
ATOM 5334 C CA . MET C 1 167 ? 21.170 23.506 3.318 1.00 32.12 167 MET C CA 1
ATOM 5335 C C . MET C 1 167 ? 21.692 22.838 2.042 1.00 32.65 167 MET C C 1
ATOM 5336 O O . MET C 1 167 ? 21.319 21.701 1.758 1.00 32.17 167 MET C O 1
ATOM 5341 N N A GLU C 1 168 ? 22.533 23.555 1.288 0.50 32.78 168 GLU C N 1
ATOM 5342 N N B GLU C 1 168 ? 22.547 23.545 1.295 0.50 32.84 168 GLU C N 1
ATOM 5343 C CA A GLU C 1 168 ? 23.142 23.024 0.063 0.50 33.18 168 GLU C CA 1
ATOM 5344 C CA B GLU C 1 168 ? 23.130 23.023 0.052 0.50 33.28 168 GLU C CA 1
ATOM 5345 C C A GLU C 1 168 ? 23.939 21.764 0.346 0.50 33.25 168 GLU C C 1
ATOM 5346 C C B GLU C 1 168 ? 23.992 21.790 0.292 0.50 33.30 168 GLU C C 1
ATOM 5347 O O A GLU C 1 168 ? 23.694 20.729 -0.262 0.50 33.72 168 GLU C O 1
ATOM 5348 O O B GLU C 1 168 ? 23.860 20.804 -0.421 0.50 33.75 168 GLU C O 1
ATOM 5359 N N . GLU C 1 169 ? 24.878 21.851 1.280 1.00 33.32 169 GLU C N 1
ATOM 5360 C CA . GLU C 1 169 ? 25.703 20.689 1.663 1.00 33.77 169 GLU C CA 1
ATOM 5361 C C . GLU C 1 169 ? 24.902 19.460 2.071 1.00 33.54 169 GLU C C 1
ATOM 5362 O O . GLU C 1 169 ? 25.149 18.380 1.552 1.00 33.69 169 GLU C O 1
ATOM 5368 N N . LEU C 1 170 ? 23.944 19.627 2.981 1.00 33.47 170 LEU C N 1
ATOM 5369 C CA . LEU C 1 170 ? 23.180 18.477 3.525 1.00 33.68 170 LEU C CA 1
ATOM 5370 C C . LEU C 1 170 ? 22.290 17.771 2.492 1.00 33.89 170 LEU C C 1
ATOM 5371 O O . LEU C 1 170 ? 22.008 16.571 2.629 1.00 33.32 170 LEU C O 1
ATOM 5376 N N . LEU C 1 171 ? 21.861 18.504 1.454 1.00 34.47 171 LEU C N 1
ATOM 5377 C CA . LEU C 1 171 ? 20.950 17.969 0.409 1.00 34.86 171 LEU C CA 1
ATOM 5378 C C . LEU C 1 171 ? 21.562 16.850 -0.470 1.00 35.11 171 LEU C C 1
ATOM 5379 O O . LEU C 1 171 ? 20.843 16.003 -0.993 1.00 33.90 171 LEU C O 1
ATOM 5384 N N . LYS C 1 172 ? 22.889 16.870 -0.607 1.00 35.70 172 LYS C N 1
ATOM 5385 C CA . LYS C 1 172 ? 23.660 15.794 -1.245 1.00 36.24 172 LYS C CA 1
ATOM 5386 C C . LYS C 1 172 ? 23.513 14.490 -0.467 1.00 35.83 172 LYS C C 1
ATOM 5387 O O . LYS C 1 172 ? 23.729 13.412 -1.003 1.00 36.38 172 LYS C O 1
ATOM 5393 N N . TYR C 1 173 ? 23.168 14.584 0.808 1.00 35.33 173 TYR C N 1
ATOM 5394 C CA . TYR C 1 173 ? 22.953 13.399 1.623 1.00 35.03 173 TYR C CA 1
ATOM 5395 C C . TYR C 1 173 ? 21.474 13.060 1.821 1.00 34.48 173 TYR C C 1
ATOM 5396 O O . TYR C 1 173 ? 21.140 12.128 2.567 1.00 35.66 173 TYR C O 1
ATOM 5405 N N . ASN C 1 174 ? 20.601 13.778 1.116 1.00 33.35 174 ASN C N 1
ATOM 5406 C CA . ASN C 1 174 ? 19.150 13.729 1.319 1.00 32.60 174 ASN C CA 1
ATOM 5407 C C . ASN C 1 174 ? 18.680 14.066 2.746 1.00 31.08 174 ASN C C 1
ATOM 5408 O O . ASN C 1 174 ? 17.728 13.457 3.273 1.00 31.08 174 ASN C O 1
ATOM 5413 N N . ALA C 1 175 ? 19.336 15.067 3.356 1.00 28.14 175 ALA C N 1
ATOM 5414 C CA . ALA C 1 175 ? 18.951 15.572 4.668 1.00 25.39 175 ALA C CA 1
ATOM 5415 C C . ALA C 1 175 ? 18.436 17.010 4.548 1.00 24.71 175 ALA C C 1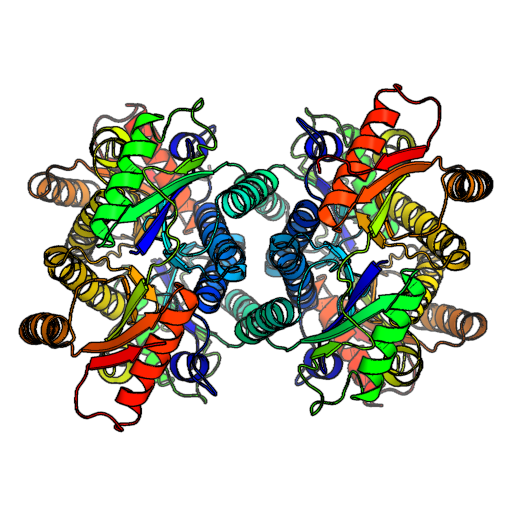
ATOM 5416 O O . ALA C 1 175 ? 18.750 17.720 3.567 1.00 21.93 175 ALA C O 1
ATOM 5418 N N . LEU C 1 176 ? 17.688 17.415 5.582 1.00 23.53 176 LEU C N 1
ATOM 5419 C CA . LEU C 1 176 ? 16.973 18.678 5.618 1.00 22.70 176 LEU C CA 1
ATOM 5420 C C . LEU C 1 176 ? 17.633 19.571 6.661 1.00 22.72 176 LEU C C 1
ATOM 5421 O O . LEU C 1 176 ? 18.410 19.099 7.483 1.00 21.92 176 LEU C O 1
ATOM 5426 N N . LEU C 1 177 ? 17.339 20.880 6.612 1.00 22.42 177 LEU C N 1
ATOM 5427 C CA . LEU C 1 177 ? 17.961 21.801 7.520 1.00 21.86 177 LEU C CA 1
ATOM 5428 C C . LEU C 1 177 ? 16.975 22.926 7.801 1.00 21.59 177 LEU C C 1
ATOM 5429 O O . LEU C 1 177 ? 16.412 23.550 6.865 1.00 20.10 177 LEU C O 1
ATOM 5434 N N . PHE C 1 178 ? 16.761 23.142 9.097 1.00 21.33 178 PHE C N 1
ATOM 5435 C CA . PHE C 1 178 ? 15.838 24.161 9.588 1.00 21.57 178 PHE C CA 1
ATOM 5436 C C . PHE C 1 178 ? 16.449 25.023 10.697 1.00 21.14 178 PHE C C 1
ATOM 5437 O O . PHE C 1 178 ? 17.143 24.532 11.574 1.00 20.76 178 PHE C O 1
ATOM 5445 N N . PHE C 1 179 ? 16.185 26.324 10.649 1.00 20.06 179 PHE C N 1
ATOM 5446 C CA . PHE C 1 179 ? 16.632 27.239 11.684 1.00 19.42 179 PHE C CA 1
ATOM 5447 C C . PHE C 1 179 ? 15.695 27.077 12.882 1.00 19.52 179 PHE C C 1
ATOM 5448 O O . PHE C 1 179 ? 14.502 26.924 12.691 1.00 21.41 179 PHE C O 1
ATOM 5456 N N . ILE C 1 180 ? 16.204 27.142 14.109 1.00 19.08 180 ILE C N 1
ATOM 5457 C CA . ILE C 1 180 ? 15.368 27.094 15.295 1.00 19.37 180 ILE C CA 1
ATOM 5458 C C . ILE C 1 180 ? 15.604 28.246 16.288 1.00 20.26 180 ILE C C 1
ATOM 5459 O O . ILE C 1 180 ? 15.005 28.297 17.357 1.00 21.02 180 ILE C O 1
ATOM 5464 N N . GLY C 1 181 ? 16.398 29.219 15.893 1.00 21.37 181 GLY C N 1
ATOM 5465 C CA . GLY C 1 181 ? 16.618 30.428 16.716 1.00 22.37 181 GLY C CA 1
ATOM 5466 C C . GLY C 1 181 ? 18.058 30.593 17.165 1.00 22.75 181 GLY C C 1
ATOM 5467 O O . GLY C 1 181 ? 18.816 29.627 17.268 1.00 23.03 181 GLY C O 1
ATOM 5468 N N . GLY C 1 182 ? 18.429 31.828 17.447 1.00 23.68 182 GLY C N 1
ATOM 5469 C CA . GLY C 1 182 ? 19.809 32.143 17.844 1.00 24.08 182 GLY C CA 1
ATOM 5470 C C . GLY C 1 182 ? 20.844 31.640 16.840 1.00 24.25 182 GLY C C 1
ATOM 5471 O O . GLY C 1 182 ? 20.889 32.094 15.694 1.00 24.98 182 GLY C O 1
ATOM 5472 N N . ASP C 1 183 ? 21.690 30.697 17.252 1.00 24.19 183 ASP C N 1
ATOM 5473 C CA . ASP C 1 183 ? 22.675 30.166 16.330 1.00 23.53 183 ASP C CA 1
ATOM 5474 C C . ASP C 1 183 ? 22.459 28.682 16.109 1.00 23.01 183 ASP C C 1
ATOM 5475 O O . ASP C 1 183 ? 23.399 28.003 15.792 1.00 22.66 183 ASP C O 1
ATOM 5480 N N . ASN C 1 184 ? 21.219 28.211 16.227 1.00 23.23 184 ASN C N 1
ATOM 5481 C CA . ASN C 1 184 ? 20.909 26.760 16.182 1.00 23.30 184 ASN C CA 1
ATOM 5482 C C . ASN C 1 184 ? 20.130 26.303 14.961 1.00 22.96 184 ASN C C 1
ATOM 5483 O O . ASN C 1 184 ? 19.282 27.022 14.449 1.00 22.08 184 ASN C O 1
ATOM 5488 N N . PHE C 1 185 ? 20.421 25.071 14.520 1.00 21.82 185 PHE C N 1
ATOM 5489 C CA . PHE C 1 185 ? 19.801 24.484 13.360 1.00 21.79 185 PHE C CA 1
ATOM 5490 C C . PHE C 1 185 ? 19.555 23.013 13.709 1.00 21.77 185 PHE C C 1
ATOM 5491 O O . PHE C 1 185 ? 20.300 22.442 14.490 1.00 20.80 185 PHE C O 1
ATOM 5499 N N . MET C 1 186 ? 18.534 22.419 13.120 1.00 22.41 186 MET C N 1
ATOM 5500 C CA . MET C 1 186 ? 18.277 20.969 13.272 1.00 23.26 186 MET C CA 1
ATOM 5501 C C . MET C 1 186 ? 18.224 20.306 11.917 1.00 23.38 186 MET C C 1
ATOM 5502 O O . MET C 1 186 ? 17.653 20.873 10.988 1.00 23.58 186 MET C O 1
ATOM 5507 N N . ALA C 1 187 ? 18.820 19.112 11.812 1.00 25.00 187 ALA C N 1
ATOM 5508 C CA . ALA C 1 187 ? 18.915 18.351 10.553 1.00 25.58 187 ALA C CA 1
ATOM 5509 C C . ALA C 1 187 ? 18.445 16.884 10.675 1.00 26.52 187 ALA C C 1
ATOM 5510 O O . ALA C 1 187 ? 19.202 16.014 11.096 1.00 26.59 187 ALA C O 1
ATOM 5512 N N . PRO C 1 188 ? 17.194 16.607 10.266 1.00 27.57 188 PRO C N 1
ATOM 5513 C CA . PRO C 1 188 ? 16.770 15.227 10.081 1.00 27.66 188 PRO C CA 1
ATOM 5514 C C . PRO C 1 188 ? 17.697 14.599 9.039 1.00 28.08 188 PRO C C 1
ATOM 5515 O O . PRO C 1 188 ? 17.767 15.098 7.934 1.00 28.26 188 PRO C O 1
ATOM 5519 N N . SER C 1 189 ? 18.392 13.522 9.392 1.00 28.64 189 SER C N 1
ATOM 5520 C CA . SER C 1 189 ? 19.528 13.068 8.599 1.00 28.51 189 SER C CA 1
ATOM 5521 C C . SER C 1 189 ? 19.773 11.555 8.574 1.00 29.05 189 SER C C 1
ATOM 5522 O O . SER C 1 189 ? 20.920 11.139 8.501 1.00 29.56 189 SER C O 1
ATOM 5525 N N . ASN C 1 190 ? 18.727 10.733 8.598 1.00 29.35 190 ASN C N 1
ATOM 5526 C CA . ASN C 1 190 ? 18.924 9.270 8.548 1.00 30.09 190 ASN C CA 1
ATOM 5527 C C . ASN C 1 190 ? 19.847 8.950 7.383 1.00 30.72 190 ASN C C 1
ATOM 5528 O O . ASN C 1 190 ? 19.645 9.442 6.264 1.00 31.54 190 ASN C O 1
ATOM 5533 N N . GLY C 1 191 ? 20.879 8.170 7.644 1.00 31.71 191 GLY C N 1
ATOM 5534 C CA . GLY C 1 191 ? 21.833 7.812 6.615 1.00 32.45 191 GLY C CA 1
ATOM 5535 C C . GLY C 1 191 ? 23.204 8.397 6.858 1.00 33.23 191 GLY C C 1
ATOM 5536 O O . GLY C 1 191 ? 24.186 7.777 6.500 1.00 34.26 191 GLY C O 1
ATOM 5537 N N . MET C 1 192 ? 23.300 9.581 7.456 1.00 33.38 192 MET C N 1
ATOM 5538 C CA . MET C 1 192 ? 24.595 10.223 7.616 1.00 33.37 192 MET C CA 1
ATOM 5539 C C . MET C 1 192 ? 25.338 9.696 8.841 1.00 34.12 192 MET C C 1
ATOM 5540 O O . MET C 1 192 ? 24.740 9.213 9.776 1.00 34.35 192 MET C O 1
ATOM 5545 N N . SER C 1 193 ? 26.656 9.829 8.821 1.00 35.41 193 SER C N 1
ATOM 5546 C CA . SER C 1 193 ? 27.528 9.379 9.890 1.00 36.04 193 SER C CA 1
ATOM 5547 C C . SER C 1 193 ? 28.288 10.584 10.395 1.00 36.95 193 SER C C 1
ATOM 5548 O O . SER C 1 193 ? 28.278 11.631 9.746 1.00 36.94 193 SER C O 1
ATOM 5551 N N . GLU C 1 194 ? 28.974 10.422 11.528 1.00 38.00 194 GLU C N 1
ATOM 5552 C CA . GLU C 1 194 ? 29.753 11.500 12.149 1.00 38.50 194 GLU C CA 1
ATOM 5553 C C . GLU C 1 194 ? 30.747 12.070 11.197 1.00 38.74 194 GLU C C 1
ATOM 5554 O O . GLU C 1 194 ? 30.990 13.271 11.186 1.00 39.17 194 GLU C O 1
ATOM 5560 N N . GLU C 1 195 ? 31.356 11.198 10.410 1.00 39.17 195 GLU C N 1
ATOM 5561 C CA . GLU C 1 195 ? 32.406 11.630 9.494 1.00 39.54 195 GLU C CA 1
ATOM 5562 C C . GLU C 1 195 ? 31.857 12.484 8.357 1.00 38.52 195 GLU C C 1
ATOM 5563 O O . GLU C 1 195 ? 32.535 13.408 7.916 1.00 38.39 195 GLU C O 1
ATOM 5569 N N . ASP C 1 196 ? 30.635 12.189 7.905 1.00 37.77 196 ASP C N 1
ATOM 5570 C CA . ASP C 1 196 ? 29.944 13.043 6.920 1.00 37.39 196 ASP C CA 1
ATOM 5571 C C . ASP C 1 196 ? 29.737 14.456 7.440 1.00 37.23 196 ASP C C 1
ATOM 5572 O O . ASP C 1 196 ? 29.901 15.420 6.696 1.00 37.81 196 ASP C O 1
ATOM 5577 N N . PHE C 1 197 ? 29.367 14.577 8.713 1.00 36.79 197 PHE C N 1
ATOM 5578 C CA . PHE C 1 197 ? 29.263 15.883 9.355 1.00 36.44 197 PHE C CA 1
ATOM 5579 C C . PHE C 1 197 ? 30.622 16.570 9.535 1.00 36.89 197 PHE C C 1
ATOM 5580 O O . PHE C 1 197 ? 30.740 17.785 9.322 1.00 36.80 197 PHE C O 1
ATOM 5588 N N . LEU C 1 198 ? 31.647 15.823 9.950 1.00 37.43 198 LEU C N 1
ATOM 5589 C CA . LEU C 1 198 ? 32.974 16.439 10.176 1.00 37.81 198 LEU C CA 1
ATOM 5590 C C . LEU C 1 198 ? 33.544 17.025 8.882 1.00 38.06 198 LEU C C 1
ATOM 5591 O O . LEU C 1 198 ? 34.166 18.095 8.870 1.00 37.93 198 LEU C O 1
ATOM 5596 N N . ASP C 1 199 ? 33.287 16.324 7.791 1.00 38.50 199 ASP C N 1
ATOM 5597 C CA . ASP C 1 199 ? 33.625 16.790 6.455 1.00 39.43 199 ASP C CA 1
ATOM 5598 C C . ASP C 1 199 ? 32.943 18.114 6.046 1.00 39.20 199 ASP C C 1
ATOM 5599 O O . ASP C 1 199 ? 33.612 19.071 5.672 1.00 39.71 199 ASP C O 1
ATOM 5604 N N . ILE C 1 200 ? 31.615 18.162 6.117 1.00 39.15 200 ILE C N 1
ATOM 5605 C CA . ILE C 1 200 ? 30.863 19.403 5.881 1.00 38.92 200 ILE C CA 1
ATOM 5606 C C . ILE C 1 200 ? 31.368 20.533 6.777 1.00 39.25 200 ILE C C 1
ATOM 5607 O O . ILE C 1 200 ? 31.461 21.676 6.336 1.00 39.66 200 ILE C O 1
ATOM 5612 N N . PHE C 1 201 ? 31.695 20.227 8.031 1.00 39.50 201 PHE C N 1
ATOM 5613 C CA . PHE C 1 201 ? 32.037 21.275 8.988 1.00 39.64 201 PHE C CA 1
ATOM 5614 C C . PHE C 1 201 ? 33.335 22.001 8.653 1.00 40.54 201 PHE C C 1
ATOM 5615 O O . PHE C 1 201 ? 33.384 23.228 8.777 1.00 40.10 201 PHE C O 1
ATOM 5623 N N . ASN C 1 202 ? 34.396 21.292 8.255 1.00 41.86 202 ASN C N 1
ATOM 5624 C CA . ASN C 1 202 ? 35.658 22.024 8.007 1.00 42.84 202 ASN C CA 1
ATOM 5625 C C . ASN C 1 202 ? 35.663 22.793 6.692 1.00 42.10 202 ASN C C 1
ATOM 5626 O O . ASN C 1 202 ? 36.380 23.784 6.551 1.00 41.60 202 ASN C O 1
ATOM 5631 N N . ARG C 1 203 ? 34.818 22.359 5.766 1.00 42.07 203 ARG C N 1
ATOM 5632 C CA . ARG C 1 203 ? 34.537 23.123 4.563 1.00 42.65 203 ARG C CA 1
ATOM 5633 C C . ARG C 1 203 ? 33.898 24.464 4.928 1.00 42.47 203 ARG C C 1
ATOM 5634 O O . ARG C 1 203 ? 34.269 25.517 4.387 1.00 42.10 203 ARG C O 1
ATOM 5642 N N . ILE C 1 204 ? 32.952 24.423 5.869 1.00 42.73 204 ILE C N 1
ATOM 5643 C CA . ILE C 1 204 ? 32.264 25.633 6.333 1.00 42.47 204 ILE C CA 1
ATOM 5644 C C . ILE C 1 204 ? 33.213 26.544 7.120 1.00 42.95 204 ILE C C 1
ATOM 5645 O O . ILE C 1 204 ? 33.203 27.759 6.950 1.00 42.15 204 ILE C O 1
ATOM 5650 N N . ASN C 1 205 ? 34.065 25.954 7.941 1.00 43.81 205 ASN C N 1
ATOM 5651 C CA . ASN C 1 205 ? 35.050 26.739 8.656 1.00 44.60 205 ASN C CA 1
ATOM 5652 C C . ASN C 1 205 ? 36.019 27.441 7.717 1.00 45.15 205 ASN C C 1
ATOM 5653 O O . ASN C 1 205 ? 36.327 28.630 7.927 1.00 44.80 205 ASN C O 1
ATOM 5658 N N . LYS C 1 206 ? 36.508 26.709 6.701 1.00 45.67 206 LYS C N 1
ATOM 5659 C CA . LYS C 1 206 ? 37.427 27.272 5.689 1.00 46.14 206 LYS C CA 1
ATOM 5660 C C . LYS C 1 206 ? 36.800 28.464 4.967 1.00 46.40 206 LYS C C 1
ATOM 5661 O O . LYS C 1 206 ? 37.434 29.500 4.820 1.00 46.76 206 LYS C O 1
ATOM 5667 N N . LYS C 1 207 ? 35.543 28.317 4.559 1.00 46.65 207 LYS C N 1
ATOM 5668 C CA . LYS C 1 207 ? 34.820 29.361 3.822 1.00 46.94 207 LYS C CA 1
ATOM 5669 C C . LYS C 1 207 ? 34.364 30.553 4.685 1.00 46.13 207 LYS C C 1
ATOM 5670 O O . LYS C 1 207 ? 34.575 31.700 4.299 1.00 45.89 207 LYS C O 1
ATOM 5676 N N . TYR C 1 208 ? 33.737 30.298 5.836 1.00 45.23 208 TYR C N 1
ATOM 5677 C CA . TYR C 1 208 ? 33.117 31.385 6.620 1.00 44.58 208 TYR C CA 1
ATOM 5678 C C . TYR C 1 208 ? 33.842 31.763 7.919 1.00 44.52 208 TYR C C 1
ATOM 5679 O O . TYR C 1 208 ? 33.464 32.733 8.578 1.00 44.20 208 TYR C O 1
ATOM 5688 N N . LYS C 1 209 ? 34.865 30.991 8.285 1.00 44.17 209 LYS C N 1
ATOM 5689 C CA . LYS C 1 209 ? 35.646 31.234 9.499 1.00 44.36 209 LYS C CA 1
ATOM 5690 C C . LYS C 1 209 ? 34.853 31.027 10.784 1.00 43.53 209 LYS C C 1
ATOM 5691 O O . LYS C 1 209 ? 35.252 31.526 11.835 1.00 43.80 209 LYS C O 1
ATOM 5697 N N . ILE C 1 210 ? 33.734 30.308 10.707 1.00 42.42 210 ILE C N 1
ATOM 5698 C CA . ILE C 1 210 ? 32.945 29.994 11.898 1.00 41.56 210 ILE C CA 1
ATOM 5699 C C . ILE C 1 210 ? 33.131 28.518 12.200 1.00 40.57 210 ILE C C 1
ATOM 5700 O O . ILE C 1 210 ? 33.246 27.706 11.294 1.00 40.58 210 ILE C O 1
ATOM 5705 N N . GLU C 1 211 ? 33.168 28.187 13.482 1.00 39.59 211 GLU C N 1
ATOM 5706 C CA . GLU C 1 211 ? 33.363 26.823 13.944 1.00 38.40 211 GLU C CA 1
ATOM 5707 C C . GLU C 1 211 ? 32.034 26.206 14.446 1.00 36.59 211 GLU C C 1
ATOM 5708 O O . GLU C 1 211 ? 31.337 26.814 15.235 1.00 35.89 211 GLU C O 1
ATOM 5714 N N . LEU C 1 212 ? 31.704 25.000 13.991 1.00 34.53 212 LEU C N 1
ATOM 5715 C CA . LEU C 1 212 ? 30.435 24.323 14.317 1.00 33.11 212 LEU C CA 1
ATOM 5716 C C . LEU C 1 212 ? 30.642 23.095 15.199 1.00 32.18 212 LEU C C 1
ATOM 5717 O O . LEU C 1 212 ? 31.724 22.524 15.245 1.00 32.18 212 LEU C O 1
ATOM 5722 N N . LYS C 1 213 ? 29.584 22.692 15.891 1.00 30.79 213 LYS C N 1
ATOM 5723 C CA . LYS C 1 213 ? 29.530 21.388 16.572 1.00 30.04 213 LYS C CA 1
ATOM 5724 C C . LYS C 1 213 ? 28.137 20.836 16.390 1.00 29.34 213 LYS C C 1
ATOM 5725 O O . LYS C 1 213 ? 27.228 21.567 16.007 1.00 29.13 213 LYS C O 1
ATOM 5731 N N . ALA C 1 214 ? 27.957 19.555 16.680 1.00 28.68 214 ALA C N 1
ATOM 5732 C CA . ALA C 1 214 ? 26.664 18.945 16.496 1.00 28.33 214 ALA C CA 1
ATOM 5733 C C . ALA C 1 214 ? 26.496 17.736 17.414 1.00 28.26 214 ALA C C 1
ATOM 5734 O O . ALA C 1 214 ? 27.413 16.962 17.552 1.00 28.63 214 ALA C O 1
ATOM 5736 N N . GLY C 1 215 ? 25.339 17.597 18.061 1.00 28.55 215 GLY C N 1
ATOM 5737 C CA . GLY C 1 215 ? 24.976 16.329 18.731 1.00 28.78 215 GLY C CA 1
ATOM 5738 C C . GLY C 1 215 ? 24.049 15.510 17.854 1.00 28.59 215 GLY C C 1
ATOM 5739 O O . GLY C 1 215 ? 23.096 16.031 17.332 1.00 29.03 215 GLY C O 1
ATOM 5740 N N . ILE C 1 216 ? 24.316 14.221 17.688 1.00 29.46 216 ILE C N 1
ATOM 5741 C CA . ILE C 1 216 ? 23.484 13.392 16.845 1.00 29.57 216 ILE C CA 1
ATOM 5742 C C . ILE C 1 216 ? 22.706 12.482 17.768 1.00 30.37 216 ILE C C 1
ATOM 5743 O O . ILE C 1 216 ? 23.285 11.694 18.506 1.00 31.38 216 ILE C O 1
ATOM 5748 N N . GLY C 1 217 ? 21.388 12.616 17.762 1.00 30.40 217 GLY C N 1
ATOM 5749 C CA . GLY C 1 217 ? 20.530 11.713 18.499 1.00 30.10 217 GLY C CA 1
ATOM 5750 C C . GLY C 1 217 ? 19.836 10.792 17.543 1.00 30.23 217 GLY C C 1
ATOM 5751 O O . GLY C 1 217 ? 19.409 11.224 16.491 1.00 29.86 217 GLY C O 1
ATOM 5752 N N . ILE C 1 218 ? 19.736 9.520 17.926 1.00 30.61 218 ILE C N 1
ATOM 5753 C CA . ILE C 1 218 ? 19.079 8.478 17.150 1.00 31.44 218 ILE C CA 1
ATOM 5754 C C . ILE C 1 218 ? 18.046 7.806 18.066 1.00 31.79 218 ILE C C 1
ATOM 5755 O O . ILE C 1 218 ? 18.391 7.229 19.111 1.00 31.96 218 ILE C O 1
ATOM 5760 N N . GLY C 1 219 ? 16.776 7.917 17.695 1.00 31.75 219 GLY C N 1
ATOM 5761 C CA . GLY C 1 219 ? 15.701 7.367 18.510 1.00 31.88 219 GLY C CA 1
ATOM 5762 C C . GLY C 1 219 ? 14.468 6.949 17.718 1.00 31.99 219 GLY C C 1
ATOM 5763 O O . GLY C 1 219 ? 14.428 6.998 16.496 1.00 32.42 219 GLY C O 1
ATOM 5764 N N . ARG C 1 220 ? 13.432 6.570 18.442 1.00 32.04 220 ARG C N 1
ATOM 5765 C CA . ARG C 1 220 ? 12.246 5.992 17.861 1.00 31.96 220 ARG C CA 1
ATOM 5766 C C . ARG C 1 220 ? 11.227 7.049 17.426 1.00 30.61 220 ARG C C 1
ATOM 5767 O O . ARG C 1 220 ? 10.362 6.754 16.597 1.00 30.49 220 ARG C O 1
ATOM 5775 N N . THR C 1 221 ? 11.331 8.266 18.003 1.00 28.09 221 THR C N 1
ATOM 5776 C CA . THR C 1 221 ? 10.410 9.370 17.720 1.00 26.49 221 THR C CA 1
ATOM 5777 C C . THR C 1 221 ? 11.197 10.681 17.589 1.00 25.79 221 THR C C 1
ATOM 5778 O O . THR C 1 221 ? 12.325 10.788 18.032 1.00 24.91 221 THR C O 1
ATOM 5782 N N . ALA C 1 222 ? 10.623 11.676 16.941 1.00 25.96 222 ALA C N 1
ATOM 5783 C CA . ALA C 1 222 ? 11.290 12.989 16.873 1.00 25.23 222 ALA C CA 1
ATOM 5784 C C . ALA C 1 222 ? 11.777 13.439 18.248 1.00 24.87 222 ALA C C 1
ATOM 5785 O O . ALA C 1 222 ? 12.908 13.845 18.397 1.00 26.37 222 ALA C O 1
ATOM 5787 N N . GLU C 1 223 ? 10.932 13.321 19.261 1.00 26.02 223 GLU C N 1
ATOM 5788 C CA . GLU C 1 223 ? 11.236 13.805 20.625 1.00 26.66 223 GLU C CA 1
ATOM 5789 C C . GLU C 1 223 ? 12.412 13.112 21.273 1.00 27.14 223 GLU C C 1
ATOM 5790 O O . GLU C 1 223 ? 13.267 13.770 21.856 1.00 26.83 223 GLU C O 1
ATOM 5796 N N . ASP C 1 224 ? 12.463 11.787 21.159 1.00 28.05 224 ASP C N 1
ATOM 5797 C CA . ASP C 1 224 ? 13.602 11.032 21.675 1.00 29.44 224 ASP C CA 1
ATOM 5798 C C . ASP C 1 224 ? 14.883 11.442 20.946 1.00 29.16 224 ASP C C 1
ATOM 5799 O O . ASP C 1 224 ? 15.890 11.735 21.592 1.00 30.25 224 ASP C O 1
ATOM 5804 N N . ALA C 1 225 ? 14.839 11.485 19.615 1.00 28.42 225 ALA C N 1
ATOM 5805 C CA . ALA C 1 225 ? 16.017 11.829 18.825 1.00 28.16 225 ALA C CA 1
ATOM 5806 C C . ALA C 1 225 ? 16.504 13.256 19.132 1.00 28.41 225 ALA C C 1
ATOM 5807 O O . ALA C 1 225 ? 17.709 13.502 19.269 1.00 28.17 225 ALA C O 1
ATOM 5809 N N . SER C 1 226 ? 15.575 14.198 19.271 1.00 28.26 226 SER C N 1
ATOM 5810 C CA . SER C 1 226 ? 15.958 15.582 19.552 1.00 28.56 226 SER C CA 1
ATOM 5811 C C . SER C 1 226 ? 16.493 15.750 20.999 1.00 28.35 226 SER C C 1
ATOM 5812 O O . SER C 1 226 ? 17.415 16.543 21.235 1.00 27.68 226 SER C O 1
ATOM 5815 N N . ASN C 1 227 ? 15.926 14.995 21.949 1.00 28.31 227 ASN C N 1
ATOM 5816 C CA . ASN C 1 227 ? 16.378 14.996 23.356 1.00 28.40 227 ASN C CA 1
ATOM 5817 C C . ASN C 1 227 ? 17.805 14.467 23.521 1.00 28.74 227 ASN C C 1
ATOM 5818 O O . ASN C 1 227 ? 18.609 15.049 24.254 1.00 28.23 227 ASN C O 1
ATOM 5823 N N . LEU C 1 228 ? 18.088 13.339 22.860 1.00 28.53 228 LEU C N 1
ATOM 5824 C CA . LEU C 1 228 ? 19.437 12.753 22.817 1.00 28.64 228 LEU C CA 1
ATOM 5825 C C . LEU C 1 228 ? 20.481 13.691 22.152 1.00 28.65 228 LEU C C 1
ATOM 5826 O O . LEU C 1 228 ? 21.611 13.821 22.645 1.00 29.34 228 LEU C O 1
ATOM 5831 N N . ALA C 1 229 ? 20.096 14.368 21.063 1.00 28.29 229 ALA C N 1
ATOM 5832 C CA . ALA C 1 229 ? 21.006 15.258 20.351 1.00 27.69 229 ALA C CA 1
ATOM 5833 C C . ALA C 1 229 ? 21.413 16.454 21.226 1.00 27.56 229 ALA C C 1
ATOM 5834 O O . ALA C 1 229 ? 22.565 16.893 21.176 1.00 27.05 229 ALA C O 1
ATOM 5836 N N . ASP C 1 230 ? 20.472 16.930 22.045 1.00 27.59 230 ASP C N 1
ATOM 5837 C CA . ASP C 1 230 ? 20.708 18.005 23.037 1.00 27.93 230 ASP C CA 1
ATOM 5838 C C . ASP C 1 230 ? 21.761 17.612 24.085 1.00 28.36 230 ASP C C 1
ATOM 5839 O O . ASP C 1 230 ? 22.581 18.442 24.499 1.00 27.36 230 ASP C O 1
ATOM 5844 N N . ILE C 1 231 ? 21.720 16.343 24.503 1.00 28.73 231 ILE C N 1
ATOM 5845 C CA . ILE C 1 231 ? 22.682 15.784 25.457 1.00 29.17 231 ILE C CA 1
ATOM 5846 C C . ILE C 1 231 ? 24.081 15.683 24.846 1.00 29.48 231 ILE C C 1
ATOM 5847 O O . ILE C 1 231 ? 25.077 16.056 25.480 1.00 30.19 231 ILE C O 1
ATOM 5852 N N . GLY C 1 232 ? 24.159 15.241 23.598 1.00 29.40 232 GLY C N 1
ATOM 5853 C CA . GLY C 1 232 ? 25.419 15.305 22.840 1.00 29.17 232 GLY C CA 1
ATOM 5854 C C . GLY C 1 232 ? 26.019 16.704 22.751 1.00 29.10 232 GLY C C 1
ATOM 5855 O O . GLY C 1 232 ? 27.224 16.869 22.822 1.00 28.71 232 GLY C O 1
ATOM 5856 N N . LEU C 1 233 ? 25.199 17.741 22.607 1.00 28.94 233 LEU C N 1
ATOM 5857 C CA . LEU C 1 233 ? 25.772 19.102 22.646 1.00 28.83 233 LEU C CA 1
ATOM 5858 C C . LEU C 1 233 ? 26.388 19.411 24.027 1.00 29.74 233 LEU C C 1
ATOM 5859 O O . LEU C 1 233 ? 27.413 20.113 24.120 1.00 29.71 233 LEU C O 1
ATOM 5864 N N . GLU C 1 234 ? 25.773 18.898 25.096 1.00 31.07 234 GLU C N 1
ATOM 5865 C CA . GLU C 1 234 ? 26.287 19.140 26.451 1.00 32.34 234 GLU C CA 1
ATOM 5866 C C . GLU C 1 234 ? 27.593 18.398 26.733 1.00 32.32 234 GLU C C 1
ATOM 5867 O O . GLU C 1 234 ? 28.472 18.936 27.408 1.00 32.07 234 GLU C O 1
ATOM 5873 N N . LYS C 1 235 ? 27.718 17.183 26.206 1.00 32.36 235 LYS C N 1
ATOM 5874 C CA . LYS C 1 235 ? 28.966 16.436 26.328 1.00 32.86 235 LYS C CA 1
ATOM 5875 C C . LYS C 1 235 ? 30.157 17.116 25.675 1.00 32.57 235 LYS C C 1
ATOM 5876 O O . LYS C 1 235 ? 31.272 16.992 26.164 1.00 33.19 235 LYS C O 1
ATOM 5882 N N . ILE C 1 236 ? 29.919 17.811 24.564 1.00 32.45 236 ILE C N 1
ATOM 5883 C CA . ILE C 1 236 ? 30.965 18.498 23.804 1.00 32.06 236 ILE C CA 1
ATOM 5884 C C . ILE C 1 236 ? 31.412 19.731 24.561 1.00 32.54 236 ILE C C 1
ATOM 5885 O O . ILE C 1 236 ? 32.601 20.027 24.655 1.00 31.63 236 ILE C O 1
ATOM 5890 N N . ARG C 1 237 ? 30.437 20.465 25.081 1.00 33.45 237 ARG C N 1
ATOM 5891 C CA . ARG C 1 237 ? 30.701 21.639 25.904 1.00 34.31 237 ARG C CA 1
ATOM 5892 C C . ARG C 1 237 ? 31.432 21.285 27.192 1.00 35.08 237 ARG C C 1
ATOM 5893 O O . ARG C 1 237 ? 32.379 21.974 27.569 1.00 35.53 237 ARG C O 1
ATOM 5901 N N . GLY C 1 238 ? 30.998 20.215 27.852 1.00 35.82 238 GLY C N 1
ATOM 5902 C CA . GLY C 1 238 ? 31.630 19.744 29.096 1.00 37.22 238 GLY C CA 1
ATOM 5903 C C . GLY C 1 238 ? 32.944 18.978 28.943 1.00 38.19 238 GLY C C 1
ATOM 5904 O O . GLY C 1 238 ? 33.533 18.559 29.943 1.00 38.45 238 GLY C O 1
ATOM 5905 N N . LYS C 1 239 ? 33.405 18.804 27.699 1.00 39.34 239 LYS C N 1
ATOM 5906 C CA . LYS C 1 239 ? 34.659 18.101 27.385 1.00 40.63 239 LYS C CA 1
ATOM 5907 C C . LYS C 1 239 ? 34.620 16.639 27.819 1.00 41.27 239 LYS C C 1
ATOM 5908 O O . LYS C 1 239 ? 35.652 16.061 28.154 1.00 41.19 239 LYS C O 1
ATOM 5914 N N . LEU C 1 240 ? 33.431 16.045 27.811 1.00 42.19 240 LEU C N 1
ATOM 5915 C CA . LEU C 1 240 ? 33.283 14.629 28.111 1.00 42.95 240 LEU C CA 1
ATOM 5916 C C . LEU C 1 240 ? 33.599 13.829 26.855 1.00 43.81 240 LEU C C 1
ATOM 5917 O O . LEU C 1 240 ? 33.712 12.604 26.895 1.00 44.14 240 LEU C O 1
ATOM 5922 N N . VAL C 1 241 ? 33.733 14.538 25.736 1.00 44.82 241 VAL C N 1
ATOM 5923 C CA . VAL C 1 241 ? 34.161 13.967 24.473 1.00 45.47 241 VAL C CA 1
ATOM 5924 C C . VAL C 1 241 ? 35.115 14.994 23.877 1.00 46.07 241 VAL C C 1
ATOM 5925 O O . VAL C 1 241 ? 35.080 16.174 24.244 1.00 45.54 241 VAL C O 1
ATOM 5929 N N . ASP C 1 242 ? 35.962 14.539 22.961 1.00 47.31 242 ASP C N 1
ATOM 5930 C CA . ASP C 1 242 ? 37.077 15.349 22.443 1.00 48.68 242 ASP C CA 1
ATOM 5931 C C . ASP C 1 242 ? 36.928 15.878 21.001 1.00 48.36 242 ASP C C 1
ATOM 5932 O O . ASP C 1 242 ? 37.785 16.641 20.537 1.00 48.79 242 ASP C O 1
ATOM 5937 N N . LYS C 1 243 ? 35.855 15.500 20.301 1.00 47.80 243 LYS C N 1
ATOM 5938 C CA . LYS C 1 243 ? 35.598 16.024 18.950 1.00 47.13 243 LYS C CA 1
ATOM 5939 C C . LYS C 1 243 ? 34.343 16.889 18.941 1.00 46.04 243 LYS C C 1
ATOM 5940 O O . LYS C 1 243 ? 33.630 16.946 19.943 1.00 45.76 243 LYS C O 1
ATOM 5946 N N . ASN C 1 244 ? 34.102 17.581 17.824 1.00 44.60 244 ASN C N 1
ATOM 5947 C CA . ASN C 1 244 ? 32.971 18.493 17.705 1.00 43.69 244 ASN C CA 1
ATOM 5948 C C . ASN C 1 244 ? 31.688 17.805 17.200 1.00 42.66 244 ASN C C 1
ATOM 5949 O O . ASN C 1 244 ? 30.735 18.477 16.859 1.00 42.24 244 ASN C O 1
ATOM 5954 N N . VAL C 1 245 ? 31.662 16.472 17.167 1.00 41.48 245 VAL C N 1
ATOM 5955 C CA . VAL C 1 245 ? 30.420 15.714 16.941 1.00 41.18 245 VAL C CA 1
ATOM 5956 C C . VAL C 1 245 ? 30.284 14.619 17.994 1.00 40.51 245 VAL C C 1
ATOM 5957 O O . VAL C 1 245 ? 31.270 14.170 18.555 1.00 40.68 245 VAL C O 1
ATOM 5961 N N . CYS C 1 246 ? 29.062 14.178 18.252 1.00 40.28 246 CYS C N 1
ATOM 5962 C CA . CYS C 1 246 ? 28.792 13.227 19.332 1.00 40.12 246 CYS C CA 1
ATOM 5963 C C . CYS C 1 246 ? 27.461 12.519 19.114 1.00 39.48 246 CYS C C 1
ATOM 5964 O O . CYS C 1 246 ? 26.424 13.175 19.105 1.00 39.15 246 CYS C O 1
ATOM 5967 N N . THR C 1 247 ? 27.494 11.196 18.961 1.00 38.66 247 THR C N 1
ATOM 5968 C CA . THR C 1 247 ? 26.294 10.396 18.701 1.00 38.70 247 THR C CA 1
ATOM 5969 C C . THR C 1 247 ? 25.809 9.668 19.956 1.00 39.02 247 THR C C 1
ATOM 5970 O O . THR C 1 247 ? 26.590 9.005 20.627 1.00 38.42 247 THR C O 1
ATOM 5974 N N . LEU C 1 248 ? 24.523 9.821 20.274 1.00 39.67 248 LEU C N 1
ATOM 5975 C CA . LEU C 1 248 ? 23.871 9.065 21.340 1.00 40.40 248 LEU C CA 1
ATOM 5976 C C . LEU C 1 248 ? 22.664 8.349 20.754 1.00 41.37 248 LEU C C 1
ATOM 5977 O O . LEU C 1 248 ? 21.996 8.891 19.881 1.00 41.41 248 LEU C O 1
ATOM 5982 N N . LYS C 1 249 ? 22.415 7.132 21.233 1.00 42.68 249 LYS C N 1
ATOM 5983 C CA . LYS C 1 249 ? 21.339 6.258 20.762 1.00 44.04 249 LYS C CA 1
ATOM 5984 C C . LYS C 1 249 ? 20.422 5.823 21.900 1.00 44.68 249 LYS C C 1
ATOM 5985 O O . LYS C 1 249 ? 20.858 5.657 23.031 1.00 44.53 249 LYS C O 1
ATOM 5991 N N . GLN C 1 250 ? 19.152 5.607 21.579 1.00 45.94 250 GLN C N 1
ATOM 5992 C CA . GLN C 1 250 ? 18.144 5.299 22.583 1.00 46.85 250 GLN C CA 1
ATOM 5993 C C . GLN C 1 250 ? 18.506 4.141 23.517 1.00 48.22 250 GLN C C 1
ATOM 5994 O O . GLN C 1 250 ? 18.284 4.232 24.730 1.00 48.52 250 GLN C O 1
ATOM 6000 N N . ASP C 1 251 ? 19.056 3.054 22.979 1.00 49.90 251 ASP C N 1
ATOM 6001 C CA . ASP C 1 251 ? 19.432 1.906 23.847 1.00 51.23 251 ASP C CA 1
ATOM 6002 C C . ASP C 1 251 ? 20.922 1.854 24.312 1.00 51.74 251 ASP C C 1
ATOM 6003 O O . ASP C 1 251 ? 21.427 0.780 24.643 1.00 52.04 251 ASP C O 1
ATOM 6008 N N . ASP C 1 252 ? 21.606 3.002 24.374 1.00 52.14 252 ASP C N 1
ATOM 6009 C CA . ASP C 1 252 ? 22.944 3.064 24.998 1.00 52.47 252 ASP C CA 1
ATOM 6010 C C . ASP C 1 252 ? 22.862 2.809 26.504 1.00 52.71 252 ASP C C 1
ATOM 6011 O O . ASP C 1 252 ? 21.897 3.224 27.149 1.00 53.34 252 ASP C O 1
ATOM 6016 N N . MET D 1 1 ? -16.343 3.447 36.139 1.00 36.58 1 MET D N 1
ATOM 6017 C CA . MET D 1 1 ? -15.282 4.112 36.950 1.00 36.71 1 MET D CA 1
ATOM 6018 C C . MET D 1 1 ? -14.780 5.338 36.221 1.00 35.01 1 MET D C 1
ATOM 6019 O O . MET D 1 1 ? -14.422 5.243 35.047 1.00 34.45 1 MET D O 1
ATOM 6024 N N . ILE D 1 2 ? -14.727 6.469 36.924 1.00 33.96 2 ILE D N 1
ATOM 6025 C CA . ILE D 1 2 ? -14.276 7.730 36.347 1.00 32.74 2 ILE D CA 1
ATOM 6026 C C . ILE D 1 2 ? -12.914 8.154 36.937 1.00 31.93 2 ILE D C 1
ATOM 6027 O O . ILE D 1 2 ? -12.692 8.044 38.131 1.00 32.29 2 ILE D O 1
ATOM 6032 N N . GLN D 1 3 ? -12.021 8.650 36.083 1.00 31.04 3 GLN D N 1
ATOM 6033 C CA . GLN D 1 3 ? -10.688 9.090 36.469 1.00 30.45 3 GLN D CA 1
ATOM 6034 C C . GLN D 1 3 ? -10.631 10.593 36.418 1.00 30.20 3 GLN D C 1
ATOM 6035 O O . GLN D 1 3 ? -10.935 11.193 35.377 1.00 29.85 3 GLN D O 1
ATOM 6041 N N . ILE D 1 4 ? -10.225 11.183 37.538 1.00 29.46 4 ILE D N 1
ATOM 6042 C CA . ILE D 1 4 ? -10.112 12.617 37.689 1.00 29.44 4 ILE D CA 1
ATOM 6043 C C . ILE D 1 4 ? -8.675 12.950 38.055 1.00 29.64 4 ILE D C 1
ATOM 6044 O O . ILE D 1 4 ? -8.071 12.252 38.873 1.00 30.34 4 ILE D O 1
ATOM 6049 N N . THR D 1 5 ? -8.129 14.009 37.450 1.00 28.89 5 THR D N 1
ATOM 6050 C CA . THR D 1 5 ? -6.832 14.570 37.792 1.00 27.99 5 THR D CA 1
ATOM 6051 C C . THR D 1 5 ? -7.074 15.980 38.367 1.00 27.85 5 THR D C 1
ATOM 6052 O O . THR D 1 5 ? -7.765 16.760 37.761 1.00 26.94 5 THR D O 1
ATOM 6056 N N . VAL D 1 6 ? -6.555 16.256 39.566 1.00 28.08 6 VAL D N 1
ATOM 6057 C CA . VAL D 1 6 ? -6.533 17.598 40.161 1.00 27.83 6 VAL D CA 1
ATOM 6058 C C . VAL D 1 6 ? -5.179 18.207 39.839 1.00 27.14 6 VAL D C 1
ATOM 6059 O O . VAL D 1 6 ? -4.152 17.538 40.008 1.00 27.31 6 VAL D O 1
ATOM 6063 N N . ILE D 1 7 ? -5.199 19.444 39.348 1.00 25.70 7 ILE D N 1
ATOM 6064 C CA . ILE D 1 7 ? -4.017 20.196 38.926 1.00 25.39 7 ILE D CA 1
ATOM 6065 C C . ILE D 1 7 ? -3.916 21.456 39.789 1.00 25.43 7 ILE D C 1
ATOM 6066 O O . ILE D 1 7 ? -4.905 22.112 39.945 1.00 25.49 7 ILE D O 1
ATOM 6071 N N . GLN D 1 8 ? -2.740 21.783 40.339 1.00 25.91 8 GLN D N 1
ATOM 6072 C CA . GLN D 1 8 ? -2.595 22.984 41.179 1.00 25.78 8 GLN D CA 1
ATOM 6073 C C . GLN D 1 8 ? -1.298 23.722 40.851 1.00 25.56 8 GLN D C 1
ATOM 6074 O O . GLN D 1 8 ? -0.246 23.102 40.710 1.00 25.65 8 GLN D O 1
ATOM 6080 N N . ILE D 1 9 ? -1.364 25.040 40.716 1.00 25.36 9 ILE D N 1
ATOM 6081 C CA . ILE D 1 9 ? -0.151 25.840 40.520 1.00 25.22 9 ILE D CA 1
ATOM 6082 C C . ILE D 1 9 ? 0.602 25.813 41.855 1.00 26.29 9 ILE D C 1
ATOM 6083 O O . ILE D 1 9 ? 0.030 26.133 42.906 1.00 27.36 9 ILE D O 1
ATOM 6088 N N . ASP D 1 10 ? 1.868 25.385 41.836 1.00 27.07 10 ASP D N 1
ATOM 6089 C CA . ASP D 1 10 ? 2.677 25.317 43.070 1.00 26.92 10 ASP D CA 1
ATOM 6090 C C . ASP D 1 10 ? 3.024 26.732 43.595 1.00 27.47 10 ASP D C 1
ATOM 6091 O O . ASP D 1 10 ? 3.483 27.585 42.826 1.00 28.29 10 ASP D O 1
ATOM 6096 N N . ASN D 1 11 ? 2.839 26.948 44.902 1.00 28.23 11 ASN D N 1
ATOM 6097 C CA . ASN D 1 11 ? 3.231 28.186 45.601 1.00 28.91 11 ASN D CA 1
ATOM 6098 C C . ASN D 1 11 ? 2.868 29.472 44.880 1.00 29.01 11 ASN D C 1
ATOM 6099 O O . ASN D 1 11 ? 3.650 30.434 44.857 1.00 29.35 11 ASN D O 1
ATOM 6104 N N . TYR D 1 12 ? 1.655 29.513 44.343 1.00 29.47 12 TYR D N 1
ATOM 6105 C CA . TYR D 1 12 ? 1.225 30.603 43.436 1.00 29.34 12 TYR D CA 1
ATOM 6106 C C . TYR D 1 12 ? 1.039 31.967 44.103 1.00 29.31 12 TYR D C 1
ATOM 6107 O O . TYR D 1 12 ? 1.479 32.986 43.566 1.00 28.92 12 TYR D O 1
ATOM 6116 N N . GLY D 1 13 ? 0.380 31.992 45.257 1.00 29.74 13 GLY D N 1
ATOM 6117 C CA . GLY D 1 13 ? 0.103 33.252 45.977 1.00 30.03 13 GLY D CA 1
ATOM 6118 C C . GLY D 1 13 ? 1.317 34.143 46.239 1.00 29.95 13 GLY D C 1
ATOM 6119 O O . GLY D 1 13 ? 1.282 35.349 45.966 1.00 29.79 13 GLY D O 1
ATOM 6120 N N . PRO D 1 14 ? 2.391 33.572 46.819 1.00 29.97 14 PRO D N 1
ATOM 6121 C CA . PRO D 1 14 ? 3.641 34.325 46.964 1.00 30.37 14 PRO D CA 1
ATOM 6122 C C . PRO D 1 14 ? 4.229 34.906 45.663 1.00 30.86 14 PRO D C 1
ATOM 6123 O O . PRO D 1 14 ? 4.662 36.063 45.662 1.00 31.14 14 PRO D O 1
ATOM 6127 N N . TRP D 1 15 ? 4.220 34.120 44.577 1.00 31.72 15 TRP D N 1
ATOM 6128 C CA . TRP D 1 15 ? 4.732 34.549 43.257 1.00 31.74 15 TRP D CA 1
ATOM 6129 C C . TRP D 1 15 ? 4.068 35.825 42.687 1.00 31.85 15 TRP D C 1
ATOM 6130 O O . TRP D 1 15 ? 4.737 36.634 42.028 1.00 31.60 15 TRP D O 1
ATOM 6141 N N . THR D 1 16 ? 2.769 36.000 42.946 1.00 32.42 16 THR D N 1
ATOM 6142 C CA . THR D 1 16 ? 1.963 37.074 42.332 1.00 32.66 16 THR D CA 1
ATOM 6143 C C . THR D 1 16 ? 2.238 38.424 42.967 1.00 33.58 16 THR D C 1
ATOM 6144 O O . THR D 1 16 ? 1.790 39.459 42.488 1.00 33.61 16 THR D O 1
ATOM 6148 N N . VAL D 1 17 ? 2.973 38.378 44.066 1.00 34.66 17 VAL D N 1
ATOM 6149 C CA . VAL D 1 17 ? 3.197 39.505 44.945 1.00 35.40 17 VAL D CA 1
ATOM 6150 C C . VAL D 1 17 ? 4.705 39.723 45.230 1.00 36.18 17 VAL D C 1
ATOM 6151 O O . VAL D 1 17 ? 5.089 40.758 45.772 1.00 36.43 17 VAL D O 1
ATOM 6155 N N . THR D 1 18 ? 5.557 38.767 44.835 1.00 36.63 18 THR D N 1
ATOM 6156 C CA . THR D 1 18 ? 7.010 38.860 45.037 1.00 36.92 18 THR D CA 1
ATOM 6157 C C . THR D 1 18 ? 7.773 39.095 43.725 1.00 37.49 18 THR D C 1
ATOM 6158 O O . THR D 1 18 ? 7.704 38.276 42.818 1.00 37.14 18 THR D O 1
ATOM 6162 N N . PRO D 1 19 ? 8.563 40.181 43.645 1.00 38.28 19 PRO D N 1
ATOM 6163 C CA . PRO D 1 19 ? 8.847 41.165 44.690 1.00 38.88 19 PRO D CA 1
ATOM 6164 C C . PRO D 1 19 ? 7.765 42.221 44.867 1.00 39.39 19 PRO D C 1
ATOM 6165 O O . PRO D 1 19 ? 7.672 42.783 45.942 1.00 39.99 19 PRO D O 1
ATOM 6169 N N . ASN D 1 20 ? 6.985 42.503 43.819 1.00 39.80 20 ASN D N 1
ATOM 6170 C CA . ASN D 1 20 ? 5.802 43.367 43.915 1.00 39.80 20 ASN D CA 1
ATOM 6171 C C . ASN D 1 20 ? 4.582 42.697 43.320 1.00 38.83 20 ASN D C 1
ATOM 6172 O O . ASN D 1 20 ? 4.700 41.661 42.655 1.00 39.09 20 ASN D O 1
ATOM 6177 N N . PRO D 1 21 ? 3.399 43.263 43.587 1.00 38.02 21 PRO D N 1
ATOM 6178 C CA . PRO D 1 21 ? 2.168 42.887 42.897 1.00 37.63 21 PRO D CA 1
ATOM 6179 C C . PRO D 1 21 ? 2.263 43.102 41.403 1.00 36.66 21 PRO D C 1
ATOM 6180 O O . PRO D 1 21 ? 2.880 44.076 40.946 1.00 36.67 21 PRO D O 1
ATOM 6184 N N . ARG D 1 22 ? 1.615 42.216 40.655 1.00 35.40 22 ARG D N 1
ATOM 6185 C CA . ARG D 1 22 ? 1.690 42.241 39.204 1.00 33.87 22 ARG D CA 1
ATOM 6186 C C . ARG D 1 22 ? 0.408 42.808 38.628 1.00 33.02 22 ARG D C 1
ATOM 6187 O O . ARG D 1 22 ? -0.658 42.655 39.190 1.00 32.77 22 ARG D O 1
ATOM 6195 N N . ARG D 1 23 ? 0.528 43.474 37.495 1.00 31.92 23 ARG D N 1
ATOM 6196 C CA . ARG D 1 23 ? -0.619 44.004 36.776 1.00 31.25 23 ARG D CA 1
ATOM 6197 C C . ARG D 1 23 ? -1.677 42.949 36.453 1.00 29.22 23 ARG D C 1
ATOM 6198 O O . ARG D 1 23 ? -1.364 41.925 35.854 1.00 28.10 23 ARG D O 1
ATOM 6206 N N . GLU D 1 24 ? -2.926 43.225 36.808 1.00 27.56 24 GLU D N 1
ATOM 6207 C CA . GLU D 1 24 ? -4.014 42.238 36.662 1.00 26.65 24 GLU D CA 1
ATOM 6208 C C . GLU D 1 24 ? -4.366 41.791 35.227 1.00 25.43 24 GLU D C 1
ATOM 6209 O O . GLU D 1 24 ? -4.723 40.632 35.045 1.00 25.80 24 GLU D O 1
ATOM 6215 N N . SER D 1 25 ? -4.318 42.691 34.242 1.00 24.92 25 SER D N 1
ATOM 6216 C CA . SER D 1 25 ? -4.492 42.286 32.836 1.00 24.63 25 SER D CA 1
ATOM 6217 C C . SER D 1 25 ? -3.532 41.192 32.432 1.00 24.55 25 SER D C 1
ATOM 6218 O O . SER D 1 25 ? -3.914 40.294 31.638 1.00 24.65 25 SER D O 1
ATOM 6221 N N . ASP D 1 26 ? -2.312 41.243 32.978 1.00 23.73 26 ASP D N 1
ATOM 6222 C CA . ASP D 1 26 ? -1.283 40.226 32.672 1.00 22.85 26 ASP D CA 1
ATOM 6223 C C . ASP D 1 26 ? -1.597 38.884 33.345 1.00 23.06 26 ASP D C 1
ATOM 6224 O O . ASP D 1 26 ? -1.398 37.825 32.738 1.00 23.74 26 ASP D O 1
ATOM 6229 N N . LEU D 1 27 ? -2.095 38.909 34.581 1.00 22.43 27 LEU D N 1
ATOM 6230 C CA . LEU D 1 27 ? -2.467 37.658 35.283 1.00 22.85 27 LEU D CA 1
ATOM 6231 C C . LEU D 1 27 ? -3.691 36.990 34.690 1.00 21.93 27 LEU D C 1
ATOM 6232 O O . LEU D 1 27 ? -3.817 35.747 34.704 1.00 23.18 27 LEU D O 1
ATOM 6237 N N . GLN D 1 28 ? -4.608 37.790 34.180 1.00 22.05 28 GLN D N 1
ATOM 6238 C CA . GLN D 1 28 ? -5.788 37.275 33.476 1.00 22.48 28 GLN D CA 1
ATOM 6239 C C . GLN D 1 28 ? -5.396 36.553 32.177 1.00 23.08 28 GLN D C 1
ATOM 6240 O O . GLN D 1 28 ? -5.897 35.444 31.880 1.00 22.50 28 GLN D O 1
ATOM 6246 N N . ALA D 1 29 ? -4.481 37.170 31.423 1.00 23.16 29 ALA D N 1
ATOM 6247 C CA . ALA D 1 29 ? -3.939 36.580 30.178 1.00 23.65 29 ALA D CA 1
ATOM 6248 C C . ALA D 1 29 ? -3.139 35.305 30.454 1.00 23.96 29 ALA D C 1
ATOM 6249 O O . ALA D 1 29 ? -3.288 34.305 29.771 1.00 24.36 29 ALA D O 1
ATOM 6251 N N . LEU D 1 30 ? -2.307 35.340 31.483 1.00 24.62 30 LEU D N 1
ATOM 6252 C CA . LEU D 1 30 ? -1.480 34.202 31.872 1.00 24.69 30 LEU D CA 1
ATOM 6253 C C . LEU D 1 30 ? -2.318 33.002 32.299 1.00 24.30 30 LEU D C 1
ATOM 6254 O O . LEU D 1 30 ? -2.084 31.854 31.858 1.00 24.46 30 LEU D O 1
ATOM 6259 N N . GLN D 1 31 ? -3.288 33.286 33.170 1.00 24.16 31 GLN D N 1
ATOM 6260 C CA . GLN D 1 31 ? -4.195 32.280 33.735 1.00 23.70 31 GLN D CA 1
ATOM 6261 C C . GLN D 1 31 ? -5.076 31.655 32.661 1.00 23.91 31 GLN D C 1
ATOM 6262 O O . GLN D 1 31 ? -5.237 30.435 32.633 1.00 23.81 31 GLN D O 1
ATOM 6268 N N . SER D 1 32 ? -5.605 32.483 31.756 1.00 24.63 32 SER D N 1
ATOM 6269 C CA . SER D 1 32 ? -6.393 32.011 30.612 1.00 25.16 32 SER D CA 1
ATOM 6270 C C . SER D 1 32 ? -5.590 31.193 29.613 1.00 25.41 32 SER D C 1
ATOM 6271 O O . SER D 1 32 ? -6.109 30.265 28.991 1.00 25.87 32 SER D O 1
ATOM 6274 N N . ARG D 1 33 ? -4.345 31.584 29.409 1.00 25.50 33 ARG D N 1
ATOM 6275 C CA . ARG D 1 33 ? -3.470 30.890 28.479 1.00 26.46 33 ARG D CA 1
ATOM 6276 C C . ARG D 1 33 ? -3.054 29.517 29.035 1.00 25.23 33 ARG D C 1
ATOM 6277 O O . ARG D 1 33 ? -3.031 28.543 28.301 1.00 26.29 33 ARG D O 1
ATOM 6285 N N . LEU D 1 34 ? -2.803 29.418 30.337 1.00 24.07 34 LEU D N 1
ATOM 6286 C CA . LEU D 1 34 ? -2.573 28.124 30.977 1.00 23.24 34 LEU D CA 1
ATOM 6287 C C . LEU D 1 34 ? -3.754 27.145 30.816 1.00 22.64 34 LEU D C 1
ATOM 6288 O O . LEU D 1 34 ? -3.547 25.953 30.560 1.00 23.10 34 LEU D O 1
ATOM 6293 N N . TYR D 1 35 ? -4.979 27.641 30.993 1.00 22.50 35 TYR D N 1
ATOM 6294 C CA . TYR D 1 35 ? -6.200 26.808 30.911 1.00 21.83 35 TYR D CA 1
ATOM 6295 C C . TYR D 1 35 ? -6.454 26.320 29.495 1.00 22.25 35 TYR D C 1
ATOM 6296 O O . TYR D 1 35 ? -6.898 25.192 29.307 1.00 23.30 35 TYR D O 1
ATOM 6305 N N . ALA D 1 36 ? -6.182 27.173 28.511 1.00 21.99 36 ALA D N 1
ATOM 6306 C CA . ALA D 1 36 ? -6.278 26.844 27.119 1.00 21.55 36 ALA D CA 1
ATOM 6307 C C . ALA D 1 36 ? -5.239 25.774 26.755 1.00 22.33 36 ALA D C 1
ATOM 6308 O O . ALA D 1 36 ? -5.597 24.795 26.100 1.00 22.41 36 ALA D O 1
ATOM 6310 N N . ASP D 1 37 ? -3.987 25.915 27.209 1.00 22.44 37 ASP D N 1
ATOM 6311 C CA . ASP D 1 37 ? -2.946 24.911 26.878 1.00 23.35 37 ASP D CA 1
ATOM 6312 C C . ASP D 1 37 ? -3.257 23.536 27.455 1.00 23.17 37 ASP D C 1
ATOM 6313 O O . ASP D 1 37 ? -2.966 22.557 26.823 1.00 24.64 37 ASP D O 1
ATOM 6318 N N . LEU D 1 38 ? -3.805 23.488 28.665 1.00 23.79 38 LEU D N 1
ATOM 6319 C CA . LEU D 1 38 ? -4.179 22.251 29.320 1.00 23.95 38 LEU D CA 1
ATOM 6320 C C . LEU D 1 38 ? -5.300 21.563 28.549 1.00 23.50 38 LEU D C 1
ATOM 6321 O O . LEU D 1 38 ? -5.289 20.336 28.391 1.00 24.79 38 LEU D O 1
ATOM 6326 N N . ASN D 1 39 ? -6.246 22.327 28.018 1.00 23.11 39 ASN D N 1
ATOM 6327 C CA . ASN D 1 39 ? -7.293 21.744 27.155 1.00 22.37 39 ASN D CA 1
ATOM 6328 C C . ASN D 1 39 ? -6.795 21.244 25.798 1.00 22.24 39 ASN D C 1
ATOM 6329 O O . ASN D 1 39 ? -7.226 20.178 25.347 1.00 20.49 39 ASN D O 1
ATOM 6334 N N . LEU D 1 40 ? -5.880 21.986 25.158 1.00 22.44 40 LEU D N 1
ATOM 6335 C CA . LEU D 1 40 ? -5.264 21.529 23.916 1.00 22.80 40 LEU D CA 1
ATOM 6336 C C . LEU D 1 40 ? -4.452 20.235 24.130 1.00 23.27 40 LEU D C 1
ATOM 6337 O O . LEU D 1 40 ? -4.573 19.238 23.379 1.00 23.57 40 LEU D O 1
ATOM 6342 N N . MET D 1 41 ? -3.660 20.235 25.185 1.00 23.62 41 MET D N 1
ATOM 6343 C CA . MET D 1 41 ? -2.730 19.137 25.436 1.00 24.25 41 MET D CA 1
ATOM 6344 C C . MET D 1 41 ? -3.404 17.918 26.029 1.00 23.79 41 MET D C 1
ATOM 6345 O O . MET D 1 41 ? -3.117 16.819 25.568 1.00 24.98 41 MET D O 1
ATOM 6350 N N . PHE D 1 42 ? -4.269 18.081 27.026 1.00 23.06 42 PHE D N 1
ATOM 6351 C CA . PHE D 1 42 ? -5.111 16.953 27.485 1.00 23.86 42 PHE D CA 1
ATOM 6352 C C . PHE D 1 42 ? -6.133 16.550 26.425 1.00 23.80 42 PHE D C 1
ATOM 6353 O O . PHE D 1 42 ? -6.378 15.364 26.200 1.00 25.21 42 PHE D O 1
ATOM 6361 N N . GLY D 1 43 ? -6.735 17.545 25.775 1.00 23.39 43 GLY D N 1
ATOM 6362 C CA . GLY D 1 43 ? -7.593 17.327 24.622 1.00 22.93 43 GLY D CA 1
ATOM 6363 C C . GLY D 1 43 ? -6.972 16.463 23.552 1.00 23.00 43 GLY D C 1
ATOM 6364 O O . GLY D 1 43 ? -7.670 15.674 22.929 1.00 23.26 43 GLY D O 1
ATOM 6365 N N . ALA D 1 44 ? -5.675 16.614 23.313 1.00 22.93 44 ALA D N 1
ATOM 6366 C CA . ALA D 1 44 ? -4.990 15.820 22.295 1.00 23.77 44 ALA D CA 1
ATOM 6367 C C . ALA D 1 44 ? -4.967 14.362 22.673 1.00 23.96 44 ALA D C 1
ATOM 6368 O O . ALA D 1 44 ? -4.648 13.533 21.866 1.00 25.87 44 ALA D O 1
ATOM 6370 N N . HIS D 1 45 ? -5.289 14.063 23.915 1.00 24.69 45 HIS D N 1
ATOM 6371 C CA . HIS D 1 45 ? -5.383 12.690 24.411 1.00 25.54 45 HIS D CA 1
ATOM 6372 C C . HIS D 1 45 ? -6.815 12.341 24.857 1.00 24.91 45 HIS D C 1
ATOM 6373 O O . HIS D 1 45 ? -7.016 11.385 25.596 1.00 25.25 45 HIS D O 1
ATOM 6380 N N . LYS D 1 46 ? -7.787 13.153 24.414 1.00 24.52 46 LYS D N 1
ATOM 6381 C CA . LYS D 1 46 ? -9.231 12.926 24.582 1.00 24.22 46 LYS D CA 1
ATOM 6382 C C . LYS D 1 46 ? -9.741 13.197 25.983 1.00 24.22 46 LYS D C 1
ATOM 6383 O O . LYS D 1 46 ? -10.776 12.647 26.399 1.00 24.67 46 LYS D O 1
ATOM 6389 N N . GLY D 1 47 ? -9.017 14.040 26.715 1.00 23.20 47 GLY D N 1
ATOM 6390 C CA . GLY D 1 47 ? -9.453 14.515 28.006 1.00 22.88 47 GLY D CA 1
ATOM 6391 C C . GLY D 1 47 ? -10.104 15.885 27.892 1.00 23.00 47 GLY D C 1
ATOM 6392 O O . GLY D 1 47 ? -10.164 16.461 26.805 1.00 23.42 47 GLY D O 1
ATOM 6393 N N . LEU D 1 48 ? -10.562 16.403 29.031 1.00 23.50 48 LEU D N 1
ATOM 6394 C CA . LEU D 1 48 ? -11.246 17.705 29.123 1.00 23.03 48 LEU D CA 1
ATOM 6395 C C . LEU D 1 48 ? -10.971 18.345 30.484 1.00 22.73 48 LEU D C 1
ATOM 6396 O O . LEU D 1 48 ? -11.025 17.667 31.502 1.00 23.10 48 LEU D O 1
ATOM 6401 N N . VAL D 1 49 ? -10.719 19.657 30.507 1.00 21.48 49 VAL D N 1
ATOM 6402 C CA . VAL D 1 49 ? -10.321 20.355 31.696 1.00 20.74 49 VAL D CA 1
ATOM 6403 C C . VAL D 1 49 ? -11.379 21.424 31.913 1.00 21.34 49 VAL D C 1
ATOM 6404 O O . VAL D 1 49 ? -11.899 21.973 30.949 1.00 21.28 49 VAL D O 1
ATOM 6408 N N . PHE D 1 50 ? -11.716 21.673 33.178 1.00 21.72 50 PHE D N 1
ATOM 6409 C CA . PHE D 1 50 ? -12.647 22.723 33.578 1.00 21.98 50 PHE D CA 1
ATOM 6410 C C . PHE D 1 50 ? -11.830 23.702 34.407 1.00 22.70 50 PHE D C 1
ATOM 6411 O O . PHE D 1 50 ? -10.915 23.307 35.146 1.00 22.66 50 PHE D O 1
ATOM 6419 N N . TYR D 1 51 ? -12.129 24.987 34.291 1.00 23.21 51 TYR D N 1
ATOM 6420 C CA . TYR D 1 51 ? -11.215 25.969 34.838 1.00 24.39 51 TYR D CA 1
ATOM 6421 C C . TYR D 1 51 ? -11.284 26.100 36.355 1.00 24.76 51 TYR D C 1
ATOM 6422 O O . TYR D 1 51 ? -10.315 26.576 36.954 1.00 25.50 51 TYR D O 1
ATOM 6431 N N . THR D 1 52 ? -12.431 25.731 36.950 1.00 24.45 52 THR D N 1
ATOM 6432 C CA . THR D 1 52 ? -12.605 25.636 38.400 1.00 23.77 52 THR D CA 1
ATOM 6433 C C . THR D 1 52 ? -12.249 26.945 39.112 1.00 24.64 52 THR D C 1
ATOM 6434 O O . THR D 1 52 ? -13.052 27.863 39.047 1.00 24.14 52 THR D O 1
ATOM 6438 N N . ARG D 1 53 ? -11.080 27.063 39.748 1.00 25.00 53 ARG D N 1
ATOM 6439 C CA . ARG D 1 53 ? -10.631 28.360 40.330 1.00 25.85 53 ARG D CA 1
ATOM 6440 C C . ARG D 1 53 ? -9.409 29.010 39.645 1.00 25.79 53 ARG D C 1
ATOM 6441 O O . ARG D 1 53 ? -8.880 29.999 40.140 1.00 25.14 53 ARG D O 1
ATOM 6449 N N . PHE D 1 54 ? -8.960 28.438 38.525 1.00 26.63 54 PHE D N 1
ATOM 6450 C CA . PHE D 1 54 ? -7.745 28.891 37.808 1.00 26.88 54 PHE D CA 1
ATOM 6451 C C . PHE D 1 54 ? -6.375 28.452 38.442 1.00 26.49 54 PHE D C 1
ATOM 6452 O O . PHE D 1 54 ? -5.535 27.904 37.728 1.00 26.66 54 PHE D O 1
ATOM 6460 N N . ASP D 1 55 ? -6.157 28.660 39.745 1.00 26.37 55 ASP D N 1
ATOM 6461 C CA . ASP D 1 55 ? -4.969 28.124 40.446 1.00 26.04 55 ASP D CA 1
ATOM 6462 C C . ASP D 1 55 ? -5.167 26.676 40.852 1.00 25.80 55 ASP D C 1
ATOM 6463 O O . ASP D 1 55 ? -4.205 26.001 41.155 1.00 26.98 55 ASP D O 1
ATOM 6468 N N . ASN D 1 56 ? -6.433 26.238 40.876 1.00 25.48 56 ASN D N 1
ATOM 6469 C CA . ASN D 1 56 ? -6.831 24.837 41.031 1.00 25.31 56 ASN D CA 1
ATOM 6470 C C . ASN D 1 56 ? -7.805 24.501 39.899 1.00 24.78 56 ASN D C 1
ATOM 6471 O O . ASN D 1 56 ? -8.771 25.216 39.705 1.00 24.49 56 ASN D O 1
ATOM 6476 N N . LEU D 1 57 ? -7.531 23.423 39.160 1.00 24.27 57 LEU D N 1
ATOM 6477 C CA . LEU D 1 57 ? -8.281 23.013 37.979 1.00 24.42 57 LEU D CA 1
ATOM 6478 C C . LEU D 1 57 ? -8.627 21.508 38.088 1.00 24.90 57 LEU D C 1
ATOM 6479 O O . LEU D 1 57 ? -7.860 20.752 38.671 1.00 25.43 57 LEU D O 1
ATOM 6484 N N . ILE D 1 58 ? -9.790 21.091 37.579 1.00 25.46 58 ILE D N 1
ATOM 6485 C CA . ILE D 1 58 ? -10.210 19.670 37.631 1.00 25.51 58 ILE D CA 1
ATOM 6486 C C . ILE D 1 58 ? -10.347 19.132 36.203 1.00 25.94 58 ILE D C 1
ATOM 6487 O O . ILE D 1 58 ? -10.941 19.806 35.361 1.00 26.21 58 ILE D O 1
ATOM 6492 N N . ALA D 1 59 ? -9.827 17.923 35.936 1.00 25.81 59 ALA D N 1
ATOM 6493 C CA . ALA D 1 59 ? -9.873 17.319 34.608 1.00 25.67 59 ALA D CA 1
ATOM 6494 C C . ALA D 1 59 ? -10.341 15.849 34.623 1.00 26.11 59 ALA D C 1
ATOM 6495 O O . ALA D 1 59 ? -10.018 15.123 35.546 1.00 25.86 59 ALA D O 1
ATOM 6497 N N . ILE D 1 60 ? -11.096 15.437 33.592 1.00 26.50 60 ILE D N 1
ATOM 6498 C CA . ILE D 1 60 ? -11.491 14.025 33.369 1.00 27.06 60 ILE D CA 1
ATOM 6499 C C . ILE D 1 60 ? -10.430 13.395 32.464 1.00 26.75 60 ILE D C 1
ATOM 6500 O O . ILE D 1 60 ? -10.210 13.864 31.351 1.00 27.08 60 ILE D O 1
ATOM 6505 N N . THR D 1 61 ? -9.782 12.320 32.915 1.00 26.85 61 THR D N 1
ATOM 6506 C CA . THR D 1 61 ? -8.592 11.810 32.228 1.00 26.53 61 THR D CA 1
ATOM 6507 C C . THR D 1 61 ? -8.586 10.310 31.975 1.00 27.01 61 THR D C 1
ATOM 6508 O O . THR D 1 61 ? -7.529 9.728 31.793 1.00 27.45 61 THR D O 1
ATOM 6512 N N . ASN D 1 62 ? -9.760 9.699 31.930 1.00 27.46 62 ASN D N 1
ATOM 6513 C CA . ASN D 1 62 ? -9.886 8.300 31.535 1.00 27.95 62 ASN D CA 1
ATOM 6514 C C . ASN D 1 62 ? -9.107 8.064 30.271 1.00 27.93 62 ASN D C 1
ATOM 6515 O O . ASN D 1 62 ? -9.291 8.766 29.275 1.00 28.07 62 ASN D O 1
ATOM 6520 N N . GLY D 1 63 ? -8.236 7.067 30.300 1.00 28.21 63 GLY D N 1
ATOM 6521 C CA . GLY D 1 63 ? -7.490 6.694 29.125 1.00 28.15 63 GLY D CA 1
ATOM 6522 C C . GLY D 1 63 ? -6.188 7.450 28.971 1.00 28.53 63 GLY D C 1
ATOM 6523 O O . GLY D 1 63 ? -5.518 7.289 27.960 1.00 29.38 63 GLY D O 1
ATOM 6524 N N . ILE D 1 64 ? -5.821 8.264 29.957 1.00 28.30 64 ILE D N 1
ATOM 6525 C CA . ILE D 1 64 ? -4.587 9.049 29.887 1.00 28.27 64 ILE D CA 1
ATOM 6526 C C . ILE D 1 64 ? -3.697 8.599 31.019 1.00 29.14 64 ILE D C 1
ATOM 6527 O O . ILE D 1 64 ? -4.063 8.715 32.184 1.00 28.97 64 ILE D O 1
ATOM 6532 N N . ASP D 1 65 ? -2.521 8.079 30.676 1.00 30.57 65 ASP D N 1
ATOM 6533 C CA . ASP D 1 65 ? -1.628 7.468 31.675 1.00 31.96 65 ASP D CA 1
ATOM 6534 C C . ASP D 1 65 ? -0.685 8.441 32.408 1.00 32.41 65 ASP D C 1
ATOM 6535 O O . ASP D 1 65 ? -0.702 9.661 32.199 1.00 32.40 65 ASP D O 1
ATOM 6540 N N . LEU D 1 66 ? 0.146 7.877 33.265 1.00 33.02 66 LEU D N 1
ATOM 6541 C CA . LEU D 1 66 ? 1.020 8.653 34.134 1.00 33.84 66 LEU D CA 1
ATOM 6542 C C . LEU D 1 66 ? 2.164 9.329 33.386 1.00 33.69 66 LEU D C 1
ATOM 6543 O O . LEU D 1 66 ? 2.521 10.464 33.695 1.00 34.36 66 LEU D O 1
ATOM 6548 N N . ILE D 1 67 ? 2.732 8.638 32.403 1.00 33.72 67 ILE D N 1
ATOM 6549 C CA . ILE D 1 67 ? 3.849 9.190 31.610 1.00 33.36 67 ILE D CA 1
ATOM 6550 C C . ILE D 1 67 ? 3.384 10.439 30.846 1.00 32.59 67 ILE D C 1
ATOM 6551 O O . ILE D 1 67 ? 4.052 11.465 30.860 1.00 32.39 67 ILE D O 1
ATOM 6556 N N . THR D 1 68 ? 2.225 10.344 30.200 1.00 31.39 68 THR D N 1
ATOM 6557 C CA . THR D 1 68 ? 1.617 11.468 29.473 1.00 30.37 68 THR D CA 1
ATOM 6558 C C . THR D 1 68 ? 1.332 12.672 30.367 1.00 29.58 68 THR D C 1
ATOM 6559 O O . THR D 1 68 ? 1.521 13.822 29.943 1.00 30.93 68 THR D O 1
ATOM 6563 N N . HIS D 1 69 ? 0.860 12.427 31.586 1.00 28.54 69 HIS D N 1
ATOM 6564 C CA . HIS D 1 69 ? 0.687 13.505 32.580 1.00 27.66 69 HIS D CA 1
ATOM 6565 C C . HIS D 1 69 ? 2.024 14.194 32.833 1.00 27.66 69 HIS D C 1
ATOM 6566 O O . HIS D 1 69 ? 2.100 15.411 32.881 1.00 26.74 69 HIS D O 1
ATOM 6573 N N . LYS D 1 70 ? 3.080 13.399 32.960 1.00 27.25 70 LYS D N 1
ATOM 6574 C CA . LYS D 1 70 ? 4.381 13.935 33.263 1.00 28.21 70 LYS D CA 1
ATOM 6575 C C . LYS D 1 70 ? 4.918 14.827 32.136 1.00 27.58 70 LYS D C 1
ATOM 6576 O O . LYS D 1 70 ? 5.507 15.917 32.370 1.00 27.06 70 LYS D O 1
ATOM 6582 N N . ARG D 1 71 ? 4.696 14.370 30.918 1.00 26.97 71 ARG D N 1
ATOM 6583 C CA . ARG D 1 71 ? 5.093 15.114 29.732 1.00 27.51 71 ARG D CA 1
ATOM 6584 C C . ARG D 1 71 ? 4.367 16.469 29.642 1.00 26.52 71 ARG D C 1
ATOM 6585 O O . ARG D 1 71 ? 4.985 17.469 29.286 1.00 26.73 71 ARG D O 1
ATOM 6593 N N . ILE D 1 72 ? 3.103 16.513 30.053 1.00 25.93 72 ILE D N 1
ATOM 6594 C CA . ILE D 1 72 ? 2.320 17.776 30.100 1.00 24.98 72 ILE D CA 1
ATOM 6595 C C . ILE D 1 72 ? 2.813 18.724 31.197 1.00 25.37 72 ILE D C 1
ATOM 6596 O O . ILE D 1 72 ? 2.951 19.931 30.965 1.00 25.74 72 ILE D O 1
ATOM 6601 N N . GLN D 1 73 ? 3.077 18.175 32.383 1.00 25.35 73 GLN D N 1
ATOM 6602 C CA . GLN D 1 73 ? 3.690 18.898 33.479 1.00 25.63 73 GLN D CA 1
ATOM 6603 C C . GLN D 1 73 ? 5.015 19.580 33.101 1.00 25.89 73 GLN D C 1
ATOM 6604 O O . GLN D 1 73 ? 5.266 20.747 33.455 1.00 26.36 73 GLN D O 1
ATOM 6610 N N . GLU D 1 74 ? 5.847 18.848 32.372 1.00 25.91 74 GLU D N 1
ATOM 6611 C CA . GLU D 1 74 ? 7.113 19.320 31.842 1.00 26.20 74 GLU D CA 1
ATOM 6612 C C . GLU D 1 74 ? 6.974 20.469 30.859 1.00 25.71 74 GLU D C 1
ATOM 6613 O O . GLU D 1 74 ? 7.763 21.428 30.914 1.00 24.24 74 GLU D O 1
ATOM 6619 N N . SER D 1 75 ? 5.989 20.375 29.963 1.00 24.65 75 SER D N 1
ATOM 6620 C CA . SER D 1 75 ? 5.711 21.449 29.005 1.00 24.20 75 SER D CA 1
ATOM 6621 C C . SER D 1 75 ? 5.397 22.758 29.701 1.00 24.63 75 SER D C 1
ATOM 6622 O O . SER D 1 75 ? 5.890 23.793 29.280 1.00 24.01 75 SER D O 1
ATOM 6625 N N . ILE D 1 76 ? 4.600 22.697 30.771 1.00 24.95 76 ILE D N 1
ATOM 6626 C CA . ILE D 1 76 ? 4.269 23.885 31.596 1.00 24.93 76 ILE D CA 1
ATOM 6627 C C . ILE D 1 76 ? 5.531 24.433 32.246 1.00 25.40 76 ILE D C 1
ATOM 6628 O O . ILE D 1 76 ? 5.756 25.622 32.213 1.00 25.45 76 ILE D O 1
ATOM 6633 N N . ARG D 1 77 ? 6.358 23.551 32.816 1.00 26.08 77 ARG D N 1
ATOM 6634 C CA . ARG D 1 77 ? 7.639 23.929 33.367 1.00 26.52 77 ARG D CA 1
ATOM 6635 C C . ARG D 1 77 ? 8.559 24.700 32.419 1.00 26.22 77 ARG D C 1
ATOM 6636 O O . ARG D 1 77 ? 9.234 25.637 32.846 1.00 25.84 77 ARG D O 1
ATOM 6644 N N . ASN D 1 78 ? 8.600 24.296 31.155 1.00 25.54 78 ASN D N 1
ATOM 6645 C CA . ASN D 1 78 ? 9.431 24.948 30.146 1.00 24.97 78 ASN D CA 1
ATOM 6646 C C . ASN D 1 78 ? 8.934 26.321 29.617 1.00 25.17 78 ASN D C 1
ATOM 6647 O O . ASN D 1 78 ? 9.718 27.092 29.058 1.00 25.31 78 ASN D O 1
ATOM 6652 N N . ARG D 1 79 ? 7.657 26.640 29.791 1.00 24.83 79 ARG D N 1
ATOM 6653 C CA . ARG D 1 79 ? 7.084 27.824 29.120 1.00 24.48 79 ARG D CA 1
ATOM 6654 C C . ARG D 1 79 ? 6.413 28.827 30.048 1.00 24.72 79 ARG D C 1
ATOM 6655 O O . ARG D 1 79 ? 5.976 29.887 29.601 1.00 25.41 79 ARG D O 1
ATOM 6663 N N . TYR D 1 80 ? 6.360 28.536 31.339 1.00 24.89 80 TYR D N 1
ATOM 6664 C CA . TYR D 1 80 ? 5.631 29.395 32.283 1.00 24.50 80 TYR D CA 1
ATOM 6665 C C . TYR D 1 80 ? 6.558 29.768 33.440 1.00 24.58 80 TYR D C 1
ATOM 6666 O O . TYR D 1 80 ? 7.517 29.050 33.714 1.00 24.48 80 TYR D O 1
ATOM 6675 N N . PRO D 1 81 ? 6.257 30.866 34.147 1.00 23.90 81 PRO D N 1
ATOM 6676 C CA . PRO D 1 81 ? 7.009 31.231 35.331 1.00 24.02 81 PRO D CA 1
ATOM 6677 C C . PRO D 1 81 ? 6.634 30.470 36.608 1.00 24.06 81 PRO D C 1
ATOM 6678 O O . PRO D 1 81 ? 7.020 30.886 37.680 1.00 23.80 81 PRO D O 1
ATOM 6682 N N . PHE D 1 82 ? 5.982 29.309 36.498 1.00 24.43 82 PHE D N 1
ATOM 6683 C CA . PHE D 1 82 ? 5.743 28.451 37.654 1.00 23.62 82 PHE D CA 1
ATOM 6684 C C . PHE D 1 82 ? 5.649 26.975 37.245 1.00 23.27 82 PHE D C 1
ATOM 6685 O O . PHE D 1 82 ? 5.704 26.657 36.062 1.00 23.35 82 PHE D O 1
ATOM 6693 N N . THR D 1 83 ? 5.504 26.109 38.235 1.00 21.76 83 THR D N 1
ATOM 6694 C CA . THR D 1 83 ? 5.331 24.680 38.017 1.00 22.32 83 THR D CA 1
ATOM 6695 C C . THR D 1 83 ? 3.920 24.239 38.455 1.00 22.24 83 THR D C 1
ATOM 6696 O O . THR D 1 83 ? 3.219 24.986 39.110 1.00 21.59 83 THR D O 1
ATOM 6700 N N . VAL D 1 84 ? 3.504 23.014 38.099 1.00 22.98 84 VAL D N 1
ATOM 6701 C CA . VAL D 1 84 ? 2.213 22.527 38.550 1.00 22.50 84 VAL D CA 1
ATOM 6702 C C . VAL D 1 84 ? 2.303 21.142 39.123 1.00 23.88 84 VAL D C 1
ATOM 6703 O O . VAL D 1 84 ? 3.103 20.288 38.655 1.00 23.42 84 VAL D O 1
ATOM 6707 N N . SER D 1 85 ? 1.459 20.908 40.124 1.00 24.06 85 SER D N 1
ATOM 6708 C CA . SER D 1 85 ? 1.382 19.595 40.736 1.00 25.69 85 SER D CA 1
ATOM 6709 C C . SER D 1 85 ? 0.119 18.925 40.198 1.00 26.34 85 SER D C 1
ATOM 6710 O O . SER D 1 85 ? -0.864 19.609 39.881 1.00 27.01 85 SER D O 1
ATOM 6713 N N . MET D 1 86 ? 0.147 17.602 40.062 1.00 28.05 86 MET D N 1
ATOM 6714 C CA . MET D 1 86 ? -1.029 16.835 39.623 1.00 29.16 86 MET D CA 1
ATOM 6715 C C . MET D 1 86 ? -1.183 15.514 40.394 1.00 30.28 86 MET D C 1
ATOM 6716 O O . MET D 1 86 ? -0.196 14.775 40.595 1.00 31.06 86 MET D O 1
ATOM 6721 N N . VAL D 1 87 ? -2.412 15.192 40.797 1.00 30.89 87 VAL D N 1
ATOM 6722 C CA . VAL D 1 87 ? -2.711 13.865 41.378 1.00 30.90 87 VAL D CA 1
ATOM 6723 C C . VAL D 1 87 ? -3.958 13.274 40.728 1.00 31.21 87 VAL D C 1
ATOM 6724 O O . VAL D 1 87 ? -4.938 13.981 40.531 1.00 31.47 87 VAL D O 1
ATOM 6728 N N . ILE D 1 88 ? -3.891 11.981 40.403 1.00 31.46 88 ILE D N 1
ATOM 6729 C CA . ILE D 1 88 ? -4.931 11.220 39.701 1.00 31.75 88 ILE D CA 1
ATOM 6730 C C . ILE D 1 88 ? -5.638 10.234 40.670 1.00 32.30 88 ILE D C 1
ATOM 6731 O O . ILE D 1 88 ? -4.954 9.555 41.433 1.00 31.40 88 ILE D O 1
ATOM 6736 N N . ALA D 1 89 ? -6.979 10.195 40.663 1.00 32.59 89 ALA D N 1
ATOM 6737 C CA . ALA D 1 89 ? -7.753 9.137 41.371 1.00 33.48 89 ALA D CA 1
ATOM 6738 C C . ALA D 1 89 ? -8.940 8.668 40.536 1.00 34.26 89 ALA D C 1
ATOM 6739 O O . ALA D 1 89 ? -9.490 9.437 39.753 1.00 33.68 89 ALA D O 1
ATOM 6741 N N . SER D 1 90 ? -9.312 7.401 40.721 1.00 34.96 90 SER D N 1
ATOM 6742 C CA . SER D 1 90 ? -10.478 6.793 40.100 1.00 36.12 90 SER D CA 1
ATOM 6743 C C . SER D 1 90 ? -11.493 6.396 41.169 1.00 36.46 90 SER D C 1
ATOM 6744 O O . SER D 1 90 ? -11.119 6.035 42.267 1.00 36.42 90 SER D O 1
ATOM 6747 N N . ALA D 1 91 ? -12.777 6.467 40.842 1.00 37.21 91 ALA D N 1
ATOM 6748 C CA . ALA D 1 91 ? -13.865 6.176 41.798 1.00 37.55 91 ALA D CA 1
ATOM 6749 C C . ALA D 1 91 ? -15.158 6.014 41.027 1.00 38.02 91 ALA D C 1
ATOM 6750 O O . ALA D 1 91 ? -15.221 6.389 39.862 1.00 37.53 91 ALA D O 1
ATOM 6752 N N . GLU D 1 92 ? -16.190 5.468 41.668 1.00 38.77 92 GLU D N 1
ATOM 6753 C CA . GLU D 1 92 ? -17.490 5.274 40.998 1.00 39.56 92 GLU D CA 1
ATOM 6754 C C . GLU D 1 92 ? -18.229 6.600 40.731 1.00 38.96 92 GLU D C 1
ATOM 6755 O O . GLU D 1 92 ? -19.023 6.676 39.796 1.00 38.76 92 GLU D O 1
ATOM 6761 N N . THR D 1 93 ? -17.950 7.643 41.516 1.00 38.55 93 THR D N 1
ATOM 6762 C CA . THR D 1 93 ? -18.571 8.943 41.296 1.00 38.19 93 THR D CA 1
ATOM 6763 C C . THR D 1 93 ? -17.526 10.072 41.214 1.00 37.82 93 THR D C 1
ATOM 6764 O O . THR D 1 93 ? -16.478 9.991 41.836 1.00 37.80 93 THR D O 1
ATOM 6768 N N . PRO D 1 94 ? -17.826 11.130 40.439 1.00 37.61 94 PRO D N 1
ATOM 6769 C CA . PRO D 1 94 ? -16.929 12.274 40.311 1.00 37.35 94 PRO D CA 1
ATOM 6770 C C . PRO D 1 94 ? -16.511 12.898 41.633 1.00 36.92 94 PRO D C 1
ATOM 6771 O O . PRO D 1 94 ? -15.338 13.216 41.800 1.00 37.79 94 PRO D O 1
ATOM 6775 N N . TYR D 1 95 ? -17.449 13.104 42.551 1.00 36.23 95 TYR D N 1
ATOM 6776 C CA . TYR D 1 95 ? -17.119 13.761 43.826 1.00 35.35 95 TYR D CA 1
ATOM 6777 C C . TYR D 1 95 ? -16.120 12.937 44.639 1.00 35.31 95 TYR D C 1
ATOM 6778 O O . TYR D 1 95 ? -15.187 13.490 45.199 1.00 35.51 95 TYR D O 1
ATOM 6787 N N A GLU D 1 96 ? -16.343 11.622 44.704 0.50 35.31 96 GLU D N 1
ATOM 6788 N N B GLU D 1 96 ? -16.311 11.621 44.695 0.50 35.24 96 GLU D N 1
ATOM 6789 C CA A GLU D 1 96 ? -15.422 10.691 45.373 0.50 35.20 96 GLU D CA 1
ATOM 6790 C CA B GLU D 1 96 ? -15.380 10.742 45.419 0.50 35.07 96 GLU D CA 1
ATOM 6791 C C A GLU D 1 96 ? -13.997 10.801 44.787 0.50 34.94 96 GLU D C 1
ATOM 6792 C C B GLU D 1 96 ? -13.971 10.793 44.791 0.50 34.87 96 GLU D C 1
ATOM 6793 O O A GLU D 1 96 ? -13.027 10.990 45.524 0.50 35.11 96 GLU D O 1
ATOM 6794 O O B GLU D 1 96 ? -12.977 10.931 45.507 0.50 35.05 96 GLU D O 1
ATOM 6805 N N . ALA D 1 97 ? -13.892 10.694 43.462 1.00 34.54 97 ALA D N 1
ATOM 6806 C CA . ALA D 1 97 ? -12.604 10.694 42.758 1.00 33.68 97 ALA D CA 1
ATOM 6807 C C . ALA D 1 97 ? -11.720 11.923 43.050 1.00 33.49 97 ALA D C 1
ATOM 6808 O O . ALA D 1 97 ? -10.534 11.783 43.343 1.00 32.39 97 ALA D O 1
ATOM 6810 N N . GLN D 1 98 ? -12.302 13.117 42.979 1.00 33.34 98 GLN D N 1
ATOM 6811 C CA . GLN D 1 98 ? -11.535 14.343 43.190 1.00 33.79 98 GLN D CA 1
ATOM 6812 C C . GLN D 1 98 ? -11.196 14.582 44.652 1.00 34.06 98 GLN D C 1
ATOM 6813 O O . GLN D 1 98 ? -10.249 15.312 44.980 1.00 34.01 98 GLN D O 1
ATOM 6819 N N . LYS D 1 99 ? -12.024 14.016 45.522 1.00 34.29 99 LYS D N 1
ATOM 6820 C CA . LYS D 1 99 ? -11.793 14.046 46.944 1.00 34.33 99 LYS D CA 1
ATOM 6821 C C . LYS D 1 99 ? -10.581 13.191 47.263 1.00 33.48 99 LYS D C 1
ATOM 6822 O O . LYS D 1 99 ? -9.713 13.655 47.965 1.00 33.62 99 LYS D O 1
ATOM 6828 N N . LEU D 1 100 ? -10.510 11.957 46.749 1.00 33.18 100 LEU D N 1
ATOM 6829 C CA . LEU D 1 100 ? -9.314 11.120 46.943 1.00 32.89 100 LEU D CA 1
ATOM 6830 C C . LEU D 1 100 ? -8.025 11.779 46.386 1.00 32.55 100 LEU D C 1
ATOM 6831 O O . LEU D 1 100 ? -6.980 11.777 47.042 1.00 31.93 100 LEU D O 1
ATOM 6836 N N . ALA D 1 101 ? -8.098 12.324 45.170 1.00 32.03 101 ALA D N 1
ATOM 6837 C CA . ALA D 1 101 ? -6.924 12.932 44.534 1.00 31.68 101 ALA D CA 1
ATOM 6838 C C . ALA D 1 101 ? -6.465 14.168 45.321 1.00 31.21 101 ALA D C 1
ATOM 6839 O O . ALA D 1 101 ? -5.274 14.405 45.476 1.00 30.43 101 ALA D O 1
ATOM 6841 N N . THR D 1 102 ? -7.411 14.937 45.840 1.00 32.16 102 THR D N 1
ATOM 6842 C CA . THR D 1 102 ? -7.050 16.140 46.619 1.00 32.80 102 THR D CA 1
ATOM 6843 C C . THR D 1 102 ? -6.335 15.721 47.915 1.00 34.23 102 THR D C 1
ATOM 6844 O O . THR D 1 102 ? -5.412 16.398 48.366 1.00 35.52 102 THR D O 1
ATOM 6848 N N . GLU D 1 103 ? -6.771 14.616 48.517 1.00 35.61 103 GLU D N 1
ATOM 6849 C CA . GLU D 1 103 ? -6.234 14.172 49.801 1.00 36.10 103 GLU D CA 1
ATOM 6850 C C . GLU D 1 103 ? -4.786 13.713 49.678 1.00 35.96 103 GLU D C 1
ATOM 6851 O O . GLU D 1 103 ? -3.945 14.110 50.480 1.00 36.40 103 GLU D O 1
ATOM 6857 N N . THR D 1 104 ? -4.495 12.898 48.669 1.00 36.13 104 THR D N 1
ATOM 6858 C CA . THR D 1 104 ? -3.113 12.549 48.346 1.00 35.76 104 THR D CA 1
ATOM 6859 C C . THR D 1 104 ? -2.232 13.792 48.110 1.00 35.94 104 THR D C 1
ATOM 6860 O O . THR D 1 104 ? -1.100 13.846 48.602 1.00 35.85 104 THR D O 1
ATOM 6864 N N . LEU D 1 105 ? -2.746 14.784 47.374 1.00 35.56 105 LEU D N 1
ATOM 6865 C CA . LEU D 1 105 ? -1.985 16.000 47.099 1.00 35.24 105 LEU D CA 1
ATOM 6866 C C . LEU D 1 105 ? -1.591 16.632 48.423 1.00 35.53 105 LEU D C 1
ATOM 6867 O O . LEU D 1 105 ? -0.443 17.038 48.593 1.00 35.44 105 LEU D O 1
ATOM 6872 N N . GLN D 1 106 ? -2.567 16.710 49.339 1.00 35.79 106 GLN D N 1
ATOM 6873 C CA . GLN D 1 106 ? -2.432 17.394 50.624 1.00 36.04 106 GLN D CA 1
ATOM 6874 C C . GLN D 1 106 ? -1.433 16.701 51.553 1.00 36.62 106 GLN D C 1
ATOM 6875 O O . GLN D 1 106 ? -0.709 17.362 52.289 1.00 35.79 106 GLN D O 1
ATOM 6881 N N . GLU D 1 107 ? -1.381 15.376 51.496 1.00 37.58 107 GLU D N 1
ATOM 6882 C CA . GLU D 1 107 ? -0.315 14.611 52.164 1.00 38.77 107 GLU D CA 1
ATOM 6883 C C . GLU D 1 107 ? 1.088 15.065 51.796 1.00 38.52 107 GLU D C 1
ATOM 6884 O O . GLU D 1 107 ? 1.962 15.094 52.645 1.00 39.44 107 GLU D O 1
ATOM 6890 N N . TYR D 1 108 ? 1.317 15.377 50.525 1.00 37.97 108 TYR D N 1
ATOM 6891 C CA . TYR D 1 108 ? 2.614 15.907 50.080 1.00 37.04 108 TYR D CA 1
ATOM 6892 C C . TYR D 1 108 ? 2.940 17.282 50.615 1.00 36.63 108 TYR D C 1
ATOM 6893 O O . TYR D 1 108 ? 4.094 17.671 50.622 1.00 37.50 108 TYR D O 1
ATOM 6902 N N . GLY D 1 109 ? 1.942 18.038 51.028 1.00 35.98 109 GLY D N 1
ATOM 6903 C CA . GLY D 1 109 ? 2.221 19.324 51.623 1.00 35.27 109 GLY D CA 1
ATOM 6904 C C . GLY D 1 109 ? 1.321 20.415 51.104 1.00 34.92 109 GLY D C 1
ATOM 6905 O O . GLY D 1 109 ? 0.362 20.155 50.366 1.00 35.09 109 GLY D O 1
ATOM 6906 N N . SER D 1 110 ? 1.672 21.644 51.471 1.00 34.40 110 SER D N 1
ATOM 6907 C CA . SER D 1 110 ? 0.775 22.779 51.378 1.00 33.95 110 SER D CA 1
ATOM 6908 C C . SER D 1 110 ? 0.811 23.432 50.008 1.00 34.80 110 SER D C 1
ATOM 6909 O O . SER D 1 110 ? 1.822 23.355 49.295 1.00 34.75 110 SER D O 1
ATOM 6912 N N . ALA D 1 111 ? -0.289 24.114 49.671 1.00 34.99 111 ALA D N 1
ATOM 6913 C CA . ALA D 1 111 ? -0.406 24.862 48.423 1.00 35.00 111 ALA D CA 1
ATOM 6914 C C . ALA D 1 111 ? 0.596 26.017 48.341 1.00 35.21 111 ALA D C 1
ATOM 6915 O O . ALA D 1 111 ? 0.903 26.486 47.251 1.00 34.63 111 ALA D O 1
ATOM 6917 N N . GLN D 1 112 ? 1.087 26.478 49.493 1.00 36.05 112 GLN D N 1
ATOM 6918 C CA . GLN D 1 112 ? 2.093 27.538 49.537 1.00 36.11 112 GLN D CA 1
ATOM 6919 C C . GLN D 1 112 ? 3.352 27.080 50.279 1.00 37.01 112 GLN D C 1
ATOM 6920 O O . GLN D 1 112 ? 3.829 27.747 51.181 1.00 37.00 112 GLN D O 1
ATOM 6926 N N . ASP D 1 113 ? 3.860 25.912 49.886 1.00 38.20 113 ASP D N 1
ATOM 6927 C CA . ASP D 1 113 ? 5.151 25.387 50.330 1.00 38.94 113 ASP D CA 1
ATOM 6928 C C . ASP D 1 113 ? 6.094 25.408 49.136 1.00 39.38 113 ASP D C 1
ATOM 6929 O O . ASP D 1 113 ? 5.946 24.622 48.202 1.00 39.25 113 ASP D O 1
ATOM 6934 N N . GLU D 1 114 ? 7.078 26.295 49.174 1.00 40.28 114 GLU D N 1
ATOM 6935 C CA . GLU D 1 114 ? 7.996 26.445 48.056 1.00 41.22 114 GLU D CA 1
ATOM 6936 C C . GLU D 1 114 ? 8.849 25.198 47.800 1.00 41.04 114 GLU D C 1
ATOM 6937 O O . GLU D 1 114 ? 9.387 25.037 46.709 1.00 40.75 114 GLU D O 1
ATOM 6943 N N . ASN D 1 115 ? 8.941 24.294 48.771 1.00 41.09 115 ASN D N 1
ATOM 6944 C CA . ASN D 1 115 ? 9.661 23.051 48.547 1.00 41.22 115 ASN D CA 1
ATOM 6945 C C . ASN D 1 115 ? 8.730 21.923 48.107 1.00 40.82 115 ASN D C 1
ATOM 6946 O O . ASN D 1 115 ? 9.179 20.793 47.943 1.00 40.78 115 ASN D O 1
ATOM 6951 N N . ARG D 1 116 ? 7.443 22.217 47.911 1.00 40.03 116 ARG D N 1
ATOM 6952 C CA . ARG D 1 116 ? 6.524 21.232 47.330 1.00 39.57 116 ARG D CA 1
ATOM 6953 C C . ARG D 1 116 ? 6.276 21.584 45.852 1.00 39.08 116 ARG D C 1
ATOM 6954 O O . ARG D 1 116 ? 5.345 22.353 45.535 1.00 39.63 116 ARG D O 1
ATOM 6962 N N . LYS D 1 117 ? 7.130 21.064 44.966 1.00 37.82 117 LYS D N 1
ATOM 6963 C CA . LYS D 1 117 ? 7.087 21.387 43.537 1.00 37.55 117 LYS D CA 1
ATOM 6964 C C . LYS D 1 117 ? 6.858 20.132 42.705 1.00 36.51 117 LYS D C 1
ATOM 6965 O O . LYS D 1 117 ? 7.511 19.107 42.926 1.00 35.71 117 LYS D O 1
ATOM 6971 N N . GLU D 1 118 ? 5.971 20.234 41.722 1.00 35.18 118 GLU D N 1
ATOM 6972 C CA . GLU D 1 118 ? 5.746 19.168 40.767 1.00 34.36 118 GLU D CA 1
ATOM 6973 C C . GLU D 1 118 ? 5.482 17.803 41.380 1.00 33.84 118 GLU D C 1
ATOM 6974 O O . GLU D 1 118 ? 6.076 16.787 40.969 1.00 33.56 118 GLU D O 1
ATOM 6980 N N . VAL D 1 119 ? 4.545 17.768 42.328 1.00 33.07 119 VAL D N 1
ATOM 6981 C CA . VAL D 1 119 ? 3.951 16.499 42.759 1.00 32.50 119 VAL D CA 1
ATOM 6982 C C . VAL D 1 119 ? 3.327 15.822 41.524 1.00 32.26 119 VAL D C 1
ATOM 6983 O O . VAL D 1 119 ? 2.754 16.483 40.656 1.00 31.20 119 VAL D O 1
ATOM 6987 N N . LEU D 1 120 ? 3.481 14.510 41.433 1.00 31.78 120 LEU D N 1
ATOM 6988 C CA . LEU D 1 120 ? 2.814 13.719 40.426 1.00 32.71 120 LEU D CA 1
ATOM 6989 C C . LEU D 1 120 ? 2.631 12.306 40.973 1.00 33.28 120 LEU D C 1
ATOM 6990 O O . LEU D 1 120 ? 3.607 11.570 41.123 1.00 33.01 120 LEU D O 1
ATOM 6995 N N . ASP D 1 121 ? 1.384 11.934 41.240 1.00 34.44 121 ASP D N 1
ATOM 6996 C CA . ASP D 1 121 ? 1.066 10.657 41.890 1.00 35.50 121 ASP D CA 1
ATOM 6997 C C . ASP D 1 121 ? -0.359 10.187 41.542 1.00 36.03 121 ASP D C 1
ATOM 6998 O O . ASP D 1 121 ? -1.190 10.985 41.157 1.00 35.13 121 ASP D O 1
ATOM 7003 N N . VAL D 1 122 ? -0.620 8.885 41.697 1.00 37.28 122 VAL D N 1
ATOM 7004 C CA . VAL D 1 122 ? -1.984 8.326 41.654 1.00 37.92 122 VAL D CA 1
ATOM 7005 C C . VAL D 1 122 ? -2.411 7.909 43.071 1.00 38.81 122 VAL D C 1
ATOM 7006 O O . VAL D 1 122 ? -1.620 7.328 43.809 1.00 38.91 122 VAL D O 1
ATOM 7010 N N . ALA D 1 123 ? -3.646 8.225 43.454 1.00 39.55 123 ALA D N 1
ATOM 7011 C CA . ALA D 1 123 ? -4.135 7.996 44.824 1.00 40.24 123 ALA D CA 1
ATOM 7012 C C . ALA D 1 123 ? -4.519 6.543 45.074 1.00 41.09 123 ALA D C 1
ATOM 7013 O O . ALA D 1 123 ? -4.392 6.055 46.187 1.00 42.18 123 ALA D O 1
ATOM 7015 N N . ASN D 1 124 ? -5.024 5.870 44.050 1.00 41.87 124 ASN D N 1
ATOM 7016 C CA . ASN D 1 124 ? -5.403 4.474 44.147 1.00 42.32 124 ASN D CA 1
ATOM 7017 C C . ASN D 1 124 ? -4.945 3.780 42.903 1.00 43.00 124 ASN D C 1
ATOM 7018 O O . ASN D 1 124 ? -3.890 3.162 42.910 1.00 42.75 124 ASN D O 1
ATOM 7023 N N . GLU D 1 125 ? -5.710 3.907 41.824 1.00 44.08 125 GLU D N 1
ATOM 7024 C CA . GLU D 1 125 ? -5.283 3.371 40.536 1.00 45.07 125 GLU D CA 1
ATOM 7025 C C . GLU D 1 125 ? -5.901 4.092 39.352 1.00 44.56 125 GLU D C 1
ATOM 7026 O O . GLU D 1 125 ? -6.876 4.816 39.492 1.00 44.15 125 GLU D O 1
ATOM 7032 N N . LEU D 1 126 ? -5.282 3.886 38.196 1.00 44.45 126 LEU D N 1
ATOM 7033 C CA . LEU D 1 126 ? -5.775 4.402 36.939 1.00 44.74 126 LEU D CA 1
ATOM 7034 C C . LEU D 1 126 ? -6.866 3.475 36.407 1.00 45.47 126 LEU D C 1
ATOM 7035 O O . LEU D 1 126 ? -6.702 2.249 36.407 1.00 45.24 126 LEU D O 1
ATOM 7040 N N . VAL D 1 127 ? -7.972 4.080 35.969 1.00 46.34 127 VAL D N 1
ATOM 7041 C CA . VAL D 1 127 ? -9.099 3.366 35.364 1.00 47.22 127 VAL D CA 1
ATOM 7042 C C . VAL D 1 127 ? -8.652 2.547 34.158 1.00 47.86 127 VAL D C 1
ATOM 7043 O O . VAL D 1 127 ? -8.077 3.069 33.202 1.00 47.68 127 VAL D O 1
ATOM 7047 N N . VAL D 1 128 ? -8.934 1.252 34.219 1.00 48.79 128 VAL D N 1
ATOM 7048 C CA . VAL D 1 128 ? -8.501 0.311 33.197 1.00 49.39 128 VAL D CA 1
ATOM 7049 C C . VAL D 1 128 ? -9.684 0.078 32.250 1.00 49.61 128 VAL D C 1
ATOM 7050 O O . VAL D 1 128 ? -9.582 0.321 31.045 1.00 50.54 128 VAL D O 1
ATOM 7054 N N . ASP D 1 129 ? -10.813 -0.360 32.793 1.00 49.39 129 ASP D N 1
ATOM 7055 C CA . ASP D 1 129 ? -12.051 -0.445 32.022 1.00 49.28 129 ASP D CA 1
ATOM 7056 C C . ASP D 1 129 ? -13.053 0.385 32.749 1.00 47.26 129 ASP D C 1
ATOM 7057 O O . ASP D 1 129 ? -13.530 -0.028 33.800 1.00 48.38 129 ASP D O 1
ATOM 7062 N N . GLY D 1 130 ? -13.366 1.555 32.226 1.00 44.15 130 GLY D N 1
ATOM 7063 C CA . GLY D 1 130 ? -14.271 2.454 32.929 1.00 41.93 130 GLY D CA 1
ATOM 7064 C C . GLY D 1 130 ? -15.072 3.252 31.941 1.00 39.42 130 GLY D C 1
ATOM 7065 O O . GLY D 1 130 ? -15.064 2.967 30.752 1.00 38.71 130 GLY D O 1
ATOM 7066 N N . TYR D 1 131 ? -15.756 4.270 32.431 1.00 37.25 131 TYR D N 1
ATOM 7067 C CA . TYR D 1 131 ? -16.552 5.091 31.550 1.00 35.47 131 TYR D CA 1
ATOM 7068 C C . TYR D 1 131 ? -16.809 6.461 32.172 1.00 33.64 131 TYR D C 1
ATOM 7069 O O . TYR D 1 131 ? -16.648 6.649 33.377 1.00 32.49 131 TYR D O 1
ATOM 7078 N N . VAL D 1 132 ? -17.201 7.403 31.307 1.00 31.68 132 VAL D N 1
ATOM 7079 C CA . VAL D 1 132 ? -17.509 8.775 31.689 1.00 29.93 132 VAL D CA 1
ATOM 7080 C C . VAL D 1 132 ? -18.927 9.076 31.252 1.00 29.08 132 VAL D C 1
ATOM 7081 O O . VAL D 1 132 ? -19.274 8.832 30.107 1.00 29.56 132 VAL D O 1
ATOM 7085 N N . GLN D 1 133 ? -19.742 9.596 32.158 1.00 27.90 133 GLN D N 1
ATOM 7086 C CA . GLN D 1 133 ? -21.030 10.125 31.794 1.00 27.54 133 GLN D CA 1
ATOM 7087 C C . GLN D 1 133 ? -20.983 11.620 32.021 1.00 26.70 133 GLN D C 1
ATOM 7088 O O . GLN D 1 133 ? -20.676 12.054 33.103 1.00 26.25 133 GLN D O 1
ATOM 7094 N N . ILE D 1 134 ? -21.290 12.379 30.977 1.00 26.73 134 ILE D N 1
ATOM 7095 C CA . ILE D 1 134 ? -21.337 13.842 31.021 1.00 26.05 134 ILE D CA 1
ATOM 7096 C C . ILE D 1 134 ? -22.708 14.298 30.550 1.00 25.34 134 ILE D C 1
ATOM 7097 O O . ILE D 1 134 ? -23.204 13.819 29.537 1.00 24.64 134 ILE D O 1
ATOM 7102 N N . ALA D 1 135 ? -23.310 15.220 31.300 1.00 24.56 135 ALA D N 1
ATOM 7103 C CA . ALA D 1 135 ? -24.547 15.869 30.921 1.00 24.22 135 ALA D CA 1
ATOM 7104 C C . ALA D 1 135 ? -24.239 17.329 30.504 1.00 24.20 135 ALA D C 1
ATOM 7105 O O . ALA D 1 135 ? -23.599 18.049 31.242 1.00 24.58 135 ALA D O 1
ATOM 7107 N N . HIS D 1 136 ? -24.659 17.721 29.298 1.00 24.21 136 HIS D N 1
ATOM 7108 C CA . HIS D 1 136 ? -24.440 19.051 28.763 1.00 23.79 136 HIS D CA 1
ATOM 7109 C C . HIS D 1 136 ? -25.806 19.708 28.878 1.00 23.82 136 HIS D C 1
ATOM 7110 O O . HIS D 1 136 ? -26.776 19.264 28.219 1.00 24.35 136 HIS D O 1
ATOM 7117 N N . ILE D 1 137 ? -25.868 20.744 29.720 1.00 22.69 137 ILE D N 1
ATOM 7118 C CA . ILE D 1 137 ? -27.076 21.371 30.199 1.00 21.61 137 ILE D CA 1
ATOM 7119 C C . ILE D 1 137 ? -27.112 22.793 29.670 1.00 22.48 137 ILE D C 1
ATOM 7120 O O . ILE D 1 137 ? -26.080 23.429 29.586 1.00 21.15 137 ILE D O 1
ATOM 7125 N N . ASP D 1 138 ? -28.304 23.285 29.368 1.00 23.06 138 ASP D N 1
ATOM 7126 C CA . ASP D 1 138 ? -28.462 24.503 28.595 1.00 24.22 138 ASP D CA 1
ATOM 7127 C C . ASP D 1 138 ? -29.876 25.095 28.867 1.00 25.59 138 ASP D C 1
ATOM 7128 O O . ASP D 1 138 ? -30.850 24.348 29.133 1.00 26.30 138 ASP D O 1
ATOM 7133 N N . ILE D 1 139 ? -29.980 26.424 28.858 1.00 25.81 139 ILE D N 1
ATOM 7134 C CA . ILE D 1 139 ? -31.243 27.123 29.053 1.00 26.04 139 ILE D CA 1
ATOM 7135 C C . ILE D 1 139 ? -31.969 27.310 27.711 1.00 26.45 139 ILE D C 1
ATOM 7136 O O . ILE D 1 139 ? -31.372 27.754 26.736 1.00 27.26 139 ILE D O 1
ATOM 7141 N N . ASN D 1 140 ? -33.248 26.944 27.660 1.00 26.95 140 ASN D N 1
ATOM 7142 C CA . ASN D 1 140 ? -34.089 27.182 26.497 1.00 26.78 140 ASN D CA 1
ATOM 7143 C C . ASN D 1 140 ? -34.277 28.678 26.263 1.00 26.35 140 ASN D C 1
ATOM 7144 O O . ASN D 1 140 ? -34.732 29.386 27.148 1.00 26.32 140 ASN D O 1
ATOM 7149 N N . ASN D 1 141 ? -33.910 29.119 25.066 1.00 26.01 141 ASN D N 1
ATOM 7150 C CA . ASN D 1 141 ? -34.152 30.466 24.582 1.00 26.89 141 ASN D CA 1
ATOM 7151 C C . ASN D 1 141 ? -33.552 31.568 25.464 1.00 26.49 141 ASN D C 1
ATOM 7152 O O . ASN D 1 141 ? -34.230 32.531 25.837 1.00 28.12 141 ASN D O 1
ATOM 7157 N N . ILE D 1 142 ? -32.259 31.477 25.753 1.00 25.92 142 ILE D N 1
ATOM 7158 C CA . ILE D 1 142 ? -31.629 32.547 26.546 1.00 24.96 142 ILE D CA 1
ATOM 7159 C C . ILE D 1 142 ? -31.723 33.864 25.769 1.00 25.16 142 ILE D C 1
ATOM 7160 O O . ILE D 1 142 ? -31.817 34.921 26.378 1.00 26.14 142 ILE D O 1
ATOM 7165 N N . THR D 1 143 ? -31.676 33.788 24.441 1.00 25.14 143 THR D N 1
ATOM 7166 C CA . THR D 1 143 ? -31.473 34.953 23.576 1.00 25.19 143 THR D CA 1
ATOM 7167 C C . THR D 1 143 ? -32.709 35.856 23.609 1.00 26.35 143 THR D C 1
ATOM 7168 O O . THR D 1 143 ? -32.589 37.093 23.724 1.00 26.26 143 THR D O 1
ATOM 7172 N N . GLY D 1 144 ? -33.884 35.229 23.528 1.00 27.33 144 GLY D N 1
ATOM 7173 C CA . GLY D 1 144 ? -35.175 35.942 23.483 1.00 28.87 144 GLY D CA 1
ATOM 7174 C C . GLY D 1 144 ? -35.724 36.409 24.822 1.00 29.59 144 GLY D C 1
ATOM 7175 O O . GLY D 1 144 ? -36.453 37.427 24.894 1.00 31.43 144 GLY D O 1
ATOM 7176 N N . THR D 1 145 ? -35.364 35.702 25.888 1.00 30.27 145 THR D N 1
ATOM 7177 C CA . THR D 1 145 ? -35.866 36.001 27.222 1.00 30.28 145 THR D CA 1
ATOM 7178 C C . THR D 1 145 ? -34.899 36.866 28.031 1.00 30.80 145 THR D C 1
ATOM 7179 O O . THR D 1 145 ? -35.355 37.612 28.890 1.00 31.05 145 THR D O 1
ATOM 7183 N N . LEU D 1 146 ? -33.579 36.771 27.794 1.00 30.74 146 LEU D N 1
ATOM 7184 C CA . LEU D 1 146 ? -32.603 37.561 28.582 1.00 30.63 146 LEU D CA 1
ATOM 7185 C C . LEU D 1 146 ? -31.581 38.359 27.767 1.00 31.40 146 LEU D C 1
ATOM 7186 O O . LEU D 1 146 ? -31.412 39.562 27.986 1.00 30.52 146 LEU D O 1
ATOM 7191 N N . THR D 1 147 ? -30.869 37.704 26.850 1.00 31.82 147 THR D N 1
ATOM 7192 C CA . THR D 1 147 ? -29.707 38.333 26.210 1.00 31.60 147 THR D CA 1
ATOM 7193 C C . THR D 1 147 ? -30.124 39.587 25.443 1.00 32.39 147 THR D C 1
ATOM 7194 O O . THR D 1 147 ? -29.445 40.635 25.516 1.00 31.86 147 THR D O 1
ATOM 7198 N N . ASP D 1 148 ? -31.243 39.480 24.712 1.00 32.76 148 ASP D N 1
ATOM 7199 C CA . ASP D 1 148 ? -31.716 40.589 23.871 1.00 32.99 148 ASP D CA 1
ATOM 7200 C C . ASP D 1 148 ? -32.634 41.570 24.612 1.00 33.34 148 ASP D C 1
ATOM 7201 O O . ASP D 1 148 ? -33.067 42.554 24.025 1.00 33.43 148 ASP D O 1
ATOM 7206 N N . ILE D 1 149 ? -32.924 41.301 25.888 1.00 33.67 149 ILE D N 1
ATOM 7207 C CA . ILE D 1 149 ? -33.979 42.014 26.618 1.00 33.84 149 ILE D CA 1
ATOM 7208 C C . ILE D 1 149 ? -33.479 42.817 27.815 1.00 33.52 149 ILE D C 1
ATOM 7209 O O . ILE D 1 149 ? -33.904 43.947 28.032 1.00 33.98 149 ILE D O 1
ATOM 7214 N N . VAL D 1 150 ? -32.579 42.228 28.593 1.00 33.04 150 VAL D N 1
ATOM 7215 C CA . VAL D 1 150 ? -32.144 42.800 29.868 1.00 32.25 150 VAL D CA 1
ATOM 7216 C C . VAL D 1 150 ? -30.658 43.203 29.743 1.00 31.65 150 VAL D C 1
ATOM 7217 O O . VAL D 1 150 ? -30.039 42.934 28.701 1.00 32.17 150 VAL D O 1
ATOM 7221 N N . SER D 1 151 ? -30.076 43.849 30.756 1.00 30.69 151 SER D N 1
ATOM 7222 C CA . SER D 1 151 ? -28.682 44.351 30.630 1.00 30.23 151 SER D CA 1
ATOM 7223 C C . SER D 1 151 ? -27.680 43.208 30.623 1.00 29.87 151 SER D C 1
ATOM 7224 O O . SER D 1 151 ? -27.994 42.097 31.033 1.00 29.50 151 SER D O 1
ATOM 7227 N N . ALA D 1 152 ? -26.474 43.496 30.143 1.00 29.56 152 ALA D N 1
ATOM 7228 C CA . ALA D 1 152 ? -25.420 42.494 30.072 1.00 28.86 152 ALA D CA 1
ATOM 7229 C C . ALA D 1 152 ? -25.155 41.877 31.455 1.00 28.55 152 ALA D C 1
ATOM 7230 O O . ALA D 1 152 ? -25.064 40.645 31.598 1.00 27.95 152 ALA D O 1
ATOM 7232 N N . TYR D 1 153 ? -25.074 42.739 32.472 1.00 27.83 153 TYR D N 1
ATOM 7233 C CA . TYR D 1 153 ? -24.815 42.326 33.843 1.00 27.84 153 TYR D CA 1
ATOM 7234 C C . TYR D 1 153 ? -25.984 41.564 34.505 1.00 27.85 153 TYR D C 1
ATOM 7235 O O . TYR D 1 153 ? -25.759 40.651 35.327 1.00 27.48 153 TYR D O 1
ATOM 7244 N N . ASP D 1 154 ? -27.220 41.912 34.125 1.00 27.93 154 ASP D N 1
ATOM 7245 C CA . ASP D 1 154 ? -28.420 41.214 34.597 1.00 27.77 154 ASP D CA 1
ATOM 7246 C C . ASP D 1 154 ? -28.508 39.760 34.095 1.00 26.79 154 ASP D C 1
ATOM 7247 O O . ASP D 1 154 ? -28.833 38.864 34.866 1.00 26.98 154 ASP D O 1
ATOM 7252 N N . THR D 1 155 ? -28.215 39.506 32.828 1.00 26.47 155 THR D N 1
ATOM 7253 C CA . THR D 1 155 ? -28.138 38.076 32.368 1.00 25.66 155 THR D CA 1
ATOM 7254 C C . THR D 1 155 ? -27.057 37.321 33.112 1.00 26.60 155 THR D C 1
ATOM 7255 O O . THR D 1 155 ? -27.234 36.155 33.499 1.00 27.48 155 THR D O 1
ATOM 7259 N N . TYR D 1 156 ? -25.925 37.977 33.329 1.00 26.75 156 TYR D N 1
ATOM 7260 C CA . TYR D 1 156 ? -24.787 37.384 34.069 1.00 26.74 156 TYR D CA 1
ATOM 7261 C C . TYR D 1 156 ? -25.192 36.984 35.501 1.00 26.64 156 TYR D C 1
ATOM 7262 O O . TYR D 1 156 ? -24.869 35.889 35.965 1.00 24.78 156 TYR D O 1
ATOM 7271 N N . LEU D 1 157 ? -25.926 37.857 36.189 1.00 26.78 157 LEU D N 1
ATOM 7272 C CA . LEU D 1 157 ? -26.448 37.518 37.509 1.00 27.58 157 LEU D CA 1
ATOM 7273 C C . LEU D 1 157 ? -27.363 36.290 37.495 1.00 28.23 157 LEU D C 1
ATOM 7274 O O . LEU D 1 157 ? -27.168 35.358 38.300 1.00 28.60 157 LEU D O 1
ATOM 7279 N N . ASN D 1 158 ? -28.334 36.283 36.585 1.00 28.35 158 ASN D N 1
ATOM 7280 C CA . ASN D 1 158 ? -29.303 35.195 36.506 1.00 29.24 158 ASN D CA 1
ATOM 7281 C C . ASN D 1 158 ? -28.678 33.871 36.148 1.00 28.86 158 ASN D C 1
ATOM 7282 O O . ASN D 1 158 ? -29.023 32.837 36.716 1.00 29.46 158 ASN D O 1
ATOM 7287 N N . VAL D 1 159 ? -27.744 33.909 35.209 1.00 28.61 159 VAL D N 1
ATOM 7288 C CA . VAL D 1 159 ? -26.984 32.723 34.822 1.00 28.40 159 VAL D CA 1
ATOM 7289 C C . VAL D 1 159 ? -26.183 32.184 36.023 1.00 28.09 159 VAL D C 1
ATOM 7290 O O . VAL D 1 159 ? -26.159 30.967 36.264 1.00 27.18 159 VAL D O 1
ATOM 7294 N N . ASN D 1 160 ? -25.573 33.084 36.798 1.00 28.12 160 ASN D N 1
ATOM 7295 C CA . ASN D 1 160 ? -24.875 32.683 38.038 1.00 28.72 160 ASN D CA 1
ATOM 7296 C C . ASN D 1 160 ? -25.776 32.170 39.176 1.00 29.03 160 ASN D C 1
ATOM 7297 O O . ASN D 1 160 ? -25.382 31.254 39.911 1.00 27.85 160 ASN D O 1
ATOM 7302 N N . LYS D 1 161 ? -26.964 32.747 39.328 1.00 29.19 161 LYS D N 1
ATOM 7303 C CA . LYS D 1 161 ? -27.972 32.191 40.248 1.00 30.34 161 LYS D CA 1
ATOM 7304 C C . LYS D 1 161 ? -28.339 30.742 39.910 1.00 30.46 161 LYS D C 1
ATOM 7305 O O . LYS D 1 161 ? -28.347 29.891 40.794 1.00 30.49 161 LYS D O 1
ATOM 7311 N N . VAL D 1 162 ? -28.622 30.468 38.637 1.00 30.72 162 VAL D N 1
ATOM 7312 C CA . VAL D 1 162 ? -28.945 29.088 38.194 1.00 31.24 162 VAL D CA 1
ATOM 7313 C C . VAL D 1 162 ? -27.757 28.142 38.383 1.00 31.39 162 VAL D C 1
ATOM 7314 O O . VAL D 1 162 ? -27.935 26.986 38.732 1.00 31.52 162 VAL D O 1
ATOM 7318 N N . LYS D 1 163 ? -26.547 28.637 38.134 1.00 31.73 163 LYS D N 1
ATOM 7319 C CA . LYS D 1 163 ? -25.335 27.845 38.300 1.00 31.94 163 LYS D CA 1
ATOM 7320 C C . LYS D 1 163 ? -25.187 27.296 39.713 1.00 32.01 163 LYS D C 1
ATOM 7321 O O . LYS D 1 163 ? -24.842 26.120 39.914 1.00 31.23 163 LYS D O 1
ATOM 7327 N N . LEU D 1 164 ? -25.406 28.158 40.698 1.00 32.34 164 LEU D N 1
ATOM 7328 C CA . LEU D 1 164 ? -25.265 27.764 42.112 1.00 32.96 164 LEU D CA 1
ATOM 7329 C C . LEU D 1 164 ? -26.376 26.768 42.540 1.00 32.75 164 LEU D C 1
ATOM 7330 O O . LEU D 1 164 ? -26.092 25.716 43.139 1.00 33.06 164 LEU D O 1
ATOM 7335 N N . ALA D 1 165 ? -27.626 27.056 42.170 1.00 32.26 165 ALA D N 1
ATOM 7336 C CA . ALA D 1 165 ? -28.722 26.080 42.334 1.00 32.22 165 ALA D CA 1
ATOM 7337 C C . ALA D 1 165 ? -28.377 24.692 41.793 1.00 32.10 165 ALA D C 1
ATOM 7338 O O . ALA D 1 165 ? -28.551 23.699 42.498 1.00 32.29 165 ALA D O 1
ATOM 7340 N N . LEU D 1 166 ? -27.918 24.601 40.547 1.00 31.83 166 LEU D N 1
ATOM 7341 C CA . LEU D 1 166 ? -27.503 23.286 39.985 1.00 31.75 166 LEU D CA 1
ATOM 7342 C C . LEU D 1 166 ? -26.343 22.662 40.770 1.00 32.35 166 LEU D C 1
ATOM 7343 O O . LEU D 1 166 ? -26.338 21.453 40.980 1.00 33.99 166 LEU D O 1
ATOM 7348 N N . MET D 1 167 ? -25.360 23.469 41.192 1.00 33.16 167 MET D N 1
ATOM 7349 C CA . MET D 1 167 ? -24.211 22.969 41.978 1.00 33.95 167 MET D CA 1
ATOM 7350 C C . MET D 1 167 ? -24.674 22.228 43.228 1.00 34.21 167 MET D C 1
ATOM 7351 O O . MET D 1 167 ? -24.227 21.122 43.510 1.00 33.87 167 MET D O 1
ATOM 7356 N N . GLU D 1 168 ? -25.595 22.855 43.946 1.00 34.58 168 GLU D N 1
ATOM 7357 C CA . GLU D 1 168 ? -26.134 22.323 45.179 1.00 35.29 168 GLU D CA 1
ATOM 7358 C C . GLU D 1 168 ? -27.026 21.123 45.009 1.00 34.98 168 GLU D C 1
ATOM 7359 O O . GLU D 1 168 ? -26.919 20.198 45.786 1.00 35.66 168 GLU D O 1
ATOM 7365 N N . GLU D 1 169 ? -27.916 21.137 44.028 1.00 34.78 169 GLU D N 1
ATOM 7366 C CA . GLU D 1 169 ? -28.735 19.961 43.727 1.00 35.16 169 GLU D CA 1
ATOM 7367 C C . GLU D 1 169 ? -27.914 18.757 43.314 1.00 34.99 169 GLU D C 1
ATOM 7368 O O . GLU D 1 169 ? -28.130 17.642 43.798 1.00 35.44 169 GLU D O 1
ATOM 7374 N N . LEU D 1 170 ? -26.978 18.980 42.398 1.00 34.78 170 LEU D N 1
ATOM 7375 C CA . LEU D 1 170 ? -26.197 17.875 41.821 1.00 34.68 170 LEU D CA 1
ATOM 7376 C C . LEU D 1 170 ? -25.292 17.190 42.849 1.00 34.44 170 LEU D C 1
ATOM 7377 O O . LEU D 1 170 ? -25.047 15.977 42.762 1.00 34.72 170 LEU D O 1
ATOM 7382 N N . LEU D 1 171 ? -24.828 17.961 43.831 1.00 34.43 171 LEU D N 1
ATOM 7383 C CA . LEU D 1 171 ? -23.939 17.469 44.885 1.00 34.47 171 LEU D CA 1
ATOM 7384 C C . LEU D 1 171 ? -24.563 16.315 45.673 1.00 34.43 171 LEU D C 1
ATOM 7385 O O . LEU D 1 171 ? -23.866 15.392 46.067 1.00 34.83 171 LEU D O 1
ATOM 7390 N N A LYS D 1 172 ? -25.878 16.349 45.871 0.50 34.60 172 LYS D N 1
ATOM 7391 N N B LYS D 1 172 ? -25.876 16.375 45.855 0.50 34.26 172 LYS D N 1
ATOM 7392 C CA A LYS D 1 172 ? -26.575 15.243 46.526 0.50 34.74 172 LYS D CA 1
ATOM 7393 C CA B LYS D 1 172 ? -26.638 15.303 46.479 0.50 34.12 172 LYS D CA 1
ATOM 7394 C C A LYS D 1 172 ? -26.416 13.912 45.787 0.50 34.50 172 LYS D C 1
ATOM 7395 C C B LYS D 1 172 ? -26.559 13.955 45.749 0.50 34.13 172 LYS D C 1
ATOM 7396 O O A LYS D 1 172 ? -26.542 12.850 46.397 0.50 34.82 172 LYS D O 1
ATOM 7397 O O B LYS D 1 172 ? -26.906 12.929 46.328 0.50 34.41 172 LYS D O 1
ATOM 7408 N N . TYR D 1 173 ? -26.116 13.956 44.490 1.00 34.23 173 TYR D N 1
ATOM 7409 C CA . TYR D 1 173 ? -25.893 12.718 43.716 1.00 33.67 173 TYR D CA 1
ATOM 7410 C C . TYR D 1 173 ? -24.417 12.415 43.481 1.00 33.49 173 TYR D C 1
ATOM 7411 O O . TYR D 1 173 ? -24.086 11.494 42.710 1.00 33.48 173 TYR D O 1
ATOM 7420 N N . ASN D 1 174 ? -23.537 13.175 44.144 1.00 32.88 174 ASN D N 1
ATOM 7421 C CA . ASN D 1 174 ? -22.067 13.077 43.988 1.00 32.30 174 ASN D CA 1
ATOM 7422 C C . ASN D 1 174 ? -21.544 13.521 42.607 1.00 31.37 174 ASN D C 1
ATOM 7423 O O . ASN D 1 174 ? -20.487 13.059 42.136 1.00 30.67 174 ASN D O 1
ATOM 7428 N N . ALA D 1 175 ? -22.268 14.440 41.972 1.00 29.66 175 ALA D N 1
ATOM 7429 C CA . ALA D 1 175 ? -21.913 14.885 40.650 1.00 28.65 175 ALA D CA 1
ATOM 7430 C C . ALA D 1 175 ? -21.427 16.347 40.725 1.00 28.11 175 ALA D C 1
ATOM 7431 O O . ALA D 1 175 ? -21.770 17.093 41.659 1.00 27.37 175 ALA D O 1
ATOM 7433 N N . LEU D 1 176 ? -20.593 16.723 39.749 1.00 27.49 176 LEU D N 1
ATOM 7434 C CA . LEU D 1 176 ? -19.968 18.051 39.689 1.00 26.02 176 LEU D CA 1
ATOM 7435 C C . LEU D 1 176 ? -20.697 18.942 38.680 1.00 25.36 176 LEU D C 1
ATOM 7436 O O . LEU D 1 176 ? -21.460 18.473 37.845 1.00 25.31 176 LEU D O 1
ATOM 7441 N N . LEU D 1 177 ? -20.478 20.245 38.783 1.00 24.85 177 LEU D N 1
ATOM 7442 C CA . LEU D 1 177 ? -21.101 21.166 37.868 1.00 24.06 177 LEU D CA 1
ATOM 7443 C C . LEU D 1 177 ? -20.108 22.281 37.564 1.00 23.66 177 LEU D C 1
ATOM 7444 O O . LEU D 1 177 ? -19.572 22.904 38.485 1.00 23.49 177 LEU D O 1
ATOM 7449 N N . PHE D 1 178 ? -19.825 22.483 36.274 1.00 23.01 178 PHE D N 1
ATOM 7450 C CA . PHE D 1 178 ? -18.950 23.581 35.845 1.00 22.75 178 PHE D CA 1
ATOM 7451 C C . PHE D 1 178 ? -19.590 24.432 34.747 1.00 22.56 178 PHE D C 1
ATOM 7452 O O . PHE D 1 178 ? -20.290 23.955 33.869 1.00 24.20 178 PHE D O 1
ATOM 7460 N N . PHE D 1 179 ? -19.353 25.721 34.798 1.00 22.59 179 PHE D N 1
ATOM 7461 C CA . PHE D 1 179 ? -19.841 26.623 33.760 1.00 20.75 179 PHE D CA 1
ATOM 7462 C C . PHE D 1 179 ? -18.879 26.592 32.556 1.00 20.06 179 PHE D C 1
ATOM 7463 O O . PHE D 1 179 ? -17.682 26.701 32.740 1.00 20.64 179 PHE D O 1
ATOM 7471 N N . ILE D 1 180 ? -19.378 26.403 31.332 1.00 19.36 180 ILE D N 1
ATOM 7472 C CA . ILE D 1 180 ? -18.530 26.356 30.128 1.00 18.79 180 ILE D CA 1
ATOM 7473 C C . ILE D 1 180 ? -18.765 27.531 29.164 1.00 18.89 180 ILE D C 1
ATOM 7474 O O . ILE D 1 180 ? -18.164 27.601 28.089 1.00 17.63 180 ILE D O 1
ATOM 7479 N N . GLY D 1 181 ? -19.561 28.493 29.603 1.00 19.82 181 GLY D N 1
ATOM 7480 C CA . GLY D 1 181 ? -19.861 29.642 28.787 1.00 19.52 181 GLY D CA 1
ATOM 7481 C C . GLY D 1 181 ? -21.303 29.793 28.300 1.00 20.62 181 GLY D C 1
ATOM 7482 O O . GLY D 1 181 ? -22.086 28.820 28.155 1.00 20.13 181 GLY D O 1
ATOM 7483 N N . GLY D 1 182 ? -21.648 31.037 27.987 1.00 20.14 182 GLY D N 1
ATOM 7484 C CA . GLY D 1 182 ? -22.976 31.367 27.527 1.00 20.55 182 GLY D CA 1
ATOM 7485 C C . GLY D 1 182 ? -24.047 31.100 28.568 1.00 21.40 182 GLY D C 1
ATOM 7486 O O . GLY D 1 182 ? -24.157 31.791 29.606 1.00 22.17 182 GLY D O 1
ATOM 7487 N N . ASP D 1 183 ? -24.897 30.134 28.250 1.00 20.79 183 ASP D N 1
ATOM 7488 C CA . ASP D 1 183 ? -25.910 29.665 29.165 1.00 20.48 183 ASP D CA 1
ATOM 7489 C C . ASP D 1 183 ? -25.700 28.179 29.307 1.00 19.74 183 ASP D C 1
ATOM 7490 O O . ASP D 1 183 ? -26.657 27.487 29.400 1.00 20.24 183 ASP D O 1
ATOM 7495 N N . ASN D 1 184 ? -24.455 27.732 29.323 1.00 20.91 184 ASN D N 1
ATOM 7496 C CA . ASN D 1 184 ? -24.107 26.292 29.241 1.00 21.51 184 ASN D CA 1
ATOM 7497 C C . ASN D 1 184 ? -23.353 25.755 30.463 1.00 21.42 184 ASN D C 1
ATOM 7498 O O . ASN D 1 184 ? -22.518 26.458 31.031 1.00 20.91 184 ASN D O 1
ATOM 7503 N N . PHE D 1 185 ? -23.600 24.480 30.824 1.00 21.33 185 PHE D N 1
ATOM 7504 C CA . PHE D 1 185 ? -22.984 23.849 31.980 1.00 21.31 185 PHE D CA 1
ATOM 7505 C C . PHE D 1 185 ? -22.635 22.419 31.664 1.00 21.68 185 PHE D C 1
ATOM 7506 O O . PHE D 1 185 ? -23.322 21.799 30.885 1.00 23.12 185 PHE D O 1
ATOM 7514 N N . MET D 1 186 ? -21.574 21.894 32.250 1.00 21.70 186 MET D N 1
ATOM 7515 C CA . MET D 1 186 ? -21.288 20.440 32.115 1.00 23.32 186 MET D CA 1
ATOM 7516 C C . MET D 1 186 ? -21.268 19.787 33.479 1.00 23.47 186 MET D C 1
ATOM 7517 O O . MET D 1 186 ? -20.751 20.355 34.447 1.00 23.45 186 MET D O 1
ATOM 7522 N N . ALA D 1 187 ? -21.857 18.587 33.556 1.00 24.76 187 ALA D N 1
ATOM 7523 C CA . ALA D 1 187 ? -21.917 17.849 34.800 1.00 24.56 187 ALA D CA 1
ATOM 7524 C C . ALA D 1 187 ? -21.394 16.429 34.608 1.00 25.75 187 ALA D C 1
ATOM 7525 O O . ALA D 1 187 ? -22.130 15.575 34.152 1.00 26.51 187 ALA D O 1
ATOM 7527 N N . PRO D 1 188 ? -20.132 16.171 34.990 1.00 26.18 188 PRO D N 1
ATOM 7528 C CA . PRO D 1 188 ? -19.758 14.769 35.146 1.00 26.72 188 PRO D CA 1
ATOM 7529 C C . PRO D 1 188 ? -20.675 14.187 36.232 1.00 27.08 188 PRO D C 1
ATOM 7530 O O . PRO D 1 188 ? -20.844 14.796 37.291 1.00 27.42 188 PRO D O 1
ATOM 7534 N N . SER D 1 189 ? -21.297 13.056 35.938 1.00 27.80 189 SER D N 1
ATOM 7535 C CA . SER D 1 189 ? -22.432 12.607 36.716 1.00 28.35 189 SER D CA 1
ATOM 7536 C C . SER D 1 189 ? -22.669 11.115 36.650 1.00 28.88 189 SER D C 1
ATOM 7537 O O . SER D 1 189 ? -23.815 10.695 36.651 1.00 28.90 189 SER D O 1
ATOM 7540 N N . ASN D 1 190 ? -21.599 10.321 36.607 1.00 30.06 190 ASN D N 1
ATOM 7541 C CA . ASN D 1 190 ? -21.726 8.862 36.684 1.00 30.40 190 ASN D CA 1
ATOM 7542 C C . ASN D 1 190 ? -22.657 8.520 37.861 1.00 31.42 190 ASN D C 1
ATOM 7543 O O . ASN D 1 190 ? -22.497 9.039 38.979 1.00 31.26 190 ASN D O 1
ATOM 7548 N N . GLY D 1 191 ? -23.635 7.657 37.593 1.00 32.92 191 GLY D N 1
ATOM 7549 C CA . GLY D 1 191 ? -24.585 7.202 38.610 1.00 33.06 191 GLY D CA 1
ATOM 7550 C C . GLY D 1 191 ? -25.976 7.767 38.457 1.00 33.75 191 GLY D C 1
ATOM 7551 O O . GLY D 1 191 ? -26.927 7.109 38.849 1.00 33.93 191 GLY D O 1
ATOM 7552 N N . MET D 1 192 ? -26.101 8.992 37.917 1.00 33.98 192 MET D N 1
ATOM 7553 C CA . MET D 1 192 ? -27.404 9.637 37.732 1.00 33.91 192 MET D CA 1
ATOM 7554 C C . MET D 1 192 ? -28.178 9.068 36.537 1.00 34.95 192 MET D C 1
ATOM 7555 O O . MET D 1 192 ? -27.592 8.518 35.622 1.00 35.92 192 MET D O 1
ATOM 7560 N N . SER D 1 193 ? -29.496 9.232 36.537 1.00 35.73 193 SER D N 1
ATOM 7561 C CA . SER D 1 193 ? -30.354 8.760 35.448 1.00 36.51 193 SER D CA 1
ATOM 7562 C C . SER D 1 193 ? -31.182 9.918 34.938 1.00 36.58 193 SER D C 1
ATOM 7563 O O . SER D 1 193 ? -31.237 10.945 35.576 1.00 36.92 193 SER D O 1
ATOM 7566 N N . GLU D 1 194 ? -31.848 9.735 33.809 1.00 37.50 194 GLU D N 1
ATOM 7567 C CA . GLU D 1 194 ? -32.649 10.792 33.188 1.00 38.52 194 GLU D CA 1
ATOM 7568 C C . GLU D 1 194 ? -33.669 11.366 34.122 1.00 39.06 194 GLU D C 1
ATOM 7569 O O . GLU D 1 194 ? -33.938 12.554 34.098 1.00 39.38 194 GLU D O 1
ATOM 7575 N N . GLU D 1 195 ? -34.263 10.498 34.930 1.00 39.89 195 GLU D N 1
ATOM 7576 C CA . GLU D 1 195 ? -35.319 10.913 35.839 1.00 40.55 195 GLU D CA 1
ATOM 7577 C C . GLU D 1 195 ? -34.820 11.861 36.930 1.00 39.40 195 GLU D C 1
ATOM 7578 O O . GLU D 1 195 ? -35.489 12.835 37.252 1.00 39.41 195 GLU D O 1
ATOM 7584 N N . ASP D 1 196 ? -33.646 11.563 37.479 1.00 38.82 196 ASP D N 1
ATOM 7585 C CA . ASP D 1 196 ? -32.963 12.425 38.454 1.00 38.38 196 ASP D CA 1
ATOM 7586 C C . ASP D 1 196 ? -32.786 13.829 37.915 1.00 37.93 196 ASP D C 1
ATOM 7587 O O . ASP D 1 196 ? -32.996 14.811 38.633 1.00 38.52 196 ASP D O 1
ATOM 7592 N N . PHE D 1 197 ? -32.370 13.917 36.657 1.00 37.42 197 PHE D N 1
ATOM 7593 C CA . PHE D 1 197 ? -32.212 15.210 35.996 1.00 37.08 197 PHE D CA 1
ATOM 7594 C C . PHE D 1 197 ? -33.535 15.935 35.813 1.00 37.47 197 PHE D C 1
ATOM 7595 O O . PHE D 1 197 ? -33.611 17.139 36.054 1.00 37.66 197 PHE D O 1
ATOM 7603 N N . LEU D 1 198 ? -34.570 15.219 35.372 1.00 37.97 198 LEU D N 1
ATOM 7604 C CA . LEU D 1 198 ? -35.915 15.815 35.213 1.00 38.60 198 LEU D CA 1
ATOM 7605 C C . LEU D 1 198 ? -36.465 16.313 36.542 1.00 38.71 198 LEU D C 1
ATOM 7606 O O . LEU D 1 198 ? -37.108 17.352 36.611 1.00 38.47 198 LEU D O 1
ATOM 7611 N N . ASP D 1 199 ? -36.184 15.573 37.603 1.00 38.86 199 ASP D N 1
ATOM 7612 C CA . ASP D 1 199 ? -36.555 16.012 38.936 1.00 39.57 199 ASP D CA 1
ATOM 7613 C C . ASP D 1 199 ? -35.882 17.339 39.335 1.00 38.83 199 ASP D C 1
ATOM 7614 O O . ASP D 1 199 ? -36.549 18.261 39.791 1.00 39.01 199 ASP D O 1
ATOM 7619 N N . ILE D 1 200 ? -34.569 17.429 39.152 1.00 38.46 200 ILE D N 1
ATOM 7620 C CA . ILE D 1 200 ? -33.842 18.680 39.384 1.00 38.07 200 ILE D CA 1
ATOM 7621 C C . ILE D 1 200 ? -34.379 19.823 38.505 1.00 38.27 200 ILE D C 1
ATOM 7622 O O . ILE D 1 200 ? -34.572 20.933 39.003 1.00 37.65 200 ILE D O 1
ATOM 7627 N N . PHE D 1 201 ? -34.613 19.559 37.215 1.00 38.47 201 PHE D N 1
ATOM 7628 C CA . PHE D 1 201 ? -35.005 20.625 36.274 1.00 39.11 201 PHE D CA 1
ATOM 7629 C C . PHE D 1 201 ? -36.375 21.182 36.623 1.00 40.25 201 PHE D C 1
ATOM 7630 O O . PHE D 1 201 ? -36.649 22.374 36.419 1.00 40.32 201 PHE D O 1
ATOM 7638 N N . ASN D 1 202 ? -37.237 20.308 37.146 1.00 41.31 202 ASN D N 1
ATOM 7639 C CA . ASN D 1 202 ? -38.567 20.695 37.592 1.00 42.00 202 ASN D CA 1
ATOM 7640 C C . ASN D 1 202 ? -38.535 21.729 38.700 1.00 41.51 202 ASN D C 1
ATOM 7641 O O . ASN D 1 202 ? -39.211 22.756 38.626 1.00 41.19 202 ASN D O 1
ATOM 7646 N N . ARG D 1 203 ? -37.743 21.448 39.724 1.00 41.33 203 ARG D N 1
ATOM 7647 C CA . ARG D 1 203 ? -37.551 22.378 40.834 1.00 41.55 203 ARG D CA 1
ATOM 7648 C C . ARG D 1 203 ? -36.962 23.717 40.434 1.00 41.48 203 ARG D C 1
ATOM 7649 O O . ARG D 1 203 ? -37.415 24.766 40.920 1.00 41.03 203 ARG D O 1
ATOM 7657 N N . ILE D 1 204 ? -35.921 23.669 39.593 1.00 41.49 204 ILE D N 1
ATOM 7658 C CA . ILE D 1 204 ? -35.263 24.875 39.080 1.00 41.31 204 ILE D CA 1
ATOM 7659 C C . ILE D 1 204 ? -36.270 25.701 38.276 1.00 41.61 204 ILE D C 1
ATOM 7660 O O . ILE D 1 204 ? -36.347 26.916 38.455 1.00 40.70 204 ILE D O 1
ATOM 7665 N N A ASN D 1 205 ? -37.051 25.067 37.399 0.50 41.75 205 ASN D N 1
ATOM 7666 N N B ASN D 1 205 ? -37.040 25.031 37.419 0.50 41.91 205 ASN D N 1
ATOM 7667 C CA A ASN D 1 205 ? -38.045 25.827 36.627 0.50 42.15 205 ASN D CA 1
ATOM 7668 C CA B ASN D 1 205 ? -38.022 25.712 36.575 0.50 42.47 205 ASN D CA 1
ATOM 7669 C C A ASN D 1 205 ? -39.017 26.529 37.544 0.50 42.75 205 ASN D C 1
ATOM 7670 C C B ASN D 1 205 ? -39.089 26.438 37.427 0.50 42.93 205 ASN D C 1
ATOM 7671 O O A ASN D 1 205 ? -39.244 27.738 37.430 0.50 43.03 205 ASN D O 1
ATOM 7672 O O B ASN D 1 205 ? -39.435 27.589 37.153 0.50 43.36 205 ASN D O 1
ATOM 7681 N N . LYS D 1 206 ? -39.577 25.758 38.465 1.00 43.30 206 LYS D N 1
ATOM 7682 C CA . LYS D 1 206 ? -40.552 26.284 39.429 1.00 44.02 206 LYS D CA 1
ATOM 7683 C C . LYS D 1 206 ? -40.003 27.496 40.201 1.00 44.43 206 LYS D C 1
ATOM 7684 O O . LYS D 1 206 ? -40.694 28.488 40.398 1.00 44.54 206 LYS D O 1
ATOM 7690 N N . LYS D 1 207 ? -38.749 27.389 40.631 1.00 44.80 207 LYS D N 1
ATOM 7691 C CA . LYS D 1 207 ? -38.090 28.423 41.421 1.00 45.32 207 LYS D CA 1
ATOM 7692 C C . LYS D 1 207 ? -37.642 29.640 40.613 1.00 44.96 207 LYS D C 1
ATOM 7693 O O . LYS D 1 207 ? -37.845 30.768 41.056 1.00 44.91 207 LYS D O 1
ATOM 7699 N N . TYR D 1 208 ? -37.035 29.434 39.441 1.00 44.46 208 TYR D N 1
ATOM 7700 C CA . TYR D 1 208 ? -36.439 30.563 38.687 1.00 44.22 208 TYR D CA 1
ATOM 7701 C C . TYR D 1 208 ? -37.194 30.984 37.422 1.00 44.21 208 TYR D C 1
ATOM 7702 O O . TYR D 1 208 ? -36.848 31.982 36.794 1.00 43.71 208 TYR D O 1
ATOM 7711 N N . LYS D 1 209 ? -38.230 30.234 37.062 1.00 44.36 209 LYS D N 1
ATOM 7712 C CA . LYS D 1 209 ? -38.983 30.505 35.849 1.00 44.93 209 LYS D CA 1
ATOM 7713 C C . LYS D 1 209 ? -38.041 30.483 34.631 1.00 44.32 209 LYS D C 1
ATOM 7714 O O . LYS D 1 209 ? -38.097 31.378 33.776 1.00 44.69 209 LYS D O 1
ATOM 7720 N N . ILE D 1 210 ? -37.162 29.483 34.582 1.00 43.18 210 ILE D N 1
ATOM 7721 C CA . ILE D 1 210 ? -36.267 29.259 33.431 1.00 42.62 210 ILE D CA 1
ATOM 7722 C C . ILE D 1 210 ? -36.403 27.790 33.079 1.00 41.71 210 ILE D C 1
ATOM 7723 O O . ILE D 1 210 ? -36.519 26.964 33.969 1.00 42.33 210 ILE D O 1
ATOM 7728 N N . GLU D 1 211 ? -36.378 27.454 31.799 1.00 40.30 211 GLU D N 1
ATOM 7729 C CA . GLU D 1 211 ? -36.518 26.061 31.387 1.00 39.17 211 GLU D CA 1
ATOM 7730 C C . GLU D 1 211 ? -35.156 25.477 30.952 1.00 37.30 211 GLU D C 1
ATOM 7731 O O . GLU D 1 211 ? -34.418 26.096 30.195 1.00 37.29 211 GLU D O 1
ATOM 7737 N N . LEU D 1 212 ? -34.838 24.282 31.432 1.00 35.17 212 LEU D N 1
ATOM 7738 C CA . LEU D 1 212 ? -33.557 23.650 31.187 1.00 33.45 212 LEU D CA 1
ATOM 7739 C C . LEU D 1 212 ? -33.727 22.396 30.326 1.00 32.34 212 LEU D C 1
ATOM 7740 O O . LEU D 1 212 ? -34.756 21.720 30.390 1.00 32.48 212 LEU D O 1
ATOM 7745 N N . LYS D 1 213 ? -32.708 22.092 29.533 1.00 30.69 213 LYS D N 1
ATOM 7746 C CA . LYS D 1 213 ? -32.625 20.816 28.808 1.00 29.82 213 LYS D CA 1
ATOM 7747 C C . LYS D 1 213 ? -31.218 20.305 28.913 1.00 29.24 213 LYS D C 1
ATOM 7748 O O . LYS D 1 213 ? -30.307 21.070 29.237 1.00 28.27 213 LYS D O 1
ATOM 7754 N N . ALA D 1 214 ? -31.029 19.015 28.625 1.00 29.02 214 ALA D N 1
ATOM 7755 C CA . ALA D 1 214 ? -29.723 18.405 28.754 1.00 28.43 214 ALA D CA 1
ATOM 7756 C C . ALA D 1 214 ? -29.588 17.231 27.821 1.00 28.58 214 ALA D C 1
ATOM 7757 O O . ALA D 1 214 ? -30.507 16.430 27.718 1.00 29.29 214 ALA D O 1
ATOM 7759 N N . GLY D 1 215 ? -28.454 17.114 27.142 1.00 28.21 215 GLY D N 1
ATOM 7760 C CA . GLY D 1 215 ? -28.046 15.818 26.539 1.00 28.07 215 GLY D CA 1
ATOM 7761 C C . GLY D 1 215 ? -27.071 15.116 27.464 1.00 28.03 215 GLY D C 1
ATOM 7762 O O . GLY D 1 215 ? -26.204 15.769 28.020 1.00 28.23 215 GLY D O 1
ATOM 7763 N N . ILE D 1 216 ? -27.244 13.804 27.650 1.00 28.44 216 ILE D N 1
ATOM 7764 C CA . ILE D 1 216 ? -26.388 12.952 28.468 1.00 28.44 216 ILE D CA 1
ATOM 7765 C C . ILE D 1 216 ? -25.608 12.030 27.512 1.00 28.75 216 ILE D C 1
ATOM 7766 O O . ILE D 1 216 ? -26.200 11.306 26.708 1.00 28.68 216 ILE D O 1
ATOM 7771 N N . GLY D 1 217 ? -24.285 12.047 27.607 1.00 28.52 217 GLY D N 1
ATOM 7772 C CA . GLY D 1 217 ? -23.464 11.168 26.818 1.00 28.45 217 GLY D CA 1
ATOM 7773 C C . GLY D 1 217 ? -22.704 10.255 27.739 1.00 28.63 217 GLY D C 1
ATOM 7774 O O . GLY D 1 217 ? -22.226 10.697 28.779 1.00 28.16 217 GLY D O 1
ATOM 7775 N N . ILE D 1 218 ? -22.584 8.991 27.338 1.00 28.69 218 ILE D N 1
ATOM 7776 C CA . ILE D 1 218 ? -21.812 7.984 28.080 1.00 28.98 218 ILE D CA 1
ATOM 7777 C C . ILE D 1 218 ? -20.793 7.404 27.116 1.00 29.12 218 ILE D C 1
ATOM 7778 O O . ILE D 1 218 ? -21.148 6.865 26.076 1.00 29.40 218 ILE D O 1
ATOM 7783 N N . GLY D 1 219 ? -19.518 7.546 27.438 1.00 29.86 219 GLY D N 1
ATOM 7784 C CA . GLY D 1 219 ? -18.459 6.995 26.588 1.00 30.01 219 GLY D CA 1
ATOM 7785 C C . GLY D 1 219 ? -17.263 6.563 27.408 1.00 30.02 219 GLY D C 1
ATOM 7786 O O . GLY D 1 219 ? -17.277 6.684 28.631 1.00 29.63 219 GLY D O 1
ATOM 7787 N N . ARG D 1 220 ? -16.237 6.057 26.721 1.00 30.31 220 ARG D N 1
ATOM 7788 C CA . ARG D 1 220 ? -15.038 5.548 27.373 1.00 30.85 220 ARG D CA 1
ATOM 7789 C C . ARG D 1 220 ? -14.086 6.691 27.765 1.00 30.01 220 ARG D C 1
ATOM 7790 O O . ARG D 1 220 ? -13.283 6.542 28.676 1.00 29.42 220 ARG D O 1
ATOM 7798 N N . THR D 1 221 ? -14.177 7.823 27.071 1.00 29.36 221 THR D N 1
ATOM 7799 C CA . THR D 1 221 ? -13.345 9.001 27.380 1.00 28.31 221 THR D CA 1
ATOM 7800 C C . THR D 1 221 ? -14.237 10.228 27.560 1.00 28.42 221 THR D C 1
ATOM 7801 O O . THR D 1 221 ? -15.433 10.141 27.314 1.00 28.17 221 THR D O 1
ATOM 7805 N N . ALA D 1 222 ? -13.653 11.348 28.014 1.00 28.01 222 ALA D N 1
ATOM 7806 C CA . ALA D 1 222 ? -14.387 12.600 28.241 1.00 27.93 222 ALA D CA 1
ATOM 7807 C C . ALA D 1 222 ? -14.836 13.255 26.930 1.00 28.03 222 ALA D C 1
ATOM 7808 O O . ALA D 1 222 ? -15.871 13.942 26.876 1.00 28.50 222 ALA D O 1
ATOM 7810 N N . GLU D 1 223 ? -14.006 13.093 25.901 1.00 28.19 223 GLU D N 1
ATOM 7811 C CA . GLU D 1 223 ? -14.286 13.570 24.542 1.00 28.01 223 GLU D CA 1
ATOM 7812 C C . GLU D 1 223 ? -15.440 12.799 23.915 1.00 27.46 223 GLU D C 1
ATOM 7813 O O . GLU D 1 223 ? -16.329 13.390 23.338 1.00 26.67 223 GLU D O 1
ATOM 7819 N N . ASP D 1 224 ? -15.423 11.476 24.045 1.00 27.66 224 ASP D N 1
ATOM 7820 C CA . ASP D 1 224 ? -16.527 10.625 23.552 1.00 27.91 224 ASP D CA 1
ATOM 7821 C C . ASP D 1 224 ? -17.824 10.977 24.266 1.00 27.53 224 ASP D C 1
ATOM 7822 O O . ASP D 1 224 ? -18.838 11.272 23.625 1.00 28.25 224 ASP D O 1
ATOM 7827 N N . ALA D 1 225 ? -17.775 10.997 25.591 1.00 26.81 225 ALA D N 1
ATOM 7828 C CA . ALA D 1 225 ? -18.944 11.330 26.403 1.00 26.45 225 ALA D CA 1
ATOM 7829 C C . ALA D 1 225 ? -19.490 12.726 26.081 1.00 26.43 225 ALA D C 1
ATOM 7830 O O . ALA D 1 225 ? -20.703 12.913 25.973 1.00 26.35 225 ALA D O 1
ATOM 7832 N N . SER D 1 226 ? -18.620 13.711 25.922 1.00 26.04 226 SER D N 1
ATOM 7833 C CA . SER D 1 226 ? -19.132 15.077 25.690 1.00 26.07 226 SER D CA 1
ATOM 7834 C C . SER D 1 226 ? -19.562 15.348 24.232 1.00 26.19 226 SER D C 1
ATOM 7835 O O . SER D 1 226 ? -20.434 16.197 23.985 1.00 27.30 226 SER D O 1
ATOM 7838 N N . ASN D 1 227 ? -18.963 14.659 23.257 1.00 26.27 227 ASN D N 1
ATOM 7839 C CA . ASN D 1 227 ? -19.472 14.699 21.878 1.00 26.56 227 ASN D CA 1
ATOM 7840 C C . ASN D 1 227 ? -20.899 14.137 21.811 1.00 26.80 227 ASN D C 1
ATOM 7841 O O . ASN D 1 227 ? -21.769 14.713 21.172 1.00 25.50 227 ASN D O 1
ATOM 7846 N N . LEU D 1 228 ? -21.123 13.006 22.480 1.00 27.34 228 LEU D N 1
ATOM 7847 C CA . LEU D 1 228 ? -22.466 12.393 22.571 1.00 27.77 228 LEU D CA 1
ATOM 7848 C C . LEU D 1 228 ? -23.523 13.273 23.259 1.00 27.86 228 LEU D C 1
ATOM 7849 O O . LEU D 1 228 ? -24.676 13.289 22.838 1.00 28.16 228 LEU D O 1
ATOM 7854 N N . ALA D 1 229 ? -23.128 14.001 24.302 1.00 27.38 229 ALA D N 1
ATOM 7855 C CA . ALA D 1 229 ? -24.019 14.970 24.965 1.00 27.37 229 ALA D CA 1
ATOM 7856 C C . ALA D 1 229 ? -24.472 16.098 24.024 1.00 27.51 229 ALA D C 1
ATOM 7857 O O . ALA D 1 229 ? -25.643 16.529 24.051 1.00 27.24 229 ALA D O 1
ATOM 7859 N N . ASP D 1 230 ? -23.519 16.585 23.224 1.00 27.46 230 ASP D N 1
ATOM 7860 C CA . ASP D 1 230 ? -23.772 17.578 22.168 1.00 27.74 230 ASP D CA 1
ATOM 7861 C C . ASP D 1 230 ? -24.847 17.100 21.182 1.00 27.51 230 ASP D C 1
ATOM 7862 O O . ASP D 1 230 ? -25.783 17.825 20.883 1.00 26.35 230 ASP D O 1
ATOM 7867 N N . ILE D 1 231 ? -24.718 15.870 20.696 1.00 27.93 231 ILE D N 1
ATOM 7868 C CA . ILE D 1 231 ? -25.719 15.311 19.794 1.00 28.60 231 ILE D CA 1
ATOM 7869 C C . ILE D 1 231 ? -27.102 15.261 20.455 1.00 28.88 231 ILE D C 1
ATOM 7870 O O . ILE D 1 231 ? -28.098 15.629 19.842 1.00 29.72 231 ILE D O 1
ATOM 7875 N N . GLY D 1 232 ? -27.146 14.846 21.715 1.00 28.89 232 GLY D N 1
ATOM 7876 C CA . GLY D 1 232 ? -28.399 14.780 22.467 1.00 28.73 232 GLY D CA 1
ATOM 7877 C C . GLY D 1 232 ? -29.121 16.118 22.499 1.00 28.67 232 GLY D C 1
ATOM 7878 O O . GLY D 1 232 ? -30.338 16.180 22.332 1.00 28.42 232 GLY D O 1
ATOM 7879 N N . LEU D 1 233 ? -28.365 17.187 22.694 1.00 28.09 233 LEU D N 1
ATOM 7880 C CA . LEU D 1 233 ? -28.934 18.541 22.735 1.00 28.30 233 LEU D CA 1
ATOM 7881 C C . LEU D 1 233 ? -29.577 18.918 21.379 1.00 28.85 233 LEU D C 1
ATOM 7882 O O . LEU D 1 233 ? -30.662 19.491 21.323 1.00 28.86 233 LEU D O 1
ATOM 7887 N N . GLU D 1 234 ? -28.929 18.567 20.274 1.00 30.32 234 GLU D N 1
ATOM 7888 C CA . GLU D 1 234 ? -29.482 18.858 18.944 1.00 31.24 234 GLU D CA 1
ATOM 7889 C C . GLU D 1 234 ? -30.769 18.075 18.646 1.00 31.71 234 GLU D C 1
ATOM 7890 O O . GLU D 1 234 ? -31.672 18.576 17.970 1.00 31.50 234 GLU D O 1
ATOM 7896 N N . LYS D 1 235 ? -30.850 16.850 19.150 1.00 32.10 235 LYS D N 1
ATOM 7897 C CA . LYS D 1 235 ? -32.051 16.045 18.984 1.00 32.80 235 LYS D CA 1
ATOM 7898 C C . LYS D 1 235 ? -33.238 16.632 19.702 1.00 32.45 235 LYS D C 1
ATOM 7899 O O . LYS D 1 235 ? -34.357 16.577 19.194 1.00 32.61 235 LYS D O 1
ATOM 7905 N N . ILE D 1 236 ? -33.005 17.163 20.898 1.00 32.33 236 ILE D N 1
ATOM 7906 C CA . ILE D 1 236 ? -34.057 17.877 21.631 1.00 31.86 236 ILE D CA 1
ATOM 7907 C C . ILE D 1 236 ? -34.496 19.112 20.850 1.00 32.10 236 ILE D C 1
ATOM 7908 O O . ILE D 1 236 ? -35.678 19.391 20.737 1.00 31.80 236 ILE D O 1
ATOM 7913 N N . ARG D 1 237 ? -33.546 19.841 20.298 1.00 32.67 237 ARG D N 1
ATOM 7914 C CA . ARG D 1 237 ? -33.878 21.039 19.510 1.00 33.58 237 ARG D CA 1
ATOM 7915 C C . ARG D 1 237 ? -34.660 20.713 18.233 1.00 34.52 237 ARG D C 1
ATOM 7916 O O . ARG D 1 237 ? -35.553 21.467 17.837 1.00 34.87 237 ARG D O 1
ATOM 7924 N N . GLY D 1 238 ? -34.305 19.599 17.599 1.00 35.57 238 GLY D N 1
ATOM 7925 C CA . GLY D 1 238 ? -34.945 19.166 16.357 1.00 36.83 238 GLY D CA 1
ATOM 7926 C C . GLY D 1 238 ? -36.201 18.318 16.540 1.00 37.86 238 GLY D C 1
ATOM 7927 O O . GLY D 1 238 ? -36.762 17.817 15.545 1.00 37.84 238 GLY D O 1
ATOM 7928 N N . LYS D 1 239 ? -36.630 18.145 17.798 1.00 38.49 239 LYS D N 1
ATOM 7929 C CA . LYS D 1 239 ? -37.850 17.393 18.158 1.00 39.31 239 LYS D CA 1
ATOM 7930 C C . LYS D 1 239 ? -37.860 15.980 17.625 1.00 39.33 239 LYS D C 1
ATOM 7931 O O . LYS D 1 239 ? -38.907 15.438 17.264 1.00 38.77 239 LYS D O 1
ATOM 7937 N N . LEU D 1 240 ? -36.675 15.389 17.602 1.00 39.86 240 LEU D N 1
ATOM 7938 C CA . LEU D 1 240 ? -36.519 13.997 17.260 1.00 40.11 240 LEU D CA 1
ATOM 7939 C C . LEU D 1 240 ? -36.771 13.170 18.526 1.00 40.51 240 LEU D C 1
ATOM 7940 O O . LEU D 1 240 ? -36.871 11.945 18.478 1.00 40.78 240 LEU D O 1
ATOM 7945 N N . VAL D 1 241 ? -36.872 13.873 19.651 1.00 40.99 241 VAL D N 1
ATOM 7946 C CA . VAL D 1 241 ? -37.100 13.309 20.974 1.00 41.28 241 VAL D CA 1
ATOM 7947 C C . VAL D 1 241 ? -38.196 14.165 21.611 1.00 42.03 241 VAL D C 1
ATOM 7948 O O . VAL D 1 241 ? -38.259 15.366 21.357 1.00 41.72 241 VAL D O 1
ATOM 7952 N N . ASP D 1 242 ? -39.036 13.552 22.439 1.00 43.34 242 ASP D N 1
ATOM 7953 C CA . ASP D 1 242 ? -40.233 14.210 23.015 1.00 44.65 242 ASP D CA 1
ATOM 7954 C C . ASP D 1 242 ? -40.140 14.629 24.491 1.00 44.18 242 ASP D C 1
ATOM 7955 O O . ASP D 1 242 ? -41.164 14.732 25.154 1.00 44.92 242 ASP D O 1
ATOM 7960 N N . LYS D 1 243 ? -38.937 14.878 24.996 1.00 43.55 243 LYS D N 1
ATOM 7961 C CA . LYS D 1 243 ? -38.725 15.313 26.389 1.00 42.91 243 LYS D CA 1
ATOM 7962 C C . LYS D 1 243 ? -37.465 16.177 26.455 1.00 41.96 243 LYS D C 1
ATOM 7963 O O . LYS D 1 243 ? -36.735 16.261 25.465 1.00 41.92 243 LYS D O 1
ATOM 7969 N N . ASN D 1 244 ? -37.196 16.806 27.600 1.00 40.86 244 ASN D N 1
ATOM 7970 C CA . ASN D 1 244 ? -36.079 17.764 27.703 1.00 39.80 244 ASN D CA 1
ATOM 7971 C C . ASN D 1 244 ? -34.744 17.145 28.127 1.00 38.55 244 ASN D C 1
ATOM 7972 O O . ASN D 1 244 ? -33.809 17.860 28.466 1.00 36.98 244 ASN D O 1
ATOM 7977 N N . VAL D 1 245 ? -34.666 15.81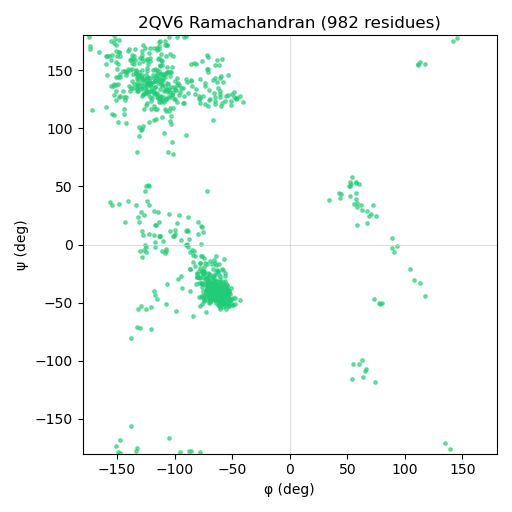8 28.122 1.00 37.33 245 VAL D N 1
ATOM 7978 C CA . VAL D 1 245 ? -33.410 15.106 28.343 1.00 37.33 245 VAL D CA 1
ATOM 7979 C C . VAL D 1 245 ? -33.298 13.951 27.357 1.00 36.92 245 VAL D C 1
ATOM 7980 O O . VAL D 1 245 ? -34.301 13.376 26.925 1.00 36.05 245 VAL D O 1
ATOM 7984 N N . CYS D 1 246 ? -32.057 13.615 27.019 1.00 36.79 246 CYS D N 1
ATOM 7985 C CA . CYS D 1 246 ? -31.771 12.639 25.973 1.00 36.85 246 CYS D CA 1
ATOM 7986 C C . CYS D 1 246 ? -30.447 11.939 26.253 1.00 35.92 246 CYS D C 1
ATOM 7987 O O . CYS D 1 246 ? -29.425 12.603 26.380 1.00 35.95 246 CYS D O 1
ATOM 7990 N N . THR D 1 247 ? -30.465 10.612 26.317 1.00 35.60 247 THR D N 1
ATOM 7991 C CA . THR D 1 247 ? -29.253 9.824 26.541 1.00 35.21 247 THR D CA 1
ATOM 7992 C C . THR D 1 247 ? -28.744 9.103 25.274 1.00 35.74 247 THR D C 1
ATOM 7993 O O . THR D 1 247 ? -29.503 8.459 24.578 1.00 35.38 247 THR D O 1
ATOM 7997 N N . LEU D 1 248 ? -27.448 9.236 24.986 1.00 36.69 248 LEU D N 1
ATOM 7998 C CA . LEU D 1 248 ? -26.809 8.544 23.856 1.00 37.55 248 LEU D CA 1
ATOM 7999 C C . LEU D 1 248 ? -25.576 7.834 24.359 1.00 38.52 248 LEU D C 1
ATOM 8000 O O . LEU D 1 248 ? -24.803 8.420 25.095 1.00 37.85 248 LEU D O 1
ATOM 8005 N N . LYS D 1 249 ? -25.371 6.577 23.970 1.00 40.19 249 LYS D N 1
ATOM 8006 C CA . LYS D 1 249 ? -24.121 5.926 24.341 1.00 41.66 249 LYS D CA 1
ATOM 8007 C C . LYS D 1 249 ? -23.272 5.363 23.215 1.00 42.05 249 LYS D C 1
ATOM 8008 O O . LYS D 1 249 ? -23.753 4.988 22.153 1.00 42.16 249 LYS D O 1
ATOM 8014 N N . GLN D 1 250 ? -21.977 5.340 23.495 1.00 42.62 250 GLN D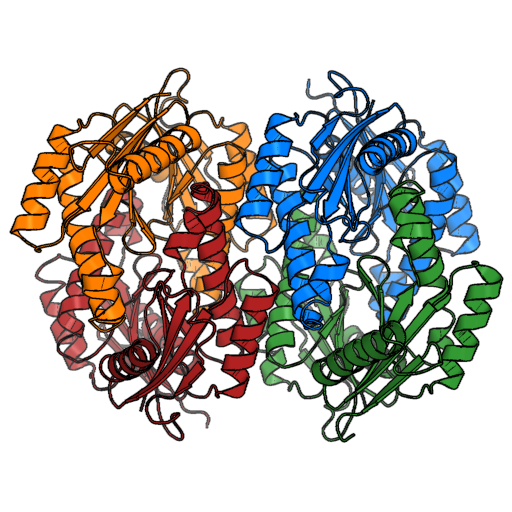 N 1
ATOM 8015 C CA . GLN D 1 250 ? -20.970 5.058 22.522 1.00 43.34 250 GLN D CA 1
ATOM 8016 C C . GLN D 1 250 ? -21.157 3.675 21.940 1.00 44.46 250 GLN D C 1
ATOM 8017 O O . GLN D 1 250 ? -21.342 2.711 22.675 1.00 44.06 250 GLN D O 1
ATOM 8023 N N . ASP D 1 251 ? -21.100 3.593 20.613 1.00 45.95 251 ASP D N 1
ATOM 8024 C CA . ASP D 1 251 ? -21.100 2.310 19.894 1.00 47.29 251 ASP D CA 1
ATOM 8025 C C . ASP D 1 251 ? -20.164 2.405 18.703 1.00 48.13 251 ASP D C 1
ATOM 8026 O O . ASP D 1 251 ? -20.500 3.005 17.681 1.00 47.88 251 ASP D O 1
ATOM 8031 N N . ASP D 1 252 ? -18.997 1.792 18.819 1.00 49.61 252 ASP D N 1
ATOM 8032 C CA . ASP D 1 252 ? -18.031 1.833 17.727 1.00 51.28 252 ASP D CA 1
ATOM 8033 C C . ASP D 1 252 ? -18.386 0.928 16.526 1.00 51.94 252 ASP D C 1
ATOM 8034 O O . ASP D 1 252 ? -17.771 1.058 15.465 1.00 52.40 252 ASP D O 1
ATOM 8039 N N . PHE D 1 253 ? -19.376 0.038 16.683 1.00 52.60 253 PHE D N 1
ATOM 8040 C CA . PHE D 1 253 ? -19.740 -0.960 15.645 1.00 52.93 253 PHE D CA 1
ATOM 8041 C C . PHE D 1 253 ? -21.161 -0.793 15.062 1.00 53.01 253 PHE D C 1
ATOM 8042 O O . PHE D 1 253 ? -21.423 0.083 14.226 1.00 53.39 253 PHE D O 1
#

Foldseek 3Di:
DWKKKKKAWAQVPCVCQVVHHDDPVVVVVLLVVLQVLVCVLLVVVQKHKFCVPSRMIMITRQPNDQVSVVVSQVVCVVPDPTGMAMEMADDQAQLVGVVQRVVVLPVQHDSNDPVDGHHGYYRPDHDPFDKWKKKKKFWPPCVPPPVVPHDPVVSVVLLVVLQVLVQVLLVVQSKHWGDDDDSIIMIGHRPDDPVSVVVSQVVSCVVRVIHMAIEMEMESGNNRGVVNRVVQCVCVVVVVDDDRYYYDYDDPD/DWKKKKKAWAQVVCVCQPVHHDDVVVVVVQLVVLQVLCQVLLVVVQKHKFCVPSRMIMITRQPPDQVSVVVSQVVCVVPDPTGMAMEMEDDQAPLVRVVQRVVVLPVQHDSNDPVSGHHGYYSPDRDDFDKWKKKKKFWPPCVPPPVVPDDPVVSVVLLVVLQVLVQVLLVVQRWHWGDDDDSIIMIRRRPDDPVSVVVSQVVSCVVRVIHMAIQMEMGSGNNRGVVNRVVQCVCVVVVVDPDRYYYDYD/DWKKKKKAWAQVVCVCQVVHHDDVVVVVVQLVVVQVLVCVLLVVQQKHKFCVPSRMIMITRQPNDQVSVVVSQVVCVVPDPTGMEMEMADDQAPLVGVVLRVVVLVVQHDSNDNVSGHHGYYSPDHDDDDKWKKKKKFWPCCVPPPVVPHDPVVSVVLLVVLQVLVQVLLVVQRKHWGDDDDNIIMIGGRPDDPVSVVVSQVVSCVVSVIHMAIEMAMGRGNNRRVVRRVVQCVCVVVVVDPDRYYYDYPVD/DWKKKKKAWAQVPCVCQVVHHDDPVVVVVQLVVVQVLCCVLLVVQQKHKFCVPSRIIMITRQRHDQVSVVVSQVVCVVPDPTGMEMEMADDQAPLVGVVQRVVVLPVLHDSNDPVSGHHGYYRPDHDDFDKWKKKKKFWPPCVVPPVVPHDPVVSVVLLVVLQVLCQVLLVVQRKHWGDPDDSIIMIGHRPDDPVSVVVSQVVSCVVSVIGMAIEMEMESGPNRGVVRRVVQCVCVVVVVDDDRYYYDYDDPD

Sequence (1008 aa):
MIQITVIQIDNYGPWTVTPNPRRESDLQALQSRLYADLNLMFGAHKGLVFYTRFDNLIAITNGIDLITHKRIQESIRNRYPFTVSMVIASAETPYEAQKLATETLQEYGSAQDENRKEVLDVANELVVDGYVQIAHIDINNITGTLTDIVSAYDTYLNVNKVKLALMEELLKYNALLFFIGGDNFMAPSNGMSEEDFLDIFNRINKKYKIELKAGIGIGRTAEDASNLADIGLEKIRGKLVDKNVCTLKQDDFMIQITVIQIDNYGPWTVTPNPRRESDLQALQSRLYADLNLMFGAHKGLVFYTRFDNLIAITNGIDLITHKRIQESIRNRYPFTVSMVIASAETPYEAQKLATETLQEYGSAQDENRKEVLDVANELVVDGYVQIAHIDINNITGTLTDIVSAYDTYLNVNKVKLALMEELLKYNALLFFIGGDNFMAPSNGMSEEDFLDIFNRINKKYKKIELKAGIGIGRTAEDASNLADIGLEKIRGKLVDKNVCTLKQMIQITVIQIDNYGPWTVTPNPRRESDLQALQSRLYADLNLMFGAHKGLVFYTRFDNLIAITNGIDLITHKRRIQESIRNRYPFTVSMVIASAETPYEAQKLATETLQEYGSAQDENRKEVLDVANELVVDGYVQIAHIDINNITGTLTDIVSAYDTYLNVNKVKLALMEEELLKYNALLFFIGGDNFMAPSNGMSEEDFLDIFNRINKKYKIELKAGIGIGRTAEDASNLADIGLEKIRGKLVDKNVCTLKQDDMIQITVIQIDNYGPWTVTPNPRRESDLQALQSRLYADLNLMFGAHKGLVFYTRFDNLIAITNGIDLITHKRIQESIRNRYPFTVSMVIASAETPYEEAQKLATETLQEYGSAQDENRKEVLDVANELVVDGYVQIAHIDINNITGTLTDIVSAYDTYLNVNKVKLALMEELLKKYNALLFFIGGDNFMAPSNGMSEEDFLDIFNRINNKKYKIELKAGIGIGRTAEDASNLADIGLEKIRGKLVDKNVCTLKQDDF